Protein AF-A0A7J6DQ88-F1 (afdb_monomer)

InterPro domains:
  IPR001611 Leucine-rich repeat [PF00560] (438-459)
  IPR001611 Leucine-rich repeat [PF00560] (538-557)
  IPR001611 Leucine-rich repeat [PF00560] (583-605)
  IPR001611 Leucine-rich repeat [PF00560] (607-627)
  IPR001611 Leucine-rich repeat [PF00560] (657-678)
  IPR001611 Leucine-rich repeat [PF00560] (738-759)
  IPR001611 Leucine-rich repeat [PF13855] (782-820)
  IPR001611 Leucine-rich repeat [PS51450] (315-337)
  IPR001611 Leucine-rich repeat [PS51450] (809-831)
  IPR003591 Leucine-rich repeat, typical subtype [SM00369] (105-128)
  IPR003591 Leucine-rich repeat, typical subtype [SM00369] (177-200)
  IPR003591 Leucine-rich repeat, typical subtype [SM00369] (313-336)
  IPR003591 Leucine-rich repeat, typical subtype [SM00369] (360-383)
  IPR003591 Leucine-rich repeat, typical subtype [SM00369] (507-530)
  IPR003591 Leucine-rich repeat, typical subtype [SM00369] (605-629)
  IPR003591 Leucine-rich repeat, typical subtype [SM00369] (630-654)
  IPR003591 Leucine-rich repeat, typical subtype [SM00369] (759-783)
  IPR003591 Leucine-rich repeat, typical subtype [SM00369] (807-830)
  IPR005630 Terpene synthase, metal-binding domain [PF03936] (980-1222)
  IPR008949 Isoprenoid synthase domain superfamily [G3DSA:1.10.600.10] (909-1277)

Foldseek 3Di:
DDDDDDDDDPPPDDDDDDDDDDDDDDDDDDDQAADVLQLVLVVVQVVFKDPVVCQQVLSDCDPVNNGCCPGPQWHADSPNSQTATGADDDDLRIEGERDPSNLSSQNHAEDHHANRQYAEDDLSVLNNQNHAYDAHHAHQYEEEDHLSVLSNLNHAEDHDHYPHEYEHQECLSVLSNQNYAEDAAENYEYDDHDPPPDDPDDPDDLSANARYAYEHYANYADDLNVLLVNQLRYFQHQEDAHEHYADEQVSVLSNVVSHDLRNLARHAYDHHYQYAHEDPSQVPCPDASANYAEDAQYQYAYEEARDLPVLRYQNYAYDHHANYAYEEADHQCQSHLNHQEDAHYQYAHEEAHDLRCLVRQNHAYDAHANYQYADEPCVLVSNLNLNHAYDHHANNQRHAYDHPPVDPDARSYQYQEDHHHNAQDDCADDPNLLNNQNHAYDACANHQHAEEDDPSVLNNAANYQYEAHYQYAYAEADDDHAHYQDARREYAHEHYAHEEEDALRCLQRHQADHHYNYAYAEYQVSLQVNLVRNLNHAYDAHEHYAHQEERDLSLQRVQNHAEDHHYNYAYEEADDLSPQHLNYAYDHHEQYAYEEEDRPSCLNNQNHQEDHPEQYAYEEEDDLSCLVRNLNHQYDAPYQYAYEEEDHLSVLSNLNHQYAHHAAYAYEEADHLSVLSVNVLQDPPDPQQFDWRWDDDDDPPDDPPPPVPCPDTDTHFDWDFDQDLNDTDIDTRRPSLAREDAHENYAYEEEDHLSVLSSLSHQEDHHYNYAYEEEDRLNVLSNLNHAYDHHYQYAYEEEDHLSVLNNPNHNHAAPEQYQYADEDHDHPPSLVDAPRSHYNHVRYADHPDPHHDPPPPPDDDDDDDDDDDDDDDDDDDDDDDCPVVVVCVVVCCVCVCCVQVVCLVPDPVVVVVVVVVVVVVVVVCVVVVVPDDPDPVVVVVVVVLCVVVVLLVPQFPDPPDPVLVVLLSVLLVVLVVLVVVPPPDDDDPLLNVLLVLLLLLLCLLVVDSVLSLLSSLSSLLVSLVVVVLCCLVPNDDLCQLVLLLVCLVVVDLVSLVVHDPVSSSSSVSNNVSLVSLCVLCVVPNCLSVQLSVLVNLQSVLSSVLSVCQVVVNAAALVVNLVSLLSVLSLSNNLSSSLSSVPPLRDPVNSCQCVDVVHDLLSSLLSLLLQLLQLLQVVVLPPPDDPPRDGHGSLVNQCVNVVDDSVVSNVVSVVVNVVSVVSNVVVLVDDDPHDPSSSVSSVSSSVSSCLCSVNHHCSSPVVSSSVSSSCCNNDVPDD

Nearest PDB structures (foldseek):
  7drc-assembly1_C  TM=6.092E-01  e=4.577E-50  Nicotiana benthamiana
  6fif-assembly1_A  TM=6.062E-01  e=8.534E-35  Arabidopsis thaliana
  4j0m-assembly2_B  TM=5.538E-01  e=1.858E-32  Arabidopsis thaliana
  4z5w-assembly2_B  TM=5.342E-01  e=5.204E-31  Daucus carota
  4z61-assembly1_A  TM=4.000E-01  e=6.443E-31  Daucus carota

Secondary structure (DSSP, 8-state):
------S---SS--S---------------PPPPPHHHHHHHHHHHHTEE-SS-TTTT---STTS--GGGSTTEEE-TTT--EEEEE--S-TT-EE---GGGGG-TT--EEE-TTS------GGGGG-TT--EEE-TTB---EEPPGGGGG-TT--EEE--BSS-EEES-GGGGGG-TT--EEE-TTEEEPPPP---S-S--------BTT--EEE--S--B-HHHHHHHHHTBS---EEE--SS--BHHHHHHHHHHS-HHHHHH--EEE--SSB-EESGGGG--S--TT--EEE--SSEEEEEPPS--TT-TT--EEE--SSEEEESPP-GGG-TT--EEE--SSEEEES--TTGGG-TT--EEE--SSEE-EEGGGGGG---TT--EEE--S-TTEE----TTS----S---SEEE-TTSB--SSPPGGGGG-TT--EEE-TTS--EEEPPTTTHHHHTT-SEEE--SSEEEEEPPP----SSS--EEE--SSEEEEEPPHHHHHH-SEEE--SSEEEE-HHHHHHHTTT-TT--EEE--SS---PBPPSGGGG-TT--EEE--SS--EEEPPTT---TT--EEE--SSEEEEE--GGGGG-TT-SEEE--SSEEEEEPPTHHHHH-TT-SEEE--SSEEEEEPPGGGGG-TT--EEE--SSEEEEPPPGGGGG-GGGTS-S---SS-EEE------S---S-GGG---S-EEE--EEEEETTEEEEESTTGGG--EEE--SSEE-SBPPGGGGG-TT--EEE--SS--BSPPPTTGGG-TT--EEE--SS--EEPPPGGGGG-TT--EEE--SSEEEEEPPP-TTGGGS-GGGGTT-TEEESTTSS-PPTT---S-------------------PPP-HHHHHHHHHHHHHHHHHHHHHHHH-HHHHHHHHHHHHHHHHHHHHHTTS--SSHHHHHHHHHHHHHHHHHHHHS---S-HHHHHHHHHHHHHHHHHHHT----S--TTHHHHHHHHHHHHHTT--SGGGHHHHHHHHHHHHHHHHHHHIIIII--HHHHHHHHHHHHHT-GGGGGGS-HHHHHHHHHHHHHHHHHHHHTTT-TTHHHHHHHHHHHHHHHHHHHHHHHHHT----HHHHHHHHHHHTTHHHHHHHHHHHTGGG--HHHHHHHT-SSPPHHHHHHHHHHHHHHHHHHHHH-TT-TT-PPPP-HHHHHHHHHT--HHHHHHHHHHHHHHHHHHHHHHHHS--SS-HHHHHHHHHHHHHHHHHHSSS-TTT-HHHHHHHHHHHHHS----

Solvent-accessible surface area (backbone atoms only — not comparable to full-atom values): 66455 Å² total; per-residue (Å²): 132,81,90,78,93,77,84,71,98,69,87,87,76,85,82,87,81,90,88,82,88,82,91,78,90,87,83,89,76,83,75,68,60,38,46,70,67,47,46,52,20,52,54,55,33,53,72,45,43,43,60,86,87,49,83,64,63,57,72,42,89,46,91,90,38,67,38,47,50,75,20,80,52,35,37,43,40,92,88,78,23,44,52,27,35,42,49,78,42,77,42,82,74,35,34,40,58,84,49,76,46,53,65,66,39,55,58,27,26,35,44,34,47,24,23,23,58,31,49,66,76,64,59,63,69,25,67,31,62,49,24,28,37,42,33,41,31,62,11,52,26,46,49,70,63,52,64,42,53,25,57,21,43,47,21,29,34,43,33,57,26,30,78,28,66,27,30,37,70,68,65,69,36,61,48,46,27,58,42,27,28,35,42,36,40,28,30,28,33,36,43,64,63,80,82,88,81,84,68,102,78,76,78,88,76,87,57,48,36,60,46,29,28,37,43,36,45,26,52,20,63,64,34,72,67,37,56,47,51,54,50,60,23,38,36,46,32,31,34,42,34,49,24,49,27,81,51,40,31,76,53,51,54,54,44,65,70,50,48,41,73,60,20,32,58,41,22,30,36,43,36,45,27,39,31,46,34,35,50,62,64,75,72,71,64,90,66,60,32,61,42,23,28,35,42,34,49,22,41,31,46,34,32,46,64,66,56,81,72,50,78,36,34,55,48,23,26,34,42,33,49,20,40,28,48,32,29,51,55,60,63,73,43,67,57,30,61,53,26,30,33,43,34,45,23,43,30,46,30,26,49,58,75,45,82,35,62,19,69,25,54,50,26,26,34,41,31,51,19,39,28,52,34,28,48,66,50,68,59,54,84,41,42,50,18,53,46,25,32,36,44,30,51,18,45,12,66,62,23,35,50,55,74,62,88,90,56,90,69,76,66,59,36,50,32,34,34,41,34,37,27,35,20,40,42,41,53,52,80,68,73,66,56,79,65,26,82,60,25,29,34,41,31,49,20,44,10,59,29,37,46,59,82,60,91,64,53,53,80,51,31,47,54,25,36,34,41,33,50,22,50,28,47,35,27,54,67,62,74,79,49,54,48,23,92,59,87,77,18,38,39,32,52,22,39,30,44,34,26,48,54,52,44,35,47,56,53,35,46,25,21,31,38,35,48,23,41,29,43,31,35,39,47,49,68,27,48,50,71,17,32,89,59,18,48,63,21,30,35,44,32,51,21,40,27,49,28,54,43,54,66,60,68,53,43,76,42,39,58,44,28,29,35,44,31,51,21,41,30,49,30,30,51,52,69,47,60,38,60,39,43,51,49,22,22,36,44,32,49,24,40,28,50,31,28,52,57,77,52,76,30,48,60,54,21,40,48,23,31,34,43,32,51,19,40,28,52,33,30,50,62,67,66,47,53,53,17,74,41,32,45,51,23,32,34,43,31,50,21,40,29,48,33,28,51,50,72,45,70,42,45,35,54,21,34,46,28,27,35,42,30,51,22,40,26,50,31,27,50,52,64,58,59,56,52,51,42,25,41,46,18,41,44,86,88,70,87,52,41,44,43,56,54,70,53,88,81,81,81,75,96,77,75,77,91,62,76,89,68,76,73,64,91,50,58,49,78,42,70,48,80,45,77,53,82,90,39,81,42,82,35,41,75,54,44,42,67,50,18,36,41,33,52,20,42,28,50,31,25,54,48,62,43,64,36,61,41,54,30,32,45,28,28,31,43,32,50,20,41,28,52,31,25,52,51,63,46,70,53,49,25,53,24,54,46,24,28,26,44,31,50,21,42,29,50,32,26,51,51,63,41,60,36,50,31,66,22,69,50,45,78,32,70,29,53,16,40,29,49,31,25,47,60,51,46,86,35,84,40,60,50,71,46,60,42,68,29,53,32,70,20,90,49,47,18,31,66,55,41,92,42,76,44,96,82,76,82,84,74,88,90,79,92,84,81,90,81,89,80,89,80,90,82,86,83,87,88,84,84,84,81,58,70,64,57,58,55,45,50,56,54,48,48,54,53,48,48,52,59,50,57,52,48,44,74,73,35,73,68,58,36,56,49,50,55,49,48,54,48,50,50,50,51,48,52,57,58,62,61,72,77,72,82,91,65,66,76,62,55,56,52,51,52,48,49,51,55,51,52,57,52,55,69,72,42,41,71,78,71,96,44,75,66,49,62,50,50,57,54,48,50,56,49,54,52,55,51,62,54,64,70,58,83,73,79,82,90,70,84,62,56,66,56,47,47,56,51,34,40,52,62,43,36,61,63,52,70,55,65,92,40,50,71,50,44,53,54,54,24,54,52,51,43,52,50,56,53,51,47,48,32,42,74,75,71,52,49,72,84,56,47,49,51,48,46,54,29,59,70,64,73,46,80,80,44,45,84,73,39,57,75,74,54,34,55,56,51,50,53,51,52,54,54,50,52,52,46,44,62,75,34,62,92,43,77,64,50,54,58,50,42,51,50,22,49,38,49,21,48,56,22,39,55,51,51,31,49,29,56,78,67,67,48,70,54,46,45,86,66,38,48,74,40,44,30,32,50,57,37,40,59,30,52,54,44,49,54,45,62,60,55,51,88,81,54,44,71,67,58,56,52,48,69,72,32,87,78,57,47,64,63,59,53,36,37,22,49,41,40,32,52,37,43,33,50,14,44,61,71,65,53,88,76,68,91,76,86,76,82,70,75,37,63,47,54,14,39,18,68,69,70,74,47,52,69,67,60,30,45,54,53,52,52,50,52,43,54,52,34,53,51,54,40,55,54,54,75,72,45,95,65,98,61,60,64,73,61,55,52,48,53,53,33,48,41,50,47,42,48,59,57,24,67,89,29,40,43,90,85,32,69,73,55,41,59,51,51,56,45,43,63,52,53,43,68,82,80,128

Mean predicted aligned error: 20.5 Å

Structure (mmCIF, N/CA/C/O backbone):
data_AF-A0A7J6DQ88-F1
#
_entry.id   AF-A0A7J6DQ88-F1
#
loop_
_atom_site.group_PDB
_atom_site.id
_atom_site.type_symbol
_atom_site.label_atom_id
_atom_site.label_alt_id
_atom_site.label_comp_id
_atom_site.label_asym_id
_atom_site.label_entity_id
_atom_site.label_seq_id
_atom_site.pdbx_PDB_ins_code
_atom_site.Cartn_x
_atom_site.Cartn_y
_atom_site.Cartn_z
_atom_site.occupancy
_atom_site.B_iso_or_equiv
_atom_site.auth_seq_id
_atom_site.auth_comp_id
_atom_site.auth_asym_id
_atom_site.auth_atom_id
_atom_site.pdbx_PDB_model_num
ATOM 1 N N . MET A 1 1 ? 8.762 -21.504 49.566 1.00 32.94 1 MET A N 1
ATOM 2 C CA . MET A 1 1 ? 8.972 -22.704 50.399 1.00 32.94 1 MET A CA 1
ATOM 3 C C . MET A 1 1 ? 7.733 -22.892 51.259 1.00 32.94 1 MET A C 1
ATOM 5 O O . MET A 1 1 ? 7.393 -21.955 51.961 1.00 32.94 1 MET A O 1
ATOM 9 N N . MET A 1 2 ? 7.066 -24.039 51.086 1.00 25.25 2 MET A N 1
ATOM 10 C CA . MET A 1 2 ? 6.095 -24.727 51.966 1.00 25.25 2 MET A CA 1
ATOM 11 C C . MET A 1 2 ? 5.113 -23.881 52.803 1.00 25.25 2 MET A C 1
ATOM 13 O O . MET A 1 2 ? 5.513 -23.211 53.743 1.00 25.25 2 MET A O 1
ATOM 17 N N . SER A 1 3 ? 3.824 -23.876 52.438 1.00 28.06 3 SER A N 1
ATOM 18 C CA . SER A 1 3 ? 2.775 -24.732 53.052 1.00 28.06 3 SER A CA 1
ATOM 19 C C . SER A 1 3 ? 2.505 -24.329 54.505 1.00 28.06 3 SER A C 1
ATOM 21 O O . SER A 1 3 ? 3.366 -24.514 55.353 1.00 28.06 3 SER A O 1
ATOM 23 N N . ILE A 1 4 ? 1.371 -23.697 54.822 1.00 29.86 4 ILE A N 1
ATOM 24 C CA . ILE A 1 4 ? 0.171 -24.291 55.464 1.00 29.86 4 ILE A CA 1
ATOM 25 C C . ILE A 1 4 ? -0.787 -23.077 55.628 1.00 29.86 4 ILE A C 1
ATOM 27 O O . ILE A 1 4 ? -0.384 -22.116 56.268 1.00 29.86 4 ILE A O 1
ATOM 31 N N . LEU A 1 5 ? -1.998 -22.906 55.078 1.00 36.88 5 LEU A N 1
ATOM 32 C CA . LEU A 1 5 ? -3.038 -23.803 54.560 1.00 36.88 5 LEU A CA 1
ATOM 33 C C . LEU A 1 5 ? -3.287 -24.996 55.473 1.00 36.88 5 LEU A C 1
ATOM 35 O O . LEU A 1 5 ? -2.922 -26.112 55.144 1.00 36.88 5 LEU A O 1
ATOM 39 N N . PHE A 1 6 ? -3.838 -24.701 56.649 1.00 29.47 6 PHE A N 1
ATOM 40 C CA . PHE A 1 6 ? -4.764 -25.501 57.458 1.00 29.47 6 PHE A CA 1
ATOM 41 C C . PHE A 1 6 ? -4.960 -24.724 58.772 1.00 29.47 6 PHE A C 1
ATOM 43 O O . PHE A 1 6 ? -4.001 -24.173 59.298 1.00 29.47 6 PHE A O 1
ATOM 50 N N . VAL A 1 7 ? -6.176 -24.708 59.320 1.00 28.56 7 VAL A N 1
ATOM 51 C CA . VAL A 1 7 ? -6.543 -24.065 60.604 1.00 28.56 7 VAL A CA 1
ATOM 52 C C . VAL A 1 7 ? -6.910 -22.564 60.486 1.00 28.56 7 VAL A C 1
ATOM 54 O O . VAL A 1 7 ? -6.195 -21.691 60.950 1.00 28.56 7 VAL A O 1
ATOM 57 N N . VAL A 1 8 ? -7.941 -22.211 59.702 1.00 31.86 8 VAL A N 1
ATOM 58 C CA . VAL A 1 8 ? -9.369 -22.203 60.116 1.00 31.86 8 VAL A CA 1
ATOM 59 C C . VAL A 1 8 ? -9.734 -20.839 60.740 1.00 31.86 8 VAL A C 1
ATOM 61 O O . VAL A 1 8 ? -9.194 -20.419 61.752 1.00 31.86 8 VAL A O 1
ATOM 64 N N . GLY A 1 9 ? -10.650 -20.060 60.160 1.00 37.56 9 GLY A N 1
ATOM 65 C CA . GLY A 1 9 ? -12.041 -20.484 59.969 1.00 37.56 9 GLY A CA 1
ATOM 66 C C . GLY A 1 9 ? -12.790 -20.656 61.306 1.00 37.56 9 GLY A C 1
ATOM 67 O O . GLY A 1 9 ? -13.901 -21.166 61.308 1.00 37.56 9 GLY A O 1
ATOM 68 N N . PHE A 1 10 ? -12.174 -20.284 62.443 1.00 29.41 10 PHE A N 1
ATOM 69 C CA . PHE A 1 10 ? -12.597 -20.718 63.786 1.00 29.41 10 PHE A CA 1
ATOM 70 C C . PHE A 1 10 ? -13.137 -19.621 64.708 1.00 29.41 10 PHE A C 1
ATOM 72 O O . PHE A 1 10 ? -13.363 -19.881 65.883 1.00 29.41 10 PHE A O 1
ATOM 79 N N . MET A 1 11 ? -13.345 -18.396 64.229 1.00 25.92 11 MET A N 1
ATOM 80 C CA . MET A 1 11 ? -13.725 -17.276 65.105 1.00 25.92 11 MET A CA 1
ATOM 81 C C . MET A 1 11 ? -14.949 -16.509 64.599 1.00 25.92 11 MET A C 1
ATOM 83 O O . MET A 1 11 ? -14.992 -15.293 64.672 1.00 25.92 11 MET A O 1
ATOM 87 N N . PHE A 1 12 ? -15.966 -17.224 64.114 1.00 30.59 12 PHE A N 1
ATOM 88 C CA . PHE A 1 12 ? -17.348 -16.713 64.109 1.00 30.59 12 PHE A CA 1
ATOM 89 C C . PHE A 1 12 ? -18.361 -17.801 64.502 1.00 30.59 12 PHE A C 1
ATOM 91 O O . PHE A 1 12 ? -19.479 -17.862 64.008 1.00 30.59 12 PHE A O 1
ATOM 98 N N . MET A 1 13 ? -17.947 -18.674 65.423 1.00 27.41 13 MET A N 1
ATOM 99 C CA . MET A 1 13 ? -18.795 -19.668 66.081 1.00 27.41 13 MET A CA 1
ATOM 100 C C . MET A 1 13 ? -18.500 -19.646 67.578 1.00 27.41 13 MET A C 1
ATOM 102 O O . MET A 1 13 ? -17.790 -20.494 68.104 1.00 27.41 13 MET A O 1
ATOM 106 N N . LEU A 1 14 ? -19.049 -18.649 68.266 1.00 28.75 14 LEU A N 1
ATOM 107 C CA . LEU A 1 14 ? -19.310 -18.717 69.697 1.00 28.75 14 LEU A CA 1
ATOM 108 C C . LEU A 1 14 ? -20.607 -17.964 69.958 1.00 28.75 14 LEU A C 1
ATOM 110 O O . LEU A 1 14 ? -20.605 -16.742 70.028 1.00 28.75 14 LEU A O 1
ATOM 114 N N . LEU A 1 15 ? -21.698 -18.715 70.092 1.00 27.95 15 LEU A N 1
ATOM 115 C CA . LEU A 1 15 ? -22.589 -18.638 71.248 1.00 27.95 15 LEU A CA 1
ATOM 116 C C . LEU A 1 15 ? -23.440 -19.923 71.286 1.00 27.95 15 LEU A C 1
ATOM 118 O O . LEU A 1 15 ? -24.369 -20.078 70.507 1.00 27.95 15 LEU A O 1
ATOM 122 N N . PHE A 1 16 ? -22.983 -20.860 72.134 1.00 28.20 16 PHE A N 1
ATOM 123 C CA . PHE A 1 16 ? -23.718 -21.749 73.061 1.00 28.20 16 PHE A CA 1
ATOM 124 C C . PHE A 1 16 ? -25.163 -22.190 72.703 1.00 28.20 16 PHE A C 1
ATOM 126 O O . PHE A 1 16 ? -25.989 -21.377 72.333 1.00 28.20 16 PHE A O 1
ATOM 133 N N . SER A 1 17 ? -25.638 -23.417 72.945 1.00 28.34 17 SER A N 1
ATOM 134 C CA . SER A 1 17 ? -25.079 -24.629 73.556 1.00 28.34 17 SER A CA 1
ATOM 135 C C . SER A 1 17 ? -26.136 -25.748 73.566 1.00 28.34 17 SER A C 1
ATOM 137 O O . SER A 1 17 ? -27.303 -25.492 73.836 1.00 28.34 17 SER A O 1
ATOM 139 N N . THR A 1 18 ? -25.649 -26.985 73.433 1.00 29.53 18 THR A N 1
ATOM 140 C CA . THR A 1 18 ? -26.073 -28.227 74.119 1.00 29.53 18 THR A CA 1
ATOM 141 C C . THR A 1 18 ? -27.424 -28.916 73.856 1.00 29.53 18 THR A C 1
ATOM 143 O O . THR A 1 18 ? -28.496 -28.418 74.172 1.00 29.53 18 THR A O 1
ATOM 146 N N . THR A 1 19 ? -27.244 -30.214 73.572 1.00 28.64 19 THR A N 1
ATOM 147 C CA . THR A 1 19 ? -27.995 -31.424 73.972 1.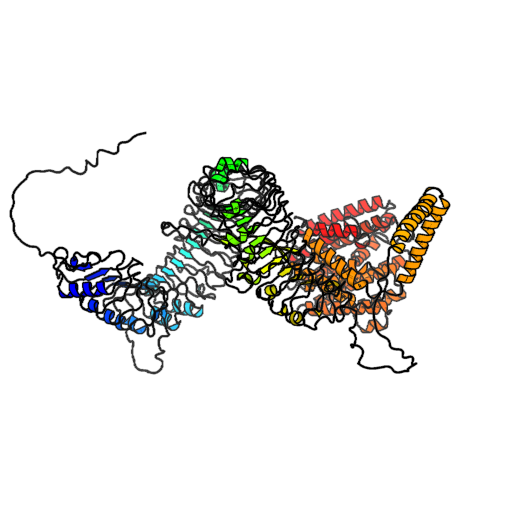00 28.64 19 THR A CA 1
ATOM 148 C C . THR A 1 19 ? -28.903 -32.105 72.951 1.00 28.64 19 THR A C 1
ATOM 150 O O . THR A 1 19 ? -29.654 -31.497 72.203 1.00 28.64 19 THR A O 1
ATOM 153 N N . ALA A 1 20 ? -28.708 -33.424 72.924 1.00 29.27 20 ALA A N 1
ATOM 154 C CA . ALA A 1 20 ? -29.199 -34.406 71.981 1.00 29.27 20 ALA A CA 1
ATOM 155 C C . ALA A 1 20 ? -30.536 -35.029 72.413 1.00 29.27 20 ALA A C 1
ATOM 157 O O . ALA A 1 20 ? -30.866 -35.044 73.596 1.00 29.27 20 ALA A O 1
ATOM 158 N N . ASN A 1 21 ? -31.161 -35.682 71.427 1.00 27.45 21 ASN A N 1
ATOM 159 C CA . ASN A 1 21 ? -32.261 -36.650 71.494 1.00 27.45 21 ASN A CA 1
ATOM 160 C C . ASN A 1 21 ? -33.647 -36.078 71.840 1.00 27.45 21 ASN A C 1
ATOM 162 O O . ASN A 1 21 ? -33.896 -35.653 72.959 1.00 27.45 21 ASN A O 1
ATOM 166 N N . VAL A 1 22 ? -34.606 -36.206 70.919 1.00 28.84 22 VAL A N 1
ATOM 167 C CA . VAL A 1 22 ? -35.626 -37.275 70.917 1.00 28.84 22 VAL A CA 1
ATOM 168 C C . VAL A 1 22 ? -36.596 -37.040 69.747 1.00 28.84 22 VAL A C 1
ATOM 170 O O . VAL A 1 22 ? -36.970 -35.923 69.411 1.00 28.84 22 VAL A O 1
ATOM 173 N N . VAL A 1 23 ? -36.937 -38.159 69.119 1.00 31.22 23 VAL A N 1
ATOM 174 C CA . VAL A 1 23 ? -37.869 -38.402 68.015 1.00 31.22 23 VAL A CA 1
ATOM 175 C C . VAL A 1 23 ? -39.330 -38.103 68.393 1.00 31.22 23 VAL A C 1
ATOM 177 O O . VAL A 1 23 ? -39.754 -38.529 69.464 1.00 31.22 23 VAL A O 1
ATOM 180 N N . ASN A 1 24 ? -40.064 -37.449 67.474 1.00 27.55 24 ASN A N 1
ATOM 181 C CA . ASN A 1 24 ? -41.487 -37.608 67.065 1.00 27.55 24 ASN A CA 1
ATOM 182 C C . ASN A 1 24 ? -42.126 -36.244 66.723 1.00 27.55 24 ASN A C 1
ATOM 184 O O . ASN A 1 24 ? -42.221 -35.371 67.575 1.00 27.55 24 ASN A O 1
ATOM 188 N N . SER A 1 25 ? -42.375 -35.959 65.435 1.00 31.88 25 SER A N 1
ATOM 189 C CA . SER A 1 25 ? -43.638 -36.212 64.692 1.00 31.88 25 SER A CA 1
ATOM 190 C C . SER A 1 25 ? -44.803 -35.399 65.271 1.00 31.88 25 SER A C 1
ATOM 192 O O . SER A 1 25 ? -45.248 -35.693 66.376 1.00 31.88 25 SER A O 1
ATOM 194 N N . TYR A 1 26 ? -45.249 -34.316 64.638 1.00 30.89 26 TYR A N 1
ATOM 195 C CA . TYR A 1 26 ? -46.282 -34.211 63.582 1.00 30.89 26 TYR A CA 1
ATOM 196 C C . TYR A 1 26 ? -46.424 -32.674 63.350 1.00 30.89 26 TYR A C 1
ATOM 198 O O . TYR A 1 26 ? -46.243 -31.931 64.308 1.00 30.89 26 TYR A O 1
ATOM 206 N N . GLU A 1 27 ? -46.608 -32.064 62.177 1.00 32.12 27 GLU A N 1
ATOM 207 C CA . GLU A 1 27 ? -47.573 -32.285 61.095 1.00 32.12 27 GLU A CA 1
ATOM 208 C C . GLU A 1 27 ? -47.082 -31.631 59.783 1.00 32.12 27 GLU A C 1
ATOM 210 O O . GLU A 1 27 ? -46.237 -30.739 59.772 1.00 32.12 27 GLU A O 1
ATOM 215 N N . SER A 1 28 ? -47.636 -32.124 58.680 1.00 44.12 28 SER A N 1
ATOM 216 C CA . SER A 1 28 ? -47.325 -31.881 57.269 1.00 44.12 28 SER A CA 1
ATOM 217 C C . SER A 1 28 ? -47.247 -30.422 56.799 1.00 44.12 28 SER A C 1
ATOM 219 O O . SER A 1 28 ? -48.200 -29.662 56.962 1.00 44.12 28 SER A O 1
ATOM 221 N N . SER A 1 29 ? -46.221 -30.111 56.005 1.00 40.66 29 SER A N 1
ATOM 222 C CA . SER A 1 29 ? -46.336 -29.163 54.890 1.00 40.66 29 SER A CA 1
ATOM 223 C C . SER A 1 29 ? -46.163 -29.954 53.594 1.00 40.66 29 SER A C 1
ATOM 225 O O . SER A 1 29 ? -45.120 -30.577 53.395 1.00 40.66 29 SER A O 1
ATOM 227 N N . ASN A 1 30 ? -47.213 -29.993 52.771 1.00 47.88 30 ASN A N 1
ATOM 228 C CA . ASN A 1 30 ? -47.246 -30.670 51.475 1.00 47.88 30 ASN A CA 1
ATOM 229 C C . ASN A 1 30 ? -45.972 -30.388 50.670 1.00 47.88 30 ASN A C 1
ATOM 231 O O . ASN A 1 30 ? -45.682 -29.236 50.360 1.00 47.88 30 ASN A O 1
ATOM 235 N N . THR A 1 31 ? -45.235 -31.434 50.300 1.00 54.44 31 THR A N 1
ATOM 236 C CA . THR A 1 31 ? -44.291 -31.334 49.188 1.00 54.44 31 THR A CA 1
ATOM 237 C C . THR A 1 31 ? -45.099 -31.009 47.927 1.00 54.44 31 THR A C 1
ATOM 239 O O . THR A 1 31 ? -46.099 -31.695 47.681 1.00 54.44 31 THR A O 1
ATOM 242 N N . PRO A 1 32 ? -44.727 -29.977 47.146 1.00 57.12 32 PRO A N 1
ATOM 243 C CA . PRO A 1 32 ? -45.431 -29.641 45.918 1.00 57.12 32 PRO A CA 1
ATOM 244 C C . PRO A 1 32 ? -45.500 -30.870 45.024 1.00 57.12 32 PRO A C 1
ATOM 246 O O . PRO A 1 32 ? -44.463 -31.411 44.656 1.00 57.12 32 PRO A O 1
ATOM 249 N N . GLN A 1 33 ? -46.699 -31.368 44.730 1.00 70.25 33 GLN A N 1
ATOM 250 C CA . GLN A 1 33 ? -46.876 -32.501 43.828 1.00 70.25 33 GLN A CA 1
ATOM 251 C C . GLN A 1 33 ? -47.286 -31.971 42.464 1.00 70.25 33 GLN A C 1
ATOM 253 O O . GLN A 1 33 ? -48.365 -31.399 42.321 1.00 70.25 33 GLN A O 1
ATOM 258 N N . CYS A 1 34 ? -46.436 -32.201 41.467 1.00 72.88 34 CYS A N 1
ATOM 259 C CA . CYS A 1 34 ? -46.722 -31.845 40.088 1.00 72.88 34 CYS A CA 1
ATOM 260 C C . CYS A 1 34 ? -48.057 -32.423 39.602 1.00 72.88 34 CYS A C 1
ATOM 262 O O . CYS A 1 34 ? -48.343 -33.621 39.741 1.00 72.88 34 CYS A O 1
ATOM 264 N N . ILE A 1 35 ? -48.852 -31.562 38.976 1.00 87.44 35 ILE A N 1
ATOM 265 C CA . ILE A 1 35 ? -50.169 -31.901 38.454 1.00 87.44 35 ILE A CA 1
ATOM 266 C C . ILE A 1 35 ? -50.019 -32.885 37.280 1.00 87.44 35 ILE A C 1
ATOM 268 O O . ILE A 1 35 ? -49.290 -32.602 36.327 1.00 87.44 35 ILE A O 1
ATOM 272 N N . PRO A 1 36 ? -50.714 -34.044 37.292 1.00 85.94 36 PRO A N 1
ATOM 273 C CA . PRO A 1 36 ? -50.498 -35.105 36.304 1.00 85.94 36 PRO A CA 1
ATOM 274 C C . PRO A 1 36 ? -50.633 -34.664 34.841 1.00 85.94 36 PRO A C 1
ATOM 276 O O . PRO A 1 36 ? -49.858 -35.120 34.005 1.00 85.94 36 PRO A O 1
ATOM 279 N N . LYS A 1 37 ? -51.574 -33.759 34.542 1.00 88.56 37 LYS A N 1
ATOM 280 C CA . LYS A 1 37 ? -51.775 -33.224 33.187 1.00 88.56 37 LYS A CA 1
ATOM 281 C C . LYS A 1 37 ? -50.601 -32.368 32.706 1.00 88.56 37 LYS A C 1
ATOM 283 O O . LYS A 1 37 ? -50.151 -32.540 31.580 1.00 88.56 37 LYS A O 1
ATOM 288 N N . GLU A 1 38 ? -50.076 -31.495 33.563 1.00 91.31 38 GLU A N 1
ATOM 289 C CA . GLU A 1 38 ? -48.923 -30.640 33.243 1.00 91.31 38 GLU A CA 1
ATOM 290 C C . GLU A 1 38 ? -47.655 -31.482 33.059 1.00 91.31 38 GLU A C 1
ATOM 292 O O . GLU A 1 38 ? -46.884 -31.274 32.121 1.00 91.31 38 GLU A O 1
ATOM 297 N N . ARG A 1 39 ? -47.494 -32.526 33.883 1.00 90.12 39 ARG A N 1
ATOM 298 C CA . ARG A 1 39 ? -46.432 -33.524 33.709 1.00 90.12 39 ARG A CA 1
ATOM 299 C C . ARG A 1 39 ? -46.506 -34.216 32.349 1.00 90.12 39 ARG A C 1
ATOM 301 O O . ARG A 1 39 ? -45.489 -34.352 31.674 1.00 90.12 39 ARG A O 1
ATOM 308 N N . GLU A 1 40 ? -47.687 -34.696 31.962 1.00 90.19 40 GLU A N 1
ATOM 309 C CA . GLU A 1 40 ? -47.893 -35.359 30.669 1.00 90.19 40 GLU A CA 1
ATOM 310 C C . GLU A 1 40 ? -47.616 -34.408 29.500 1.00 90.19 40 GLU A C 1
ATOM 312 O O . GLU A 1 40 ? -46.974 -34.806 28.525 1.00 90.19 40 GLU A O 1
ATOM 317 N N . ALA A 1 41 ? -48.016 -33.141 29.625 1.00 91.50 41 ALA A N 1
ATOM 318 C CA . ALA A 1 41 ? -47.732 -32.103 28.645 1.00 91.50 41 ALA A CA 1
ATOM 319 C C . ALA A 1 41 ? -46.226 -31.860 28.447 1.00 91.50 41 ALA A C 1
ATOM 321 O O . ALA A 1 41 ? -45.768 -31.810 27.301 1.00 91.50 41 ALA A O 1
ATOM 322 N N . LEU A 1 42 ? -45.455 -31.771 29.538 1.00 92.38 42 LEU A N 1
ATOM 323 C CA . LEU A 1 42 ? -43.996 -31.606 29.510 1.00 92.38 42 LEU A CA 1
ATOM 324 C C . LEU A 1 42 ? -43.277 -32.837 28.940 1.00 92.38 42 LEU A C 1
ATOM 326 O O . LEU A 1 42 ? -42.346 -32.700 28.149 1.00 92.38 42 LEU A O 1
ATOM 330 N N . LEU A 1 43 ? -43.720 -34.052 29.284 1.00 90.88 43 LEU A N 1
ATOM 331 C CA . LEU A 1 43 ? -43.148 -35.280 28.716 1.00 90.88 43 LEU A CA 1
ATOM 332 C C . LEU A 1 43 ? -43.416 -35.387 27.221 1.00 90.88 43 LEU A C 1
ATOM 334 O O . LEU A 1 43 ? -42.524 -35.783 26.474 1.00 90.88 43 LEU A O 1
ATOM 338 N N . LYS A 1 44 ? -44.618 -35.010 26.777 1.00 90.75 44 LYS A N 1
ATOM 339 C CA . LYS A 1 44 ? -44.942 -34.964 25.353 1.00 90.75 44 LYS A CA 1
ATOM 340 C C . LYS A 1 44 ? -44.079 -33.933 24.624 1.00 90.75 44 LYS A C 1
ATOM 342 O O . LYS A 1 44 ? -43.514 -34.268 23.589 1.00 90.75 44 LYS A O 1
ATOM 347 N N . PHE A 1 45 ? -43.879 -32.749 25.201 1.00 90.31 45 PHE A N 1
ATOM 348 C CA . PHE A 1 45 ? -42.958 -31.753 24.651 1.00 90.31 45 PHE A CA 1
ATOM 349 C C . PHE A 1 45 ? -41.519 -32.284 24.561 1.00 90.31 45 PHE A C 1
ATOM 351 O O . PHE A 1 45 ? -40.881 -32.160 23.526 1.00 90.31 45 PHE A O 1
ATOM 358 N N . LYS A 1 46 ? -41.022 -32.992 25.582 1.00 89.56 46 LYS A N 1
ATOM 359 C CA . LYS A 1 46 ? -39.696 -33.627 25.515 1.00 89.56 46 LYS A CA 1
ATOM 360 C C . LYS A 1 46 ? -39.548 -34.591 24.332 1.00 89.56 46 LYS A C 1
ATOM 362 O O . LYS A 1 46 ? -38.467 -34.670 23.762 1.00 89.56 46 LYS A O 1
ATOM 367 N N . THR A 1 47 ? -40.599 -35.319 23.945 1.00 87.88 47 THR A N 1
ATOM 368 C CA . THR A 1 47 ? -40.507 -36.259 22.808 1.00 87.88 47 THR A CA 1
ATOM 369 C C . THR A 1 47 ? -40.297 -35.582 21.455 1.00 87.88 47 THR A C 1
ATOM 371 O O . THR A 1 47 ? -39.843 -36.247 20.526 1.00 87.88 47 THR A O 1
ATOM 374 N N . THR A 1 48 ? -40.598 -34.286 21.333 1.00 85.12 48 THR A N 1
ATOM 375 C CA . THR A 1 48 ? -40.394 -33.519 20.095 1.00 85.12 48 THR A CA 1
ATOM 376 C C . THR A 1 48 ? -39.024 -32.842 20.029 1.00 85.12 48 THR A C 1
ATOM 378 O O . THR A 1 48 ? -38.722 -32.189 19.029 1.00 85.12 48 THR A O 1
ATOM 381 N N . LEU A 1 49 ? -38.186 -33.012 21.059 1.00 85.25 49 LEU A N 1
ATOM 382 C CA . LEU A 1 49 ? -36.841 -32.450 21.158 1.00 85.25 49 LEU A CA 1
ATOM 383 C C . LEU A 1 49 ? -35.773 -33.533 20.948 1.00 85.25 49 LEU A C 1
ATOM 385 O O . LEU A 1 49 ? -35.852 -34.640 21.479 1.00 85.25 49 LEU A O 1
ATOM 389 N N . ASN A 1 50 ? -34.735 -33.192 20.193 1.00 82.88 50 ASN A N 1
ATOM 390 C CA . ASN A 1 50 ? -33.525 -33.980 20.033 1.00 82.88 50 ASN A CA 1
ATOM 391 C C . ASN A 1 50 ? -32.570 -33.689 21.199 1.00 82.88 50 ASN A C 1
ATOM 393 O O . ASN A 1 50 ? -31.843 -32.701 21.172 1.00 82.88 50 ASN A O 1
ATOM 397 N N . ASP A 1 51 ? -32.599 -34.539 22.225 1.00 81.00 51 ASP A N 1
ATOM 398 C CA . ASP A 1 51 ? -31.770 -34.444 23.433 1.00 81.00 51 ASP A CA 1
ATOM 399 C C . ASP A 1 51 ? -30.591 -35.434 23.368 1.00 81.00 51 ASP A C 1
ATOM 401 O O . ASP A 1 51 ? -30.557 -36.440 24.079 1.00 81.00 51 ASP A O 1
ATOM 405 N N . SER A 1 52 ? -29.641 -35.202 22.453 1.00 76.25 52 SER A N 1
ATOM 406 C CA . SER A 1 52 ? -28.510 -36.121 22.235 1.00 76.25 52 SER A CA 1
ATOM 407 C C . SER A 1 52 ? -27.495 -36.139 23.384 1.00 76.25 52 SER A C 1
ATOM 409 O O . SER A 1 52 ? -26.805 -37.140 23.565 1.00 76.25 52 SER A O 1
ATOM 411 N N . GLU A 1 53 ? -27.411 -35.052 24.154 1.00 76.12 53 GLU A N 1
ATOM 412 C CA . GLU A 1 53 ? -26.483 -34.886 25.285 1.00 76.12 53 GLU A CA 1
ATOM 413 C C . GLU A 1 53 ? -27.120 -35.254 26.644 1.00 76.12 53 GLU A C 1
ATOM 415 O O . GLU A 1 53 ? -26.418 -35.393 27.646 1.00 76.12 53 GLU A O 1
ATOM 420 N N . GLY A 1 54 ? -28.437 -35.495 26.687 1.00 78.56 54 GLY A N 1
ATOM 421 C CA . GLY A 1 54 ? -29.150 -35.959 27.880 1.00 78.56 54 GLY A CA 1
ATOM 422 C C . GLY A 1 54 ? -29.437 -34.867 28.916 1.00 78.56 54 GLY A C 1
ATOM 423 O O . GLY A 1 54 ? -29.550 -35.167 30.111 1.00 78.56 54 GLY A O 1
ATOM 424 N N . ASP A 1 55 ? -29.583 -33.614 28.494 1.00 77.31 55 ASP A N 1
ATOM 425 C CA . ASP A 1 55 ? -29.829 -32.467 29.373 1.00 77.31 55 ASP A CA 1
ATOM 426 C C . ASP A 1 55 ? -31.230 -32.506 30.001 1.00 77.31 55 ASP A 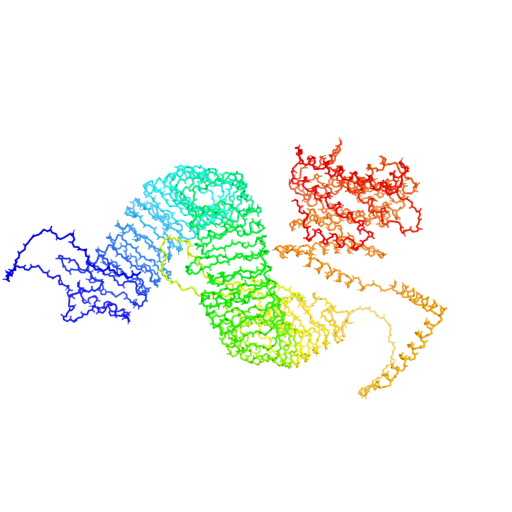C 1
ATOM 428 O O . ASP A 1 55 ? -31.411 -32.147 31.170 1.00 77.31 55 ASP A O 1
ATOM 432 N N . LEU A 1 56 ? -32.214 -33.073 29.293 1.00 85.00 56 LEU A N 1
ATOM 433 C CA . LEU A 1 56 ? -33.564 -33.304 29.816 1.00 85.00 56 LEU A CA 1
ATOM 434 C C . LEU A 1 56 ? -33.722 -34.690 30.443 1.00 85.00 56 LEU A C 1
ATOM 436 O O . LEU A 1 56 ? -34.845 -35.136 30.694 1.00 85.00 56 LEU A O 1
ATOM 440 N N . SER A 1 57 ? -32.630 -35.395 30.748 1.00 84.69 57 SER A N 1
ATOM 441 C CA . SER A 1 57 ? -32.650 -36.738 31.357 1.00 84.69 57 SER A CA 1
ATOM 442 C C . SER A 1 57 ? -33.483 -36.833 32.643 1.00 84.69 57 SER A C 1
ATOM 444 O O . SER A 1 57 ? -34.075 -37.881 32.903 1.00 84.69 57 SER A O 1
ATOM 446 N N . THR A 1 58 ? -33.603 -35.739 33.407 1.00 85.19 58 THR A N 1
ATOM 447 C CA . THR A 1 58 ? -34.421 -35.679 34.637 1.00 85.19 58 THR A CA 1
ATOM 448 C C . THR A 1 58 ? -35.932 -35.754 34.388 1.00 85.19 58 THR A C 1
ATOM 450 O O . THR A 1 58 ? -36.670 -36.188 35.270 1.00 85.19 58 THR A O 1
ATOM 453 N N . TRP A 1 59 ? -36.398 -35.414 33.183 1.00 88.88 59 TRP A N 1
ATOM 454 C CA . TRP A 1 59 ? -37.812 -35.460 32.811 1.00 88.88 59 TRP A CA 1
ATOM 455 C C . TRP A 1 59 ? -38.210 -36.903 32.494 1.00 88.88 59 TRP A C 1
ATOM 457 O O . TRP A 1 59 ? -38.069 -37.371 31.358 1.00 88.88 59 TRP A O 1
ATOM 467 N N . SER A 1 60 ? -38.639 -37.654 33.507 1.00 80.62 60 SER A N 1
ATOM 468 C CA . SER A 1 60 ? -38.921 -39.084 33.361 1.00 80.62 60 SER A CA 1
ATOM 469 C C . SER A 1 60 ? -40.097 -39.546 34.220 1.00 80.62 60 SER A C 1
ATOM 471 O O . SER A 1 60 ? -40.357 -38.999 35.291 1.00 80.62 60 SER A O 1
ATOM 473 N N . ASN A 1 61 ? -40.775 -40.603 33.766 1.00 72.19 61 ASN A N 1
ATOM 474 C CA . ASN A 1 61 ? -41.881 -41.253 34.479 1.00 72.19 61 ASN A CA 1
ATOM 475 C C . ASN A 1 61 ? -41.421 -42.294 35.520 1.00 72.19 61 ASN A C 1
ATOM 477 O O . ASN A 1 61 ? -42.231 -43.091 35.994 1.00 72.19 61 ASN A O 1
ATOM 481 N N . ASN A 1 62 ? -40.134 -42.317 35.882 1.00 70.88 62 ASN A N 1
ATOM 482 C CA . ASN A 1 62 ? -39.626 -43.239 36.894 1.00 70.88 62 ASN A CA 1
ATOM 483 C C . ASN A 1 62 ? -40.165 -42.879 38.288 1.00 70.88 62 ASN A C 1
ATOM 485 O O . ASN A 1 62 ? -40.380 -41.710 38.612 1.00 70.88 62 ASN A O 1
ATOM 489 N N . SER A 1 63 ? -40.336 -43.885 39.149 1.00 57.12 63 SER A N 1
ATOM 490 C CA . SER A 1 63 ? -40.927 -43.733 40.489 1.00 57.12 63 SER A CA 1
ATOM 491 C C . SER A 1 63 ? -40.149 -42.799 41.428 1.00 57.12 63 SER A C 1
ATOM 493 O O . SER A 1 63 ? -40.687 -42.382 42.445 1.00 57.12 63 SER A O 1
ATOM 495 N N . THR A 1 64 ? -38.898 -42.460 41.097 1.00 56.94 64 THR A N 1
ATOM 496 C CA . THR A 1 64 ? -38.039 -41.524 41.841 1.00 56.94 64 THR A CA 1
ATOM 497 C C . THR A 1 64 ? -38.067 -40.085 41.304 1.00 56.94 64 THR A C 1
ATOM 499 O O . THR A 1 64 ? -37.494 -39.217 41.945 1.00 56.94 64 THR A O 1
ATOM 502 N N . THR A 1 65 ? -38.707 -39.809 40.156 1.00 61.16 65 THR A N 1
ATOM 503 C CA . THR A 1 65 ? -38.784 -38.468 39.517 1.00 61.16 65 THR A CA 1
ATOM 504 C C . THR A 1 65 ? -40.217 -38.080 39.149 1.00 61.16 65 THR A C 1
ATOM 506 O O . THR A 1 65 ? -40.448 -37.304 38.223 1.00 61.16 65 THR A O 1
ATOM 509 N N . GLN A 1 66 ? -41.205 -38.654 39.841 1.00 70.06 66 GLN A N 1
ATOM 510 C CA . GLN A 1 66 ? -42.622 -38.515 39.494 1.00 70.06 66 GLN A CA 1
ATOM 511 C C . GLN A 1 66 ? -43.146 -37.073 39.652 1.00 70.06 66 GLN A C 1
ATOM 513 O O . GLN A 1 66 ? -44.182 -36.724 39.073 1.00 70.06 66 GLN A O 1
ATOM 518 N N . ASN A 1 67 ? -42.424 -36.253 40.418 1.00 83.56 67 ASN A N 1
ATOM 519 C CA . ASN A 1 67 ? -42.700 -34.848 40.652 1.00 83.56 67 ASN A CA 1
ATOM 520 C C . ASN A 1 67 ? -41.973 -33.962 39.625 1.00 83.56 67 ASN A C 1
ATOM 522 O O . ASN A 1 67 ? -40.767 -33.757 39.733 1.00 83.56 67 ASN A O 1
ATOM 526 N N . CYS A 1 68 ? -42.694 -33.418 38.636 1.00 85.06 68 CYS A N 1
ATOM 527 C CA . CYS A 1 68 ? -42.083 -32.542 37.630 1.00 85.06 68 CYS A CA 1
ATOM 528 C C . CYS A 1 68 ? -41.543 -31.220 38.194 1.00 85.06 68 CYS A C 1
ATOM 530 O O . CYS A 1 68 ? -40.674 -30.621 37.574 1.00 85.06 68 CYS A O 1
ATOM 532 N N . CYS A 1 69 ? -41.986 -30.798 39.383 1.00 87.19 69 CYS A N 1
ATOM 533 C CA . CYS A 1 69 ? -41.482 -29.598 40.055 1.00 87.19 69 CYS A CA 1
ATOM 534 C C . CYS A 1 69 ? -40.033 -29.748 40.554 1.00 87.19 69 CYS A C 1
ATOM 536 O O . CYS A 1 69 ? -39.415 -28.769 40.953 1.00 87.19 69 CYS A O 1
ATOM 538 N N . GLU A 1 70 ? -39.489 -30.970 40.536 1.00 85.62 70 GLU A N 1
ATOM 539 C CA . GLU A 1 70 ? -38.086 -31.270 40.853 1.00 85.62 70 GLU A CA 1
ATOM 540 C C . GLU A 1 70 ? -37.232 -31.477 39.592 1.00 85.62 70 GLU A C 1
ATOM 542 O O . GLU A 1 70 ? -36.031 -31.749 39.681 1.00 85.62 70 GLU A O 1
ATOM 547 N N . TRP A 1 71 ? -37.831 -31.399 38.399 1.00 89.69 71 TRP A N 1
ATOM 548 C CA . TRP A 1 71 ? -37.082 -31.537 37.159 1.00 89.69 71 TRP A CA 1
ATOM 549 C C . TRP A 1 71 ? -36.190 -30.322 36.946 1.00 89.69 71 TRP A C 1
ATOM 551 O O . TRP A 1 71 ? -36.575 -29.185 37.214 1.00 89.69 71 TRP A O 1
ATOM 561 N N . ARG A 1 72 ? -34.986 -30.553 36.407 1.00 84.06 72 ARG A N 1
ATOM 562 C CA . ARG A 1 72 ? -34.162 -29.432 35.949 1.00 84.06 72 ARG A CA 1
ATOM 563 C C . ARG A 1 72 ? -34.970 -28.630 34.941 1.00 84.06 72 ARG A C 1
ATOM 565 O O . ARG A 1 72 ? -35.688 -29.230 34.139 1.00 84.06 72 ARG A O 1
ATOM 572 N N . HIS A 1 73 ? -34.802 -27.311 34.975 1.00 88.50 73 HIS A N 1
ATOM 573 C CA . HIS A 1 73 ? -35.436 -26.375 34.046 1.00 88.50 73 HIS A CA 1
ATOM 574 C C . HIS A 1 73 ? -36.939 -26.132 34.249 1.00 88.50 73 HIS A C 1
ATOM 576 O O . HIS A 1 73 ? -37.528 -25.387 33.467 1.00 88.50 73 HIS A O 1
ATOM 582 N N . ILE A 1 74 ? -37.548 -26.712 35.290 1.00 91.50 74 ILE A N 1
ATOM 583 C CA . ILE A 1 74 ? -38.958 -26.530 35.648 1.00 91.50 74 ILE A CA 1
ATOM 584 C C . ILE A 1 74 ? -39.057 -25.966 37.065 1.00 91.50 74 ILE A C 1
ATOM 586 O O . ILE A 1 74 ? -38.380 -26.456 37.967 1.00 91.50 74 ILE A O 1
ATOM 590 N N . SER A 1 75 ? -39.943 -24.990 37.269 1.00 90.94 75 SER A N 1
ATOM 591 C CA . SER A 1 75 ? -40.349 -24.554 38.612 1.00 90.94 75 SER A CA 1
ATOM 592 C C . SER A 1 75 ? -41.868 -24.455 38.704 1.00 90.94 75 SER A C 1
ATOM 594 O O . SER A 1 75 ? -42.535 -24.026 37.756 1.00 90.94 75 SER A O 1
ATOM 596 N N . CYS A 1 76 ? -42.402 -24.832 39.862 1.00 91.38 76 CYS A N 1
ATOM 597 C CA . CYS A 1 76 ? -43.824 -24.754 40.177 1.00 91.38 76 CYS A CA 1
ATOM 598 C C . CYS A 1 76 ? -44.098 -23.680 41.232 1.00 91.38 76 CYS A C 1
ATOM 600 O O . CYS A 1 76 ? -43.198 -23.291 41.971 1.00 91.38 76 CYS A O 1
ATOM 602 N N . ASP A 1 77 ? -45.342 -23.225 41.309 1.00 88.06 77 ASP A N 1
ATOM 603 C CA . ASP A 1 77 ? -45.817 -22.353 42.377 1.00 88.06 77 ASP A CA 1
ATOM 604 C C . ASP A 1 77 ? -45.935 -23.124 43.704 1.00 88.06 77 ASP A C 1
ATOM 606 O O . ASP A 1 77 ? -46.563 -24.183 43.767 1.00 88.06 77 ASP A O 1
ATOM 610 N N . ASP A 1 78 ? -45.355 -22.575 44.772 1.00 81.00 78 ASP A N 1
ATOM 611 C CA . ASP A 1 78 ? -45.240 -23.238 46.080 1.00 81.00 78 ASP A CA 1
ATOM 612 C C . ASP A 1 78 ? -46.588 -23.422 46.809 1.00 81.00 78 ASP A C 1
ATOM 614 O O . ASP A 1 78 ? -46.663 -24.157 47.796 1.00 81.00 78 ASP A O 1
ATOM 618 N N . GLN A 1 79 ? -47.656 -22.745 46.368 1.00 83.50 79 GLN A N 1
ATOM 619 C CA . GLN A 1 79 ? -48.981 -22.802 47.000 1.00 83.50 79 GLN A CA 1
ATOM 620 C C . GLN A 1 79 ? -49.973 -23.655 46.207 1.00 83.50 79 GLN A C 1
ATOM 622 O O . GLN A 1 79 ? -50.836 -24.314 46.791 1.00 83.50 79 GLN A O 1
ATOM 627 N N . THR A 1 80 ? -49.869 -23.632 44.882 1.00 86.38 80 THR A N 1
ATOM 628 C CA . THR A 1 80 ? -50.836 -24.237 43.959 1.00 86.38 80 THR A CA 1
ATOM 629 C C . THR A 1 80 ? -50.278 -25.442 43.200 1.00 86.38 80 THR A C 1
ATOM 631 O O . THR A 1 80 ? -51.052 -26.207 42.627 1.00 86.38 80 THR A O 1
ATOM 634 N N . ASN A 1 81 ? -48.959 -25.659 43.245 1.00 87.31 81 ASN A N 1
ATOM 635 C CA . ASN A 1 81 ? -48.212 -26.726 42.568 1.00 87.31 81 ASN A CA 1
ATOM 636 C C . ASN A 1 81 ? -48.278 -26.705 41.029 1.00 87.31 81 ASN A C 1
ATOM 638 O O . ASN A 1 81 ? -47.837 -27.667 40.395 1.00 87.31 81 ASN A O 1
ATOM 642 N N . HIS A 1 82 ? -48.815 -25.643 40.426 1.00 92.12 82 HIS A N 1
ATOM 643 C CA . HIS A 1 82 ? -48.828 -25.465 38.976 1.00 92.12 82 HIS A CA 1
ATOM 644 C C . HIS A 1 82 ? -47.442 -25.087 38.449 1.00 92.12 82 HIS A C 1
ATOM 646 O O . HIS A 1 82 ? -46.712 -24.344 39.101 1.00 92.12 82 HIS A O 1
ATOM 652 N N . VAL A 1 83 ? -47.084 -25.557 37.254 1.00 92.88 83 VAL A N 1
ATOM 653 C CA . VAL A 1 83 ? -45.845 -25.173 36.563 1.00 92.88 83 VAL A CA 1
ATOM 654 C C . VAL A 1 83 ? -45.919 -23.709 36.118 1.00 92.88 83 VAL A C 1
ATOM 656 O O . VAL A 1 83 ? -46.763 -23.343 35.302 1.00 92.88 83 VAL A O 1
ATOM 659 N N . VAL A 1 84 ? -44.988 -22.886 36.608 1.00 93.81 84 VAL A N 1
ATOM 660 C CA . VAL A 1 84 ? -44.919 -21.440 36.317 1.00 93.81 84 VAL A CA 1
ATOM 661 C C . VAL A 1 84 ? -43.668 -21.036 35.533 1.00 93.81 84 VAL A C 1
ATOM 663 O O . VAL A 1 84 ? -43.645 -19.965 34.929 1.00 93.81 84 VAL A O 1
ATOM 666 N N . TYR A 1 85 ? -42.634 -21.880 35.493 1.00 93.19 85 TYR A N 1
ATOM 667 C CA . TYR A 1 85 ? -41.352 -21.575 34.851 1.00 93.19 85 TYR A CA 1
ATOM 668 C C . TYR A 1 85 ? -40.847 -22.756 34.023 1.00 93.19 85 TYR A C 1
ATOM 670 O O . TYR A 1 85 ? -40.762 -23.873 34.537 1.00 93.19 85 TYR A O 1
ATOM 678 N N . VAL A 1 86 ? -40.474 -22.496 32.766 1.00 93.06 86 VAL A N 1
ATOM 679 C CA . VAL A 1 86 ? -39.855 -23.465 31.849 1.00 93.06 86 VAL A CA 1
ATOM 680 C C . VAL A 1 86 ? -38.663 -22.809 31.134 1.00 93.06 86 VAL A C 1
ATOM 682 O O . VAL A 1 86 ? -38.846 -21.828 30.411 1.00 93.06 86 VAL A O 1
ATOM 685 N N . GLU A 1 87 ? -37.451 -23.358 31.285 1.00 89.00 87 GLU A N 1
ATOM 686 C CA . GLU A 1 87 ? -36.226 -22.851 30.632 1.00 89.00 87 GLU A CA 1
ATOM 687 C C . GLU A 1 87 ? -35.380 -23.952 29.987 1.00 89.00 87 GLU A C 1
ATOM 689 O O . GLU A 1 87 ? -34.556 -24.572 30.644 1.00 89.00 87 GLU A O 1
ATOM 694 N N . VAL A 1 88 ? -35.500 -24.150 28.679 1.00 81.19 88 VAL A N 1
ATOM 695 C CA . VAL A 1 88 ? -34.849 -25.273 27.973 1.00 81.19 88 VAL A CA 1
ATOM 696 C C . VAL A 1 88 ? -33.724 -24.794 27.026 1.00 81.19 88 VAL A C 1
ATOM 698 O O . VAL A 1 88 ? -33.209 -25.558 26.217 1.00 81.19 88 VAL A O 1
ATOM 701 N N . GLY A 1 89 ? -33.336 -23.515 27.118 1.00 67.44 89 GLY A N 1
ATOM 702 C CA . GLY A 1 89 ? -32.407 -22.857 26.190 1.00 67.44 89 GLY A CA 1
ATOM 703 C C . GLY A 1 89 ? -30.915 -22.854 26.571 1.00 67.44 89 GLY A C 1
ATOM 704 O O . GLY A 1 89 ? -30.539 -23.152 27.703 1.00 67.44 89 GLY A O 1
ATOM 705 N N . GLY A 1 90 ? -30.059 -22.465 25.615 1.00 62.50 90 GLY A N 1
ATOM 706 C CA . GLY A 1 90 ? -28.605 -22.270 25.783 1.00 62.50 90 GLY A CA 1
ATOM 707 C C . GLY A 1 90 ? -27.711 -23.416 25.318 1.00 62.50 90 GLY A C 1
ATOM 708 O O . GLY A 1 90 ? -26.493 -23.365 25.507 1.00 62.50 90 GLY A O 1
ATOM 709 N N . ILE A 1 91 ? -28.303 -24.435 24.698 1.00 62.00 91 ILE A N 1
ATOM 710 C CA . ILE A 1 91 ? -27.636 -25.667 24.287 1.00 62.00 91 ILE A CA 1
ATOM 711 C C . ILE A 1 91 ? -27.891 -25.868 22.788 1.00 62.00 91 ILE A C 1
ATOM 713 O O . ILE A 1 91 ? -28.917 -26.405 22.388 1.00 62.00 91 ILE A O 1
ATOM 717 N N . TYR A 1 92 ? -26.934 -25.459 21.949 1.00 61.56 92 TYR A N 1
ATOM 718 C CA . TYR A 1 92 ? -27.028 -25.532 20.478 1.00 61.56 92 TYR A CA 1
ATOM 719 C C . TYR A 1 92 ? -27.205 -26.956 19.910 1.00 61.56 92 TYR A C 1
ATOM 721 O O . TYR A 1 92 ? -27.419 -27.118 18.709 1.00 61.56 92 TYR A O 1
ATOM 729 N N . THR A 1 93 ? -27.067 -27.992 20.744 1.00 61.78 93 THR A N 1
ATOM 730 C CA . THR A 1 93 ? -27.291 -29.403 20.393 1.00 61.78 93 THR A CA 1
ATOM 731 C C . THR A 1 93 ? -28.737 -29.853 20.613 1.00 61.78 93 THR A C 1
ATOM 733 O O . THR A 1 93 ? -29.145 -30.847 20.015 1.00 61.78 93 THR A O 1
ATOM 736 N N . LEU A 1 94 ? -29.519 -29.122 21.417 1.00 71.88 94 LEU A N 1
ATOM 737 C CA . LEU A 1 94 ? -30.921 -29.418 21.695 1.00 71.88 94 LEU A CA 1
ATOM 738 C C . LEU A 1 94 ? -31.792 -28.752 20.620 1.00 71.88 94 LEU A C 1
ATOM 740 O O . LEU A 1 94 ? -31.772 -27.532 20.475 1.00 71.88 94 LEU A O 1
ATOM 744 N N . GLY A 1 95 ? -32.514 -29.549 19.824 1.00 71.06 95 GLY A N 1
ATOM 745 C CA . GLY A 1 95 ? -33.239 -29.064 18.639 1.00 71.06 95 GLY A CA 1
ATOM 746 C C . GLY A 1 95 ? -34.582 -29.747 18.410 1.00 71.06 95 GLY A C 1
ATOM 747 O O . GLY A 1 95 ? -34.690 -30.945 18.635 1.00 71.06 95 GLY A O 1
ATOM 748 N N . GLY A 1 96 ? -35.614 -29.036 17.952 1.00 78.38 96 GLY A N 1
ATOM 749 C CA . GLY A 1 96 ? -36.928 -29.648 17.714 1.00 78.38 96 GLY A CA 1
ATOM 750 C C . GLY A 1 96 ? -38.064 -28.655 17.479 1.00 78.38 96 GLY A C 1
ATOM 751 O O . GLY A 1 96 ? -37.836 -27.473 17.224 1.00 78.38 96 GLY A O 1
ATOM 752 N N . GLU A 1 97 ? -39.302 -29.145 17.561 1.00 83.38 97 GLU A N 1
ATOM 753 C CA . GLU A 1 97 ? -40.515 -28.330 17.416 1.00 83.38 97 GLU A CA 1
ATOM 754 C C . GLU A 1 97 ? -41.172 -28.042 18.773 1.00 83.38 97 GLU A C 1
ATOM 756 O O . GLU A 1 97 ? -41.201 -28.894 19.667 1.00 83.38 97 GLU A O 1
ATOM 761 N N . ILE A 1 98 ? -41.748 -26.843 18.912 1.00 87.31 98 ILE A N 1
ATOM 762 C CA . ILE A 1 98 ? -42.564 -26.464 20.071 1.00 87.31 98 ILE A CA 1
ATOM 763 C C . ILE A 1 98 ? -43.940 -27.155 19.953 1.00 87.31 98 ILE A C 1
ATOM 765 O O . ILE A 1 98 ? -44.809 -26.694 19.209 1.00 87.31 98 ILE A O 1
ATOM 769 N N . ASP A 1 99 ? -44.144 -28.259 20.684 1.00 89.19 99 ASP A N 1
ATOM 770 C CA . ASP A 1 99 ? -45.396 -29.034 20.644 1.00 89.19 99 ASP A CA 1
ATOM 771 C C . ASP A 1 99 ? -46.571 -28.293 21.298 1.00 89.19 99 ASP A C 1
ATOM 773 O O . ASP A 1 99 ? -46.447 -27.667 22.352 1.00 89.19 99 ASP A O 1
ATOM 777 N N . SER A 1 100 ? -47.754 -28.446 20.700 1.00 90.06 100 SER A N 1
ATOM 778 C CA . SER A 1 100 ? -49.025 -27.915 21.214 1.00 90.06 100 SER A CA 1
ATOM 779 C C . SER A 1 100 ? -49.395 -28.364 22.633 1.00 90.06 100 SER A C 1
ATOM 781 O O . SER A 1 100 ? -50.217 -27.707 23.268 1.00 90.06 100 SER A O 1
ATOM 783 N N . SER A 1 101 ? -48.804 -29.449 23.150 1.00 91.69 101 SER A N 1
ATOM 784 C CA . SER A 1 101 ? -49.038 -29.941 24.510 1.00 91.69 101 SER A CA 1
ATOM 785 C C . SER A 1 101 ? -48.725 -28.905 25.579 1.00 91.69 101 SER A C 1
ATOM 787 O O . SER A 1 101 ? -49.389 -28.896 26.611 1.00 91.69 101 SER A O 1
ATOM 789 N N . LEU A 1 102 ? -47.774 -28.001 25.323 1.00 92.38 102 LEU A N 1
ATOM 790 C CA . LEU A 1 102 ? -47.440 -26.926 26.253 1.00 92.38 102 LEU A CA 1
ATOM 791 C C . LEU A 1 102 ? -48.643 -26.025 26.571 1.00 92.38 102 LEU A C 1
ATOM 793 O O . LEU A 1 102 ? -48.658 -25.435 27.643 1.00 92.38 102 LEU A O 1
ATOM 797 N N . ALA A 1 103 ? -49.672 -25.958 25.714 1.00 91.06 103 ALA A N 1
ATOM 798 C CA . ALA A 1 103 ? -50.889 -25.178 25.966 1.00 91.06 103 ALA A CA 1
ATOM 799 C C . ALA A 1 103 ? -51.655 -25.595 27.243 1.00 91.06 103 ALA A C 1
ATOM 801 O O . ALA A 1 103 ? -52.449 -24.804 27.755 1.00 91.06 103 ALA A O 1
ATOM 802 N N . GLU A 1 104 ? -51.417 -26.806 27.763 1.00 91.81 104 GLU A N 1
ATOM 803 C CA . GLU A 1 104 ? -51.993 -27.302 29.024 1.00 91.81 104 GLU A CA 1
ATOM 804 C C . GLU A 1 104 ? -51.368 -26.641 30.272 1.00 91.81 104 GLU A C 1
ATOM 806 O O . GLU A 1 104 ? -51.938 -26.726 31.358 1.00 91.81 104 GLU A O 1
ATOM 811 N N . LEU A 1 105 ? -50.221 -25.960 30.138 1.00 93.19 105 LEU A N 1
ATOM 812 C CA . LEU A 1 105 ? -49.557 -25.227 31.225 1.00 93.19 105 LEU A CA 1
ATOM 813 C C . LEU A 1 105 ? -50.200 -23.841 31.409 1.00 93.19 105 LEU A C 1
ATOM 815 O O . LEU A 1 105 ? -49.625 -22.809 31.068 1.00 93.19 105 LEU A O 1
ATOM 819 N N . HIS A 1 106 ? -51.441 -23.804 31.894 1.00 90.31 106 HIS A N 1
ATOM 820 C CA . HIS A 1 106 ? -52.257 -22.580 31.911 1.00 90.31 106 HIS A CA 1
ATOM 821 C C . HIS A 1 106 ? -51.720 -21.452 32.810 1.00 90.31 106 HIS A C 1
ATOM 823 O O . HIS A 1 106 ? -52.012 -20.287 32.538 1.00 90.31 106 HIS A O 1
ATOM 829 N N . HIS A 1 107 ? -50.931 -21.797 33.830 1.00 93.06 107 HIS A N 1
ATOM 830 C CA . HIS A 1 107 ? -50.341 -20.870 34.807 1.00 93.06 107 HIS A CA 1
ATOM 831 C C . HIS A 1 107 ? -48.881 -20.511 34.492 1.00 93.06 107 HIS A C 1
ATOM 833 O O . HIS A 1 107 ? -48.161 -19.964 35.326 1.00 93.06 107 HIS A O 1
ATOM 839 N N . LEU A 1 108 ? -48.412 -20.839 33.284 1.00 94.62 108 LEU A N 1
ATOM 840 C CA . LEU A 1 108 ? -47.036 -20.580 32.889 1.00 94.62 108 LEU A CA 1
ATOM 841 C C . LEU A 1 108 ? -46.755 -19.071 32.849 1.00 94.62 108 LEU A C 1
ATOM 843 O O . LEU A 1 108 ? -47.399 -18.332 32.103 1.00 94.62 108 LEU A O 1
ATOM 847 N N . ASN A 1 109 ? -45.758 -18.634 33.620 1.00 94.81 109 ASN A N 1
ATOM 848 C CA . ASN A 1 109 ? -45.329 -17.243 33.726 1.00 94.81 109 ASN A CA 1
ATOM 849 C C . ASN A 1 109 ? -44.076 -16.950 32.884 1.00 94.81 109 ASN A C 1
ATOM 851 O O . ASN A 1 109 ? -44.022 -15.926 32.205 1.00 94.81 109 ASN A O 1
ATOM 855 N N . THR A 1 110 ? -43.107 -17.868 32.861 1.00 95.50 110 THR A N 1
ATOM 856 C CA . THR A 1 110 ? -41.858 -17.717 32.097 1.00 95.50 110 THR A CA 1
ATOM 857 C C . THR A 1 110 ? -41.666 -18.884 31.140 1.00 95.50 110 THR A C 1
ATOM 859 O O . THR A 1 110 ? -41.624 -20.040 31.566 1.00 95.50 110 THR A O 1
ATOM 862 N N . LEU A 1 111 ? -41.461 -18.569 29.859 1.00 95.00 111 LEU A N 1
ATOM 863 C CA . LEU A 1 111 ? -41.050 -19.516 28.826 1.00 95.00 111 LEU A CA 1
ATOM 864 C C . LEU A 1 111 ? -39.752 -19.041 28.156 1.00 95.00 111 LEU A C 1
ATOM 866 O O . LEU A 1 111 ? -39.751 -18.071 27.395 1.00 95.00 111 LEU A O 1
ATOM 870 N N . ASN A 1 112 ? -38.643 -19.729 28.430 1.00 92.06 112 ASN A N 1
ATOM 871 C CA . ASN A 1 112 ? -37.316 -19.390 27.914 1.00 92.06 112 ASN A CA 1
ATOM 872 C C . ASN A 1 112 ? -36.741 -20.534 27.052 1.00 92.06 112 ASN A C 1
ATOM 874 O O . ASN A 1 112 ? -36.330 -21.570 27.571 1.00 92.06 112 ASN A O 1
ATOM 878 N N . LEU A 1 113 ? -36.718 -20.344 25.731 1.00 90.38 113 LEU A N 1
ATOM 879 C CA . LEU A 1 113 ? -36.347 -21.347 24.721 1.00 90.38 113 LEU A CA 1
ATOM 880 C C . LEU A 1 113 ? -35.213 -20.854 23.797 1.00 90.38 113 LEU A C 1
ATOM 882 O O . LEU A 1 113 ? -35.191 -21.150 22.601 1.00 90.38 113 LEU A O 1
ATOM 886 N N . TYR A 1 114 ? -34.290 -20.044 24.320 1.00 87.88 114 TYR A N 1
ATOM 887 C CA . TYR A 1 114 ? -33.207 -19.464 23.518 1.00 87.88 114 TYR A CA 1
ATOM 888 C C . TYR A 1 114 ? -32.219 -20.519 22.982 1.00 87.88 114 TYR A C 1
ATOM 890 O O . TYR A 1 114 ? -31.854 -21.445 23.700 1.00 87.88 114 TYR A O 1
ATOM 898 N N . GLY A 1 115 ? -31.740 -20.389 21.743 1.00 82.75 115 GLY A N 1
ATOM 899 C CA . GLY A 1 115 ? -30.671 -21.250 21.211 1.00 82.75 115 GLY A CA 1
ATOM 900 C C . GLY A 1 115 ? -31.032 -22.732 21.025 1.00 82.75 115 GLY A C 1
ATOM 901 O O . GLY A 1 115 ? -30.141 -23.573 21.082 1.00 82.75 115 GLY A O 1
ATOM 902 N N . MET A 1 116 ? -32.312 -23.059 20.820 1.00 82.62 116 MET A N 1
ATOM 903 C CA . MET A 1 116 ? -32.845 -24.428 20.690 1.00 82.62 116 MET A CA 1
ATOM 904 C C . MET A 1 116 ? -33.041 -24.887 19.231 1.00 82.62 116 MET A C 1
ATOM 906 O O . MET A 1 116 ? -33.816 -25.802 18.959 1.00 82.62 116 MET A O 1
ATOM 910 N N . ASN A 1 117 ? -32.415 -24.223 18.256 1.00 80.50 117 ASN A N 1
ATOM 911 C CA . ASN A 1 117 ? -32.551 -24.539 16.827 1.00 80.50 117 ASN A CA 1
ATOM 912 C C . ASN A 1 117 ? -34.020 -24.614 16.317 1.00 80.50 117 ASN A C 1
ATOM 914 O O . ASN A 1 117 ? -34.345 -25.402 15.428 1.00 80.50 117 ASN A O 1
ATOM 918 N N . ILE A 1 118 ? -34.924 -23.812 16.891 1.00 85.44 118 ILE A N 1
ATOM 919 C CA . ILE A 1 118 ? -36.357 -23.788 16.549 1.00 85.44 118 ILE A CA 1
ATOM 920 C C . ILE A 1 118 ? -36.584 -23.018 15.239 1.00 85.44 118 ILE A C 1
ATOM 922 O O . ILE A 1 118 ? -36.024 -21.943 15.038 1.00 85.44 118 ILE A O 1
ATOM 926 N N . SER A 1 119 ? -37.449 -23.536 14.359 1.00 84.94 119 SER A N 1
ATOM 927 C CA . SER A 1 119 ? -37.681 -22.969 13.018 1.00 84.94 119 SER A CA 1
ATOM 928 C C . SER A 1 119 ? -38.925 -22.077 12.880 1.00 84.94 119 SER A C 1
ATOM 930 O O . SER A 1 119 ? -38.971 -21.244 11.974 1.00 84.94 119 SER A O 1
ATOM 932 N N . HIS A 1 120 ? -39.935 -22.223 13.749 1.00 87.12 120 HIS A N 1
ATOM 933 C CA . HIS A 1 120 ? -41.213 -21.496 13.662 1.00 87.12 120 HIS A CA 1
ATOM 934 C C . HIS A 1 120 ? -41.837 -21.248 15.046 1.00 87.12 120 HIS A C 1
ATOM 936 O O . HIS A 1 120 ? -41.652 -22.043 15.966 1.00 87.12 120 HIS A O 1
ATOM 942 N N . ILE A 1 121 ? -42.639 -20.183 15.176 1.00 90.88 121 ILE A N 1
ATOM 943 C CA . ILE A 1 121 ? -43.405 -19.856 16.393 1.00 90.88 121 ILE A CA 1
ATOM 944 C C . ILE A 1 121 ? -44.844 -20.387 16.254 1.00 90.88 121 ILE A C 1
ATOM 946 O O . ILE A 1 121 ? -45.574 -19.930 15.369 1.00 90.88 121 ILE A O 1
ATOM 950 N N . PRO A 1 122 ? -45.311 -21.313 17.111 1.00 91.31 122 PRO A N 1
ATOM 951 C CA . PRO A 1 122 ? -46.692 -21.781 17.071 1.00 91.31 122 PRO A CA 1
ATOM 952 C C . PRO A 1 122 ? -47.705 -20.735 17.546 1.00 91.31 122 PRO A C 1
ATOM 954 O O . PRO A 1 122 ? -47.514 -20.060 18.556 1.00 91.31 122 PRO A O 1
ATOM 957 N N . LYS A 1 123 ? -48.869 -20.690 16.887 1.00 92.06 123 LYS A N 1
ATOM 958 C CA . LYS A 1 123 ? -49.977 -19.779 17.240 1.00 92.06 123 LYS A CA 1
ATOM 959 C C . LYS A 1 123 ? -50.521 -19.986 18.658 1.00 92.06 123 LYS A C 1
ATOM 961 O O . LYS A 1 123 ? -51.041 -19.040 19.242 1.00 92.06 123 LYS A O 1
ATOM 966 N N . PHE A 1 124 ? -50.435 -21.209 19.193 1.00 92.81 124 PHE A N 1
ATOM 967 C CA . PHE A 1 124 ? -50.989 -21.533 20.510 1.00 92.81 124 PHE A CA 1
ATOM 968 C C . PHE A 1 124 ? -50.249 -20.828 21.649 1.00 92.81 124 PHE A C 1
ATOM 970 O O . PHE A 1 124 ? -50.838 -20.668 22.705 1.00 92.81 124 PHE A O 1
ATOM 977 N N . ILE A 1 125 ? -49.010 -20.355 21.450 1.00 93.69 125 ILE A N 1
ATOM 978 C CA . ILE A 1 125 ? -48.290 -19.599 22.488 1.00 93.69 125 ILE A CA 1
ATOM 979 C C . ILE A 1 125 ? -49.131 -18.405 22.964 1.00 93.69 125 ILE A C 1
ATOM 981 O O . ILE A 1 125 ? -49.142 -18.102 24.148 1.00 93.69 125 ILE A O 1
ATOM 985 N N . GLY A 1 126 ? -49.940 -17.803 22.086 1.00 90.62 126 GLY A N 1
ATOM 986 C CA . GLY A 1 126 ? -50.889 -16.748 22.451 1.00 90.62 126 GLY A CA 1
ATOM 987 C C . GLY A 1 126 ? -52.018 -17.151 23.416 1.00 90.62 126 GLY A C 1
ATOM 988 O O . GLY A 1 126 ? -52.831 -16.299 23.765 1.00 90.62 126 GLY A O 1
ATOM 989 N N . SER A 1 127 ? -52.139 -18.418 23.833 1.00 92.81 127 SER A N 1
ATOM 990 C CA . SER A 1 127 ? -53.148 -18.855 24.811 1.00 92.81 127 SER A CA 1
ATOM 991 C C . SER A 1 127 ? -52.697 -18.744 26.270 1.00 92.81 127 SER A C 1
ATOM 993 O O . SER A 1 127 ? -53.537 -18.907 27.158 1.00 92.81 127 SER A O 1
ATOM 995 N N . PHE A 1 128 ? -51.411 -18.489 26.543 1.00 94.25 128 PHE A N 1
ATOM 996 C CA . PHE A 1 128 ? -50.883 -18.385 27.907 1.00 94.25 128 PHE A CA 1
ATOM 997 C C . PHE A 1 128 ? -51.280 -17.058 28.566 1.00 94.25 128 PHE A C 1
ATOM 999 O O . PHE A 1 128 ? -50.650 -16.026 28.364 1.00 94.25 128 PHE A O 1
ATOM 1006 N N . LYS A 1 129 ? -52.341 -17.076 29.376 1.00 89.94 129 LYS A N 1
ATOM 1007 C CA . LYS A 1 129 ? -52.914 -15.852 29.966 1.00 89.94 129 LYS A CA 1
ATOM 1008 C C . LYS A 1 129 ? -52.042 -15.207 31.047 1.00 89.94 129 LYS A C 1
ATOM 1010 O O . LYS A 1 129 ? -52.199 -14.017 31.300 1.00 89.94 129 LYS A O 1
ATOM 1015 N N . GLU A 1 130 ? -51.166 -15.982 31.685 1.00 94.38 130 GLU A N 1
ATOM 1016 C CA . GLU A 1 130 ? -50.324 -15.550 32.812 1.00 94.38 130 GLU A CA 1
ATOM 1017 C C . GLU A 1 130 ? -48.854 -15.315 32.419 1.00 94.38 130 GLU A C 1
ATOM 1019 O O . GLU A 1 130 ? -48.039 -14.966 33.276 1.00 94.38 130 GLU A O 1
ATOM 1024 N N . LEU A 1 131 ? -48.516 -15.468 31.131 1.00 96.31 131 LEU A N 1
ATOM 1025 C CA . LEU A 1 131 ? -47.141 -15.357 30.649 1.00 96.31 131 LEU A CA 1
ATOM 1026 C C . LEU A 1 131 ? -46.638 -13.915 30.766 1.00 96.31 131 LEU A C 1
ATOM 1028 O O . LEU A 1 131 ? -47.205 -13.003 30.165 1.00 96.31 131 LEU A O 1
ATOM 1032 N N . SER A 1 132 ? -45.549 -13.734 31.512 1.00 95.81 132 SER A N 1
ATOM 1033 C CA . SER A 1 132 ? -44.862 -12.460 31.734 1.00 95.81 132 SER A CA 1
ATOM 1034 C C . SER A 1 132 ? -43.536 -12.365 30.966 1.00 95.81 132 SER A C 1
ATOM 1036 O O . SER A 1 132 ? -43.116 -11.269 30.593 1.00 95.81 132 SER A O 1
ATOM 1038 N N . PHE A 1 133 ? -42.893 -13.495 30.658 1.00 96.44 133 PHE A N 1
ATOM 1039 C CA . PHE A 1 133 ? -41.602 -13.531 29.974 1.00 96.44 133 PHE A CA 1
ATOM 1040 C C . PHE A 1 133 ? -41.585 -14.589 28.868 1.00 96.44 133 PHE A C 1
ATOM 1042 O O . PHE A 1 133 ? -41.795 -15.775 29.127 1.00 96.44 133 PHE A O 1
ATOM 1049 N N . LEU A 1 134 ? -41.282 -14.157 27.640 1.00 95.62 134 LEU A N 1
ATOM 1050 C CA . LEU A 1 134 ? -41.084 -15.029 26.484 1.00 95.62 134 LEU A CA 1
ATOM 1051 C C . LEU A 1 134 ? -39.734 -14.736 25.830 1.00 95.62 134 LEU A C 1
ATOM 1053 O O . LEU A 1 134 ? -39.504 -13.621 25.354 1.00 95.62 134 LEU A O 1
ATOM 1057 N N . ASN A 1 135 ? -38.867 -15.748 25.763 1.00 92.62 135 ASN A N 1
ATOM 1058 C CA . ASN A 1 135 ? -37.571 -15.640 25.103 1.00 92.62 135 ASN A CA 1
ATOM 1059 C C . ASN A 1 135 ? -37.338 -16.741 24.069 1.00 92.62 135 ASN A C 1
ATOM 1061 O O . ASN A 1 135 ? -37.259 -17.917 24.418 1.00 92.62 135 ASN A O 1
ATOM 1065 N N . LEU A 1 136 ? -37.200 -16.333 22.807 1.00 90.50 136 LEU A N 1
ATOM 1066 C CA . LEU A 1 136 ? -36.922 -17.185 21.650 1.00 90.50 136 LEU A CA 1
ATOM 1067 C C . LEU A 1 136 ? -35.608 -16.801 20.938 1.00 90.50 136 LEU A C 1
ATOM 1069 O O . LEU A 1 136 ? -35.387 -17.232 19.806 1.00 90.50 136 LEU A O 1
ATOM 1073 N N . TYR A 1 137 ? -34.743 -16.021 21.596 1.00 86.62 137 TYR A N 1
ATOM 1074 C CA . TYR A 1 137 ? -33.450 -15.545 21.088 1.00 86.62 137 TYR A CA 1
ATOM 1075 C C . TYR A 1 137 ? -32.584 -16.662 20.466 1.00 86.62 137 TYR A C 1
ATOM 1077 O O . TYR A 1 137 ? -32.585 -17.794 20.946 1.00 86.62 137 TYR A O 1
ATOM 1085 N N . ASP A 1 138 ? -31.796 -16.342 19.434 1.00 83.25 138 ASP A N 1
ATOM 1086 C CA . ASP A 1 138 ? -30.765 -17.224 18.839 1.00 83.25 138 ASP A CA 1
ATOM 1087 C C . ASP A 1 138 ? -31.309 -18.549 18.269 1.00 83.25 138 ASP A C 1
ATOM 1089 O O . ASP A 1 138 ? -30.650 -19.587 18.268 1.00 83.25 138 ASP A O 1
ATOM 1093 N N . ASN A 1 139 ? -32.543 -18.522 17.765 1.00 84.56 139 ASN A N 1
ATOM 1094 C CA . ASN A 1 139 ? -33.141 -19.619 17.005 1.00 84.56 139 ASN A CA 1
ATOM 1095 C C . ASN A 1 139 ? -33.229 -19.253 15.509 1.00 84.56 139 ASN A C 1
ATOM 1097 O O . ASN A 1 139 ? -33.456 -18.080 15.197 1.00 84.56 139 ASN A O 1
ATOM 1101 N N . PRO A 1 140 ? -33.111 -20.206 14.562 1.00 85.31 140 PRO A N 1
ATOM 1102 C CA . PRO A 1 140 ? -33.282 -19.978 13.121 1.00 85.31 140 PRO A CA 1
ATOM 1103 C C . PRO A 1 140 ? -34.764 -19.894 12.710 1.00 85.31 140 PRO A C 1
ATOM 1105 O O . PRO A 1 140 ? -35.220 -20.564 11.782 1.00 85.31 140 PRO A O 1
ATOM 1108 N N . ILE A 1 141 ? -35.532 -19.067 13.416 1.00 86.56 141 ILE A N 1
ATOM 1109 C CA . ILE A 1 141 ? -36.952 -18.846 13.160 1.00 86.56 141 ILE A CA 1
ATOM 1110 C C . ILE A 1 141 ? -37.120 -18.044 11.868 1.00 86.56 141 ILE A C 1
ATOM 1112 O O . ILE A 1 141 ? -36.535 -16.980 11.690 1.00 86.56 141 ILE A O 1
ATOM 1116 N N . SER A 1 142 ? -37.959 -18.530 10.957 1.00 85.44 142 SER A N 1
ATOM 1117 C CA . SER A 1 142 ? -38.256 -17.826 9.706 1.00 85.44 142 SER A CA 1
ATOM 1118 C C . SER A 1 142 ? -39.759 -17.726 9.457 1.00 85.44 142 SER A C 1
ATOM 1120 O O . SER A 1 142 ? -40.559 -18.477 10.016 1.00 85.44 142 SER A O 1
ATOM 1122 N N . GLY A 1 143 ? -40.162 -16.769 8.621 1.00 85.50 143 GLY A N 1
ATOM 1123 C CA . GLY A 1 143 ? -41.569 -16.551 8.275 1.00 85.50 143 GLY A CA 1
ATOM 1124 C C . GLY A 1 143 ? -42.275 -15.515 9.155 1.00 85.50 143 GLY A C 1
ATOM 1125 O O . GLY A 1 143 ? -41.639 -14.656 9.762 1.00 85.50 143 GLY A O 1
ATOM 1126 N N . ILE A 1 144 ? -43.612 -15.544 9.148 1.00 87.00 144 ILE A N 1
ATOM 1127 C CA . ILE A 1 144 ? -44.458 -14.503 9.754 1.00 87.00 144 ILE A CA 1
ATOM 1128 C C . ILE A 1 144 ? -44.650 -14.761 11.254 1.00 87.00 144 ILE A C 1
ATOM 1130 O O . ILE A 1 144 ? -45.032 -15.864 11.647 1.00 87.00 144 ILE A O 1
ATOM 1134 N N . ILE A 1 145 ? -44.444 -13.733 12.083 1.00 90.00 145 ILE A N 1
ATOM 1135 C CA . ILE A 1 145 ? -44.721 -13.795 13.525 1.00 90.00 145 ILE A CA 1
ATOM 1136 C C . ILE A 1 145 ? -46.237 -13.913 13.751 1.00 90.00 145 ILE A C 1
ATOM 1138 O O . ILE A 1 145 ? -46.981 -13.065 13.257 1.00 90.00 145 ILE A O 1
ATOM 1142 N N . PRO A 1 146 ? -46.726 -14.913 14.510 1.00 91.06 146 PRO A N 1
ATOM 1143 C CA . PRO A 1 146 ? -48.150 -15.061 14.789 1.00 91.06 146 PRO A CA 1
ATOM 1144 C C . PRO A 1 146 ? -48.743 -13.835 15.509 1.00 91.06 146 PRO A C 1
ATOM 1146 O O . PRO A 1 146 ? -48.347 -13.559 16.644 1.00 91.06 146 PRO A O 1
ATOM 1149 N N . PRO A 1 147 ? -49.768 -13.160 14.951 1.00 89.25 147 PRO A N 1
ATOM 1150 C CA . PRO A 1 147 ? -50.444 -12.051 15.633 1.00 89.25 147 PRO A CA 1
ATOM 1151 C C . PRO A 1 147 ? -51.121 -12.463 16.947 1.00 89.25 147 PRO A C 1
ATOM 1153 O O . PRO A 1 147 ? -51.406 -11.621 17.790 1.00 89.25 147 PRO A O 1
ATOM 1156 N N . GLN A 1 148 ? -51.360 -13.767 17.144 1.00 92.44 148 GLN A N 1
ATOM 1157 C CA . GLN A 1 148 ? -51.896 -14.332 18.386 1.00 92.44 148 GLN A CA 1
ATOM 1158 C C . GLN A 1 148 ? -51.016 -14.036 19.605 1.00 92.44 148 GLN A C 1
ATOM 1160 O O . GLN A 1 148 ? -51.533 -14.066 20.717 1.00 92.44 148 GLN A O 1
ATOM 1165 N N . LEU A 1 149 ? -49.727 -13.719 19.421 1.00 92.31 149 LEU A N 1
ATOM 1166 C CA . LEU A 1 149 ? -48.885 -13.243 20.519 1.00 92.31 149 LEU A CA 1
ATOM 1167 C C . LEU A 1 149 ? -49.449 -11.970 21.170 1.00 92.31 149 LEU A C 1
ATOM 1169 O O . LEU A 1 149 ? -49.259 -11.796 22.365 1.00 92.31 149 LEU A O 1
ATOM 1173 N N . GLY A 1 150 ? -50.217 -11.144 20.446 1.00 88.31 150 GLY A N 1
ATOM 1174 C CA . GLY A 1 150 ? -50.906 -9.967 20.998 1.00 88.31 150 GLY A CA 1
ATOM 1175 C C . GLY A 1 150 ? -51.926 -10.278 22.102 1.00 88.31 150 GLY A C 1
ATOM 1176 O O . GLY A 1 150 ? -52.251 -9.402 22.897 1.00 88.31 150 GLY A O 1
ATOM 1177 N N . ASN A 1 151 ? -52.376 -11.533 22.229 1.00 91.75 151 ASN A N 1
ATOM 1178 C CA . ASN A 1 151 ? -53.269 -11.958 23.313 1.00 91.75 151 ASN A CA 1
ATOM 1179 C C . ASN A 1 151 ? -52.569 -12.055 24.684 1.00 91.75 151 ASN A C 1
ATOM 1181 O O . ASN A 1 151 ? -53.245 -12.235 25.699 1.00 91.75 151 ASN A O 1
ATOM 1185 N N . LEU A 1 152 ? -51.236 -11.967 24.733 1.00 93.19 152 LEU A N 1
ATOM 1186 C CA . LEU A 1 152 ? -50.431 -12.099 25.949 1.00 93.19 152 LEU A CA 1
ATOM 1187 C C . LEU A 1 152 ? -50.409 -10.788 26.750 1.00 93.19 152 LEU A C 1
ATOM 1189 O O . LEU A 1 152 ? -49.377 -10.143 26.907 1.00 93.19 152 LEU A O 1
ATOM 1193 N N . THR A 1 153 ? -51.559 -10.366 27.271 1.00 90.31 153 THR A N 1
ATOM 1194 C CA . THR A 1 153 ? -51.714 -9.039 27.897 1.00 90.31 153 THR A CA 1
ATOM 1195 C C . THR A 1 153 ? -50.901 -8.842 29.186 1.00 90.31 153 THR A C 1
ATOM 1197 O O . THR A 1 153 ? -50.717 -7.703 29.609 1.00 90.31 153 THR A O 1
ATOM 1200 N N . GLN A 1 154 ? -50.414 -9.920 29.816 1.00 93.06 154 GLN A N 1
ATOM 1201 C CA . GLN A 1 154 ? -49.541 -9.883 31.004 1.00 93.06 154 GLN A CA 1
ATOM 1202 C C . GLN A 1 154 ? -48.042 -9.885 30.670 1.00 93.06 154 GLN A C 1
ATOM 1204 O O . GLN A 1 154 ? -47.215 -9.803 31.577 1.00 93.06 154 GLN A O 1
ATOM 1209 N N . LEU A 1 155 ? -47.685 -9.965 29.385 1.00 95.12 155 LEU A N 1
ATOM 1210 C CA . LEU A 1 155 ? -46.300 -10.085 28.954 1.00 95.12 155 LEU A CA 1
ATOM 1211 C C . LEU A 1 155 ? -45.523 -8.806 29.270 1.00 95.12 155 LEU A C 1
ATOM 1213 O O . LEU A 1 155 ? -45.869 -7.733 28.785 1.00 95.12 155 LEU A O 1
ATOM 1217 N N . GLU A 1 156 ? -44.455 -8.933 30.052 1.00 95.00 156 GLU A N 1
ATOM 1218 C CA . GLU A 1 156 ? -43.547 -7.847 30.417 1.00 95.00 156 GLU A CA 1
ATOM 1219 C C . GLU A 1 156 ? -42.280 -7.824 29.549 1.00 95.00 156 GLU A C 1
ATOM 1221 O O . GLU A 1 156 ? -41.733 -6.749 29.297 1.00 95.00 156 GLU A O 1
ATOM 1226 N N . SER A 1 157 ? -41.804 -8.980 29.073 1.00 95.38 157 SER A N 1
ATOM 1227 C CA . SER A 1 157 ? -40.583 -9.088 28.260 1.00 95.38 157 SER A CA 1
ATOM 1228 C C . SER A 1 157 ? -40.775 -10.030 27.077 1.00 95.38 157 SER A C 1
ATOM 1230 O O . SER A 1 157 ? -41.156 -11.189 27.258 1.00 95.38 157 SER A O 1
ATOM 1232 N N . LEU A 1 158 ? -40.462 -9.541 25.876 1.00 94.69 158 LEU A N 1
ATOM 1233 C CA . LEU A 1 158 ? -40.549 -10.288 24.622 1.00 94.69 158 LEU A CA 1
ATOM 1234 C C . LEU A 1 158 ? -39.216 -10.224 23.866 1.00 94.69 158 LEU A C 1
ATOM 1236 O O . LEU A 1 158 ? -38.801 -9.144 23.442 1.00 94.69 158 LEU A O 1
ATOM 1240 N N . HIS A 1 159 ? -38.582 -11.383 23.683 1.00 92.75 159 HIS A N 1
ATOM 1241 C CA . HIS A 1 159 ? -37.329 -11.546 22.939 1.00 92.75 159 HIS A CA 1
ATOM 1242 C C . HIS A 1 159 ? -37.546 -12.465 21.733 1.00 92.75 159 HIS A C 1
ATOM 1244 O O . HIS A 1 159 ? -37.830 -13.655 21.906 1.00 92.75 159 HIS A O 1
ATOM 1250 N N . LEU A 1 160 ? -37.468 -11.907 20.523 1.00 88.69 160 LEU A N 1
ATOM 1251 C CA . LEU A 1 160 ? -37.731 -12.599 19.252 1.00 88.69 160 LEU A CA 1
ATOM 1252 C C . LEU A 1 160 ? -36.557 -12.505 18.267 1.00 88.69 160 LEU A C 1
ATOM 1254 O O . LEU A 1 160 ? -36.738 -12.741 17.075 1.00 88.69 160 LEU A O 1
ATOM 1258 N N . GLU A 1 161 ? -35.364 -12.134 18.724 1.00 84.38 161 GLU A N 1
ATOM 1259 C CA . GLU A 1 161 ? -34.213 -11.986 17.838 1.00 84.38 161 GLU A CA 1
ATOM 1260 C C . GLU A 1 161 ? -33.801 -13.343 17.251 1.00 84.38 161 GLU A C 1
ATOM 1262 O O . GLU A 1 161 ? -33.574 -14.316 17.976 1.00 84.38 161 GLU A O 1
ATOM 1267 N N . SER A 1 162 ? -33.678 -13.408 15.926 1.00 78.88 162 SER A N 1
ATOM 1268 C CA . SER A 1 162 ? -33.443 -14.659 15.204 1.00 78.88 162 SER A CA 1
ATOM 1269 C C . SER A 1 162 ? -32.194 -14.607 14.329 1.00 78.88 162 SER A C 1
ATOM 1271 O O . SER A 1 162 ? -31.801 -13.554 13.829 1.00 78.88 162 SER A O 1
ATOM 1273 N N . THR A 1 163 ? -31.579 -15.770 14.099 1.00 74.06 163 THR A N 1
ATOM 1274 C CA . THR A 1 163 ? -30.509 -15.946 13.104 1.00 74.06 163 THR A CA 1
ATOM 1275 C C . THR A 1 163 ? -31.041 -16.015 11.666 1.00 74.06 163 THR A C 1
ATOM 1277 O O . THR A 1 163 ? -30.264 -15.924 10.719 1.00 74.06 163 THR A O 1
ATOM 1280 N N . SER A 1 164 ? -32.361 -16.144 11.486 1.00 77.00 164 SER A N 1
ATOM 1281 C CA . SER A 1 164 ? -33.062 -16.108 10.198 1.00 77.00 164 SER A CA 1
ATOM 1282 C C . SER A 1 164 ? -34.021 -14.911 10.132 1.00 77.00 164 SER A C 1
ATOM 1284 O O . SER A 1 164 ? -34.415 -14.358 11.153 1.00 77.00 164 SER A O 1
ATOM 1286 N N . GLN A 1 165 ? -34.385 -14.463 8.925 1.00 78.38 165 GLN A N 1
ATOM 1287 C CA . GLN A 1 165 ? -35.252 -13.289 8.775 1.00 78.38 165 GLN A CA 1
ATOM 1288 C C . GLN A 1 165 ? -36.708 -13.626 9.140 1.00 78.38 165 GLN A C 1
ATOM 1290 O O . GLN A 1 165 ? -37.386 -14.376 8.430 1.00 78.38 165 GLN A O 1
ATOM 1295 N N . MET A 1 166 ? -37.207 -13.003 10.207 1.00 84.44 166 MET A N 1
ATOM 1296 C CA . MET A 1 166 ? -38.618 -13.042 10.605 1.00 84.44 166 MET A CA 1
ATOM 1297 C C . MET A 1 166 ? -39.390 -11.862 10.006 1.00 84.44 166 MET A C 1
ATOM 1299 O O . MET A 1 166 ? -38.811 -10.816 9.720 1.00 84.44 166 MET A O 1
ATOM 1303 N N . ILE A 1 167 ? -40.700 -12.008 9.803 1.00 84.31 167 ILE A N 1
ATOM 1304 C CA . ILE A 1 167 ? -41.557 -10.982 9.194 1.00 84.31 167 ILE A CA 1
ATOM 1305 C C . ILE A 1 167 ? -42.682 -10.611 10.161 1.00 84.31 167 ILE A C 1
ATOM 1307 O O . ILE A 1 167 ? -43.472 -11.463 10.559 1.00 84.31 167 ILE A O 1
ATOM 1311 N N . ILE A 1 168 ? -42.793 -9.326 10.491 1.00 83.88 168 ILE A N 1
ATOM 1312 C CA . ILE A 1 168 ? -43.996 -8.757 11.110 1.00 83.88 168 ILE A CA 1
ATOM 1313 C C . ILE A 1 168 ? -44.774 -8.069 9.992 1.00 83.88 168 ILE A C 1
ATOM 1315 O O . ILE A 1 168 ? -44.366 -7.016 9.495 1.00 83.88 168 ILE A O 1
ATOM 1319 N N . ASP A 1 169 ? -45.862 -8.699 9.561 1.00 81.00 169 ASP A N 1
ATOM 1320 C CA . ASP A 1 169 ? -46.695 -8.241 8.450 1.00 81.00 169 ASP A CA 1
ATOM 1321 C C . ASP A 1 169 ? -47.653 -7.113 8.850 1.00 81.00 169 ASP A C 1
ATOM 1323 O O . ASP A 1 169 ? -47.765 -6.125 8.126 1.00 81.00 169 ASP A O 1
ATOM 1327 N N . ASN A 1 170 ? -48.273 -7.220 10.027 1.00 82.06 170 ASN A N 1
ATOM 1328 C CA . ASN A 1 170 ? -49.027 -6.154 10.676 1.00 82.06 170 ASN A CA 1
ATOM 1329 C C . ASN A 1 170 ? -48.521 -5.951 12.118 1.00 82.06 170 ASN A C 1
ATOM 1331 O O . ASN A 1 170 ? -48.785 -6.801 12.963 1.00 82.06 170 ASN A O 1
ATOM 1335 N N . PRO A 1 171 ? -47.831 -4.845 12.447 1.00 79.19 171 PRO A N 1
ATOM 1336 C CA . PRO A 1 171 ? -47.315 -4.602 13.795 1.00 79.19 171 PRO A CA 1
ATOM 1337 C C . PRO A 1 171 ? -48.380 -4.138 14.809 1.00 79.19 171 PRO A C 1
ATOM 1339 O O . PRO A 1 171 ? -48.059 -4.016 15.988 1.00 79.19 171 PRO A O 1
ATOM 1342 N N . GLU A 1 172 ? -49.639 -3.898 14.411 1.00 79.31 172 GLU A N 1
ATOM 1343 C CA . GLU A 1 172 ? -50.694 -3.401 15.315 1.00 79.31 172 GLU A CA 1
ATOM 1344 C C . GLU A 1 172 ? -50.942 -4.318 16.527 1.00 79.31 172 GLU A C 1
ATOM 1346 O O . GLU A 1 172 ? -51.246 -3.818 17.611 1.00 79.31 172 GLU A O 1
ATOM 1351 N N . TRP A 1 173 ? -50.769 -5.641 16.398 1.00 84.56 173 TRP A N 1
ATOM 1352 C CA . TRP A 1 173 ? -50.969 -6.576 17.518 1.00 84.56 173 TRP A CA 1
ATOM 1353 C C . TRP A 1 173 ? -50.003 -6.329 18.684 1.00 84.56 173 TRP A C 1
ATOM 1355 O O . TRP A 1 173 ? -50.350 -6.636 19.821 1.00 84.56 173 TRP A O 1
ATOM 1365 N N . LEU A 1 174 ? -48.831 -5.723 18.442 1.00 83.69 174 LEU A N 1
ATOM 1366 C CA . LEU A 1 174 ? -47.895 -5.364 19.512 1.00 83.69 174 LEU A CA 1
ATOM 1367 C C . LEU A 1 174 ? -48.551 -4.403 20.516 1.00 83.69 174 LEU A C 1
ATOM 1369 O O . LEU A 1 174 ? -48.296 -4.504 21.710 1.00 83.69 174 LEU A O 1
ATOM 1373 N N . SER A 1 175 ? -49.441 -3.515 20.054 1.00 78.19 175 SER A N 1
ATOM 1374 C CA . SER A 1 175 ? -50.125 -2.535 20.915 1.00 78.19 175 SER A CA 1
ATOM 1375 C C . SER A 1 175 ? -51.105 -3.159 21.917 1.00 78.19 175 SER A C 1
ATOM 1377 O O . SER A 1 175 ? -51.524 -2.495 22.861 1.00 78.19 175 SER A O 1
ATOM 1379 N N . GLN A 1 176 ? -51.454 -4.437 21.737 1.00 84.56 176 GLN A N 1
ATOM 1380 C CA . GLN A 1 176 ? -52.305 -5.194 22.659 1.00 84.56 176 GLN A CA 1
ATOM 1381 C C . GLN A 1 176 ? -51.530 -5.684 23.895 1.00 84.56 176 GLN A C 1
ATOM 1383 O O . GLN A 1 176 ? -52.137 -6.030 24.908 1.00 84.56 176 GLN A O 1
ATOM 1388 N N . LEU A 1 177 ? -50.193 -5.674 23.842 1.00 88.19 177 LEU A N 1
ATOM 1389 C CA . LEU A 1 177 ? -49.308 -6.068 24.938 1.00 88.19 177 LEU A CA 1
ATOM 1390 C C . LEU A 1 177 ? -49.161 -4.928 25.957 1.00 88.19 177 LEU A C 1
ATOM 1392 O O . LEU A 1 177 ? -48.105 -4.313 26.096 1.00 88.19 177 LEU A O 1
ATOM 1396 N N . THR A 1 178 ? -50.241 -4.624 26.673 1.00 85.62 178 THR A N 1
ATOM 1397 C CA . THR A 1 178 ? -50.344 -3.445 27.552 1.00 85.62 178 THR A CA 1
ATOM 1398 C C . THR A 1 178 ? -49.390 -3.439 28.751 1.00 85.62 178 THR A C 1
ATOM 1400 O O . THR A 1 178 ? -49.190 -2.381 29.342 1.00 85.62 178 THR A O 1
ATOM 1403 N N . SER A 1 179 ? -48.827 -4.592 29.123 1.00 90.56 179 SER A N 1
ATOM 1404 C CA . SER A 1 179 ? -47.876 -4.743 30.239 1.00 90.56 179 SER A CA 1
ATOM 1405 C C . SER A 1 179 ? -46.409 -4.771 29.792 1.00 90.56 179 SER A C 1
ATOM 1407 O O . SER A 1 179 ? -45.513 -4.866 30.633 1.00 90.56 179 SER A O 1
ATOM 1409 N N . LEU A 1 180 ? -46.144 -4.677 28.484 1.00 91.50 180 LEU A N 1
ATOM 1410 C CA . LEU A 1 180 ? -44.816 -4.887 27.915 1.00 91.50 180 LEU A CA 1
ATOM 1411 C C . LEU A 1 180 ? -43.842 -3.790 28.344 1.00 91.50 180 LEU A C 1
ATOM 1413 O O . LEU A 1 180 ? -44.078 -2.608 28.094 1.00 91.50 180 LEU A O 1
ATOM 1417 N N . LYS A 1 181 ? -42.728 -4.190 28.959 1.00 92.12 181 LYS A N 1
ATOM 1418 C CA . LYS A 1 181 ? -41.634 -3.318 29.411 1.00 92.12 181 LYS A CA 1
ATOM 1419 C C . LYS A 1 181 ? -40.408 -3.422 28.511 1.00 92.12 181 LYS A C 1
ATOM 1421 O O . LYS A 1 181 ? -39.725 -2.419 28.311 1.00 92.12 181 LYS A O 1
ATOM 1426 N N . LYS A 1 182 ? -40.123 -4.608 27.960 1.00 92.88 182 LYS A N 1
ATOM 1427 C CA . LYS A 1 182 ? -38.943 -4.865 27.121 1.00 92.88 182 LYS A CA 1
ATOM 1428 C C . LYS A 1 182 ? -39.321 -5.575 25.827 1.00 92.88 182 LYS A C 1
ATOM 1430 O O . LYS A 1 182 ? -39.962 -6.623 25.862 1.00 92.88 182 LYS A O 1
ATOM 1435 N N . LEU A 1 183 ? -38.879 -5.020 24.704 1.00 91.38 183 LEU A N 1
ATOM 1436 C CA . LEU A 1 183 ? -39.128 -5.554 23.371 1.00 91.38 183 LEU A CA 1
ATOM 1437 C C . LEU A 1 183 ? -37.823 -5.647 22.578 1.00 91.38 183 LEU A C 1
ATOM 1439 O O . LEU A 1 183 ? -37.171 -4.627 22.350 1.00 91.38 183 LEU A O 1
ATOM 1443 N N . TRP A 1 184 ? -37.488 -6.857 22.131 1.00 90.19 184 TRP A N 1
ATOM 1444 C CA . TRP A 1 184 ? -36.308 -7.132 21.317 1.00 90.19 184 TRP A CA 1
ATOM 1445 C C . TRP A 1 184 ? -36.698 -7.809 19.999 1.00 90.19 184 TRP A C 1
ATOM 1447 O O . TRP A 1 184 ? -37.242 -8.914 19.990 1.00 90.19 184 TRP A O 1
ATOM 1457 N N . LEU A 1 185 ? -36.438 -7.122 18.886 1.00 87.06 185 LEU A N 1
ATOM 1458 C CA . LEU A 1 185 ? -36.869 -7.485 17.531 1.00 87.06 185 LEU A CA 1
ATOM 1459 C C . LEU A 1 185 ? -35.721 -7.414 16.509 1.00 87.06 185 LEU A C 1
ATOM 1461 O O . LEU A 1 185 ? -35.943 -7.062 15.351 1.00 87.06 185 LEU A O 1
ATOM 1465 N N . SER A 1 186 ? -34.484 -7.712 16.910 1.00 82.31 186 SER A N 1
ATOM 1466 C CA . SER A 1 186 ? -33.353 -7.679 15.975 1.00 82.31 186 SER A CA 1
ATOM 1467 C C . SER A 1 186 ? -33.511 -8.702 14.843 1.00 82.31 186 SER A C 1
ATOM 1469 O O . SER A 1 186 ? -34.035 -9.797 15.056 1.00 82.31 186 SER A O 1
ATOM 1471 N N . ASN A 1 187 ? -33.041 -8.354 13.640 1.00 79.12 187 ASN A N 1
ATOM 1472 C CA . ASN A 1 187 ? -33.147 -9.179 12.427 1.00 79.12 187 ASN A CA 1
ATOM 1473 C C . ASN A 1 187 ? -34.600 -9.483 11.975 1.00 79.12 187 ASN A C 1
ATOM 1475 O O . ASN A 1 187 ? -34.872 -10.494 11.321 1.00 79.12 187 ASN A O 1
ATOM 1479 N N . CYS A 1 188 ? -35.552 -8.594 12.294 1.00 81.88 188 CYS A N 1
ATOM 1480 C CA . CYS A 1 188 ? -36.951 -8.699 11.868 1.00 81.88 188 CYS A CA 1
ATOM 1481 C C . CYS A 1 188 ? -37.272 -7.730 10.716 1.00 81.88 188 CYS A C 1
ATOM 1483 O O . CYS A 1 188 ? -36.952 -6.545 10.737 1.00 81.88 188 CYS A O 1
ATOM 1485 N N . ARG A 1 189 ? -37.992 -8.190 9.692 1.00 78.50 189 ARG A N 1
ATOM 1486 C CA . ARG A 1 189 ? -38.560 -7.328 8.650 1.00 78.50 189 ARG A CA 1
ATOM 1487 C C . ARG A 1 189 ? -39.924 -6.809 9.101 1.00 78.50 189 ARG A C 1
ATOM 1489 O O . ARG A 1 189 ? -40.905 -7.551 9.087 1.00 78.50 189 ARG A O 1
ATOM 1496 N N . LEU A 1 190 ? -39.988 -5.529 9.465 1.00 74.94 190 LEU A N 1
ATOM 1497 C CA . LEU A 1 190 ? -41.231 -4.852 9.839 1.00 74.94 190 LEU A CA 1
ATOM 1498 C C . LEU A 1 190 ? -41.854 -4.178 8.608 1.00 74.94 190 LEU A C 1
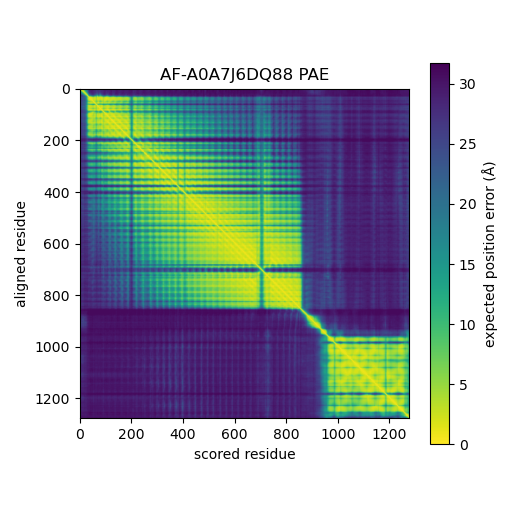ATOM 1500 O O . LEU A 1 190 ? -41.322 -3.190 8.092 1.00 74.94 190 LEU A O 1
ATOM 1504 N N . LEU A 1 191 ? -42.988 -4.706 8.138 1.00 73.69 191 LEU A N 1
ATOM 1505 C CA . LEU A 1 191 ? -43.725 -4.137 7.007 1.00 73.69 191 LEU A CA 1
ATOM 1506 C C . LEU A 1 191 ? -44.485 -2.852 7.399 1.00 73.69 191 LEU A C 1
ATOM 1508 O O . LEU A 1 191 ? -44.615 -2.495 8.573 1.00 73.69 191 LEU A O 1
ATOM 1512 N N . LYS A 1 192 ? -44.912 -2.096 6.378 1.00 70.44 192 LYS A N 1
ATOM 1513 C CA . LYS A 1 192 ? -45.560 -0.784 6.515 1.00 70.44 192 LYS A CA 1
ATOM 1514 C C . LYS A 1 192 ? -46.887 -0.911 7.282 1.00 70.44 192 LYS A C 1
ATOM 1516 O O . LYS A 1 192 ? -47.741 -1.697 6.883 1.00 70.44 192 LYS A O 1
ATOM 1521 N N . VAL A 1 193 ? -47.091 -0.073 8.305 1.00 67.19 193 VAL A N 1
ATOM 1522 C CA . VAL A 1 193 ? -48.421 0.137 8.918 1.00 67.19 193 VAL A CA 1
ATOM 1523 C C . VAL A 1 193 ? -49.385 0.685 7.848 1.00 67.19 193 VAL A C 1
ATOM 1525 O O . VAL A 1 193 ? -49.036 1.684 7.211 1.00 67.19 193 VAL A O 1
ATOM 1528 N N . PRO A 1 194 ? -50.559 0.068 7.609 1.00 61.16 194 PRO A N 1
ATOM 1529 C CA . PRO A 1 194 ? -51.539 0.567 6.644 1.00 61.16 194 PRO A CA 1
ATOM 1530 C C . PRO A 1 194 ? -51.935 2.024 6.930 1.00 61.16 194 PRO A C 1
ATOM 1532 O O . PRO A 1 194 ? -52.239 2.377 8.068 1.00 61.16 194 PRO A O 1
ATOM 1535 N N . ASP A 1 195 ? -51.945 2.880 5.901 1.00 53.34 195 ASP A N 1
ATOM 1536 C CA . ASP A 1 195 ? -52.411 4.263 6.042 1.00 53.34 195 ASP A CA 1
ATOM 1537 C C . ASP A 1 195 ? -53.934 4.253 6.247 1.00 53.34 195 ASP A C 1
ATOM 1539 O O . ASP A 1 195 ? -54.698 4.064 5.299 1.00 53.34 195 ASP A O 1
ATOM 1543 N N . HIS A 1 196 ? -54.402 4.484 7.475 1.00 53.41 196 HIS A N 1
ATOM 1544 C CA . HIS A 1 196 ? -55.820 4.742 7.757 1.00 53.41 196 HIS A CA 1
ATOM 1545 C C . HIS A 1 196 ? -56.202 6.164 7.304 1.00 53.41 196 HIS A C 1
ATOM 1547 O O . HIS A 1 196 ? -56.576 7.017 8.102 1.00 5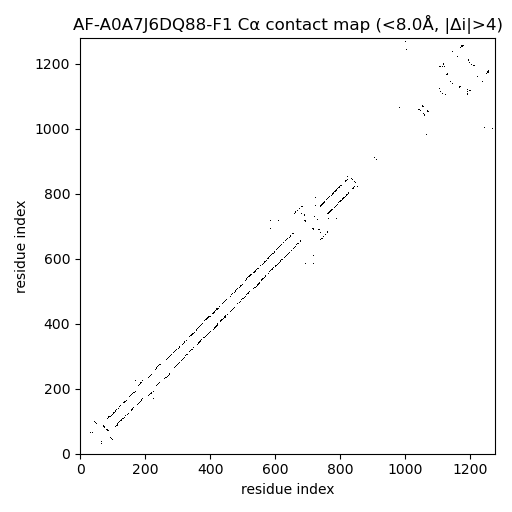3.41 196 HIS A O 1
ATOM 1553 N N . THR A 1 197 ? -56.085 6.458 6.007 1.00 39.94 197 THR A N 1
ATOM 1554 C CA . THR A 1 197 ? -56.504 7.730 5.394 1.00 39.94 197 THR A CA 1
ATOM 1555 C C . THR A 1 197 ? -57.701 7.524 4.468 1.00 39.94 197 THR A C 1
ATOM 1557 O O . THR A 1 197 ? -57.635 7.784 3.274 1.00 39.94 197 THR A O 1
ATOM 1560 N N . SER A 1 198 ? -58.831 7.048 5.007 1.00 35.56 198 SER A N 1
ATOM 1561 C CA . SER A 1 198 ? -60.151 7.194 4.353 1.00 35.56 198 SER A CA 1
ATOM 1562 C C . SER A 1 198 ? -61.361 6.872 5.251 1.00 35.56 198 SER A C 1
ATOM 1564 O O . SER A 1 198 ? -62.353 6.322 4.784 1.00 35.56 198 SER A O 1
ATOM 1566 N N . SER A 1 199 ? -61.363 7.268 6.528 1.00 32.03 199 SER A N 1
ATOM 1567 C CA . SER A 1 199 ? -62.636 7.383 7.263 1.00 32.03 199 SER A CA 1
ATOM 1568 C C . SER A 1 199 ? -62.567 8.412 8.386 1.00 32.03 199 SER A C 1
ATOM 1570 O O . SER A 1 199 ? -61.908 8.216 9.404 1.00 32.03 199 SER A O 1
ATOM 1572 N N . SER A 1 200 ? -63.296 9.510 8.205 1.00 37.84 200 SER A N 1
ATOM 1573 C CA . SER A 1 200 ? -63.491 10.613 9.148 1.00 37.84 200 SER A CA 1
ATOM 1574 C C . SER A 1 200 ? -64.418 10.250 10.317 1.00 37.84 200 SER A C 1
ATOM 1576 O O . SER A 1 200 ? -65.383 10.962 10.591 1.00 37.84 200 SER A O 1
ATOM 1578 N N . SER A 1 201 ? -64.157 9.137 11.000 1.00 35.16 201 SER A N 1
ATOM 1579 C CA . SER A 1 201 ? -64.850 8.779 12.240 1.00 35.16 201 SER A CA 1
ATOM 1580 C C . SER A 1 201 ? -64.132 7.633 12.947 1.00 35.16 201 SER A C 1
ATOM 1582 O O . SER A 1 201 ? -64.516 6.483 12.779 1.00 35.16 201 SER A O 1
ATOM 1584 N N . LEU A 1 202 ? -63.101 7.951 13.728 1.00 33.34 202 LEU A N 1
ATOM 1585 C CA . LEU A 1 202 ? -62.734 7.245 14.959 1.00 33.34 202 LEU A CA 1
ATOM 1586 C C . LEU A 1 202 ? -61.814 8.178 15.758 1.00 33.34 202 LEU A C 1
ATOM 1588 O O . LEU A 1 202 ? -60.662 8.429 15.424 1.00 33.34 202 LEU A O 1
ATOM 1592 N N . SER A 1 203 ? -62.398 8.764 16.793 1.00 36.25 203 SER A N 1
ATOM 1593 C CA . SER A 1 203 ? -61.717 9.394 17.917 1.00 36.25 203 SER A CA 1
ATOM 1594 C C . SER A 1 203 ? -60.623 8.484 18.489 1.00 36.25 203 SER A C 1
ATOM 1596 O O . SER A 1 203 ? -60.921 7.322 18.745 1.00 36.25 203 SER A O 1
ATOM 1598 N N . HIS A 1 204 ? -59.424 9.025 18.744 1.00 45.69 204 HIS A N 1
ATOM 1599 C CA . HIS A 1 204 ? -58.448 8.569 19.754 1.00 45.69 204 HIS A CA 1
ATOM 1600 C C . HIS A 1 204 ? -58.586 7.098 20.204 1.00 45.69 204 HIS A C 1
ATOM 1602 O O . HIS A 1 204 ? -59.046 6.828 21.314 1.00 45.69 204 HIS A O 1
ATOM 1608 N N . SER A 1 205 ? -58.195 6.130 19.376 1.00 42.19 205 SER A N 1
ATOM 1609 C CA . SER A 1 205 ? -58.024 4.759 19.864 1.00 42.19 205 SER A CA 1
ATOM 1610 C C . SER A 1 205 ? -56.650 4.632 20.528 1.00 42.19 205 SER A C 1
ATOM 1612 O O . SER A 1 205 ? -55.620 4.770 19.869 1.00 42.19 205 SER A O 1
ATOM 1614 N N . ASN A 1 206 ? -56.686 4.407 21.844 1.00 49.25 206 ASN A N 1
ATOM 1615 C CA . ASN A 1 206 ? -55.600 4.183 22.804 1.00 49.25 206 ASN A CA 1
ATOM 1616 C C . ASN A 1 206 ? -54.638 3.037 22.422 1.00 49.25 206 ASN A C 1
ATOM 1618 O O . ASN A 1 206 ? -54.599 2.009 23.094 1.00 49.25 206 ASN A O 1
ATOM 1622 N N . TYR A 1 207 ? -53.837 3.194 21.374 1.00 54.22 207 TYR A N 1
ATOM 1623 C CA . TYR A 1 207 ? -52.708 2.300 21.119 1.00 54.22 207 TYR A CA 1
ATOM 1624 C C . TYR A 1 207 ? -51.458 2.928 21.725 1.00 54.22 207 TYR A C 1
ATOM 1626 O O . TYR A 1 207 ? -50.656 3.526 21.019 1.00 54.22 207 TYR A O 1
ATOM 1634 N N . SER A 1 208 ? -51.339 2.879 23.053 1.00 57.56 208 SER A N 1
ATOM 1635 C CA . SER A 1 208 ? -50.177 3.422 23.755 1.00 57.56 208 SER A CA 1
ATOM 1636 C C . SER A 1 208 ? -49.431 2.322 24.506 1.00 57.56 208 SER A C 1
ATOM 1638 O O . SER A 1 208 ? -49.959 1.744 25.454 1.00 57.56 208 SER A O 1
ATOM 1640 N N . PHE A 1 209 ? -48.183 2.083 24.118 1.00 66.62 209 PHE A N 1
ATOM 1641 C CA . PHE A 1 209 ? -47.181 1.315 24.853 1.00 66.62 209 PHE A CA 1
ATOM 1642 C C . PHE A 1 209 ? -46.705 2.125 26.064 1.00 66.62 209 PHE A C 1
ATOM 1644 O O . PHE A 1 209 ? -45.584 2.636 26.105 1.00 66.62 209 PHE A O 1
ATOM 1651 N N . THR A 1 210 ? -47.583 2.318 27.043 1.00 68.44 210 THR A N 1
ATOM 1652 C CA . THR A 1 210 ? -47.296 3.190 28.191 1.00 68.44 210 THR A CA 1
ATOM 1653 C C . THR A 1 210 ? -46.301 2.601 29.183 1.00 68.44 210 THR A C 1
ATOM 1655 O O . THR A 1 210 ? -45.747 3.333 29.998 1.00 68.44 210 THR A O 1
ATOM 1658 N N . SER A 1 211 ? -46.104 1.285 29.137 1.00 81.94 211 SER A N 1
ATOM 1659 C CA . SER A 1 211 ? -45.208 0.532 30.016 1.00 81.94 211 SER A CA 1
ATOM 1660 C C . SER A 1 211 ? -43.821 0.287 29.420 1.00 81.94 211 SER A C 1
ATOM 1662 O O . SER A 1 211 ? -42.942 -0.178 30.144 1.00 81.94 211 SER A O 1
ATOM 1664 N N . LEU A 1 212 ? -43.618 0.550 28.123 1.00 87.06 212 LEU A N 1
ATOM 1665 C CA . LEU A 1 212 ? -42.400 0.148 27.423 1.00 87.06 212 LEU A CA 1
ATOM 1666 C C . LEU A 1 212 ? -41.216 1.029 27.837 1.00 87.06 212 LEU A C 1
ATOM 1668 O O . LEU A 1 212 ? -41.254 2.247 27.691 1.00 87.06 212 LEU A O 1
ATOM 1672 N N . GLN A 1 213 ? -40.153 0.387 28.317 1.00 90.00 213 GLN A N 1
ATOM 1673 C CA . GLN A 1 213 ? -38.923 1.021 28.802 1.00 90.00 213 GLN A CA 1
ATOM 1674 C C . GLN A 1 213 ? -37.718 0.694 27.914 1.00 90.00 213 GLN A C 1
ATOM 1676 O O . GLN A 1 213 ? -36.833 1.533 27.749 1.00 90.00 213 GLN A O 1
ATOM 1681 N N . TYR A 1 214 ? -37.678 -0.508 27.331 1.00 90.75 214 TYR A N 1
ATOM 1682 C CA . TYR A 1 214 ? -36.554 -0.998 26.535 1.00 90.75 214 TYR A CA 1
ATOM 1683 C C . TYR A 1 214 ? -37.009 -1.406 25.138 1.00 90.75 214 TYR A C 1
ATOM 1685 O O . TYR A 1 214 ? -37.883 -2.267 24.995 1.00 90.75 214 TYR A O 1
ATOM 1693 N N . LEU A 1 215 ? -36.384 -0.815 24.123 1.00 88.75 215 LEU A N 1
ATOM 1694 C CA . LEU A 1 215 ? -36.666 -1.088 22.723 1.00 88.75 215 LEU A CA 1
ATOM 1695 C C . LEU A 1 215 ? -35.376 -1.377 21.950 1.00 88.75 215 LEU A C 1
ATOM 1697 O O . LEU A 1 215 ? -34.519 -0.504 21.819 1.00 88.75 215 LEU A O 1
ATOM 1701 N N . GLU A 1 216 ? -35.282 -2.578 21.387 1.00 88.12 216 GLU A N 1
ATOM 1702 C CA . GLU A 1 216 ? -34.188 -3.014 20.519 1.00 88.12 216 GLU A CA 1
ATOM 1703 C C . GLU A 1 216 ? -34.751 -3.489 19.176 1.00 88.12 216 GLU A C 1
ATOM 1705 O O . GLU A 1 216 ? -35.485 -4.476 19.112 1.00 88.12 216 GLU A O 1
ATOM 1710 N N . ILE A 1 217 ? -34.407 -2.786 18.098 1.00 85.25 217 ILE A N 1
ATOM 1711 C CA . ILE A 1 217 ? -34.751 -3.164 16.726 1.00 85.25 217 ILE A CA 1
ATOM 1712 C C . ILE A 1 217 ? -33.535 -2.907 15.825 1.00 85.25 217 ILE A C 1
ATOM 1714 O O . ILE A 1 217 ? -33.529 -1.962 15.036 1.00 85.25 217 ILE A O 1
ATOM 1718 N N . SER A 1 218 ? -32.480 -3.714 15.950 1.00 80.56 218 SER A N 1
ATOM 1719 C CA . SER A 1 218 ? -31.303 -3.624 15.069 1.00 80.56 218 SER A CA 1
ATOM 1720 C C . SER A 1 218 ? -31.371 -4.596 13.886 1.00 80.56 218 SER A C 1
ATOM 1722 O O . SER A 1 218 ? -32.152 -5.552 13.896 1.00 80.56 218 SER A O 1
ATOM 1724 N N . GLN A 1 219 ? -30.552 -4.379 12.851 1.00 74.75 219 GLN A N 1
ATOM 1725 C CA . GLN A 1 219 ? -30.401 -5.311 11.713 1.00 74.75 219 GLN A CA 1
ATOM 1726 C C . GLN A 1 219 ? -31.720 -5.631 10.988 1.00 74.75 219 GLN A C 1
ATOM 1728 O O . GLN A 1 219 ? -31.926 -6.727 10.474 1.00 74.75 219 GLN A O 1
ATOM 1733 N N . SER A 1 220 ? -32.651 -4.681 10.971 1.00 72.06 220 SER A N 1
ATOM 1734 C CA . SER A 1 220 ? -34.035 -4.884 10.562 1.00 72.06 220 SER A CA 1
ATOM 1735 C C . SER A 1 220 ? -34.365 -4.046 9.318 1.00 72.06 220 SER A C 1
ATOM 1737 O O . SER A 1 220 ? -34.043 -2.865 9.204 1.00 72.06 220 SER A O 1
ATOM 1739 N N . PHE A 1 221 ? -35.057 -4.626 8.333 1.00 69.56 221 PHE A N 1
ATOM 1740 C CA . PHE A 1 221 ? -35.596 -3.837 7.216 1.00 69.56 221 PHE A CA 1
ATOM 1741 C C . PHE A 1 221 ? -36.883 -3.146 7.679 1.00 69.56 221 PHE A C 1
ATOM 1743 O O . PHE A 1 221 ? -37.983 -3.650 7.444 1.00 69.56 221 PHE A O 1
ATOM 1750 N N . ILE A 1 222 ? -36.737 -2.025 8.389 1.00 71.19 222 ILE A N 1
ATOM 1751 C CA . ILE A 1 222 ? -37.851 -1.286 8.995 1.00 71.19 222 ILE A CA 1
ATOM 1752 C C . ILE A 1 222 ? -38.369 -0.220 8.031 1.00 71.19 222 ILE A C 1
ATOM 1754 O O . ILE A 1 222 ? -37.615 0.624 7.542 1.00 71.19 222 ILE A O 1
ATOM 1758 N N . HIS A 1 223 ? -39.682 -0.209 7.797 1.00 71.00 223 HIS A N 1
ATOM 1759 C CA . HIS A 1 223 ? -40.320 0.891 7.082 1.00 71.00 223 HIS A CA 1
ATOM 1760 C C . HIS A 1 223 ? -40.394 2.163 7.966 1.00 71.00 223 HIS A C 1
ATOM 1762 O O . HIS A 1 223 ? -40.854 2.076 9.108 1.00 71.00 223 HIS A O 1
ATOM 1768 N N . PRO A 1 224 ? -40.034 3.361 7.459 1.00 68.31 224 PRO A N 1
ATOM 1769 C CA . PRO A 1 224 ? -40.018 4.618 8.223 1.00 68.31 224 PRO A CA 1
ATOM 1770 C C . PRO A 1 224 ? -41.308 4.946 8.997 1.00 68.31 224 PRO A C 1
ATOM 1772 O O . PRO A 1 224 ? -41.267 5.415 10.129 1.00 68.31 224 PRO A O 1
ATOM 1775 N N . THR A 1 225 ? -42.476 4.666 8.419 1.00 71.62 225 THR A N 1
ATOM 1776 C CA . THR A 1 225 ? -43.766 4.932 9.082 1.00 71.62 225 THR A CA 1
ATOM 1777 C C . THR A 1 225 ? -44.006 4.039 10.300 1.00 71.62 225 THR A C 1
ATOM 1779 O O . THR A 1 225 ? -44.636 4.474 11.260 1.00 71.62 225 THR A O 1
ATOM 1782 N N . THR A 1 226 ? -43.483 2.810 10.290 1.00 73.88 226 THR A N 1
ATOM 1783 C CA . THR A 1 226 ? -43.652 1.844 11.381 1.00 73.88 226 THR A CA 1
ATOM 1784 C C . THR A 1 226 ? -42.858 2.266 12.613 1.00 73.88 226 THR A C 1
ATOM 1786 O O . THR A 1 226 ? -43.368 2.193 13.728 1.00 73.88 226 THR A O 1
ATOM 1789 N N . ILE A 1 227 ? -41.641 2.784 12.420 1.00 73.81 227 ILE A N 1
ATOM 1790 C CA . ILE A 1 227 ? -40.817 3.273 13.529 1.00 73.81 227 ILE A CA 1
ATOM 1791 C C . ILE A 1 227 ? -41.369 4.572 14.129 1.00 73.81 227 ILE A C 1
ATOM 1793 O O . ILE A 1 227 ? -41.375 4.730 15.348 1.00 73.81 227 ILE A O 1
ATOM 1797 N N . THR A 1 228 ? -41.913 5.468 13.296 1.00 72.62 228 THR A N 1
ATOM 1798 C CA . THR A 1 228 ? -42.599 6.677 13.773 1.00 72.62 228 THR A CA 1
ATOM 1799 C C . THR A 1 228 ? -43.844 6.325 14.581 1.00 72.62 228 THR A C 1
ATOM 1801 O O . THR A 1 228 ? -44.038 6.871 15.662 1.00 72.62 228 THR A O 1
ATOM 1804 N N . TRP A 1 229 ? -44.666 5.387 14.099 1.00 77.00 229 TRP A N 1
ATOM 1805 C CA . TRP A 1 229 ? -45.830 4.904 14.843 1.00 77.00 229 TRP A CA 1
ATOM 1806 C C . TRP A 1 229 ? -45.436 4.343 16.214 1.00 77.00 229 TRP A C 1
ATOM 1808 O O . TRP A 1 229 ? -46.032 4.724 17.222 1.00 77.00 229 TRP A O 1
ATOM 1818 N N . LEU A 1 230 ? -44.408 3.493 16.265 1.00 75.62 230 LEU A N 1
ATOM 1819 C CA . LEU A 1 230 ? -43.993 2.820 17.494 1.00 75.62 230 LEU A CA 1
ATOM 1820 C C . LEU A 1 230 ? -43.460 3.815 18.536 1.00 75.62 230 LEU A C 1
ATOM 1822 O O . LEU A 1 230 ? -43.870 3.768 19.691 1.00 75.62 230 LEU A O 1
ATOM 1826 N N . LEU A 1 231 ? -42.633 4.779 18.124 1.00 74.19 231 LEU A N 1
ATOM 1827 C CA . LEU A 1 231 ? -42.086 5.790 19.034 1.00 74.19 231 LEU A CA 1
ATOM 1828 C C . LEU A 1 231 ? -43.138 6.804 19.500 1.00 74.19 231 LEU A C 1
ATOM 1830 O O . LEU A 1 231 ? -43.166 7.133 20.686 1.00 74.19 231 LEU A O 1
ATOM 1834 N N . ASN A 1 232 ? -44.060 7.224 18.625 1.00 71.31 232 ASN A N 1
ATOM 1835 C CA . ASN A 1 232 ? -45.168 8.117 18.997 1.00 71.31 232 ASN A CA 1
ATOM 1836 C C . ASN A 1 232 ? -46.145 7.468 19.985 1.00 71.31 232 ASN A C 1
ATOM 1838 O O . ASN A 1 232 ? -46.839 8.165 20.722 1.00 71.31 232 ASN A O 1
ATOM 1842 N N . SER A 1 233 ? -46.199 6.138 19.993 1.00 69.06 233 SER A N 1
ATOM 1843 C CA . SER A 1 233 ? -47.104 5.356 20.831 1.00 69.06 233 SER A CA 1
ATOM 1844 C C . SER A 1 233 ? -46.502 5.009 22.198 1.00 69.06 233 SER A C 1
ATOM 1846 O O . SER A 1 233 ? -47.169 4.355 22.992 1.00 69.06 233 SER A O 1
ATOM 1848 N N . THR A 1 234 ? -45.267 5.420 22.507 1.00 70.75 234 THR A N 1
ATOM 1849 C CA . THR A 1 234 ? -44.572 5.070 23.762 1.00 70.75 234 THR A CA 1
ATOM 1850 C C . THR A 1 234 ? -44.430 6.264 24.704 1.00 70.75 234 THR A C 1
ATOM 1852 O O . THR A 1 234 ? -44.147 7.388 24.280 1.00 70.75 234 THR A O 1
ATOM 1855 N N . ILE A 1 235 ? -44.576 6.014 26.007 1.00 70.44 235 ILE A N 1
ATOM 1856 C CA . ILE A 1 235 ? -44.196 6.967 27.056 1.00 70.44 235 ILE A CA 1
ATOM 1857 C C . ILE A 1 235 ? -43.201 6.290 28.002 1.00 70.44 235 ILE A C 1
ATOM 1859 O O . ILE A 1 235 ? -43.422 5.157 28.406 1.00 70.44 235 ILE A O 1
ATOM 1863 N N . ASN A 1 236 ? -42.131 7.000 28.371 1.00 78.44 236 ASN A N 1
ATOM 1864 C CA . ASN A 1 236 ? -41.121 6.578 29.357 1.00 78.44 236 ASN A CA 1
ATOM 1865 C C . ASN A 1 236 ? -40.051 5.570 28.883 1.00 78.44 236 ASN A C 1
ATOM 1867 O O . ASN A 1 236 ? -39.544 4.798 29.697 1.00 78.44 236 ASN A O 1
ATOM 1871 N N . LEU A 1 237 ? -39.654 5.583 27.603 1.00 87.75 237 LEU A N 1
ATOM 1872 C CA . LEU A 1 237 ? -38.506 4.773 27.167 1.00 87.75 237 LEU A CA 1
ATOM 1873 C C . LEU A 1 237 ? -37.220 5.216 27.880 1.00 87.75 237 LEU A C 1
ATOM 1875 O O . LEU A 1 237 ? -36.913 6.407 27.943 1.00 87.75 237 LEU A O 1
ATOM 1879 N N . GLU A 1 238 ? -36.462 4.245 28.376 1.00 91.88 238 GLU A N 1
ATOM 1880 C CA . GLU A 1 238 ? -35.155 4.421 29.016 1.00 91.88 238 GLU A CA 1
ATOM 1881 C C . GLU A 1 238 ? -34.012 4.001 28.085 1.00 91.88 238 GLU A C 1
ATOM 1883 O O . GLU A 1 238 ? -32.922 4.574 28.139 1.00 91.88 238 GLU A O 1
ATOM 1888 N N . PHE A 1 239 ? -34.270 3.038 27.196 1.00 90.94 239 PHE A N 1
ATOM 1889 C CA . PHE A 1 239 ? -33.294 2.497 26.259 1.00 90.94 239 PHE A CA 1
ATOM 1890 C C . PHE A 1 239 ? -33.900 2.335 24.867 1.00 90.94 239 PHE A C 1
ATOM 1892 O O . PHE A 1 239 ? -34.932 1.681 24.699 1.00 90.94 239 PHE A O 1
ATOM 1899 N N . ILE A 1 240 ? -33.219 2.889 23.865 1.00 89.12 240 ILE A N 1
ATOM 1900 C CA . ILE A 1 240 ? -33.552 2.729 22.451 1.00 89.12 240 ILE A CA 1
ATOM 1901 C C . ILE A 1 240 ? -32.297 2.308 21.697 1.00 89.12 240 ILE A C 1
ATOM 1903 O O . ILE A 1 240 ? -31.281 3.008 21.724 1.00 89.12 240 ILE A O 1
ATOM 1907 N N . ARG A 1 241 ? -32.393 1.211 20.948 1.00 89.31 241 ARG A N 1
ATOM 1908 C CA . ARG A 1 241 ? -31.375 0.815 19.983 1.00 89.31 241 ARG A CA 1
ATOM 1909 C C . ARG A 1 241 ? -31.991 0.451 18.646 1.00 89.31 241 ARG A C 1
ATOM 1911 O O . ARG A 1 241 ? -32.852 -0.415 18.544 1.00 89.31 241 ARG A O 1
ATOM 1918 N N . LEU A 1 242 ? -31.546 1.180 17.632 1.00 86.06 242 LEU A N 1
ATOM 1919 C CA . LEU A 1 242 ? -32.017 1.12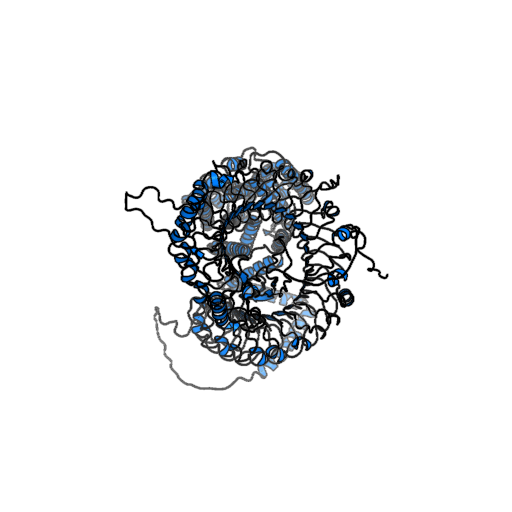6 16.251 1.00 86.06 242 LEU A CA 1
ATOM 1920 C C . LEU A 1 242 ? -30.814 1.062 15.297 1.00 86.06 242 LEU A C 1
ATOM 1922 O O . LEU A 1 242 ? -30.851 1.628 14.201 1.00 86.06 242 LEU A O 1
ATOM 1926 N N . GLY A 1 243 ? -29.724 0.433 15.739 1.00 83.69 243 GLY A N 1
ATOM 1927 C CA . GLY A 1 243 ? -28.489 0.351 14.971 1.00 83.69 243 GLY A CA 1
ATOM 1928 C C . GLY A 1 243 ? -28.583 -0.631 13.804 1.00 83.69 243 GLY A C 1
ATOM 1929 O O . GLY A 1 243 ? -29.486 -1.462 13.750 1.00 83.69 243 GLY A O 1
ATOM 1930 N N . ASP A 1 244 ? -27.652 -0.545 12.860 1.00 83.06 244 ASP A N 1
ATOM 1931 C CA . ASP A 1 244 ? -27.547 -1.484 11.733 1.00 83.06 244 ASP A CA 1
ATOM 1932 C C . ASP A 1 244 ? -28.841 -1.566 10.893 1.00 83.06 244 ASP A C 1
ATOM 1934 O O . ASP A 1 244 ? -29.246 -2.633 10.435 1.00 83.06 244 ASP A O 1
ATOM 1938 N N . ASN A 1 245 ? -29.522 -0.434 10.711 1.00 79.94 245 ASN A N 1
ATOM 1939 C CA . ASN A 1 245 ? -30.711 -0.314 9.865 1.00 79.94 245 ASN A CA 1
ATOM 1940 C C . ASN A 1 245 ? -30.407 0.584 8.646 1.00 79.94 245 ASN A C 1
ATOM 1942 O O . ASN A 1 245 ? -29.317 1.124 8.488 1.00 79.94 245 ASN A O 1
ATOM 1946 N N . ASN A 1 246 ? -31.378 0.766 7.745 1.00 78.62 246 ASN A N 1
ATOM 1947 C CA . ASN A 1 246 ? -31.235 1.651 6.577 1.00 78.62 246 ASN A CA 1
ATOM 1948 C C . ASN A 1 246 ? -31.940 3.012 6.779 1.00 78.62 246 ASN A C 1
ATOM 1950 O O . ASN A 1 246 ? -32.546 3.546 5.847 1.00 78.62 246 ASN A O 1
ATOM 1954 N N . LEU A 1 247 ? -31.948 3.546 8.010 1.00 79.00 247 LEU A N 1
ATOM 1955 C CA . LEU A 1 247 ? -32.687 4.768 8.368 1.00 79.00 247 LEU A CA 1
ATOM 1956 C C . LEU A 1 247 ? -32.009 6.012 7.763 1.00 79.00 247 LEU A C 1
ATOM 1958 O O . LEU A 1 247 ? -30.799 6.163 7.889 1.00 79.00 247 LEU A O 1
ATOM 1962 N N . SER A 1 248 ? -32.770 6.922 7.136 1.00 78.75 248 SER A N 1
ATOM 1963 C CA . SER A 1 248 ? -32.249 8.132 6.463 1.00 78.75 248 SER A CA 1
ATOM 1964 C C . SER A 1 248 ? -32.471 9.435 7.252 1.00 78.75 248 SER A C 1
ATOM 1966 O O . SER A 1 248 ? -33.329 9.504 8.125 1.00 78.75 248 SER A O 1
ATOM 1968 N N . GLY A 1 249 ? -31.757 10.517 6.912 1.00 65.12 249 GLY A N 1
ATOM 1969 C CA . GLY A 1 249 ? -31.760 11.787 7.670 1.00 65.12 249 GLY A CA 1
ATOM 1970 C C . GLY A 1 249 ? -33.129 12.444 7.947 1.00 65.12 249 GLY A C 1
ATOM 1971 O O . GLY A 1 249 ? -33.384 12.882 9.068 1.00 65.12 249 GLY A O 1
ATOM 1972 N N . THR A 1 250 ? -34.062 12.443 6.986 1.00 64.62 250 THR A N 1
ATOM 1973 C CA . THR A 1 250 ? -35.446 12.934 7.197 1.00 64.62 250 THR A CA 1
ATOM 1974 C C . THR A 1 250 ? -36.186 12.167 8.290 1.00 64.62 250 THR A C 1
ATOM 1976 O O . THR A 1 250 ? -37.028 12.727 8.993 1.00 64.62 250 THR A O 1
ATOM 1979 N N . LEU A 1 251 ? -35.865 10.884 8.452 1.00 61.66 251 LEU A N 1
ATOM 1980 C CA . LEU A 1 251 ? -36.487 10.020 9.435 1.00 61.66 251 LEU A CA 1
ATOM 1981 C C . LEU A 1 251 ? -36.035 10.372 10.846 1.00 61.66 251 LEU A C 1
ATOM 1983 O O . LEU A 1 251 ? -36.888 10.400 11.714 1.00 61.66 251 LEU A O 1
ATOM 1987 N N . LEU A 1 252 ? -34.757 10.698 11.072 1.00 61.81 252 LEU A N 1
ATOM 1988 C CA . LEU A 1 252 ? -34.239 11.053 12.401 1.00 61.81 252 LEU A CA 1
ATOM 1989 C C . LEU A 1 252 ? -34.793 12.384 12.919 1.00 61.81 252 LEU A C 1
ATOM 1991 O O . LEU A 1 252 ? -35.183 12.460 14.081 1.00 61.81 252 LEU A O 1
ATOM 1995 N N . HIS A 1 253 ? -34.872 13.405 12.057 1.00 63.09 253 HIS A N 1
ATOM 1996 C CA . HIS A 1 253 ? -35.501 14.685 12.402 1.00 63.09 253 HIS A CA 1
ATOM 1997 C C . HIS A 1 253 ? -36.960 14.471 12.838 1.00 63.09 253 HIS A C 1
ATOM 1999 O O . HIS A 1 253 ? -37.384 14.948 13.889 1.00 63.09 253 HIS A O 1
ATOM 2005 N N . ASN A 1 254 ? -37.709 13.667 12.077 1.00 62.16 254 ASN A N 1
ATOM 2006 C CA . ASN A 1 254 ? -39.080 13.296 12.428 1.00 62.16 254 ASN A CA 1
ATOM 2007 C C . ASN A 1 254 ? -39.149 12.370 13.651 1.00 62.16 254 ASN A C 1
ATOM 2009 O O . ASN A 1 254 ? -40.097 12.460 14.423 1.00 62.16 254 ASN A O 1
ATOM 2013 N N . LEU A 1 255 ? -38.165 11.489 13.847 1.00 64.00 255 LEU A N 1
ATOM 2014 C CA . LEU A 1 255 ? -38.110 10.571 14.978 1.00 64.00 255 LEU A CA 1
ATOM 2015 C C . LEU A 1 255 ? -37.962 11.358 16.274 1.00 64.00 255 LEU A C 1
ATOM 2017 O O . LEU A 1 255 ? -38.822 11.268 17.137 1.00 64.00 255 LEU A O 1
ATOM 2021 N N . LEU A 1 256 ? -36.898 12.157 16.382 1.00 65.69 256 LEU A N 1
ATOM 2022 C CA . LEU A 1 256 ? -36.524 12.869 17.602 1.00 65.69 256 LEU A CA 1
ATOM 2023 C C . LEU A 1 256 ? -37.451 14.056 17.879 1.00 65.69 256 LEU A C 1
ATOM 2025 O O . LEU A 1 256 ? -37.742 14.333 19.042 1.00 65.69 256 LEU A O 1
ATOM 2029 N N . GLY A 1 257 ? -37.969 14.704 16.830 1.00 63.44 257 GLY A N 1
ATOM 2030 C CA . GLY A 1 257 ? -38.991 15.744 16.948 1.00 63.44 257 GLY A CA 1
ATOM 2031 C C . GLY A 1 257 ? -40.332 15.229 17.484 1.00 63.44 257 GLY A C 1
ATOM 2032 O O . GLY A 1 257 ? -41.025 15.966 18.182 1.00 63.44 257 GLY A O 1
ATOM 2033 N N . ASN A 1 258 ? -40.675 13.962 17.221 1.00 63.12 258 ASN A N 1
ATOM 2034 C CA . ASN A 1 258 ? -41.936 13.367 17.665 1.00 63.12 258 ASN A CA 1
ATOM 2035 C C . ASN A 1 258 ? -41.843 12.597 18.999 1.00 63.12 258 ASN A C 1
ATOM 2037 O O . ASN A 1 258 ? -42.874 12.164 19.517 1.00 63.12 258 ASN A O 1
ATOM 2041 N N . ILE A 1 259 ? -40.652 12.444 19.599 1.00 72.88 259 ILE A N 1
ATOM 2042 C CA . ILE A 1 259 ? -40.529 11.836 20.934 1.00 72.88 259 ILE A CA 1
ATOM 2043 C C . ILE A 1 259 ? -41.202 12.743 21.976 1.00 72.88 259 ILE A C 1
ATOM 2045 O O . ILE A 1 259 ? -40.876 13.930 22.122 1.00 72.88 259 ILE A O 1
ATOM 2049 N N . SER A 1 260 ? -42.121 12.157 22.751 1.00 73.25 260 SER A N 1
ATOM 2050 C CA . SER A 1 260 ? -42.822 12.853 23.833 1.00 73.25 260 SER A CA 1
ATOM 2051 C C . SER A 1 260 ? -41.843 13.468 24.844 1.00 73.25 260 SER A C 1
ATOM 2053 O O . SER A 1 260 ? -40.756 12.944 25.094 1.00 73.25 260 SER A O 1
ATOM 2055 N N . SER A 1 261 ? -42.223 14.582 25.475 1.00 76.06 261 SER A N 1
ATOM 2056 C CA . SER A 1 261 ? -41.401 15.199 26.527 1.00 76.06 261 SER A CA 1
ATOM 2057 C C . SER A 1 261 ? -41.123 14.242 27.695 1.00 76.06 261 SER A C 1
ATOM 2059 O O . SER A 1 261 ? -40.032 14.279 28.256 1.00 76.06 261 SER A O 1
ATOM 2061 N N . SER A 1 262 ? -42.071 13.353 28.022 1.00 78.12 262 SER A N 1
ATOM 2062 C CA . SER A 1 262 ? -41.894 12.314 29.047 1.00 78.12 262 SER A CA 1
ATOM 2063 C C . SER A 1 262 ? -40.764 11.358 28.676 1.00 78.12 262 SER A C 1
ATOM 2065 O O . SER A 1 262 ? -39.849 11.156 29.467 1.00 78.12 262 SER A O 1
ATOM 2067 N N . THR A 1 263 ? -40.773 10.844 27.442 1.00 79.19 263 THR A N 1
ATOM 2068 C CA . THR A 1 263 ? -39.730 9.934 26.957 1.00 79.19 263 THR A CA 1
ATOM 2069 C C . THR A 1 263 ? -38.363 10.620 26.875 1.00 79.19 263 THR A C 1
ATOM 2071 O O . THR A 1 263 ? -37.355 10.032 27.250 1.00 79.19 263 THR A O 1
ATOM 2074 N N . ARG A 1 264 ? -38.299 11.897 26.475 1.00 79.56 264 ARG A N 1
ATOM 2075 C CA . ARG A 1 264 ? -37.037 12.664 26.503 1.00 79.56 264 ARG A CA 1
ATOM 2076 C C . ARG A 1 264 ? -36.444 12.794 27.910 1.00 79.56 264 ARG A C 1
ATOM 2078 O O . ARG A 1 264 ? -35.225 12.827 28.054 1.00 79.56 264 ARG A O 1
ATOM 2085 N N . ASN A 1 265 ? -37.295 12.852 28.934 1.00 84.00 265 ASN A N 1
ATOM 2086 C CA . ASN A 1 265 ? -36.883 12.936 30.335 1.00 84.00 265 ASN A CA 1
ATOM 2087 C C . ASN A 1 265 ? -36.525 11.575 30.956 1.00 84.00 265 ASN A C 1
ATOM 2089 O O . ASN A 1 265 ? -35.897 11.561 32.009 1.00 84.00 265 ASN A O 1
ATOM 2093 N N . SER A 1 266 ? -36.906 10.448 30.352 1.00 88.69 266 SER A N 1
ATOM 2094 C CA . SER A 1 266 ? -36.579 9.102 30.850 1.00 88.69 266 SER A CA 1
ATOM 2095 C C . SER A 1 266 ? -35.441 8.421 30.087 1.00 88.69 266 SER A C 1
ATOM 2097 O O . SER A 1 266 ? -34.846 7.483 30.610 1.00 88.69 266 SER A O 1
ATOM 2099 N N . LEU A 1 267 ? -35.134 8.862 28.863 1.00 89.44 267 LEU A N 1
ATOM 2100 C CA . LEU A 1 267 ? -34.184 8.186 27.981 1.00 89.44 267 LEU A CA 1
ATOM 2101 C C . LEU A 1 267 ? -32.739 8.336 28.477 1.00 89.44 267 LEU A C 1
ATOM 2103 O O . LEU A 1 267 ? -32.219 9.449 28.535 1.00 89.44 267 LEU A O 1
ATOM 2107 N N . HIS A 1 268 ? -32.093 7.209 28.782 1.00 92.12 268 HIS A N 1
ATOM 2108 C CA . HIS A 1 268 ? -30.691 7.124 29.208 1.00 92.12 268 HIS A CA 1
ATOM 2109 C C . HIS A 1 268 ? -29.773 6.680 28.064 1.00 92.12 268 HIS A C 1
ATOM 2111 O O . HIS A 1 268 ? -28.664 7.196 27.928 1.00 92.12 268 HIS A O 1
ATOM 2117 N N . TYR A 1 269 ? -30.254 5.776 27.207 1.00 92.12 269 TYR A N 1
ATOM 2118 C CA . TYR A 1 269 ? -29.457 5.152 26.155 1.00 92.12 269 TYR A CA 1
ATOM 2119 C C . TYR A 1 269 ? -30.097 5.329 24.778 1.00 92.12 269 TYR A C 1
ATOM 2121 O O . TYR A 1 269 ? -31.241 4.918 24.570 1.00 92.12 269 TYR A O 1
ATOM 2129 N N . LEU A 1 270 ? -29.344 5.888 23.829 1.00 88.88 270 LEU A N 1
ATOM 2130 C CA . LEU A 1 270 ? -29.768 6.044 22.440 1.00 88.88 270 LEU A CA 1
ATOM 2131 C C . LEU A 1 270 ? -28.678 5.551 21.479 1.00 88.88 270 LEU A C 1
ATOM 2133 O O . LEU A 1 270 ? -27.652 6.205 21.292 1.00 88.88 270 LEU A O 1
ATOM 2137 N N . TYR A 1 271 ? -28.929 4.408 20.843 1.00 90.06 271 TYR A N 1
ATOM 2138 C CA . TYR A 1 271 ? -28.028 3.784 19.875 1.00 90.06 271 TYR A CA 1
ATOM 2139 C C . TYR A 1 271 ? -28.610 3.848 18.461 1.00 90.06 271 TYR A C 1
ATOM 2141 O O . TYR A 1 271 ? -29.636 3.229 18.174 1.00 90.06 271 TYR A O 1
ATOM 2149 N N . LEU A 1 272 ? -27.936 4.571 17.571 1.00 87.38 272 LEU A N 1
ATOM 2150 C CA . LEU A 1 272 ? -28.336 4.807 16.178 1.00 87.38 272 LEU A CA 1
ATOM 2151 C C . LEU A 1 272 ? -27.210 4.473 15.180 1.00 87.38 272 LEU A C 1
ATOM 2153 O O . LEU A 1 272 ? -27.264 4.885 14.017 1.00 87.38 272 LEU A O 1
ATOM 2157 N N . SER A 1 273 ? -26.195 3.737 15.634 1.00 89.38 273 SER A N 1
ATOM 2158 C CA . SER A 1 273 ? -25.008 3.355 14.865 1.00 89.38 273 SER A CA 1
ATOM 2159 C C . SER A 1 273 ? -25.343 2.640 13.551 1.00 89.38 273 SER A C 1
ATOM 2161 O O . SER A 1 273 ? -26.370 1.967 13.469 1.00 89.38 273 SER A O 1
ATOM 2163 N N . SER A 1 274 ? -24.479 2.718 12.540 1.00 88.56 274 SER A N 1
ATOM 2164 C CA . SER A 1 274 ? -24.614 1.957 11.282 1.00 88.56 274 SER A CA 1
ATOM 2165 C C . SER A 1 274 ? -25.952 2.192 10.564 1.00 88.56 274 SER A C 1
ATOM 2167 O O . SER A 1 274 ? -26.718 1.259 10.323 1.00 88.56 274 SER A O 1
ATOM 2169 N N . ASN A 1 275 ? -26.260 3.446 10.237 1.00 85.88 275 ASN A N 1
ATOM 2170 C CA . ASN A 1 275 ? -27.460 3.835 9.489 1.00 85.88 275 ASN A CA 1
ATOM 2171 C C . ASN A 1 275 ? -27.103 4.744 8.290 1.00 85.88 275 ASN A C 1
ATOM 2173 O O . ASN A 1 275 ? -25.945 4.890 7.908 1.00 85.88 275 ASN A O 1
ATOM 2177 N N . GLN A 1 276 ? -28.104 5.340 7.634 1.00 86.38 276 GLN A N 1
ATOM 2178 C CA . GLN A 1 276 ? -27.942 6.312 6.540 1.00 86.38 276 GLN A CA 1
ATOM 2179 C C . GLN A 1 276 ? -28.318 7.739 6.984 1.00 86.38 276 GLN A C 1
ATOM 2181 O O . GLN A 1 276 ? -28.795 8.548 6.178 1.00 86.38 276 GLN A O 1
ATOM 2186 N N . LEU A 1 277 ? -28.169 8.053 8.275 1.00 82.19 277 LEU A N 1
ATOM 2187 C CA . LEU A 1 277 ? -28.563 9.343 8.843 1.00 82.19 277 LEU A CA 1
ATOM 2188 C C . LEU A 1 277 ? -27.635 10.435 8.309 1.00 82.19 277 LEU A C 1
ATOM 2190 O O . LEU A 1 277 ? -26.428 10.308 8.450 1.00 82.19 277 LEU A O 1
ATOM 2194 N N . GLY A 1 278 ? -28.169 11.505 7.715 1.00 79.38 278 GLY A N 1
ATOM 2195 C CA . GLY A 1 278 ? -27.354 12.594 7.162 1.00 79.38 278 GLY A CA 1
ATOM 2196 C C . GLY A 1 278 ? -27.985 13.974 7.305 1.00 79.38 278 GLY A C 1
ATOM 2197 O O . GLY A 1 278 ? -29.155 14.081 7.666 1.00 79.38 278 GLY A O 1
ATOM 2198 N N . GLY A 1 279 ? -27.214 15.023 7.013 1.00 72.31 279 GLY A N 1
ATOM 2199 C CA . GLY A 1 279 ? -27.606 16.430 7.173 1.00 72.31 279 GLY A CA 1
ATOM 2200 C C . GLY A 1 279 ? -27.231 17.044 8.532 1.00 72.31 279 GLY A C 1
ATOM 2201 O O . GLY A 1 279 ? -26.652 16.385 9.394 1.00 72.31 279 GLY A O 1
ATOM 2202 N N . LEU A 1 280 ? -27.596 18.318 8.730 1.00 63.06 280 LEU A N 1
ATOM 2203 C CA . LEU A 1 280 ? -27.279 19.153 9.908 1.00 63.06 280 LEU A CA 1
ATOM 2204 C C . LEU A 1 280 ? -28.181 18.893 11.133 1.00 63.06 280 LEU A C 1
ATOM 2206 O O . LEU A 1 280 ? -28.414 19.797 11.932 1.00 63.06 280 LEU A O 1
ATOM 2210 N N . ILE A 1 281 ? -28.714 17.679 11.290 1.00 57.91 281 ILE A N 1
ATOM 2211 C CA . ILE A 1 281 ? -29.833 17.369 12.205 1.00 57.91 281 ILE A CA 1
ATOM 2212 C C . ILE A 1 281 ? -29.554 17.774 13.664 1.00 57.91 281 ILE A C 1
ATOM 2214 O O . ILE A 1 281 ? -30.475 18.117 14.399 1.00 57.91 281 ILE A O 1
ATOM 2218 N N . LEU A 1 282 ? -28.285 17.796 14.082 1.00 61.19 282 LEU A N 1
ATOM 2219 C CA . LEU A 1 282 ? -27.870 18.195 15.430 1.00 61.19 282 LEU A CA 1
ATOM 2220 C C . LEU A 1 282 ? -28.040 19.701 15.737 1.00 61.19 282 LEU A C 1
ATOM 2222 O O . LEU A 1 282 ? -28.038 20.079 16.907 1.00 61.19 282 LEU A O 1
ATOM 2226 N N . ASN A 1 283 ? -28.241 20.557 14.732 1.00 56.41 283 ASN A N 1
ATOM 2227 C CA . ASN A 1 283 ? -28.383 22.006 14.925 1.00 56.41 283 ASN A CA 1
ATOM 2228 C C . ASN A 1 283 ? -29.804 22.455 15.316 1.00 56.41 283 ASN A C 1
ATOM 2230 O O . ASN A 1 283 ? -29.941 23.521 15.915 1.00 56.41 283 ASN A O 1
ATOM 2234 N N . ASP A 1 284 ? -30.827 21.636 15.047 1.00 51.69 284 ASP A N 1
ATOM 2235 C CA . ASP A 1 284 ? -32.250 21.984 15.214 1.00 51.69 284 ASP A CA 1
ATOM 2236 C C . ASP A 1 284 ? -32.896 21.369 16.475 1.00 51.69 284 ASP A C 1
ATOM 2238 O O . ASP A 1 284 ? -34.119 21.356 16.629 1.00 51.69 284 ASP A O 1
ATOM 2242 N N . PHE A 1 285 ? -32.098 20.864 17.424 1.00 59.06 285 PHE A N 1
ATOM 2243 C CA . PHE A 1 285 ? -32.618 20.390 18.711 1.00 59.06 285 PHE A CA 1
ATOM 2244 C C . PHE A 1 285 ? -33.030 21.568 19.605 1.00 59.06 285 PHE A C 1
ATOM 2246 O O . PHE A 1 285 ? -32.324 21.941 20.541 1.00 59.06 285 PHE A O 1
ATOM 2253 N N . GLU A 1 286 ? -34.225 22.116 19.386 1.00 53.50 286 GLU A N 1
ATOM 2254 C CA . GLU A 1 286 ? -34.879 23.031 20.340 1.00 53.50 286 GLU A CA 1
ATOM 2255 C C . GLU A 1 286 ? -35.216 22.342 21.686 1.00 53.50 286 GLU A C 1
ATOM 2257 O O . GLU A 1 286 ? -35.602 22.987 22.659 1.00 53.50 286 GLU A O 1
ATOM 2262 N N . ASN A 1 287 ? -35.051 21.018 21.759 1.00 61.69 287 ASN A N 1
ATOM 2263 C CA . ASN A 1 287 ? -35.584 20.123 22.777 1.00 61.69 287 ASN A CA 1
ATOM 2264 C C . ASN A 1 287 ? -34.457 19.330 23.478 1.00 61.69 287 ASN A C 1
ATOM 2266 O O . ASN A 1 287 ? -33.724 18.585 22.833 1.00 61.69 287 ASN A O 1
ATOM 2270 N N . THR A 1 288 ? -34.325 19.473 24.803 1.00 68.94 288 THR A N 1
ATOM 2271 C CA . THR A 1 288 ? -33.271 18.848 25.634 1.00 68.94 288 THR A CA 1
ATOM 2272 C C . THR A 1 288 ? -33.582 17.382 25.989 1.00 68.94 288 THR A C 1
ATOM 2274 O O . THR A 1 288 ? -34.751 17.017 26.133 1.00 68.94 288 THR A O 1
ATOM 2277 N N . PHE A 1 289 ? -32.541 16.551 26.165 1.00 81.06 289 PHE A N 1
ATOM 2278 C CA . PHE A 1 289 ? -32.622 15.170 26.679 1.00 81.06 289 PHE A CA 1
ATOM 2279 C C . PHE A 1 289 ? -31.837 15.084 27.999 1.00 81.06 289 PHE A C 1
ATOM 2281 O O . PHE A 1 289 ? -30.664 14.699 28.017 1.00 81.06 289 PHE A O 1
ATOM 2288 N N . PRO A 1 290 ? -32.442 15.503 29.121 1.00 82.56 290 PRO A N 1
ATOM 2289 C CA . PRO A 1 290 ? -31.711 15.726 30.365 1.00 82.56 290 PRO A CA 1
ATOM 2290 C C . PRO A 1 290 ? -31.163 14.446 31.009 1.00 82.56 290 PRO A C 1
ATOM 2292 O O . PRO A 1 290 ? -30.186 14.535 31.747 1.00 82.56 290 PRO A O 1
ATOM 2295 N N . SER A 1 291 ? -31.752 13.280 30.741 1.00 89.12 291 SER A N 1
ATOM 2296 C CA . SER A 1 291 ? -31.370 12.004 31.372 1.00 89.12 291 SER A CA 1
ATOM 2297 C C . SER A 1 291 ? -30.397 11.164 30.543 1.00 89.12 291 SER A C 1
ATOM 2299 O O . SER A 1 291 ? -29.931 10.133 31.023 1.00 89.12 291 SER A O 1
ATOM 2301 N N . LEU A 1 292 ? -30.063 11.603 29.324 1.00 89.12 292 LEU A N 1
ATOM 2302 C CA . LEU A 1 292 ? -29.247 10.819 28.401 1.00 89.12 292 LEU A CA 1
ATOM 2303 C C . LEU A 1 292 ? -27.808 10.686 28.917 1.00 89.12 292 LEU A C 1
ATOM 2305 O O . LEU A 1 292 ? -27.142 11.691 29.179 1.00 89.12 292 LEU A O 1
ATOM 2309 N N . THR A 1 293 ? -27.332 9.446 29.031 1.00 93.06 293 THR A N 1
ATOM 2310 C CA . THR A 1 293 ? -25.965 9.107 29.445 1.00 93.06 293 THR A CA 1
ATOM 2311 C C . THR A 1 293 ? -25.128 8.577 28.289 1.00 93.06 293 THR A C 1
ATOM 2313 O O . THR A 1 293 ? -23.925 8.826 28.257 1.00 93.06 293 THR A O 1
ATOM 2316 N N . ASP A 1 294 ? -25.737 7.905 27.315 1.00 93.12 294 ASP A N 1
ATOM 2317 C CA . ASP A 1 294 ? -25.014 7.235 26.236 1.00 93.12 294 ASP A CA 1
ATOM 2318 C C . ASP A 1 294 ? -25.676 7.520 24.886 1.00 93.12 294 ASP A C 1
ATOM 2320 O O . ASP A 1 294 ? -26.852 7.211 24.670 1.00 93.12 294 ASP A O 1
ATOM 2324 N N . LEU A 1 295 ? -24.898 8.105 23.975 1.00 89.88 295 LEU A N 1
ATOM 2325 C CA . LEU A 1 295 ? -25.325 8.455 22.626 1.00 89.88 295 LEU A CA 1
ATOM 2326 C C . LEU A 1 295 ? -24.342 7.893 21.599 1.00 89.88 295 LEU A C 1
ATOM 2328 O O . LEU A 1 295 ? -23.178 8.290 21.570 1.00 89.88 295 LEU A O 1
ATOM 2332 N N . TYR A 1 296 ? -24.837 7.006 20.739 1.00 91.62 296 TYR A N 1
ATOM 2333 C CA . TYR A 1 296 ? -24.070 6.408 19.649 1.00 91.62 296 TYR A CA 1
ATOM 2334 C C . TYR A 1 296 ? -24.694 6.773 18.302 1.00 91.62 296 TYR A C 1
ATOM 2336 O O . TYR A 1 296 ? -25.843 6.428 18.021 1.00 91.62 296 TYR A O 1
ATOM 2344 N N . LEU A 1 297 ? -23.930 7.488 17.484 1.00 88.75 297 LEU A N 1
ATOM 2345 C CA . LEU A 1 297 ? -24.270 7.992 16.152 1.00 88.75 297 LEU A CA 1
ATOM 2346 C C . LEU A 1 297 ? -23.240 7.540 15.102 1.00 88.75 297 LEU A C 1
ATOM 2348 O O . LEU A 1 297 ? -23.231 8.061 13.985 1.00 88.75 297 LEU A O 1
ATOM 2352 N N . ASP A 1 298 ? -22.359 6.606 15.453 1.00 91.38 298 ASP A N 1
ATOM 2353 C CA . ASP A 1 298 ? -21.253 6.163 14.614 1.00 91.38 298 ASP A CA 1
ATOM 2354 C C . ASP A 1 298 ? -21.709 5.478 13.318 1.00 91.38 298 ASP A C 1
ATOM 2356 O O . ASP A 1 298 ? -22.834 4.987 13.222 1.00 91.38 298 ASP A O 1
ATOM 2360 N N . ASN A 1 299 ? -20.846 5.466 12.303 1.00 92.06 299 ASN A N 1
ATOM 2361 C CA . ASN A 1 299 ? -21.092 4.823 11.007 1.00 92.06 299 ASN A CA 1
ATOM 2362 C C . ASN A 1 299 ? -22.392 5.321 10.341 1.00 92.06 299 ASN A C 1
ATOM 2364 O O . ASN A 1 299 ? -23.352 4.580 10.118 1.00 92.06 299 ASN A O 1
ATOM 2368 N N . ASN A 1 300 ? -22.438 6.625 10.072 1.00 88.06 300 ASN A N 1
ATOM 2369 C CA . ASN A 1 300 ? -23.572 7.323 9.468 1.00 88.06 300 ASN A CA 1
ATOM 2370 C C . ASN A 1 300 ? -23.082 8.328 8.398 1.00 88.06 300 ASN A C 1
ATOM 2372 O O . ASN A 1 300 ? -21.933 8.312 7.960 1.00 88.06 300 ASN A O 1
ATOM 2376 N N . LYS A 1 301 ? -23.974 9.192 7.906 1.00 89.50 301 LYS A N 1
ATOM 2377 C CA . LYS A 1 301 ? -23.707 10.236 6.899 1.00 89.50 301 LYS A CA 1
ATOM 2378 C C . LYS A 1 301 ? -23.892 11.652 7.464 1.00 89.50 301 LYS A C 1
ATOM 2380 O O . LYS A 1 301 ? -24.207 12.574 6.709 1.00 89.50 301 LYS A O 1
ATOM 2385 N N . LEU A 1 302 ? -23.767 11.834 8.782 1.00 85.81 302 LEU A N 1
ATOM 2386 C CA . LEU A 1 302 ? -23.960 13.132 9.435 1.00 85.81 302 LEU A CA 1
ATOM 2387 C C . LEU A 1 302 ? -22.855 14.091 8.998 1.00 85.81 302 LEU A C 1
ATOM 2389 O O . LEU A 1 302 ? -21.687 13.718 8.973 1.00 85.81 302 LEU A O 1
ATOM 2393 N N . GLU A 1 303 ? -23.221 15.317 8.642 1.00 87.56 303 GLU A N 1
ATOM 2394 C CA . GLU A 1 303 ? -22.304 16.286 8.040 1.00 87.56 303 GLU A CA 1
ATOM 2395 C C . GLU A 1 303 ? -22.435 17.671 8.676 1.00 87.56 303 GLU A C 1
ATOM 2397 O O . GLU A 1 303 ? -23.350 17.944 9.454 1.00 87.56 303 GLU A O 1
ATOM 2402 N N . GLY A 1 304 ? -21.514 18.567 8.319 1.00 85.75 304 GLY A N 1
ATOM 2403 C CA . GLY A 1 304 ? -21.488 19.935 8.827 1.00 85.75 304 GLY A CA 1
ATOM 2404 C C . GLY A 1 304 ? -20.763 20.078 10.161 1.00 85.75 304 GLY A C 1
ATOM 2405 O O . GLY A 1 304 ? -20.011 19.200 10.574 1.00 85.75 304 GLY A O 1
ATOM 2406 N N . HIS A 1 305 ? -20.936 21.229 10.809 1.00 83.81 305 HIS A N 1
ATOM 2407 C CA . HIS A 1 305 ? -20.304 21.486 12.101 1.00 83.81 305 HIS A CA 1
ATOM 2408 C C . HIS A 1 305 ? -21.064 20.760 13.202 1.00 83.81 305 HIS A C 1
ATOM 2410 O O . HIS A 1 305 ? -22.294 20.816 13.248 1.00 83.81 305 HIS A O 1
ATOM 2416 N N . PHE A 1 306 ? -20.331 20.144 14.123 1.00 79.62 306 PHE A N 1
ATOM 2417 C CA . PHE A 1 306 ? -20.940 19.640 15.342 1.00 79.62 306 PHE A CA 1
ATOM 2418 C C . PHE A 1 306 ? -21.418 20.830 16.202 1.00 79.62 306 PHE A C 1
ATOM 2420 O O . PHE A 1 306 ? -20.664 21.791 16.383 1.00 79.62 306 PHE A O 1
ATOM 2427 N N . PRO A 1 307 ? -22.666 20.840 16.700 1.00 70.69 307 PRO A N 1
ATOM 2428 C CA . PRO A 1 307 ? -23.237 22.014 17.357 1.00 70.69 307 PRO A CA 1
ATOM 2429 C C . PRO A 1 307 ? -22.496 22.380 18.648 1.00 70.69 307 PRO A C 1
ATOM 2431 O O . PRO A 1 307 ? -22.446 21.610 19.601 1.00 70.69 307 PRO A O 1
ATOM 2434 N N . ASN A 1 308 ? -22.037 23.630 18.746 1.00 57.47 308 ASN A N 1
ATOM 2435 C CA . ASN A 1 308 ? -21.399 24.174 19.958 1.00 57.47 308 ASN A CA 1
ATOM 2436 C C . ASN A 1 308 ? -22.381 24.411 21.133 1.00 57.47 308 ASN A C 1
ATOM 2438 O O . ASN A 1 308 ? -21.975 24.875 22.196 1.00 57.47 308 ASN A O 1
ATOM 2442 N N . ARG A 1 309 ? -23.686 24.143 20.962 1.00 53.09 309 ARG A N 1
ATOM 2443 C CA . ARG A 1 309 ? -24.756 24.415 21.948 1.00 53.09 309 ARG A CA 1
ATOM 2444 C C . ARG A 1 309 ? -25.251 23.159 22.686 1.00 53.09 309 ARG A C 1
ATOM 2446 O O . ARG A 1 309 ? -26.435 23.061 22.990 1.00 53.09 309 ARG A O 1
ATOM 2453 N N . LEU A 1 310 ? -24.368 22.231 23.055 1.00 54.75 310 LEU A N 1
ATOM 2454 C CA . LEU A 1 310 ? -24.725 20.987 23.766 1.00 54.75 310 LEU A CA 1
ATOM 2455 C C . LEU A 1 310 ? -25.114 21.134 25.252 1.00 54.75 310 LEU A C 1
ATOM 2457 O O . LEU A 1 310 ? -25.028 20.180 26.021 1.00 54.75 310 LEU A O 1
ATOM 2461 N N . LYS A 1 311 ? -25.687 22.270 25.672 1.00 53.69 311 LYS A N 1
ATOM 2462 C CA . LYS A 1 311 ? -26.389 22.340 26.975 1.00 53.69 311 LYS A CA 1
ATOM 2463 C C . LYS A 1 311 ? -27.569 21.345 27.075 1.00 53.69 311 LYS A C 1
ATOM 2465 O O . LYS A 1 311 ? -28.193 21.239 28.125 1.00 53.69 311 LYS A O 1
ATOM 2470 N N . THR A 1 312 ? -27.891 20.652 25.986 1.00 61.53 312 THR A N 1
ATOM 2471 C CA . THR A 1 312 ? -28.973 19.682 25.805 1.00 61.53 312 THR A CA 1
ATOM 2472 C C . THR A 1 312 ? -28.736 18.305 26.436 1.00 61.53 312 THR A C 1
ATOM 2474 O O . THR A 1 312 ? -29.739 17.644 26.706 1.00 61.53 312 THR A O 1
ATOM 2477 N N . PHE A 1 313 ? -27.486 17.897 26.725 1.00 77.56 313 PHE A N 1
ATOM 2478 C CA . PHE A 1 313 ? -27.145 16.570 27.292 1.00 77.56 313 PHE A CA 1
ATOM 2479 C C . PHE A 1 313 ? -26.196 16.660 28.512 1.00 77.56 313 PHE A C 1
ATOM 2481 O O . PHE A 1 313 ? -25.041 16.241 28.452 1.00 77.56 313 PHE A O 1
ATOM 2488 N N . PRO A 1 314 ? -26.648 17.212 29.650 1.00 76.25 314 PRO A N 1
ATOM 2489 C CA . PRO A 1 314 ? -25.782 17.510 30.800 1.00 76.25 314 PRO A CA 1
ATOM 2490 C C . PRO A 1 314 ? -25.208 16.271 31.517 1.00 76.25 314 PRO A C 1
ATOM 2492 O O . PRO A 1 314 ? -24.216 16.374 32.241 1.00 76.25 314 PRO A O 1
ATOM 2495 N N . ASN A 1 315 ? -25.826 15.102 31.337 1.00 86.56 315 ASN A N 1
ATOM 2496 C CA . ASN A 1 315 ? -25.473 13.860 32.030 1.00 86.56 315 ASN A CA 1
ATOM 2497 C C . ASN A 1 315 ? -24.735 12.848 31.141 1.00 86.56 315 ASN A C 1
ATOM 2499 O O . ASN A 1 315 ? -24.524 11.708 31.560 1.00 86.56 315 ASN A O 1
ATOM 2503 N N . LEU A 1 316 ? -24.321 13.265 29.940 1.00 89.06 316 LEU A N 1
ATOM 2504 C CA . LEU A 1 316 ? -23.688 12.383 28.970 1.00 89.06 316 LEU A CA 1
ATOM 2505 C C . LEU A 1 316 ? -22.333 11.869 29.484 1.00 89.06 316 LEU A C 1
ATOM 2507 O O . LEU A 1 316 ? -21.471 12.641 29.904 1.00 89.06 316 LEU A O 1
ATOM 2511 N N . LYS A 1 317 ? -22.169 10.548 29.439 1.00 93.31 317 LYS A N 1
ATOM 2512 C CA . LYS A 1 317 ? -20.971 9.783 29.803 1.00 93.31 317 LYS A CA 1
ATOM 2513 C C . LYS A 1 317 ? -20.266 9.223 28.574 1.00 93.31 317 LYS A C 1
ATOM 2515 O O . LYS A 1 317 ? -19.037 9.193 28.558 1.00 93.31 317 LYS A O 1
ATOM 2520 N N . THR A 1 318 ? -21.019 8.830 27.551 1.00 93.44 318 THR A N 1
ATOM 2521 C CA . THR A 1 318 ? -20.470 8.281 26.309 1.00 93.44 318 THR A CA 1
ATOM 2522 C C . THR A 1 318 ? -21.047 9.007 25.106 1.00 93.44 318 THR A C 1
ATOM 2524 O O . THR A 1 318 ? -22.267 9.112 24.965 1.00 93.44 318 THR A O 1
ATOM 2527 N N . LEU A 1 319 ? -20.163 9.468 24.224 1.00 91.19 319 LEU A N 1
ATOM 2528 C CA . LEU A 1 319 ? -20.518 10.033 22.928 1.00 91.19 319 LEU A CA 1
ATOM 2529 C C . LEU A 1 319 ? -19.666 9.382 21.838 1.00 91.19 319 LEU A C 1
ATOM 2531 O O . LEU A 1 319 ? -18.447 9.563 21.824 1.00 91.19 319 LEU A O 1
ATOM 2535 N N . ASP A 1 320 ? -20.320 8.652 20.938 1.00 92.50 320 ASP A N 1
ATOM 2536 C CA . ASP A 1 320 ? -19.700 8.028 19.769 1.00 92.50 320 ASP A CA 1
ATOM 2537 C C . ASP A 1 320 ? -20.275 8.652 18.493 1.00 92.50 320 ASP A C 1
ATOM 2539 O O . ASP A 1 320 ? -21.457 8.497 18.192 1.00 92.50 320 ASP A O 1
ATOM 2543 N N . ILE A 1 321 ? -19.461 9.429 17.783 1.00 91.12 321 ILE A N 1
ATOM 2544 C CA . ILE A 1 321 ? -19.808 10.109 16.524 1.00 91.12 321 ILE A CA 1
ATOM 2545 C C . ILE A 1 321 ? -18.832 9.735 15.402 1.00 91.12 321 ILE A C 1
ATOM 2547 O O . ILE A 1 321 ? -18.722 10.453 14.403 1.00 91.12 321 ILE A O 1
ATOM 2551 N N . SER A 1 322 ? -18.096 8.636 15.581 1.00 94.31 322 SER A N 1
ATOM 2552 C CA . SER A 1 322 ? -17.102 8.155 14.627 1.00 94.31 322 SER A CA 1
ATOM 2553 C C . SER A 1 322 ? -17.710 7.796 13.267 1.00 94.31 322 SER A C 1
ATOM 2555 O O . SER A 1 322 ? -18.921 7.632 13.144 1.00 94.31 322 SER A O 1
ATOM 2557 N N . ASP A 1 323 ? -16.889 7.702 12.223 1.00 93.81 323 ASP A N 1
ATOM 2558 C CA . ASP A 1 323 ? -17.312 7.256 10.887 1.00 93.81 323 ASP A CA 1
ATOM 2559 C C . ASP A 1 323 ? -18.493 8.079 10.333 1.00 93.81 323 ASP A C 1
ATOM 2561 O O . ASP A 1 323 ? -19.566 7.566 10.009 1.00 93.81 323 ASP A O 1
ATOM 2565 N N . ASN A 1 324 ? -18.301 9.397 10.274 1.00 91.75 324 ASN A N 1
ATOM 2566 C CA . ASN A 1 324 ? -19.271 10.371 9.770 1.00 91.75 324 ASN A CA 1
ATOM 2567 C C . ASN A 1 324 ? -18.563 11.411 8.871 1.00 91.75 324 ASN A C 1
ATOM 2569 O O . ASN A 1 324 ? -17.444 11.212 8.401 1.00 91.75 324 ASN A O 1
ATOM 2573 N N . GLN A 1 325 ? -19.234 12.517 8.546 1.00 92.50 325 GLN A N 1
ATOM 2574 C CA . GLN A 1 325 ? -18.749 13.582 7.660 1.00 92.50 325 GLN A CA 1
ATOM 2575 C C . GLN A 1 325 ? -18.671 14.946 8.373 1.00 92.50 325 GLN A C 1
ATOM 2577 O O . GLN A 1 325 ? -18.766 15.989 7.717 1.00 92.50 325 GLN A O 1
ATOM 2582 N N . PHE A 1 326 ? -18.513 14.968 9.702 1.00 89.38 326 PHE A N 1
ATOM 2583 C CA . PHE A 1 326 ? -18.434 16.218 10.463 1.00 89.38 326 PHE A CA 1
ATOM 2584 C C . PHE A 1 326 ? -17.199 17.040 10.079 1.00 89.38 326 PHE A C 1
ATOM 2586 O O . PHE A 1 326 ? -16.102 16.504 9.945 1.00 89.38 326 PHE A O 1
ATOM 2593 N N . ILE A 1 327 ? -17.385 18.351 9.920 1.00 90.25 327 ILE A N 1
ATOM 2594 C CA . ILE A 1 327 ? -16.358 19.344 9.574 1.00 90.25 327 ILE A CA 1
ATOM 2595 C C . ILE A 1 327 ? -16.191 20.376 10.701 1.00 90.25 327 ILE A C 1
ATOM 2597 O O . ILE A 1 327 ? -16.955 20.405 11.666 1.00 90.25 327 ILE A O 1
ATOM 2601 N N . GLY A 1 328 ? -15.222 21.281 10.547 1.00 86.88 328 GLY A N 1
ATOM 2602 C CA . GLY A 1 328 ? -14.947 22.343 11.518 1.00 86.88 328 GLY A CA 1
ATOM 2603 C C . GLY A 1 328 ? -13.983 21.890 12.611 1.00 86.88 328 GLY A C 1
ATOM 2604 O O . GLY A 1 328 ? -13.232 20.943 12.406 1.00 86.88 328 GLY A O 1
ATOM 2605 N N . VAL A 1 329 ? -13.971 22.581 13.750 1.00 84.00 329 VAL A N 1
ATOM 2606 C CA . VAL A 1 329 ? -13.131 22.225 14.907 1.00 84.00 329 VAL A CA 1
ATOM 2607 C C . VAL A 1 329 ? -13.811 21.186 15.796 1.00 84.00 329 VAL A C 1
ATOM 2609 O O . VAL A 1 329 ? -15.037 21.074 15.789 1.00 84.00 329 VAL A O 1
ATOM 2612 N N . LEU A 1 330 ? -13.022 20.446 16.584 1.00 82.62 330 LEU A N 1
ATOM 2613 C CA . LEU A 1 330 ? -13.575 19.582 17.631 1.00 82.62 330 LEU A CA 1
ATOM 2614 C C . LEU A 1 330 ? -14.453 20.400 18.595 1.00 82.62 330 LEU A C 1
ATO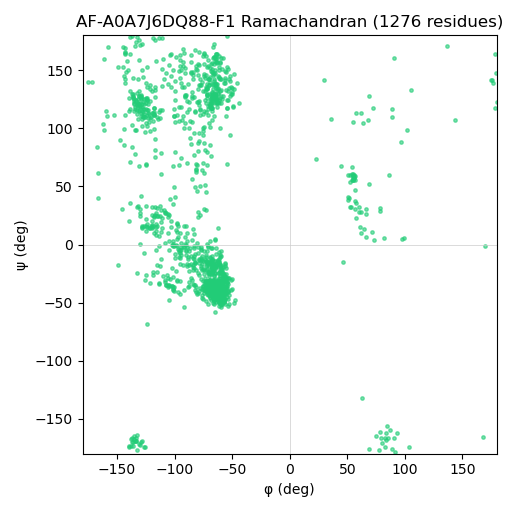M 2616 O O . LEU A 1 330 ? -14.098 21.538 18.928 1.00 82.62 330 LEU A O 1
ATOM 2620 N N . PRO A 1 331 ? -15.575 19.834 19.066 1.00 78.50 331 PRO A N 1
ATOM 2621 C CA . PRO A 1 331 ? -16.518 20.571 19.891 1.00 78.50 331 PRO A CA 1
ATOM 2622 C C . PRO A 1 331 ? -15.966 20.925 21.272 1.00 78.50 331 PRO A C 1
ATOM 2624 O O . PRO A 1 331 ? -15.083 20.258 21.819 1.00 78.50 331 PRO A O 1
ATOM 2627 N N . ASP A 1 332 ? -16.524 21.985 21.860 1.00 77.00 332 ASP A N 1
ATOM 2628 C CA . ASP A 1 332 ? -16.220 22.351 23.239 1.00 77.00 332 ASP A CA 1
ATOM 2629 C C . ASP A 1 332 ? -16.905 21.387 24.222 1.00 77.00 332 ASP A C 1
ATOM 2631 O O . ASP A 1 332 ? -18.097 21.503 24.530 1.00 77.00 332 ASP A O 1
ATOM 2635 N N . LEU A 1 333 ? -16.124 20.442 24.747 1.00 79.06 333 LEU A N 1
ATOM 2636 C CA . LEU A 1 333 ? -16.618 19.424 25.668 1.00 79.06 333 LEU A CA 1
ATOM 2637 C C . LEU A 1 333 ? -16.826 19.930 27.105 1.00 79.06 333 LEU A C 1
ATOM 2639 O O . LEU A 1 333 ? -17.348 19.185 27.930 1.00 79.06 333 LEU A O 1
ATOM 2643 N N . SER A 1 334 ? -16.484 21.185 27.430 1.00 75.25 334 SER A N 1
ATOM 2644 C CA . SER A 1 334 ? -16.656 21.737 28.789 1.00 75.25 334 SER A CA 1
ATOM 2645 C C . SER A 1 334 ? -18.112 21.723 29.279 1.00 75.25 334 SER A C 1
ATOM 2647 O O . SER A 1 334 ? -18.378 21.743 30.480 1.00 75.25 334 SER A O 1
ATOM 2649 N N . SER A 1 335 ? -19.060 21.650 28.344 1.00 72.81 335 SER A N 1
ATOM 2650 C CA . SER A 1 335 ? -20.495 21.523 28.602 1.00 72.81 335 SER A CA 1
ATOM 2651 C C . SER A 1 335 ? -20.945 20.114 29.027 1.00 72.81 335 SER A C 1
ATOM 2653 O O . SER A 1 335 ? -22.080 19.964 29.476 1.00 72.81 335 SER A O 1
ATOM 2655 N N . MET A 1 336 ? -20.068 19.106 28.939 1.00 80.88 336 MET A N 1
ATOM 2656 C CA . MET A 1 336 ? -20.327 17.698 29.276 1.00 80.88 336 MET A CA 1
ATOM 2657 C C . MET A 1 336 ? -19.301 17.189 30.312 1.00 80.88 336 MET A C 1
ATOM 2659 O O . MET A 1 336 ? -18.459 16.347 30.004 1.00 80.88 336 MET A O 1
ATOM 2663 N N . PRO A 1 337 ? -19.340 17.677 31.566 1.00 81.81 337 PRO A N 1
ATOM 2664 C CA . PRO A 1 337 ? -18.314 17.374 32.575 1.00 81.81 337 PRO A CA 1
ATOM 2665 C C . PRO A 1 337 ? -18.299 15.905 33.043 1.00 81.81 337 PRO A C 1
ATOM 2667 O O . PRO A 1 337 ? -17.325 15.449 33.641 1.00 81.81 337 PRO A O 1
ATOM 2670 N N . ASN A 1 338 ? -19.373 15.154 32.783 1.00 88.19 338 ASN A N 1
ATOM 2671 C CA . ASN A 1 338 ? -19.511 13.747 33.167 1.00 88.19 338 ASN A CA 1
ATOM 2672 C C . ASN A 1 338 ? -18.975 12.768 32.109 1.00 88.19 338 ASN A C 1
ATOM 2674 O O . ASN A 1 338 ? -19.102 11.558 32.295 1.00 88.19 338 ASN A O 1
ATOM 2678 N N . LEU A 1 339 ? -18.395 13.271 31.014 1.00 89.62 339 LEU A N 1
ATOM 2679 C CA . LEU A 1 339 ? -17.959 12.450 29.893 1.00 89.62 339 LEU A CA 1
ATOM 2680 C C . LEU A 1 339 ? -16.798 11.527 30.300 1.00 89.62 339 LEU A C 1
ATOM 2682 O O . LEU A 1 339 ? -15.766 11.973 30.797 1.00 89.62 339 LEU A O 1
ATOM 2686 N N . ILE A 1 340 ? -16.988 10.230 30.070 1.00 93.12 340 ILE A N 1
ATOM 2687 C CA . ILE A 1 340 ? -16.047 9.138 30.345 1.00 93.12 340 ILE A CA 1
ATOM 2688 C C . ILE A 1 340 ? -15.411 8.643 29.044 1.00 93.12 340 ILE A C 1
ATOM 2690 O O . ILE A 1 340 ? -14.232 8.276 29.039 1.00 93.12 340 ILE A O 1
ATOM 2694 N N . SER A 1 341 ? -16.171 8.635 27.946 1.00 93.00 341 SER A N 1
ATOM 2695 C CA . SER A 1 341 ? -15.722 8.178 26.632 1.00 93.00 341 SER A CA 1
ATOM 2696 C C . SER A 1 341 ? -16.183 9.131 25.533 1.00 93.00 341 SER A C 1
ATOM 2698 O O . SER A 1 341 ? -17.373 9.427 25.411 1.00 93.00 341 SER A O 1
ATOM 2700 N N . PHE A 1 342 ? -15.228 9.597 24.729 1.00 91.12 342 PHE A N 1
ATOM 2701 C CA . PHE A 1 342 ? -15.480 10.403 23.542 1.00 91.12 342 PHE A CA 1
ATOM 2702 C C . PHE A 1 342 ? -14.800 9.777 22.330 1.00 91.12 342 PHE A C 1
ATOM 2704 O O . PHE A 1 342 ? -13.589 9.538 22.351 1.00 91.12 342 PHE A O 1
ATOM 2711 N N . LYS A 1 343 ? -15.583 9.530 21.282 1.00 92.50 343 LYS A N 1
ATOM 2712 C CA . LYS A 1 343 ? -15.106 8.974 20.020 1.00 92.50 343 LYS A CA 1
ATOM 2713 C C . LYS A 1 343 ? -15.642 9.786 18.855 1.00 92.50 343 LYS A C 1
ATOM 2715 O O . LYS A 1 343 ? -16.846 10.008 18.743 1.00 92.50 343 LYS A O 1
ATOM 2720 N N . ALA A 1 344 ? -14.733 10.257 18.021 1.00 91.69 344 ALA A N 1
ATOM 2721 C CA . ALA A 1 344 ? -15.009 11.075 16.852 1.00 91.69 344 ALA A CA 1
ATOM 2722 C C . ALA A 1 344 ? -14.031 10.759 15.711 1.00 91.69 344 ALA A C 1
ATOM 2724 O O . ALA A 1 344 ? -13.670 11.637 14.921 1.00 91.69 344 ALA A O 1
ATOM 2725 N N . SER A 1 345 ? -13.569 9.511 15.653 1.00 93.50 345 SER A N 1
ATOM 2726 C CA . SER A 1 345 ? -12.655 9.033 14.624 1.00 93.50 345 SER A CA 1
ATOM 2727 C C . SER A 1 345 ? -13.288 9.012 13.238 1.00 93.50 345 SER A C 1
ATOM 2729 O O . SER A 1 345 ? -14.509 9.062 13.101 1.00 93.50 345 SER A O 1
ATOM 2731 N N . ASN A 1 346 ? -12.452 8.992 12.201 1.00 94.12 346 ASN A N 1
ATOM 2732 C CA . ASN A 1 346 ? -12.875 8.918 10.800 1.00 94.12 346 ASN A CA 1
ATOM 2733 C C . ASN A 1 346 ? -13.949 9.967 10.440 1.00 94.12 346 ASN A C 1
ATOM 2735 O O . ASN A 1 346 ? -15.080 9.656 10.066 1.00 94.12 346 ASN A O 1
ATOM 2739 N N . ASN A 1 347 ? -13.586 11.235 10.621 1.00 93.25 347 ASN A N 1
ATOM 2740 C CA . ASN A 1 347 ? -14.397 12.406 10.294 1.00 93.25 347 ASN A CA 1
ATOM 2741 C C . ASN A 1 347 ? -13.530 13.430 9.530 1.00 93.25 347 ASN A C 1
ATOM 2743 O O . ASN A 1 347 ? -12.428 13.132 9.066 1.00 93.25 347 ASN A O 1
ATOM 2747 N N . LYS A 1 348 ? -14.023 14.659 9.346 1.00 92.81 348 LYS A N 1
ATOM 2748 C CA . LYS A 1 348 ? -13.306 15.758 8.674 1.00 92.81 348 LYS A CA 1
ATOM 2749 C C . LYS A 1 348 ? -13.026 16.929 9.624 1.00 92.81 348 LYS A C 1
ATOM 2751 O O . LYS A 1 348 ? -12.903 18.069 9.166 1.00 92.81 348 LYS A O 1
ATOM 2756 N N . PHE A 1 349 ? -12.922 16.673 10.932 1.00 88.38 349 PHE A N 1
ATOM 2757 C CA . PHE A 1 349 ? -12.555 17.709 11.897 1.00 88.38 349 PHE A CA 1
ATOM 2758 C C . PHE A 1 349 ? -11.156 18.254 11.591 1.00 88.38 349 PHE A C 1
ATOM 2760 O O . PHE A 1 349 ? -10.271 17.525 11.153 1.00 88.38 349 PHE A O 1
ATOM 2767 N N . SER A 1 350 ? -10.959 19.550 11.807 1.00 86.75 350 SER A N 1
ATOM 2768 C CA . SER A 1 350 ? -9.761 20.307 11.441 1.00 86.75 350 SER A CA 1
ATOM 2769 C C . SER A 1 350 ? -9.408 21.359 12.493 1.00 86.75 350 SER A C 1
ATOM 2771 O O . SER A 1 350 ? -10.194 21.637 13.396 1.00 86.75 350 SER A O 1
ATOM 2773 N N . GLY A 1 351 ? -8.222 21.961 12.379 1.00 77.94 351 GLY A N 1
ATOM 2774 C CA . GLY A 1 351 ? -7.733 22.964 13.329 1.00 77.94 351 GLY A CA 1
ATOM 2775 C C . GLY A 1 351 ? -7.094 22.359 14.582 1.00 77.94 351 GLY A C 1
ATOM 2776 O O . GLY A 1 351 ? -6.907 21.147 14.683 1.00 77.94 351 GLY A O 1
ATOM 2777 N N . THR A 1 352 ? -6.733 23.222 15.535 1.00 67.94 352 THR A N 1
ATOM 2778 C CA . THR A 1 352 ? -6.123 22.828 16.813 1.00 67.94 352 THR A CA 1
ATOM 2779 C C . THR A 1 352 ? -7.162 22.203 17.738 1.00 67.94 352 THR A C 1
ATOM 2781 O O . THR A 1 352 ? -8.230 22.787 17.926 1.00 67.94 352 THR A O 1
ATOM 2784 N N . SER A 1 353 ? -6.851 21.048 18.340 1.00 62.56 353 SER A N 1
ATOM 2785 C CA . SER A 1 353 ? -7.692 20.400 19.362 1.00 62.56 353 SER A CA 1
ATOM 2786 C C . SER A 1 353 ? -8.190 21.409 20.408 1.00 62.56 353 SER A C 1
ATOM 2788 O O . SER A 1 353 ? -7.409 22.259 20.842 1.00 62.56 353 SER A O 1
ATOM 2790 N N . SER A 1 354 ? -9.457 21.321 20.831 1.00 58.94 354 SER A N 1
ATOM 2791 C CA . SER A 1 354 ? -10.030 22.289 21.774 1.00 58.94 354 SER A CA 1
ATOM 2792 C C . SER A 1 354 ? -9.323 22.224 23.137 1.00 58.94 354 SER A C 1
ATOM 2794 O O . SER A 1 354 ? -9.100 21.147 23.692 1.00 58.94 354 SER A O 1
ATOM 2796 N N . GLU A 1 355 ? -8.986 23.382 23.721 1.00 62.34 355 GLU A N 1
ATOM 2797 C CA . GLU A 1 355 ? -8.384 23.468 25.066 1.00 62.34 355 GLU A CA 1
ATOM 2798 C C . GLU A 1 355 ? -9.278 22.870 26.175 1.00 62.34 355 GLU A C 1
ATOM 2800 O O . GLU A 1 355 ? -8.845 22.737 27.321 1.00 62.34 355 GLU A O 1
ATOM 2805 N N . SER A 1 356 ? -10.536 22.534 25.869 1.00 64.50 356 SER A N 1
ATOM 2806 C CA . SER A 1 356 ? -11.512 22.036 26.833 1.00 64.50 356 SER A CA 1
ATOM 2807 C C . SER A 1 356 ? -11.499 20.528 27.045 1.00 64.50 356 SER A C 1
ATOM 2809 O O . SER A 1 356 ? -11.876 20.104 28.136 1.00 64.50 356 SER A O 1
ATOM 2811 N N . ILE A 1 357 ? -11.003 19.724 26.091 1.00 71.50 357 ILE A N 1
ATOM 2812 C CA . ILE A 1 357 ? -10.873 18.259 26.262 1.00 71.50 357 ILE A CA 1
ATOM 2813 C C . ILE A 1 357 ? -10.048 17.941 27.509 1.00 71.50 357 ILE A C 1
ATOM 2815 O O . ILE A 1 357 ? -10.383 17.056 28.289 1.00 71.50 357 ILE A O 1
ATOM 2819 N N . GLY A 1 358 ? -8.986 18.710 27.726 1.00 65.12 358 GLY A N 1
ATOM 2820 C CA . GLY A 1 358 ? -8.054 18.467 28.810 1.00 65.12 358 GLY A CA 1
ATOM 2821 C C . GLY A 1 358 ? -8.506 18.890 30.212 1.00 65.12 358 GLY A C 1
ATOM 2822 O O . GLY A 1 358 ? -7.802 18.625 31.183 1.00 65.12 358 GLY A O 1
ATOM 2823 N N . LYS A 1 359 ? -9.699 19.485 30.334 1.00 68.94 359 LYS A N 1
ATOM 2824 C CA . LYS A 1 359 ? -10.327 19.848 31.616 1.00 68.94 359 LYS A CA 1
ATOM 2825 C C . LYS A 1 359 ? -11.349 18.810 32.104 1.00 68.94 359 LYS A C 1
ATOM 2827 O O . LYS A 1 359 ? -12.070 19.077 33.061 1.00 68.94 359 LYS A O 1
ATOM 2832 N N . LEU A 1 360 ? -11.472 17.668 31.424 1.00 79.00 360 LEU A N 1
ATOM 2833 C CA . LEU A 1 360 ? -12.436 16.624 31.769 1.00 79.00 360 LEU A CA 1
ATOM 2834 C C . LEU A 1 360 ? -11.811 15.588 32.711 1.00 79.00 360 LEU A C 1
ATOM 2836 O O . LEU A 1 360 ? -11.120 14.670 32.268 1.00 79.00 360 LEU A O 1
ATOM 2840 N N . ASP A 1 361 ? -12.096 15.709 34.008 1.00 81.62 361 ASP A N 1
ATOM 2841 C CA . ASP A 1 361 ? -11.515 14.849 35.053 1.00 81.62 361 ASP A CA 1
ATOM 2842 C C . ASP A 1 361 ? -11.900 13.365 34.914 1.00 81.62 361 ASP A C 1
ATOM 2844 O O . ASP A 1 361 ? -11.116 12.480 35.264 1.00 81.62 361 ASP A O 1
ATOM 2848 N N . ASN A 1 362 ? -13.099 13.085 34.390 1.00 88.69 362 ASN A N 1
ATOM 2849 C CA . ASN A 1 362 ? -13.654 11.733 34.258 1.00 88.69 362 ASN A CA 1
ATOM 2850 C C . ASN A 1 362 ? -13.315 11.049 32.925 1.00 88.69 362 ASN A C 1
ATOM 2852 O O . ASN A 1 362 ? -13.581 9.853 32.775 1.00 88.69 362 ASN A O 1
ATOM 2856 N N . LEU A 1 363 ? -12.733 11.775 31.963 1.00 89.62 363 LEU A N 1
ATOM 2857 C CA . LEU A 1 363 ? -12.487 11.244 30.626 1.00 89.62 363 LEU A CA 1
ATOM 2858 C C . LEU A 1 363 ? -11.423 10.141 30.687 1.00 89.62 363 LEU A C 1
ATOM 2860 O O . LEU A 1 363 ? -10.273 10.378 31.056 1.00 89.62 363 LEU A O 1
ATOM 2864 N N . SER A 1 364 ? -11.826 8.928 30.316 1.00 91.62 364 SER A N 1
ATOM 2865 C CA . SER A 1 364 ? -11.001 7.716 30.353 1.00 91.62 364 SER A CA 1
ATOM 2866 C C . SER A 1 364 ? -10.623 7.200 28.962 1.00 91.62 364 SER A C 1
ATOM 2868 O O . SER A 1 364 ? -9.563 6.587 28.804 1.00 91.62 364 SER A O 1
ATOM 2870 N N . TYR A 1 365 ? -11.451 7.486 27.953 1.00 92.06 365 TYR A N 1
ATOM 2871 C CA . TYR A 1 365 ? -11.293 7.014 26.581 1.00 92.06 365 TYR A CA 1
ATOM 2872 C C . TYR A 1 365 ? -11.473 8.173 25.602 1.00 92.06 365 TYR A C 1
ATOM 2874 O O . TYR A 1 365 ? -12.548 8.772 25.551 1.00 92.06 365 TYR A O 1
ATOM 2882 N N . LEU A 1 366 ? -10.439 8.457 24.812 1.00 89.81 366 LEU A N 1
ATOM 2883 C CA . LEU A 1 366 ? -10.456 9.481 23.772 1.00 89.81 366 LEU A CA 1
ATOM 2884 C C . LEU A 1 366 ? -9.980 8.890 22.444 1.00 89.81 366 LEU A C 1
ATOM 2886 O O . LEU A 1 366 ? -8.841 8.435 22.354 1.00 89.81 366 LEU A O 1
ATOM 2890 N N . ASP A 1 367 ? -10.833 8.942 21.425 1.00 90.06 367 ASP A N 1
ATOM 2891 C CA . ASP A 1 367 ? -10.489 8.594 20.046 1.00 90.06 367 ASP A CA 1
ATOM 2892 C C . ASP A 1 367 ? -10.928 9.710 19.092 1.00 90.06 367 ASP A C 1
ATOM 2894 O O . ASP A 1 367 ? -12.116 9.974 18.923 1.00 90.06 367 ASP A O 1
ATOM 2898 N N . VAL A 1 368 ? -9.960 10.387 18.483 1.00 90.25 368 VAL A N 1
ATOM 2899 C CA . VAL A 1 368 ? -10.165 11.415 17.447 1.00 90.25 368 VAL A CA 1
ATOM 2900 C C . VAL A 1 368 ? -9.271 11.141 16.231 1.00 90.25 368 VAL A C 1
ATOM 2902 O O . VAL A 1 368 ? -8.866 12.057 15.508 1.00 90.25 368 VAL A O 1
ATOM 2905 N N . SER A 1 369 ? -8.935 9.867 16.021 1.00 89.88 369 SER A N 1
ATOM 2906 C CA . SER A 1 369 ? -8.091 9.404 14.921 1.00 89.88 369 SER A CA 1
ATOM 2907 C C . SER A 1 369 ? -8.714 9.637 13.542 1.00 89.88 369 SER A C 1
ATOM 2909 O O . SER A 1 369 ? -9.908 9.910 13.420 1.00 89.88 369 SER A O 1
ATOM 2911 N N . SER A 1 370 ? -7.907 9.567 12.484 1.00 92.12 370 SER A N 1
ATOM 2912 C CA . SER A 1 370 ? -8.361 9.688 11.090 1.00 92.12 370 SER A CA 1
ATOM 2913 C C . SER A 1 370 ? -9.197 10.953 10.845 1.00 92.12 370 SER A C 1
ATOM 2915 O O . SER A 1 370 ? -10.327 10.902 10.366 1.00 92.12 370 SER A O 1
ATOM 2917 N N . ASN A 1 371 ? -8.637 12.104 11.212 1.00 90.44 371 ASN A N 1
ATOM 2918 C CA . ASN A 1 371 ? -9.208 13.430 10.982 1.00 90.44 371 ASN A CA 1
ATOM 2919 C C . ASN A 1 371 ? -8.159 14.335 10.298 1.00 90.44 371 ASN A C 1
ATOM 2921 O O . ASN A 1 371 ? -7.125 13.877 9.814 1.00 90.44 371 ASN A O 1
ATOM 2925 N N . ARG A 1 372 ? -8.426 15.642 10.211 1.00 88.44 372 ARG A N 1
ATOM 2926 C CA . ARG A 1 372 ? -7.514 16.668 9.671 1.00 88.44 372 ARG A CA 1
ATOM 2927 C C . ARG A 1 372 ? -7.042 17.628 10.765 1.00 88.44 372 ARG A C 1
ATOM 2929 O O . ARG A 1 372 ? -6.894 18.827 10.517 1.00 88.44 372 ARG A O 1
ATOM 2936 N N . LEU A 1 373 ? -6.883 17.135 11.994 1.00 83.88 373 LEU A N 1
ATOM 2937 C CA . LEU A 1 373 ? -6.470 17.956 13.132 1.00 83.88 373 LEU A CA 1
ATOM 2938 C C . LEU A 1 373 ? -5.035 18.451 12.923 1.00 83.88 373 LEU A C 1
ATOM 2940 O O . LEU A 1 373 ? -4.162 17.707 12.477 1.00 83.88 373 LEU A O 1
ATOM 2944 N N . THR A 1 374 ? -4.794 19.721 13.242 1.00 78.31 374 THR A N 1
ATOM 2945 C CA . THR A 1 374 ? -3.510 20.393 13.009 1.00 78.31 374 THR A CA 1
ATOM 2946 C C . THR A 1 374 ? -2.988 21.077 14.269 1.00 78.31 374 THR A C 1
ATOM 2948 O O . THR A 1 374 ? -3.666 21.178 15.292 1.00 78.31 374 THR A O 1
ATOM 2951 N N . GLY A 1 375 ? -1.758 21.584 14.189 1.00 68.44 375 GLY A N 1
ATOM 2952 C CA . GLY A 1 375 ? -1.166 22.447 15.207 1.00 68.44 375 GLY A CA 1
ATOM 2953 C C . GLY A 1 375 ? -0.394 21.702 16.290 1.00 68.44 375 GLY A C 1
ATOM 2954 O O . GLY A 1 375 ? -0.023 20.541 16.120 1.00 68.44 375 GLY A O 1
ATOM 2955 N N . TYR A 1 376 ? -0.077 22.418 17.374 1.00 62.41 376 TYR A N 1
ATOM 2956 C CA . TYR A 1 376 ? 0.803 21.923 18.424 1.00 62.41 376 TYR A CA 1
ATOM 2957 C C . TYR A 1 376 ? 0.026 21.399 19.614 1.00 62.41 376 TYR A C 1
ATOM 2959 O O . TYR A 1 376 ? -0.744 22.107 20.257 1.00 62.41 376 TYR A O 1
ATOM 2967 N N . ILE A 1 377 ? 0.426 20.218 20.042 1.00 59.41 377 ILE A N 1
ATOM 2968 C CA . ILE A 1 377 ? 0.183 19.725 21.394 1.00 59.41 377 ILE A CA 1
ATOM 2969 C C . ILE A 1 377 ? 1.178 20.376 22.395 1.00 59.41 377 ILE A C 1
ATOM 2971 O O . ILE A 1 377 ? 1.439 19.884 23.486 1.00 59.41 377 ILE A O 1
ATOM 2975 N N . SER A 1 378 ? 1.713 21.568 22.096 1.00 44.81 378 SER A N 1
ATOM 2976 C CA . SER A 1 378 ? 2.555 22.332 23.036 1.00 44.81 378 SER A CA 1
ATOM 2977 C C . SER A 1 378 ? 1.804 22.704 24.325 1.00 44.81 378 SER A C 1
ATOM 2979 O O . SER A 1 378 ? 2.433 22.996 25.340 1.00 44.81 378 SER A O 1
ATOM 2981 N N . HIS A 1 379 ? 0.467 22.627 24.300 1.00 43.62 379 HIS A N 1
ATOM 2982 C CA . HIS A 1 379 ? -0.440 22.762 25.439 1.00 43.62 379 HIS A CA 1
ATOM 2983 C C . HIS A 1 379 ? -1.059 21.430 25.921 1.00 43.62 379 HIS A C 1
ATOM 2985 O O . HIS A 1 379 ? -2.063 21.459 26.620 1.00 43.62 379 HIS A O 1
ATOM 2991 N N . VAL A 1 380 ? -0.456 20.255 25.676 1.00 46.53 380 VAL A N 1
ATOM 2992 C CA . VAL A 1 380 ? -0.816 19.004 26.412 1.00 46.53 380 VAL A CA 1
ATOM 2993 C C . VAL A 1 380 ? -0.384 19.030 27.880 1.00 46.53 380 VAL A C 1
ATOM 2995 O O . VAL A 1 380 ? -0.701 18.136 28.655 1.00 46.53 380 VAL A O 1
ATOM 2998 N N . VAL A 1 381 ? 0.187 20.149 28.318 1.00 42.41 381 VAL A N 1
ATOM 2999 C CA . VAL A 1 381 ? 0.162 20.585 29.721 1.00 42.41 381 VAL A CA 1
ATOM 3000 C C . VAL A 1 381 ? -1.273 20.756 30.252 1.00 42.41 381 VAL A C 1
ATOM 3002 O O . VAL A 1 381 ? -1.481 20.699 31.459 1.00 42.41 381 VAL A O 1
ATOM 3005 N N . ASN A 1 382 ? -2.270 20.891 29.373 1.00 48.28 382 ASN A N 1
ATOM 3006 C CA . ASN A 1 382 ? -3.675 20.960 29.745 1.00 48.28 382 ASN A CA 1
ATOM 3007 C C . ASN A 1 382 ? -4.460 19.665 29.539 1.00 48.28 382 ASN A C 1
ATOM 3009 O O . ASN A 1 382 ? -5.627 19.719 29.871 1.00 48.28 382 ASN A O 1
ATOM 3013 N N . LEU A 1 383 ? -3.904 18.518 29.103 1.00 55.28 383 LEU A N 1
ATOM 3014 C CA . LEU A 1 383 ? -4.564 17.217 29.359 1.00 55.28 383 LEU A CA 1
ATOM 3015 C C . LEU A 1 383 ? -4.339 16.859 30.838 1.00 55.28 383 LEU A C 1
ATOM 3017 O O . LEU A 1 383 ? -3.575 15.960 31.201 1.00 55.28 383 LEU A O 1
ATOM 3021 N N . GLN A 1 384 ? -5.002 17.610 31.710 1.00 63.47 384 GLN A N 1
ATOM 3022 C CA . GLN A 1 384 ? -5.159 17.299 33.123 1.00 63.47 384 GLN A CA 1
ATOM 3023 C C . GLN A 1 384 ? -6.324 16.314 33.281 1.00 63.47 384 GLN A C 1
ATOM 3025 O O . GLN A 1 384 ? -7.223 16.533 34.077 1.00 63.47 384 GLN A O 1
ATOM 3030 N N . CYS A 1 385 ? -6.323 15.242 32.484 1.00 75.50 385 CYS A N 1
ATOM 3031 C CA . CYS A 1 385 ? -7.312 14.170 32.546 1.00 75.50 385 CYS A CA 1
ATOM 3032 C C . CYS A 1 385 ? -6.704 12.998 33.330 1.00 75.50 385 CYS A C 1
ATOM 3034 O O . CYS A 1 385 ? -6.223 12.048 32.710 1.00 75.50 385 CYS A O 1
ATOM 3036 N N . PRO A 1 386 ? -6.680 13.026 34.676 1.00 78.75 386 PRO A N 1
ATOM 3037 C CA . PRO A 1 386 ? -6.028 11.987 35.479 1.00 78.75 386 PRO A CA 1
ATOM 3038 C C . PRO A 1 386 ? -6.619 10.589 35.235 1.00 78.75 386 PRO A C 1
ATOM 3040 O O . PRO A 1 386 ? -5.942 9.577 35.435 1.00 78.75 386 PRO A O 1
ATOM 3043 N N . SER A 1 387 ? -7.871 10.527 34.774 1.00 88.50 387 SER A N 1
ATOM 3044 C CA . SER A 1 387 ? -8.589 9.285 34.486 1.00 88.50 387 SER A CA 1
ATOM 3045 C C . SER A 1 387 ? -8.269 8.673 33.119 1.00 88.50 387 SER A C 1
ATOM 3047 O O . SER A 1 387 ? -8.690 7.543 32.875 1.00 88.50 387 SER A O 1
ATOM 3049 N N . LEU A 1 388 ? -7.520 9.354 32.239 1.00 87.69 388 LEU A N 1
ATOM 3050 C CA . LEU A 1 388 ? -7.298 8.902 30.861 1.00 87.69 388 LEU A CA 1
ATOM 3051 C C . LEU A 1 388 ? -6.507 7.581 30.817 1.00 87.69 388 LEU A C 1
ATOM 3053 O O . LEU A 1 388 ? -5.451 7.443 31.445 1.00 87.69 388 LEU A O 1
ATOM 3057 N N . LYS A 1 389 ? -7.028 6.599 30.067 1.00 91.25 389 LYS A N 1
ATOM 3058 C CA . LYS A 1 389 ? -6.452 5.252 29.880 1.00 91.25 389 LYS A CA 1
ATOM 3059 C C . LYS A 1 389 ? -6.248 4.871 28.418 1.00 91.25 389 LYS A C 1
ATOM 3061 O O . LYS A 1 389 ? -5.317 4.115 28.135 1.00 91.25 389 LYS A O 1
ATOM 3066 N N . TYR A 1 390 ? -7.084 5.378 27.520 1.00 91.50 390 TYR A N 1
ATOM 3067 C CA . TYR A 1 390 ? -7.017 5.122 26.085 1.00 91.50 390 TYR A CA 1
ATOM 3068 C C . TYR A 1 390 ? -6.931 6.450 25.335 1.00 91.50 390 TYR A C 1
ATOM 3070 O O . TYR A 1 390 ? -7.781 7.322 25.534 1.00 91.50 390 TYR A O 1
ATOM 3078 N N . LEU A 1 391 ? -5.910 6.586 24.490 1.00 89.00 391 LEU A N 1
ATOM 3079 C CA . LEU A 1 391 ? -5.703 7.749 23.638 1.00 89.00 391 LEU A CA 1
ATOM 3080 C C . LEU A 1 391 ? -5.408 7.299 22.209 1.00 89.00 391 LEU A C 1
ATOM 3082 O O . LEU A 1 391 ? -4.379 6.668 21.963 1.00 89.00 391 LEU A O 1
ATOM 3086 N N . ASP A 1 392 ? -6.272 7.700 21.283 1.00 89.50 392 ASP A N 1
ATOM 3087 C CA . ASP A 1 392 ? -6.058 7.540 19.852 1.00 89.50 392 ASP A CA 1
ATOM 3088 C C . ASP A 1 392 ? -6.239 8.870 19.124 1.00 89.50 392 ASP A C 1
ATOM 3090 O O . ASP A 1 392 ? -7.315 9.469 19.109 1.00 89.50 392 ASP A O 1
ATOM 3094 N N . ILE A 1 393 ? -5.141 9.357 18.556 1.00 88.44 393 ILE A N 1
ATOM 3095 C CA . ILE A 1 393 ? -5.107 10.555 17.710 1.00 88.44 393 ILE A CA 1
ATOM 3096 C C . ILE A 1 393 ? -4.417 10.262 16.377 1.00 88.44 393 ILE A C 1
ATOM 3098 O O . ILE A 1 393 ? -4.024 11.193 15.674 1.00 88.44 393 ILE A O 1
ATOM 3102 N N . SER A 1 394 ? -4.242 8.981 16.047 1.00 88.75 394 SER A N 1
ATOM 3103 C CA . SER A 1 394 ? -3.533 8.525 14.854 1.00 88.75 394 SER A CA 1
ATOM 3104 C C . SER A 1 394 ? -4.147 9.066 13.557 1.00 88.75 394 SER A C 1
ATOM 3106 O O . SER A 1 394 ? -5.290 9.518 13.523 1.00 88.75 394 SER A O 1
ATOM 3108 N N . TYR A 1 395 ? -3.377 9.051 12.470 1.00 88.38 395 TYR A N 1
ATOM 3109 C CA . TYR A 1 395 ? -3.799 9.497 11.138 1.00 88.38 395 TYR A CA 1
ATOM 3110 C C . TYR A 1 395 ? -4.279 10.958 11.088 1.00 88.38 395 TYR A C 1
ATOM 3112 O O . TYR A 1 395 ? -5.172 11.301 10.317 1.00 88.38 395 TYR A O 1
ATOM 3120 N N . ASN A 1 396 ? -3.650 11.830 11.882 1.00 85.06 396 ASN A N 1
ATOM 3121 C CA . ASN A 1 396 ? -3.756 13.288 11.785 1.00 85.06 396 ASN A CA 1
ATOM 3122 C C . ASN A 1 396 ? -2.404 13.865 11.313 1.00 85.06 396 ASN A C 1
ATOM 3124 O O . ASN A 1 396 ? -1.602 14.354 12.109 1.00 85.06 396 ASN A O 1
ATOM 3128 N N . ILE A 1 397 ? -2.134 13.779 10.006 1.00 79.69 397 ILE A N 1
ATOM 3129 C CA . ILE A 1 397 ? -0.789 13.947 9.409 1.00 79.69 397 ILE A CA 1
ATOM 3130 C C . ILE A 1 397 ? -0.120 15.315 9.643 1.00 79.69 397 ILE A C 1
ATOM 3132 O O . ILE A 1 397 ? 1.107 15.438 9.640 1.00 79.69 397 ILE A O 1
ATOM 3136 N N . ASP A 1 398 ? -0.914 16.357 9.880 1.00 76.19 398 ASP A N 1
ATOM 3137 C CA . ASP A 1 398 ? -0.439 17.724 10.121 1.00 76.19 398 ASP A CA 1
ATOM 3138 C C . ASP A 1 398 ? -0.360 18.097 11.606 1.00 76.19 398 ASP A C 1
ATOM 3140 O O . ASP A 1 398 ? -0.023 19.234 11.958 1.00 76.19 398 ASP A O 1
ATOM 3144 N N . MET A 1 399 ? -0.630 17.141 12.494 1.00 75.19 399 MET A N 1
ATOM 3145 C CA . MET A 1 399 ? -0.518 17.332 13.930 1.00 75.19 399 MET A CA 1
ATOM 3146 C C . MET A 1 399 ? 0.947 17.238 14.376 1.00 75.19 399 MET A C 1
ATOM 3148 O O . MET A 1 399 ? 1.602 16.209 14.206 1.00 75.19 399 MET A O 1
ATOM 3152 N N . LEU A 1 400 ? 1.463 18.319 14.971 1.00 64.06 400 LEU A N 1
ATOM 3153 C CA . LEU A 1 400 ? 2.827 18.420 15.493 1.00 64.06 400 LEU A CA 1
ATOM 3154 C C . LEU A 1 400 ? 2.837 18.166 17.006 1.00 64.06 400 LEU A C 1
ATOM 3156 O O . LEU A 1 400 ? 2.393 18.983 17.818 1.00 64.06 400 LEU A O 1
ATOM 3160 N N . LEU A 1 401 ? 3.419 17.042 17.406 1.00 65.50 401 LEU A N 1
ATOM 3161 C CA . LEU A 1 401 ? 3.522 16.609 18.798 1.00 65.50 401 LEU A CA 1
ATOM 3162 C C . LEU A 1 401 ? 4.887 17.012 19.384 1.00 65.50 401 LEU A C 1
ATOM 3164 O O . LEU A 1 401 ? 5.733 16.173 19.675 1.00 65.50 401 LEU A O 1
ATOM 3168 N N . LYS A 1 402 ? 5.123 18.319 19.564 1.00 56.06 402 LYS A N 1
ATOM 3169 C CA . LYS A 1 402 ? 6.369 18.826 20.172 1.00 56.06 402 LYS A CA 1
ATOM 3170 C C . LYS A 1 402 ? 6.216 19.039 21.676 1.00 56.06 402 LYS A C 1
ATOM 3172 O O . LYS A 1 402 ? 5.600 20.008 22.115 1.00 56.06 402 LYS A O 1
ATOM 3177 N N . PHE A 1 403 ? 6.841 18.168 22.464 1.00 56.25 403 PHE A N 1
ATOM 3178 C CA . PHE A 1 403 ? 6.986 18.343 23.909 1.00 56.25 403 PHE A CA 1
ATOM 3179 C C . PHE A 1 403 ? 8.278 19.112 24.199 1.00 56.25 403 PHE A C 1
ATOM 3181 O O . PHE A 1 403 ? 9.343 18.769 23.690 1.00 56.25 403 PHE A O 1
ATOM 3188 N N . ASN A 1 404 ? 8.194 20.181 24.993 1.00 51.81 404 ASN A N 1
ATOM 3189 C CA . ASN A 1 404 ? 9.357 20.998 25.329 1.00 51.81 404 ASN A CA 1
ATOM 3190 C C . ASN A 1 404 ? 10.354 20.178 26.170 1.00 51.81 404 ASN A C 1
ATOM 3192 O O . ASN A 1 404 ? 10.096 19.890 27.336 1.00 51.81 404 ASN A O 1
ATOM 3196 N N . SER A 1 405 ? 11.512 19.843 25.596 1.00 51.12 405 SER A N 1
ATOM 3197 C CA . SER A 1 405 ? 12.573 19.062 26.250 1.00 51.12 405 SER A CA 1
ATOM 3198 C C . SER A 1 405 ? 13.188 19.748 27.478 1.00 51.12 405 SER A C 1
ATOM 3200 O O . SER A 1 405 ? 13.871 19.100 28.269 1.00 51.12 405 SER A O 1
ATOM 3202 N N . LYS A 1 406 ? 12.935 21.050 27.672 1.00 49.28 406 LYS A N 1
ATOM 3203 C CA . LYS A 1 406 ? 13.514 21.865 28.750 1.00 49.28 406 LYS A CA 1
ATOM 3204 C C . LYS A 1 406 ? 12.760 21.768 30.085 1.00 49.28 406 LYS A C 1
ATOM 3206 O O . LYS A 1 406 ? 13.327 22.122 31.115 1.00 49.28 406 LYS A O 1
ATOM 3211 N N . TYR A 1 407 ? 11.514 21.285 30.079 1.00 55.06 407 TYR A N 1
ATOM 3212 C CA . TYR A 1 407 ? 10.695 21.089 31.280 1.00 55.06 407 TYR A CA 1
ATOM 3213 C C . TYR A 1 407 ? 9.975 19.736 31.188 1.00 55.06 407 TYR A C 1
ATOM 3215 O O . TYR A 1 407 ? 8.984 19.642 30.462 1.00 55.06 407 TYR A O 1
ATOM 3223 N N . PRO A 1 408 ? 10.427 18.683 31.894 1.00 53.72 408 PRO A N 1
ATOM 3224 C CA . PRO A 1 408 ? 9.687 17.429 31.969 1.00 53.72 408 PRO A CA 1
ATOM 3225 C C . PRO A 1 408 ? 8.420 17.658 32.800 1.00 53.72 408 PRO A C 1
ATOM 3227 O O . PRO A 1 408 ? 8.397 17.468 34.013 1.00 53.72 408 PRO A O 1
ATOM 3230 N N . ILE A 1 409 ? 7.361 18.132 32.150 1.00 58.41 409 ILE A N 1
ATOM 3231 C CA . ILE A 1 409 ? 6.026 18.158 32.733 1.00 58.41 409 ILE A CA 1
ATOM 3232 C C . ILE A 1 409 ? 5.556 16.708 32.742 1.00 58.41 409 ILE A C 1
ATOM 3234 O O . ILE A 1 409 ? 5.407 16.094 31.687 1.00 58.41 409 ILE A O 1
ATOM 3238 N N . ILE A 1 410 ? 5.388 16.152 33.939 1.00 64.12 410 ILE A N 1
ATOM 3239 C CA . ILE A 1 410 ? 4.834 14.813 34.134 1.00 64.12 410 ILE A CA 1
ATOM 3240 C C . ILE A 1 410 ? 3.358 14.888 33.723 1.00 64.12 410 ILE A C 1
ATOM 3242 O O . ILE A 1 410 ? 2.614 15.656 34.341 1.00 64.12 410 ILE A O 1
ATOM 3246 N N . PRO A 1 411 ? 2.917 14.146 32.693 1.00 70.25 411 PRO A N 1
ATOM 3247 C CA . PRO A 1 411 ? 1.502 14.064 32.373 1.00 70.25 411 PRO A CA 1
ATOM 3248 C C . PRO A 1 411 ? 0.716 13.554 33.585 1.00 70.25 411 PRO A C 1
ATOM 3250 O O . PRO A 1 411 ? 1.161 12.645 34.281 1.00 70.25 411 PRO A O 1
ATOM 3253 N N . SER A 1 412 ? -0.459 14.133 33.843 1.00 75.31 412 SER A N 1
ATOM 3254 C CA . SER A 1 412 ? -1.325 13.704 34.957 1.00 75.31 412 SER A CA 1
ATOM 3255 C C . SER A 1 412 ? -1.916 12.301 34.755 1.00 75.31 412 SER A C 1
ATOM 3257 O O . SER A 1 412 ? -2.334 11.653 35.714 1.00 75.31 412 SER A O 1
ATOM 3259 N N . PHE A 1 413 ? -1.943 11.838 33.505 1.00 82.00 413 PHE A N 1
ATOM 3260 C CA . PHE A 1 413 ? -2.484 10.554 33.093 1.00 82.00 413 PHE A CA 1
ATOM 3261 C C . PHE A 1 413 ? -1.423 9.451 33.057 1.00 82.00 413 PHE A C 1
ATOM 3263 O O . PHE A 1 413 ? -0.228 9.682 32.864 1.00 82.00 413 PHE A O 1
ATOM 3270 N N . ASN A 1 414 ? -1.905 8.215 33.169 1.00 86.88 414 ASN A N 1
ATOM 3271 C CA . ASN A 1 414 ? -1.116 7.004 32.981 1.00 86.88 414 ASN A CA 1
ATOM 3272 C C . ASN A 1 414 ? -1.913 6.040 32.094 1.00 86.88 414 ASN A C 1
ATOM 3274 O O . ASN A 1 414 ? -2.844 5.375 32.575 1.00 86.88 414 ASN A O 1
ATOM 3278 N N . LEU A 1 415 ? -1.562 6.052 30.806 1.00 89.31 415 LEU A N 1
ATOM 3279 C CA . LEU A 1 415 ? -2.246 5.395 29.697 1.00 89.31 415 LEU A CA 1
ATOM 3280 C C . LEU A 1 415 ? -1.915 3.902 29.633 1.00 89.31 415 LEU A C 1
ATOM 3282 O O . LEU A 1 415 ? -0.797 3.473 29.910 1.00 89.31 415 LEU A O 1
ATOM 3286 N N . ALA A 1 416 ? -2.907 3.115 29.221 1.00 91.44 416 ALA A N 1
ATOM 3287 C CA . ALA A 1 416 ? -2.753 1.705 28.880 1.00 91.44 416 ALA A CA 1
ATOM 3288 C C . ALA A 1 416 ? -2.607 1.494 27.363 1.00 91.44 416 ALA A C 1
ATOM 3290 O O . ALA A 1 416 ? -1.932 0.551 26.949 1.00 91.44 416 ALA A O 1
ATOM 3291 N N . THR A 1 417 ? -3.219 2.361 26.547 1.00 92.00 417 THR A N 1
ATOM 3292 C CA . THR A 1 417 ? -3.157 2.324 25.075 1.00 92.00 417 THR A CA 1
ATOM 3293 C C . THR A 1 417 ? -2.846 3.706 24.518 1.00 92.00 417 THR A C 1
ATOM 3295 O O . THR A 1 417 ? -3.485 4.684 24.912 1.00 92.00 417 THR A O 1
ATOM 3298 N N . ILE A 1 418 ? -1.862 3.766 23.620 1.00 90.81 418 ILE A N 1
ATOM 3299 C CA . ILE A 1 418 ? -1.406 4.976 22.934 1.00 90.81 418 ILE A CA 1
ATOM 3300 C C . ILE A 1 418 ? -1.316 4.681 21.436 1.00 90.81 418 ILE A C 1
ATOM 3302 O O . ILE A 1 418 ? -0.463 3.894 21.033 1.00 90.81 418 ILE A O 1
ATOM 3306 N N . ASN A 1 419 ? -2.135 5.366 20.637 1.00 91.31 419 ASN A N 1
ATOM 3307 C CA . ASN A 1 419 ? -2.117 5.299 19.176 1.00 91.31 419 ASN A CA 1
ATOM 3308 C C . ASN A 1 419 ? -1.842 6.684 18.587 1.00 91.31 419 ASN A C 1
ATOM 3310 O O . ASN A 1 419 ? -2.666 7.598 18.660 1.00 91.31 419 ASN A O 1
ATOM 3314 N N . LEU A 1 420 ? -0.650 6.835 18.016 1.00 89.94 420 LEU A N 1
ATOM 3315 C CA . LEU A 1 420 ? -0.107 8.077 17.463 1.00 89.94 420 LEU A CA 1
ATOM 3316 C C . LEU A 1 420 ? 0.406 7.886 16.028 1.00 89.94 420 LEU A C 1
ATOM 3318 O O . LEU A 1 420 ? 1.144 8.734 15.534 1.00 89.94 420 LEU A O 1
ATOM 3322 N N . ALA A 1 421 ? 0.046 6.774 15.379 1.00 90.06 421 ALA A N 1
ATOM 3323 C CA . ALA A 1 421 ? 0.494 6.444 14.032 1.00 90.06 421 ALA A CA 1
ATOM 3324 C C . ALA A 1 421 ? 0.251 7.600 13.050 1.00 90.06 421 ALA A C 1
ATOM 3326 O O . ALA A 1 421 ? -0.799 8.239 13.089 1.00 90.06 421 ALA A O 1
ATOM 3327 N N . SER A 1 422 ? 1.190 7.845 12.138 1.00 88.81 422 SER A N 1
ATOM 3328 C CA . SER A 1 422 ? 1.105 8.910 11.124 1.00 88.81 422 SER A CA 1
ATOM 3329 C C . SER A 1 422 ? 1.008 10.348 11.671 1.00 88.81 422 SER A C 1
ATOM 3331 O O . SER A 1 422 ? 0.666 11.257 10.917 1.00 88.81 422 SER A O 1
ATOM 3333 N N . CYS A 1 423 ? 1.309 10.588 12.953 1.00 86.38 423 CYS A N 1
ATOM 3334 C CA . CYS A 1 423 ? 1.441 11.937 13.522 1.00 86.38 423 CYS A CA 1
ATOM 3335 C C . CYS A 1 423 ? 2.907 12.398 13.516 1.00 86.38 423 CYS A C 1
ATOM 3337 O O . CYS A 1 423 ? 3.823 11.599 13.689 1.00 86.38 423 CYS A O 1
ATOM 3339 N N . LYS A 1 424 ? 3.177 13.706 13.413 1.00 83.31 424 LYS A N 1
ATOM 3340 C CA . LYS A 1 424 ? 4.559 14.228 13.410 1.00 83.31 424 LYS A CA 1
ATOM 3341 C C . LYS A 1 424 ? 5.123 14.298 14.841 1.00 83.31 424 LYS A C 1
ATOM 3343 O O . LYS A 1 424 ? 5.011 15.335 15.504 1.00 83.31 424 LYS A O 1
ATOM 3348 N N . LEU A 1 425 ? 5.714 13.194 15.318 1.00 83.44 425 LEU A N 1
ATOM 3349 C CA . LEU A 1 425 ? 6.366 13.070 16.638 1.00 83.44 425 LEU A CA 1
ATOM 3350 C C . LEU A 1 425 ? 7.842 13.495 16.629 1.00 83.44 425 LEU A C 1
ATOM 3352 O O . LEU A 1 425 ? 8.335 14.017 17.627 1.00 83.44 425 LEU A O 1
ATOM 3356 N N . GLY A 1 426 ? 8.545 13.222 15.528 1.00 77.38 426 GLY A N 1
ATOM 3357 C CA . GLY A 1 426 ? 10.001 13.299 15.451 1.00 77.38 426 GLY A CA 1
ATOM 3358 C C . GLY A 1 426 ? 10.634 14.695 15.598 1.00 77.38 426 GLY A C 1
ATOM 3359 O O . GLY A 1 426 ? 9.951 15.724 15.607 1.00 77.38 426 GLY A O 1
ATOM 3360 N N . PRO A 1 427 ? 11.977 14.754 15.686 1.00 85.31 427 PRO A N 1
ATOM 3361 C CA . PRO A 1 427 ? 12.894 13.646 15.398 1.00 85.31 427 PRO A CA 1
ATOM 3362 C C . PRO A 1 427 ? 13.125 12.660 16.555 1.00 85.31 427 PRO A C 1
ATOM 3364 O O . PRO A 1 427 ? 13.554 11.546 16.285 1.00 85.31 427 PRO A O 1
ATOM 3367 N N . GLU A 1 428 ? 12.847 13.011 17.813 1.00 84.62 428 GLU A N 1
ATOM 3368 C CA . GLU A 1 428 ? 13.132 12.154 18.982 1.00 84.62 428 GLU A CA 1
ATOM 3369 C C . GLU A 1 428 ? 11.881 11.430 19.505 1.00 84.62 428 GLU A C 1
ATOM 3371 O O . GLU A 1 428 ? 10.769 11.954 19.431 1.00 84.62 428 GLU A O 1
ATOM 3376 N N . LEU A 1 429 ? 12.060 10.239 20.094 1.00 87.06 429 LEU A N 1
ATOM 3377 C CA . LEU A 1 429 ? 10.973 9.534 20.778 1.00 87.06 429 LEU A CA 1
ATOM 3378 C C . LEU A 1 429 ? 10.527 10.333 22.025 1.00 87.06 429 LEU A C 1
ATOM 3380 O O . LEU A 1 429 ? 11.379 10.699 22.841 1.00 87.06 429 LEU A O 1
ATOM 3384 N N . PRO A 1 430 ? 9.221 10.589 22.237 1.00 83.00 430 PRO A N 1
ATOM 3385 C CA . PRO A 1 430 ? 8.782 11.476 23.310 1.00 83.00 430 PRO A CA 1
ATOM 3386 C C . PRO A 1 430 ? 9.122 10.970 24.722 1.00 83.00 430 PRO A C 1
ATOM 3388 O O . PRO A 1 430 ? 8.649 9.923 25.162 1.00 83.00 430 PRO A O 1
ATOM 3391 N N . ASN A 1 431 ? 9.868 11.774 25.488 1.00 80.69 431 ASN A N 1
ATOM 3392 C CA . ASN A 1 431 ? 10.307 11.417 26.845 1.00 80.69 431 ASN A CA 1
ATOM 3393 C C . ASN A 1 431 ? 9.163 11.265 27.864 1.00 80.69 431 ASN A C 1
ATOM 3395 O O . ASN A 1 431 ? 9.353 10.649 28.905 1.00 80.69 431 ASN A O 1
ATOM 3399 N N . TRP A 1 432 ? 7.965 11.797 27.614 1.00 80.62 432 TRP A N 1
ATOM 3400 C CA . TRP A 1 432 ? 6.845 11.611 28.544 1.00 80.62 432 TRP A CA 1
ATOM 3401 C C . TRP A 1 432 ? 6.367 10.151 28.603 1.00 80.62 432 TRP A C 1
ATOM 3403 O O . TRP A 1 432 ? 5.778 9.758 29.610 1.00 80.62 432 TRP A O 1
ATOM 3413 N N . LEU A 1 433 ? 6.682 9.326 27.593 1.00 86.12 433 LEU A N 1
ATOM 3414 C CA . LEU A 1 433 ? 6.382 7.890 27.589 1.00 86.12 433 LEU A CA 1
ATOM 3415 C C . LEU A 1 433 ? 6.981 7.162 28.803 1.00 86.12 433 LEU A C 1
ATOM 3417 O O . LEU A 1 433 ? 6.368 6.227 29.307 1.00 86.12 433 LEU A O 1
ATOM 3421 N N . LEU A 1 434 ? 8.107 7.647 29.347 1.00 85.81 434 LEU A N 1
ATOM 3422 C CA . LEU A 1 434 ? 8.716 7.157 30.595 1.00 85.81 434 LEU A CA 1
ATOM 3423 C C . LEU A 1 434 ? 7.739 7.087 31.779 1.00 85.81 434 LEU A C 1
ATOM 3425 O O . LEU A 1 434 ? 7.913 6.270 32.679 1.00 85.81 434 LEU A O 1
ATOM 3429 N N . THR A 1 435 ? 6.742 7.973 31.810 1.00 82.62 435 THR A N 1
ATOM 3430 C CA . THR A 1 435 ? 5.781 8.080 32.921 1.00 82.62 435 THR A CA 1
ATOM 3431 C C . THR A 1 435 ? 4.600 7.113 32.787 1.00 82.62 435 THR A C 1
ATOM 3433 O O . THR A 1 435 ? 3.833 6.936 33.732 1.00 82.62 435 THR A O 1
ATOM 3436 N N . GLN A 1 436 ? 4.460 6.456 31.633 1.00 87.62 436 GLN A N 1
ATOM 3437 C CA . GLN A 1 436 ? 3.322 5.606 31.287 1.00 87.62 436 GLN A CA 1
ATOM 3438 C C . GLN A 1 436 ? 3.575 4.159 31.737 1.00 87.62 436 GLN A C 1
ATOM 3440 O O . GLN A 1 436 ? 3.814 3.257 30.940 1.00 87.62 436 GLN A O 1
ATOM 3445 N N . THR A 1 437 ? 3.569 3.925 33.050 1.00 85.81 437 THR A N 1
ATOM 3446 C CA . THR A 1 437 ? 3.956 2.630 33.645 1.00 85.81 437 THR A CA 1
ATOM 3447 C C . THR A 1 437 ? 2.950 1.494 33.423 1.00 85.81 437 THR A C 1
ATOM 3449 O O . THR A 1 437 ? 3.301 0.326 33.596 1.00 85.81 437 THR A O 1
ATOM 3452 N N . ASN A 1 438 ? 1.712 1.809 33.030 1.00 86.94 438 ASN A N 1
ATOM 3453 C CA . ASN A 1 438 ? 0.656 0.826 32.757 1.00 86.94 438 ASN A CA 1
ATOM 3454 C C . ASN A 1 438 ? 0.491 0.494 31.263 1.00 86.94 438 ASN A C 1
ATOM 3456 O O . ASN A 1 438 ? -0.495 -0.147 30.890 1.00 86.94 438 ASN A O 1
ATOM 3460 N N . LEU A 1 439 ? 1.428 0.928 30.417 1.00 91.00 439 LEU A N 1
ATOM 3461 C CA . LEU A 1 439 ? 1.323 0.814 28.967 1.00 91.00 439 LEU A CA 1
ATOM 3462 C C . LEU A 1 439 ? 1.315 -0.653 28.506 1.00 91.00 439 LEU A C 1
ATOM 3464 O O . LEU A 1 439 ? 2.193 -1.440 28.860 1.00 91.00 439 LEU A O 1
ATOM 3468 N N . LYS A 1 440 ? 0.309 -1.011 27.701 1.00 91.69 440 LYS A N 1
ATOM 3469 C CA . LYS A 1 440 ? 0.132 -2.341 27.088 1.00 91.69 440 LYS A CA 1
ATOM 3470 C C . LYS A 1 440 ? 0.140 -2.296 25.562 1.00 91.69 440 LYS A C 1
ATOM 3472 O O . LYS A 1 440 ? 0.464 -3.303 24.936 1.00 91.69 440 LYS A O 1
ATOM 3477 N N . HIS A 1 441 ? -0.225 -1.162 24.973 1.00 93.44 441 HIS A N 1
ATOM 3478 C CA . HIS A 1 441 ? -0.304 -0.963 23.531 1.00 93.44 441 HIS A CA 1
ATOM 3479 C C . HIS A 1 441 ? 0.334 0.379 23.169 1.00 93.44 441 HIS A C 1
ATOM 3481 O O . HIS A 1 441 ? -0.059 1.410 23.719 1.00 93.44 441 HIS A O 1
ATOM 3487 N N . LEU A 1 442 ? 1.303 0.354 22.256 1.00 94.25 442 LEU A N 1
ATOM 3488 C CA . LEU A 1 442 ? 1.974 1.539 21.736 1.00 94.25 442 LEU A CA 1
ATOM 3489 C C . LEU A 1 442 ? 2.082 1.459 20.212 1.00 94.25 442 LEU A C 1
ATOM 3491 O O . LEU A 1 442 ? 2.798 0.600 19.699 1.00 94.25 442 LEU A O 1
ATOM 3495 N N . ASP A 1 443 ? 1.436 2.389 19.517 1.00 93.94 443 ASP A N 1
ATOM 3496 C CA . ASP A 1 443 ? 1.626 2.629 18.089 1.00 93.94 443 ASP A CA 1
ATOM 3497 C C . ASP A 1 443 ? 2.154 4.049 17.856 1.00 93.94 443 ASP A C 1
ATOM 3499 O O . ASP A 1 443 ? 1.478 5.040 18.134 1.00 93.94 443 ASP A O 1
ATOM 3503 N N . VAL A 1 444 ? 3.386 4.141 17.366 1.00 93.19 444 VAL A N 1
ATOM 3504 C CA . VAL A 1 444 ? 4.061 5.379 16.940 1.00 93.19 444 VAL A CA 1
ATOM 3505 C C . VAL A 1 444 ? 4.651 5.201 15.538 1.00 93.19 444 VAL A C 1
ATOM 3507 O O . VAL A 1 444 ? 5.703 5.754 15.201 1.00 93.19 444 VAL A O 1
ATOM 3510 N N . SER A 1 445 ? 4.011 4.362 14.722 1.00 94.50 445 SER A N 1
ATOM 3511 C CA . SER A 1 445 ? 4.436 4.109 13.347 1.00 94.50 445 SER A CA 1
ATOM 3512 C C . SER A 1 445 ? 4.298 5.353 12.468 1.00 94.50 445 SER A C 1
ATOM 3514 O O . SER A 1 445 ? 3.519 6.260 12.770 1.00 94.50 445 SER A O 1
ATOM 3516 N N . ASN A 1 446 ? 5.085 5.439 11.395 1.00 93.00 446 ASN A N 1
ATOM 3517 C CA . ASN A 1 446 ? 5.024 6.535 10.422 1.00 93.00 446 ASN A CA 1
ATOM 3518 C C . ASN A 1 446 ? 5.072 7.942 11.053 1.00 93.00 446 ASN A C 1
ATOM 3520 O O . ASN A 1 446 ? 4.314 8.834 10.685 1.00 93.00 446 ASN A O 1
ATOM 3524 N N . SER A 1 447 ? 5.915 8.138 12.068 1.00 90.62 447 SER A N 1
ATOM 3525 C CA . SER A 1 447 ? 5.864 9.339 12.916 1.00 90.62 447 SER A CA 1
ATOM 3526 C C . SER A 1 447 ? 7.118 10.217 12.836 1.00 90.62 447 SER A C 1
ATOM 3528 O O . SER A 1 447 ? 7.349 11.092 13.681 1.00 90.62 447 SER A O 1
ATOM 3530 N N . SER A 1 448 ? 7.941 9.981 11.808 1.00 89.31 448 SER A N 1
ATOM 3531 C CA . SER A 1 448 ? 9.202 10.684 11.533 1.00 89.31 448 SER A CA 1
ATOM 3532 C C . SER A 1 448 ? 10.219 10.622 12.685 1.00 89.31 448 SER A C 1
ATOM 3534 O O . SER A 1 448 ? 11.088 11.486 12.796 1.00 89.31 448 SER A O 1
ATOM 3536 N N . ILE A 1 449 ? 10.116 9.620 13.565 1.00 91.50 449 ILE A N 1
ATOM 3537 C CA . ILE A 1 449 ? 11.068 9.400 14.659 1.00 91.50 449 ILE A CA 1
ATOM 3538 C C . ILE A 1 449 ? 12.377 8.892 14.054 1.00 91.50 449 ILE A C 1
ATOM 3540 O O . ILE A 1 449 ? 12.368 8.063 13.151 1.00 91.50 449 ILE A O 1
ATOM 3544 N N . SER A 1 450 ? 13.509 9.379 14.546 1.00 93.94 450 SER A N 1
ATOM 3545 C CA . SER A 1 450 ? 14.832 9.105 13.991 1.00 93.94 450 SER A CA 1
ATOM 3546 C C . SER A 1 450 ? 15.875 8.866 15.081 1.00 93.94 450 SER A C 1
ATOM 3548 O O . SER A 1 450 ? 15.673 9.217 16.244 1.00 93.94 450 SER A O 1
ATOM 3550 N N . GLY A 1 451 ? 17.013 8.287 14.698 1.00 91.69 451 GLY A N 1
ATOM 3551 C CA . GLY A 1 451 ? 18.127 8.034 15.612 1.00 91.69 451 GLY A CA 1
ATOM 3552 C C . GLY A 1 451 ? 17.938 6.776 16.472 1.00 91.69 451 GLY A C 1
ATOM 3553 O O . GLY A 1 451 ? 17.050 5.965 16.210 1.00 91.69 451 GLY A O 1
ATOM 3554 N N . PRO A 1 452 ? 18.804 6.542 17.472 1.00 92.25 452 PRO A N 1
ATOM 3555 C CA . PRO A 1 452 ? 18.726 5.346 18.305 1.00 92.25 452 PRO A CA 1
ATOM 3556 C C . PRO A 1 452 ? 17.528 5.354 19.256 1.00 92.25 452 PRO A C 1
ATOM 3558 O O . PRO A 1 452 ? 17.110 6.405 19.741 1.00 92.25 452 PRO A O 1
ATOM 3561 N N . LEU A 1 453 ? 17.061 4.157 19.629 1.00 91.94 453 LEU A N 1
ATOM 3562 C CA . LEU A 1 453 ? 16.144 4.014 20.759 1.00 91.94 453 LEU A CA 1
ATOM 3563 C C . LEU A 1 453 ? 16.799 4.539 22.054 1.00 91.94 453 LEU A C 1
ATOM 3565 O O . LEU A 1 453 ? 17.945 4.178 22.347 1.00 91.94 453 LEU A O 1
ATOM 3569 N N . PRO A 1 454 ? 16.090 5.354 22.856 1.00 90.31 454 PRO A N 1
ATOM 3570 C CA . PRO A 1 454 ? 16.610 5.839 24.128 1.00 90.31 454 PRO A CA 1
ATOM 3571 C C . PRO A 1 454 ? 16.921 4.709 25.117 1.00 90.31 454 PRO A C 1
ATOM 3573 O O . PRO A 1 454 ? 16.230 3.693 25.168 1.00 90.31 454 PRO A O 1
ATOM 3576 N N . ASN A 1 455 ? 17.910 4.920 25.989 1.00 89.50 455 ASN A N 1
ATOM 3577 C CA . ASN A 1 455 ? 18.323 3.942 27.007 1.00 89.50 455 ASN A CA 1
ATOM 3578 C C . ASN A 1 455 ? 17.218 3.569 28.011 1.00 89.50 455 ASN A C 1
ATOM 3580 O O . ASN A 1 455 ? 17.280 2.511 28.631 1.00 89.50 455 ASN A O 1
ATOM 3584 N N . TRP A 1 456 ? 16.217 4.431 28.179 1.00 89.06 456 TRP A N 1
ATOM 3585 C CA . TRP A 1 456 ? 15.072 4.187 29.041 1.00 89.06 456 TRP A CA 1
ATOM 3586 C C . TRP A 1 456 ? 13.983 3.340 28.387 1.00 89.06 456 TRP A C 1
ATOM 3588 O O . TRP A 1 456 ? 13.112 2.849 29.100 1.00 89.06 456 TRP A O 1
ATOM 3598 N N . PHE A 1 457 ? 14.006 3.162 27.063 1.00 90.56 457 PHE A N 1
ATOM 3599 C CA . PHE A 1 457 ? 12.953 2.468 26.323 1.00 90.56 457 PHE A CA 1
ATOM 3600 C C . PHE A 1 457 ? 12.636 1.067 26.879 1.00 90.56 457 PHE A C 1
ATOM 3602 O O . PHE A 1 457 ? 11.459 0.784 27.102 1.00 90.56 457 PHE A O 1
ATOM 3609 N N . PRO A 1 458 ? 13.622 0.218 27.246 1.00 89.12 458 PRO A N 1
ATOM 3610 C CA . PRO A 1 458 ? 13.334 -1.080 27.858 1.00 89.12 458 PRO A CA 1
ATOM 3611 C C . PRO A 1 458 ? 12.448 -1.006 29.115 1.00 89.12 458 PRO A C 1
ATOM 3613 O O . PRO A 1 458 ? 11.662 -1.922 29.357 1.00 89.12 458 PRO A O 1
ATOM 3616 N N . ASN A 1 459 ? 12.493 0.094 29.877 1.00 86.69 459 ASN A N 1
ATOM 3617 C CA . ASN A 1 459 ? 11.722 0.252 31.116 1.00 86.69 459 ASN A CA 1
ATOM 3618 C C . ASN A 1 459 ? 10.204 0.313 30.884 1.00 86.69 459 ASN A C 1
ATOM 3620 O O . ASN A 1 459 ? 9.449 0.018 31.807 1.00 86.69 459 ASN A O 1
ATOM 3624 N N . ILE A 1 460 ? 9.754 0.677 29.677 1.00 88.38 460 ILE A N 1
ATOM 3625 C CA . ILE A 1 460 ? 8.324 0.754 29.334 1.00 88.38 460 ILE A CA 1
ATOM 3626 C C . ILE A 1 460 ? 7.823 -0.478 28.565 1.00 88.38 460 ILE A C 1
ATOM 3628 O O . ILE A 1 460 ? 6.624 -0.623 28.354 1.00 88.38 460 ILE A O 1
ATOM 3632 N N . THR A 1 461 ? 8.722 -1.379 28.151 1.00 89.50 461 THR A N 1
ATOM 3633 C CA . THR A 1 461 ? 8.383 -2.513 27.267 1.00 89.50 461 THR A CA 1
ATOM 3634 C C . THR A 1 461 ? 7.828 -3.742 27.986 1.00 89.50 461 THR A C 1
ATOM 3636 O O . THR A 1 461 ? 7.098 -4.522 27.381 1.00 89.50 461 THR A O 1
ATOM 3639 N N . PHE A 1 462 ? 8.095 -3.896 29.287 1.00 87.44 462 PHE A N 1
ATOM 3640 C CA . PHE A 1 462 ? 7.822 -5.133 30.034 1.00 87.44 462 PHE A CA 1
ATOM 3641 C C . PHE A 1 462 ? 6.345 -5.571 30.035 1.00 87.44 462 PHE A C 1
ATOM 3643 O O . PHE A 1 462 ? 6.056 -6.764 30.079 1.00 87.44 462 PHE A O 1
ATOM 3650 N N . ASN A 1 463 ? 5.410 -4.619 29.962 1.00 87.88 463 ASN A N 1
ATOM 3651 C CA . ASN A 1 463 ? 3.969 -4.888 29.934 1.00 87.88 463 ASN A CA 1
ATOM 3652 C C . ASN A 1 463 ? 3.356 -4.793 28.524 1.00 87.88 463 ASN A C 1
ATOM 3654 O O . ASN A 1 463 ? 2.153 -5.031 28.372 1.00 87.88 463 ASN A O 1
ATOM 3658 N N . LEU A 1 464 ? 4.152 -4.468 27.497 1.00 90.00 464 LEU A N 1
ATOM 3659 C CA . LEU A 1 464 ? 3.656 -4.299 26.134 1.00 90.00 464 LEU A CA 1
ATOM 3660 C C . LEU A 1 464 ? 3.237 -5.637 25.528 1.00 90.00 464 LEU A C 1
ATOM 3662 O O . LEU A 1 464 ? 3.991 -6.612 25.517 1.00 90.00 464 LEU A O 1
ATOM 3666 N N . LYS A 1 465 ? 2.020 -5.636 24.988 1.00 89.56 465 LYS A N 1
ATOM 3667 C CA . LYS A 1 465 ? 1.453 -6.681 24.134 1.00 89.56 465 LYS A CA 1
ATOM 3668 C C . LYS A 1 465 ? 1.482 -6.295 22.664 1.00 89.56 465 LYS A C 1
ATOM 3670 O O . LYS A 1 465 ? 1.510 -7.172 21.813 1.00 89.56 465 LYS A O 1
ATOM 3675 N N . TYR A 1 466 ? 1.431 -5.000 22.377 1.00 90.81 466 TYR A N 1
ATOM 3676 C CA . TYR A 1 466 ? 1.484 -4.471 21.026 1.00 90.81 466 TYR A CA 1
ATOM 3677 C C . TYR A 1 466 ? 2.470 -3.311 20.989 1.00 90.81 466 TYR A C 1
ATOM 3679 O O . TYR A 1 466 ? 2.339 -2.356 21.760 1.00 90.81 466 TYR A O 1
ATOM 3687 N N . LEU A 1 467 ? 3.455 -3.424 20.108 1.00 94.12 467 LEU A N 1
ATOM 3688 C CA . LEU A 1 467 ? 4.432 -2.387 19.829 1.00 94.12 467 LEU A CA 1
ATOM 3689 C C . LEU A 1 467 ? 4.547 -2.229 18.319 1.00 94.12 467 LEU A C 1
ATOM 3691 O O . LEU A 1 467 ? 5.027 -3.138 17.649 1.00 94.12 467 LEU A O 1
ATOM 3695 N N . ASN A 1 468 ? 4.164 -1.069 17.806 1.00 95.31 468 ASN A N 1
ATOM 3696 C CA . ASN A 1 468 ? 4.369 -0.708 16.415 1.00 95.31 468 ASN A CA 1
ATOM 3697 C C . ASN A 1 468 ? 5.164 0.599 16.340 1.00 95.31 468 ASN A C 1
ATOM 3699 O O . ASN A 1 468 ? 4.703 1.660 16.759 1.00 95.31 468 ASN A O 1
ATOM 3703 N N . MET A 1 469 ? 6.391 0.507 15.837 1.00 95.81 469 MET A N 1
ATOM 3704 C CA . MET A 1 469 ? 7.263 1.652 15.553 1.00 95.81 469 MET A CA 1
ATOM 3705 C C . MET A 1 469 ? 7.726 1.636 14.094 1.00 95.81 469 MET A C 1
ATOM 3707 O O . MET A 1 469 ? 8.765 2.216 13.764 1.00 95.81 469 MET A O 1
ATOM 3711 N N . SER A 1 470 ? 6.987 0.945 13.225 1.00 96.75 470 SER A N 1
ATOM 3712 C CA . SER A 1 470 ? 7.339 0.790 11.817 1.00 96.75 470 SER A CA 1
ATOM 3713 C C . SER A 1 470 ? 7.333 2.113 11.047 1.00 96.75 470 SER A C 1
ATOM 3715 O O . SER A 1 470 ? 6.792 3.117 11.515 1.00 96.75 470 SER A O 1
ATOM 3717 N N . HIS A 1 471 ? 7.947 2.130 9.863 1.00 95.12 471 HIS A N 1
ATOM 3718 C CA . HIS A 1 471 ? 7.982 3.301 8.975 1.00 95.12 471 HIS A CA 1
ATOM 3719 C C . HIS A 1 471 ? 8.571 4.553 9.648 1.00 95.12 471 HIS A C 1
ATOM 3721 O O . HIS A 1 471 ? 8.023 5.649 9.586 1.00 95.12 471 HIS A O 1
ATOM 3727 N N . ASN A 1 472 ? 9.703 4.390 10.325 1.00 95.69 472 ASN A N 1
ATOM 3728 C CA . ASN A 1 472 ? 10.442 5.482 10.953 1.00 95.69 472 ASN A CA 1
ATOM 3729 C C . ASN A 1 472 ? 11.911 5.450 10.478 1.00 95.69 472 ASN A C 1
ATOM 3731 O O . ASN A 1 472 ? 12.298 4.699 9.585 1.00 95.69 472 ASN A O 1
ATOM 3735 N N . LEU A 1 473 ? 12.751 6.306 11.053 1.00 95.44 473 LEU A N 1
ATOM 3736 C CA . LEU A 1 473 ? 14.185 6.406 10.777 1.00 95.44 473 LEU A CA 1
ATOM 3737 C C . LEU A 1 473 ? 15.019 5.944 11.987 1.00 95.44 473 LEU A C 1
ATOM 3739 O O . LEU A 1 473 ? 16.116 6.462 12.224 1.00 95.44 473 LEU A O 1
ATOM 3743 N N . LEU A 1 474 ? 14.492 5.008 12.788 1.00 95.00 474 LEU A N 1
ATOM 3744 C CA . LEU A 1 474 ? 15.184 4.497 13.972 1.00 95.00 474 LEU A CA 1
ATOM 3745 C C . LEU A 1 474 ? 16.414 3.697 13.558 1.00 95.00 474 LEU A C 1
ATOM 3747 O O . LEU A 1 474 ? 16.328 2.830 12.694 1.00 95.00 474 LEU A O 1
ATOM 3751 N N . SER A 1 475 ? 17.558 3.979 14.170 1.00 94.50 475 SER A N 1
ATOM 3752 C CA . SER A 1 475 ? 18.857 3.450 13.751 1.00 94.50 475 SER A CA 1
ATOM 3753 C C . SER A 1 475 ? 19.606 2.743 14.885 1.00 94.50 475 SER A C 1
ATOM 3755 O O . SER A 1 475 ? 19.109 2.610 16.003 1.00 94.50 475 SER A O 1
ATOM 3757 N N . ASN A 1 476 ? 20.849 2.334 14.603 1.00 93.62 476 ASN A N 1
ATOM 3758 C CA . ASN A 1 476 ? 21.756 1.615 15.507 1.00 93.62 476 ASN A CA 1
ATOM 3759 C C . ASN A 1 476 ? 21.311 0.177 15.818 1.00 93.62 476 ASN A C 1
ATOM 3761 O O . ASN A 1 476 ? 20.399 -0.372 15.200 1.00 93.62 476 ASN A O 1
ATOM 3765 N N . THR A 1 477 ? 22.053 -0.483 16.707 1.00 92.56 477 THR A N 1
ATOM 3766 C CA . THR A 1 477 ? 21.773 -1.856 17.124 1.00 92.56 477 THR A CA 1
ATOM 3767 C C . THR A 1 477 ? 20.594 -1.896 18.078 1.00 92.56 477 THR A C 1
ATOM 3769 O O . THR A 1 477 ? 20.557 -1.147 19.057 1.00 92.56 477 THR A O 1
ATOM 3772 N N . LEU A 1 478 ? 19.660 -2.806 17.818 1.00 91.19 478 LEU A N 1
ATOM 3773 C CA . LEU A 1 478 ? 18.506 -3.020 18.676 1.00 91.19 478 LEU A CA 1
ATOM 3774 C C . LEU A 1 478 ? 18.948 -3.722 19.970 1.00 91.19 478 LEU A C 1
ATOM 3776 O O . LEU A 1 478 ? 19.546 -4.795 19.928 1.00 91.19 478 LEU A O 1
ATOM 3780 N N . ALA A 1 479 ? 18.698 -3.102 21.123 1.00 86.00 479 ALA A N 1
ATOM 3781 C CA . ALA A 1 479 ? 19.035 -3.693 22.417 1.00 86.00 479 ALA A CA 1
ATOM 3782 C C . ALA A 1 479 ? 18.067 -4.832 22.781 1.00 86.00 479 ALA A C 1
ATOM 3784 O O . ALA A 1 479 ? 16.912 -4.833 22.358 1.00 86.00 479 ALA A O 1
ATOM 3785 N N . ASN A 1 480 ? 18.514 -5.767 23.624 1.00 84.75 480 ASN A N 1
ATOM 3786 C CA . ASN A 1 480 ? 17.612 -6.734 24.251 1.00 84.75 480 ASN A CA 1
ATOM 3787 C C . ASN A 1 480 ? 16.659 -6.006 25.210 1.00 84.75 480 ASN A C 1
ATOM 3789 O O . ASN A 1 480 ? 17.097 -5.276 26.101 1.00 84.75 480 ASN A O 1
ATOM 3793 N N . PHE A 1 481 ? 15.365 -6.262 25.064 1.00 87.31 481 PHE A N 1
ATOM 3794 C CA . PHE A 1 481 ? 14.339 -5.866 26.023 1.00 87.31 481 PHE A CA 1
ATOM 3795 C C . PHE A 1 481 ? 13.287 -6.965 26.163 1.00 87.31 481 PHE A C 1
ATOM 3797 O O . PHE A 1 481 ? 13.149 -7.833 25.295 1.00 87.31 481 PHE A O 1
ATOM 3804 N N . SER A 1 482 ? 12.582 -6.937 27.291 1.00 86.25 482 SER A N 1
ATOM 3805 C CA . SER A 1 482 ? 11.560 -7.919 27.641 1.00 86.25 482 SER A CA 1
ATOM 3806 C C . SER A 1 482 ? 10.177 -7.366 27.335 1.00 86.25 482 SER A C 1
ATOM 3808 O O . SER A 1 482 ? 9.900 -6.202 27.608 1.00 86.25 482 SER A O 1
ATOM 3810 N N . LEU A 1 483 ? 9.305 -8.224 26.822 1.00 87.62 483 LEU A N 1
ATOM 3811 C CA . LEU A 1 483 ? 7.903 -7.916 26.550 1.00 87.62 483 LEU A CA 1
ATOM 3812 C C . LEU A 1 483 ? 6.994 -8.682 27.514 1.00 87.62 483 LEU A C 1
ATOM 3814 O O . LEU A 1 483 ? 7.471 -9.483 28.327 1.00 87.62 483 LEU A O 1
ATOM 3818 N N . SER A 1 484 ? 5.686 -8.455 27.396 1.00 82.62 484 SER A N 1
ATOM 3819 C CA . SER A 1 484 ? 4.684 -9.184 28.169 1.00 82.62 484 SER A CA 1
ATOM 3820 C C . SER A 1 484 ? 4.865 -10.704 28.038 1.00 82.62 484 SER A C 1
ATOM 3822 O O . SER A 1 484 ? 5.191 -11.226 26.975 1.00 82.62 484 SER A O 1
ATOM 3824 N N . GLN A 1 485 ? 4.637 -11.425 29.137 1.00 78.50 485 GLN A N 1
ATOM 3825 C CA . GLN A 1 485 ? 4.597 -12.897 29.171 1.00 78.50 485 GLN A CA 1
ATOM 3826 C C . GLN A 1 485 ? 3.213 -13.448 28.786 1.00 78.50 485 GLN A C 1
ATOM 3828 O O . GLN A 1 485 ? 2.959 -14.648 28.889 1.00 78.50 485 GLN A O 1
ATOM 3833 N N . GLU A 1 486 ? 2.281 -12.572 28.413 1.00 72.75 486 GLU A N 1
ATOM 3834 C CA . GLU A 1 486 ? 0.952 -12.969 27.975 1.00 72.75 486 GLU A CA 1
ATOM 3835 C C . GLU A 1 486 ? 0.970 -13.538 26.546 1.00 72.75 486 GLU A C 1
ATOM 3837 O O . GLU A 1 486 ? 1.910 -13.347 25.781 1.00 72.75 486 GLU A O 1
ATOM 3842 N N . ASN A 1 487 ? -0.090 -14.254 26.170 1.00 72.25 487 ASN A N 1
ATOM 3843 C CA . ASN A 1 487 ? -0.227 -14.771 24.809 1.00 72.25 487 ASN A CA 1
ATOM 3844 C C . ASN A 1 487 ? -0.525 -13.633 23.813 1.00 72.25 487 ASN A C 1
ATOM 3846 O O . ASN A 1 487 ? -1.196 -12.665 24.174 1.00 72.25 487 ASN A O 1
ATOM 3850 N N . ASN A 1 488 ? -0.136 -13.820 22.544 1.00 80.25 488 ASN A N 1
ATOM 3851 C CA . ASN A 1 488 ? -0.438 -12.930 21.413 1.00 80.25 488 ASN A CA 1
ATOM 3852 C C . ASN A 1 488 ? 0.265 -11.558 21.477 1.00 80.25 488 ASN A C 1
ATOM 3854 O O . ASN A 1 488 ? -0.377 -10.515 21.360 1.00 80.25 488 ASN A O 1
ATOM 3858 N N . VAL A 1 489 ? 1.589 -11.570 21.661 1.00 87.75 489 VAL A N 1
ATOM 3859 C CA . VAL A 1 489 ? 2.427 -10.361 21.620 1.00 87.75 489 VAL A CA 1
ATOM 3860 C C . VAL A 1 489 ? 2.809 -10.037 20.175 1.00 87.75 489 VAL A C 1
ATOM 3862 O O . VAL A 1 489 ? 3.331 -10.897 19.459 1.00 87.75 489 VAL A O 1
ATOM 3865 N N . ILE A 1 490 ? 2.564 -8.797 19.757 1.00 90.00 490 ILE A N 1
ATOM 3866 C CA . ILE A 1 490 ? 2.796 -8.293 18.402 1.00 90.00 490 ILE A CA 1
ATOM 3867 C C . ILE A 1 490 ? 3.848 -7.190 18.456 1.00 90.00 490 ILE A C 1
ATOM 3869 O O . ILE A 1 490 ? 3.711 -6.224 19.210 1.00 90.00 490 ILE A O 1
ATOM 3873 N N . VAL A 1 491 ? 4.889 -7.340 17.643 1.00 93.75 491 VAL A N 1
ATOM 3874 C CA . VAL A 1 491 ? 5.955 -6.351 17.494 1.00 93.75 491 VAL A CA 1
ATOM 3875 C C . VAL A 1 491 ? 6.186 -6.089 16.017 1.00 93.75 491 VAL A C 1
ATOM 3877 O O . VAL A 1 491 ? 6.545 -6.998 15.268 1.00 93.75 491 VAL A O 1
ATOM 3880 N N . ASP A 1 492 ? 6.020 -4.833 15.626 1.00 96.06 492 ASP A N 1
ATOM 3881 C CA . ASP A 1 492 ? 6.343 -4.337 14.300 1.00 96.06 492 ASP A CA 1
ATOM 3882 C C . ASP A 1 492 ? 7.366 -3.202 14.395 1.00 96.06 492 ASP A C 1
ATOM 3884 O O . ASP A 1 492 ? 7.092 -2.102 14.879 1.00 96.06 492 ASP A O 1
ATOM 3888 N N . LEU A 1 493 ? 8.585 -3.509 13.957 1.00 96.69 493 LEU A N 1
ATOM 3889 C CA . LEU A 1 493 ? 9.695 -2.567 13.828 1.00 96.69 493 LEU A CA 1
ATOM 3890 C C . LEU A 1 493 ? 10.167 -2.482 12.368 1.00 96.69 493 LEU A C 1
ATOM 3892 O O . LEU A 1 493 ? 11.304 -2.078 12.102 1.00 96.69 493 LEU A O 1
ATOM 3896 N N . SER A 1 494 ? 9.319 -2.892 11.423 1.00 96.88 494 SER A N 1
ATOM 3897 C CA . SER A 1 494 ? 9.639 -2.904 9.999 1.00 96.88 494 SER A CA 1
ATOM 3898 C C . SER A 1 494 ? 9.878 -1.495 9.443 1.00 96.88 494 SER A C 1
ATOM 3900 O O . SER A 1 494 ? 9.467 -0.496 10.032 1.00 96.88 494 SER A O 1
ATOM 3902 N N . SER A 1 495 ? 10.565 -1.387 8.306 1.00 97.25 495 SER A N 1
ATOM 3903 C CA . SER A 1 495 ? 10.801 -0.111 7.609 1.00 97.25 495 SER A CA 1
ATOM 3904 C C . SER A 1 495 ? 11.493 0.926 8.508 1.00 97.25 495 SER A C 1
ATOM 3906 O O . SER A 1 495 ? 10.953 1.996 8.786 1.00 97.25 495 SER A O 1
ATOM 3908 N N . ASN A 1 496 ? 12.682 0.569 8.997 1.00 97.75 496 ASN A N 1
ATOM 3909 C CA . ASN A 1 496 ? 13.551 1.388 9.847 1.00 97.75 496 ASN A CA 1
ATOM 3910 C C . ASN A 1 496 ? 15.025 1.244 9.398 1.00 97.75 496 ASN A C 1
ATOM 3912 O O . ASN A 1 496 ? 15.330 0.769 8.306 1.00 97.75 496 ASN A O 1
ATOM 3916 N N . GLN A 1 497 ? 15.972 1.709 10.213 1.00 97.12 497 GLN A N 1
ATOM 3917 C CA . GLN A 1 497 ? 17.416 1.676 9.958 1.00 97.12 497 GLN A CA 1
ATOM 3918 C C . GLN A 1 497 ? 18.176 0.827 11.000 1.00 97.12 497 GLN A C 1
ATOM 3920 O O . GLN A 1 497 ? 19.375 1.048 11.210 1.00 97.12 497 GLN A O 1
ATOM 3925 N N . PHE A 1 498 ? 17.512 -0.125 11.672 1.00 96.75 498 PHE A N 1
ATOM 3926 C CA . PHE A 1 498 ? 18.151 -0.984 12.675 1.00 96.75 498 PHE A CA 1
ATOM 3927 C C . PHE A 1 498 ? 19.206 -1.890 12.042 1.00 96.75 498 PHE A C 1
ATOM 3929 O O . PHE A 1 498 ? 18.991 -2.446 10.969 1.00 96.75 498 PHE A O 1
ATOM 3936 N N . GLN A 1 499 ? 20.346 -2.054 12.712 1.00 95.50 499 GLN A N 1
ATOM 3937 C CA . GLN A 1 499 ? 21.492 -2.823 12.214 1.00 95.50 499 GLN A CA 1
ATOM 3938 C C . GLN A 1 499 ? 22.010 -3.839 13.242 1.00 95.50 499 GLN A C 1
ATOM 3940 O O . GLN A 1 499 ? 21.622 -3.811 14.408 1.00 95.50 499 GLN A O 1
ATOM 3945 N N . GLY A 1 500 ? 22.942 -4.699 12.827 1.00 94.62 500 GLY A N 1
ATOM 3946 C CA . GLY A 1 500 ? 23.540 -5.731 13.683 1.00 94.62 500 GLY A CA 1
ATOM 3947 C C . GLY A 1 500 ? 22.700 -7.008 13.746 1.00 94.62 500 GLY A C 1
ATOM 3948 O O . GLY A 1 500 ? 21.939 -7.299 12.823 1.00 94.62 500 GLY A O 1
ATOM 3949 N N . SER A 1 501 ? 22.863 -7.791 14.811 1.00 94.25 501 SER A N 1
ATOM 3950 C CA . SER A 1 501 ? 22.173 -9.074 14.981 1.00 94.25 501 SER A CA 1
ATOM 3951 C C . SER A 1 501 ? 20.764 -8.888 15.563 1.00 94.25 501 SER A C 1
ATOM 3953 O O . SER A 1 501 ? 20.534 -8.002 16.389 1.00 94.25 501 SER A O 1
ATOM 3955 N N . VAL A 1 502 ? 19.817 -9.738 15.160 1.00 94.00 502 VAL A N 1
ATOM 3956 C CA . VAL A 1 502 ? 18.448 -9.757 15.704 1.00 94.00 502 VAL A CA 1
ATOM 3957 C C . VAL A 1 502 ? 18.481 -10.155 17.190 1.00 94.00 502 VAL A C 1
ATOM 3959 O O . VAL A 1 502 ? 19.050 -11.197 17.512 1.00 94.00 502 VAL A O 1
ATOM 3962 N N . PRO A 1 503 ? 17.861 -9.394 18.108 1.00 91.25 503 PRO A N 1
ATOM 3963 C CA . PRO A 1 503 ? 17.787 -9.739 19.532 1.00 91.25 503 PRO A CA 1
ATOM 3964 C C . PRO A 1 503 ? 17.080 -11.085 19.808 1.00 91.25 503 PRO A C 1
ATOM 3966 O O . PRO A 1 503 ? 15.927 -11.253 19.398 1.00 91.25 503 PRO A O 1
ATOM 3969 N N . PRO A 1 504 ? 17.686 -12.026 20.563 1.00 88.38 504 PRO A N 1
ATOM 3970 C CA . PRO A 1 504 ? 17.033 -13.287 20.935 1.00 88.38 504 PRO A CA 1
ATOM 3971 C C . PRO A 1 504 ? 15.741 -13.089 21.740 1.00 88.38 504 PRO A C 1
ATOM 3973 O O . PRO A 1 504 ? 14.791 -13.852 21.577 1.00 88.38 504 PRO A O 1
ATOM 3976 N N . SER A 1 505 ? 15.669 -12.047 22.582 1.00 86.06 505 SER A N 1
ATOM 3977 C CA . SER A 1 505 ? 14.488 -11.786 23.420 1.00 86.06 505 SER A CA 1
ATOM 3978 C C . SER A 1 505 ? 13.234 -11.485 22.597 1.00 86.06 505 SER A C 1
ATOM 3980 O O . SER A 1 505 ? 12.134 -11.870 22.985 1.00 86.06 505 SER A O 1
ATOM 3982 N N . LEU A 1 506 ? 13.387 -10.864 21.424 1.00 87.38 506 LEU A N 1
ATOM 3983 C CA . LEU A 1 506 ? 12.267 -10.628 20.516 1.00 87.38 506 LEU A CA 1
ATOM 3984 C C . LEU A 1 506 ? 11.749 -11.932 19.921 1.00 87.38 506 LEU A C 1
ATOM 3986 O O . LEU A 1 506 ? 10.542 -12.116 19.851 1.00 87.38 506 LEU A O 1
ATOM 3990 N N . LEU A 1 507 ? 12.628 -12.865 19.561 1.00 85.25 507 LEU A N 1
ATOM 3991 C CA . LEU A 1 507 ? 12.221 -14.166 19.023 1.00 85.25 507 LEU A CA 1
ATOM 3992 C C . LEU A 1 507 ? 11.517 -15.038 20.074 1.00 85.25 507 LEU A C 1
ATOM 3994 O O . LEU A 1 507 ? 10.641 -15.821 19.730 1.00 85.25 507 LEU A O 1
ATOM 3998 N N . VAL A 1 508 ? 11.878 -14.896 21.353 1.00 81.56 508 VAL A N 1
ATOM 3999 C CA . VAL A 1 508 ? 11.266 -15.646 22.462 1.00 81.56 508 VAL A CA 1
ATOM 4000 C C . VAL A 1 508 ? 9.879 -15.119 22.826 1.00 81.56 508 VAL A C 1
ATOM 4002 O O . VAL A 1 508 ? 8.956 -15.901 23.045 1.00 81.56 508 VAL A O 1
ATOM 4005 N N . ASN A 1 509 ? 9.737 -13.799 22.952 1.00 78.69 509 ASN A N 1
ATOM 4006 C CA . ASN A 1 509 ? 8.570 -13.188 23.585 1.00 78.69 509 ASN A CA 1
ATOM 4007 C C . ASN A 1 509 ? 7.461 -12.786 22.604 1.00 78.69 509 ASN A C 1
ATOM 4009 O O . ASN A 1 509 ? 6.436 -12.274 23.047 1.00 78.69 509 ASN A O 1
ATOM 4013 N N . THR A 1 510 ? 7.648 -12.979 21.295 1.00 87.69 510 THR A N 1
ATOM 4014 C CA . THR A 1 510 ? 6.699 -12.503 20.281 1.00 87.69 510 THR A CA 1
ATOM 4015 C C . THR A 1 510 ? 5.951 -13.636 19.591 1.00 87.69 510 THR A C 1
ATOM 4017 O O . THR A 1 510 ? 6.499 -14.663 19.188 1.00 87.69 510 THR A O 1
ATOM 4020 N N . THR A 1 511 ? 4.650 -13.417 19.431 1.00 89.44 511 THR A N 1
ATOM 4021 C CA . THR A 1 511 ? 3.785 -14.246 18.593 1.00 89.44 511 THR A CA 1
ATOM 4022 C C . THR A 1 511 ? 3.905 -13.808 17.136 1.00 89.44 511 THR A C 1
ATOM 4024 O O . THR A 1 511 ? 3.933 -14.649 16.242 1.00 89.44 511 THR A O 1
ATOM 4027 N N . ARG A 1 512 ? 3.999 -12.497 16.879 1.00 91.44 512 ARG A N 1
ATOM 4028 C CA . ARG A 1 512 ? 4.134 -11.936 15.528 1.00 91.44 512 ARG A CA 1
ATOM 4029 C C . ARG A 1 512 ? 5.223 -10.884 15.530 1.00 91.44 512 ARG A C 1
ATOM 4031 O O . ARG A 1 512 ? 5.107 -9.895 16.254 1.00 91.44 512 ARG A O 1
ATOM 4038 N N . LEU A 1 513 ? 6.262 -11.130 14.743 1.00 93.69 513 LEU A N 1
ATOM 4039 C CA . LEU A 1 513 ? 7.446 -10.292 14.682 1.00 93.69 513 LEU A CA 1
ATOM 4040 C C . LEU A 1 513 ? 7.713 -9.849 13.249 1.00 93.69 513 LEU A C 1
ATOM 4042 O O . LEU A 1 513 ? 8.021 -10.674 12.385 1.00 93.69 513 LEU A O 1
ATOM 4046 N N . TYR A 1 514 ? 7.638 -8.539 13.037 1.00 96.69 514 TYR A N 1
ATOM 4047 C CA . TYR A 1 514 ? 7.955 -7.888 11.774 1.00 96.69 514 TYR A CA 1
ATOM 4048 C C . TYR A 1 514 ? 9.201 -7.024 11.949 1.00 96.69 514 TYR A C 1
ATOM 4050 O O . TYR A 1 514 ? 9.210 -6.046 12.696 1.00 96.69 514 TYR A O 1
ATOM 4058 N N . LEU A 1 515 ? 10.272 -7.414 11.267 1.00 97.19 515 LEU A N 1
ATOM 4059 C CA . LEU A 1 515 ? 11.573 -6.742 11.252 1.00 97.19 515 LEU A CA 1
ATOM 4060 C C . LEU A 1 515 ? 12.029 -6.452 9.814 1.00 97.19 515 LEU A C 1
ATOM 4062 O O . LEU A 1 515 ? 13.210 -6.187 9.570 1.00 97.19 515 LEU A O 1
ATOM 4066 N N . SER A 1 516 ? 11.108 -6.524 8.852 1.00 97.19 516 SER A N 1
ATOM 4067 C CA . SER A 1 516 ? 11.408 -6.336 7.438 1.00 97.19 516 SER A CA 1
ATOM 4068 C C . SER A 1 516 ? 11.874 -4.915 7.116 1.00 97.19 516 SER A C 1
ATOM 4070 O O . SER A 1 516 ? 11.657 -3.995 7.904 1.00 97.19 516 SER A O 1
ATOM 4072 N N . ASN A 1 517 ? 12.534 -4.715 5.973 1.00 97.12 517 ASN A N 1
ATOM 4073 C CA . ASN A 1 517 ? 13.019 -3.399 5.527 1.00 97.12 517 ASN A CA 1
ATOM 4074 C C . ASN A 1 517 ? 13.898 -2.703 6.587 1.00 97.12 517 ASN A C 1
ATOM 4076 O O . ASN A 1 517 ? 13.613 -1.590 7.031 1.00 97.12 517 ASN A O 1
ATOM 4080 N N . ASN A 1 518 ? 14.953 -3.385 7.027 1.00 98.25 518 ASN A N 1
ATOM 4081 C CA . ASN A 1 518 ? 15.942 -2.877 7.981 1.00 98.25 518 ASN A CA 1
ATOM 4082 C C . ASN A 1 518 ? 17.367 -3.188 7.472 1.00 98.25 518 ASN A C 1
ATOM 4084 O O . ASN A 1 518 ? 17.584 -3.516 6.305 1.00 98.25 518 ASN A O 1
ATOM 4088 N N . LYS A 1 519 ? 18.380 -3.048 8.331 1.00 97.44 519 LYS A N 1
ATOM 4089 C CA . LYS A 1 519 ? 19.793 -3.329 8.033 1.00 97.44 519 LYS A CA 1
ATOM 4090 C C . LYS A 1 519 ? 20.367 -4.446 8.916 1.00 97.44 519 LYS A C 1
ATOM 4092 O O . LYS A 1 519 ? 21.583 -4.478 9.116 1.00 97.44 519 LYS A O 1
ATOM 4097 N N . PHE A 1 520 ? 19.540 -5.356 9.442 1.00 97.38 520 PHE A N 1
ATOM 4098 C CA . PHE A 1 520 ? 20.026 -6.494 10.230 1.00 97.38 520 PHE A CA 1
ATOM 4099 C C . PHE A 1 520 ? 20.961 -7.371 9.397 1.00 97.38 520 PHE A C 1
ATOM 4101 O O . PHE A 1 520 ? 20.744 -7.562 8.200 1.00 97.38 520 PHE A O 1
ATOM 4108 N N . THR A 1 521 ? 22.006 -7.897 10.028 1.00 96.31 521 THR A N 1
ATOM 4109 C CA . THR A 1 521 ? 23.062 -8.669 9.361 1.00 96.31 521 THR A CA 1
ATOM 4110 C C . THR A 1 521 ? 23.113 -10.127 9.802 1.00 96.31 521 THR A C 1
ATOM 4112 O O . THR A 1 521 ? 23.575 -10.964 9.032 1.00 96.31 521 THR A O 1
ATOM 4115 N N . GLU A 1 522 ? 22.611 -10.446 10.998 1.00 94.06 522 GLU A N 1
ATOM 4116 C CA . GLU A 1 522 ? 22.661 -11.797 11.570 1.00 94.06 522 GLU A CA 1
ATOM 4117 C C . GLU A 1 522 ? 21.378 -12.142 12.346 1.00 94.06 522 GLU A C 1
ATOM 4119 O O . GLU A 1 522 ? 20.767 -11.269 12.965 1.00 94.06 522 GLU A O 1
ATOM 4124 N N . PHE A 1 523 ? 20.981 -13.416 12.364 1.00 93.44 523 PHE A N 1
ATOM 4125 C CA . PHE A 1 523 ? 19.843 -13.917 13.158 1.00 93.44 523 PHE A CA 1
ATOM 4126 C C . PHE A 1 523 ? 19.997 -15.372 13.636 1.00 93.44 523 PHE A C 1
ATOM 4128 O O . PHE A 1 523 ? 19.283 -15.798 14.548 1.00 93.44 523 PHE A O 1
ATOM 4135 N N . SER A 1 524 ? 20.904 -16.154 13.038 1.00 91.06 524 SER A N 1
ATOM 4136 C CA . SER A 1 524 ? 20.951 -17.609 13.237 1.00 91.06 524 SER A CA 1
ATOM 4137 C C . SER A 1 524 ? 21.285 -18.036 14.669 1.00 91.06 524 SER A C 1
ATOM 4139 O O . SER A 1 524 ? 20.682 -18.983 15.182 1.00 91.06 524 SER A O 1
ATOM 4141 N N . SER A 1 525 ? 22.219 -17.347 15.332 1.00 89.31 525 SER A N 1
ATOM 4142 C CA . SER A 1 525 ? 22.554 -17.582 16.745 1.00 89.31 525 SER A CA 1
ATOM 4143 C C . SER A 1 525 ? 21.346 -17.313 17.642 1.00 89.31 525 SER A C 1
ATOM 4145 O O . SER A 1 525 ? 20.932 -18.189 18.402 1.00 89.31 525 SER A O 1
ATOM 4147 N N . SER A 1 526 ? 20.717 -16.153 17.464 1.00 89.25 526 SER A N 1
ATOM 4148 C CA . SER A 1 526 ? 19.542 -15.718 18.215 1.00 89.25 526 SER A CA 1
ATOM 4149 C C . SER A 1 526 ? 18.357 -16.668 18.070 1.00 89.25 526 SER A C 1
ATOM 4151 O O . SER A 1 526 ? 17.677 -16.960 19.053 1.00 89.25 526 SER A O 1
ATOM 4153 N N . LEU A 1 527 ? 18.132 -17.211 16.869 1.00 89.56 527 LEU A N 1
ATOM 4154 C CA . LEU A 1 527 ? 17.093 -18.214 16.633 1.00 89.56 527 LEU A CA 1
ATOM 4155 C C . LEU A 1 527 ? 17.342 -19.490 17.449 1.00 89.56 527 LEU A C 1
ATOM 4157 O O . LEU A 1 527 ? 16.430 -20.022 18.083 1.00 89.56 527 LEU A O 1
ATOM 4161 N N . CYS A 1 528 ? 18.579 -19.988 17.450 1.00 88.81 528 CYS A N 1
ATOM 4162 C CA . CYS A 1 528 ? 18.934 -21.193 18.195 1.00 88.81 528 CYS A CA 1
ATOM 4163 C C . CYS A 1 528 ? 18.914 -20.986 19.713 1.00 88.81 528 CYS A C 1
ATOM 4165 O O . CYS A 1 528 ? 18.578 -21.923 20.436 1.00 88.81 528 CYS A O 1
ATOM 4167 N N . GLU A 1 529 ? 19.236 -19.787 20.196 1.00 87.44 529 GLU A N 1
ATOM 4168 C CA . GLU A 1 529 ? 19.067 -19.416 21.605 1.00 87.44 529 GLU A CA 1
ATOM 4169 C C . GLU A 1 529 ? 17.584 -19.388 22.005 1.00 87.44 529 GLU A C 1
ATOM 4171 O O . GLU A 1 529 ? 17.220 -19.884 23.071 1.00 87.44 529 GLU A O 1
ATOM 4176 N N . ALA A 1 530 ? 16.710 -18.899 21.120 1.00 82.88 530 ALA A N 1
ATOM 4177 C CA . ALA A 1 530 ? 15.272 -18.791 21.365 1.00 82.88 530 ALA A CA 1
ATOM 4178 C C . ALA A 1 530 ? 14.497 -20.123 21.254 1.00 82.88 530 ALA A C 1
ATOM 4180 O O . ALA A 1 530 ? 13.345 -20.209 21.692 1.00 82.88 530 ALA A O 1
ATOM 4181 N N . LYS A 1 531 ? 15.106 -21.181 20.695 1.00 75.44 531 LYS A N 1
ATOM 4182 C CA . LYS A 1 531 ? 14.416 -22.414 20.262 1.00 75.44 531 LYS A CA 1
ATOM 4183 C C . LYS A 1 531 ? 13.568 -23.106 21.338 1.00 75.44 531 LYS A C 1
ATOM 4185 O O . LYS A 1 531 ? 12.575 -23.744 21.017 1.00 75.44 531 LYS A O 1
ATOM 4190 N N . GLU A 1 532 ? 13.952 -23.053 22.612 1.00 71.06 532 GLU A N 1
ATOM 4191 C CA . GLU A 1 532 ? 13.229 -23.746 23.697 1.00 71.06 532 GLU A CA 1
ATOM 4192 C C . GLU A 1 532 ? 11.931 -23.018 24.090 1.00 71.06 532 GLU A C 1
ATOM 4194 O O . GLU A 1 532 ? 11.018 -23.630 24.648 1.00 71.06 532 GLU A O 1
ATOM 4199 N N . GLN A 1 533 ? 11.842 -21.717 23.796 1.00 73.38 533 GLN A N 1
ATOM 4200 C CA . GLN A 1 533 ? 10.831 -20.811 24.347 1.00 73.38 533 GLN A CA 1
ATOM 4201 C C . GLN A 1 533 ? 9.934 -20.182 23.265 1.00 73.38 533 GLN A C 1
ATOM 4203 O O . GLN A 1 533 ? 8.780 -19.882 23.552 1.00 73.38 533 GLN A O 1
ATOM 4208 N N . ALA A 1 534 ? 10.391 -20.099 22.010 1.00 67.38 534 ALA A N 1
ATOM 4209 C CA . ALA A 1 534 ? 9.658 -19.538 20.864 1.00 67.38 534 ALA A CA 1
ATOM 4210 C C . ALA A 1 534 ? 8.526 -20.441 20.306 1.00 67.38 534 ALA A C 1
ATOM 4212 O O . ALA A 1 534 ? 8.220 -20.440 19.114 1.00 67.38 534 ALA A O 1
ATOM 4213 N N . ARG A 1 535 ? 7.879 -21.254 21.153 1.00 68.62 535 ARG A N 1
ATOM 4214 C CA . ARG A 1 535 ? 6.847 -22.223 20.721 1.00 68.62 535 ARG A CA 1
ATOM 4215 C C . ARG A 1 535 ? 5.550 -21.572 20.236 1.00 68.62 535 ARG A C 1
ATOM 4217 O O . ARG A 1 535 ? 4.731 -22.258 19.631 1.00 68.62 535 ARG A O 1
ATOM 4224 N N . SER A 1 536 ? 5.340 -20.293 20.536 1.00 79.19 536 SER A N 1
ATOM 4225 C CA . SER A 1 536 ? 4.125 -19.538 20.215 1.00 79.19 536 SER A CA 1
ATOM 4226 C C . SER A 1 536 ? 4.272 -18.610 19.007 1.00 79.19 536 SER A C 1
ATOM 4228 O O . SER A 1 536 ? 3.304 -17.932 18.675 1.00 79.19 536 SER A O 1
ATOM 4230 N N . THR A 1 537 ? 5.438 -18.549 18.354 1.00 87.88 537 THR A N 1
ATOM 4231 C CA . THR A 1 537 ? 5.646 -17.676 17.190 1.00 87.88 537 THR A CA 1
ATOM 4232 C C . THR A 1 537 ? 4.837 -18.171 15.990 1.00 87.88 537 THR A C 1
ATOM 4234 O O . THR A 1 537 ? 5.009 -19.299 15.531 1.00 87.88 537 THR A O 1
ATOM 4237 N N . GLU A 1 538 ? 3.963 -17.306 15.480 1.00 90.56 538 GLU A N 1
ATOM 4238 C CA . GLU A 1 538 ? 3.087 -17.525 14.325 1.00 90.56 538 GLU A CA 1
ATOM 4239 C C . GLU A 1 538 ? 3.640 -16.848 13.064 1.00 90.56 538 GLU A C 1
ATOM 4241 O O . GLU A 1 538 ? 3.561 -17.418 11.976 1.00 90.56 538 GLU A O 1
ATOM 4246 N N . ILE A 1 539 ? 4.209 -15.643 13.194 1.00 92.75 539 ILE A N 1
ATOM 4247 C CA . ILE A 1 539 ? 4.758 -14.868 12.071 1.00 92.75 539 ILE A CA 1
ATOM 4248 C C . ILE A 1 539 ? 6.175 -14.419 12.402 1.00 92.75 539 ILE A C 1
ATOM 4250 O O . ILE A 1 539 ? 6.397 -13.771 13.427 1.00 92.75 539 ILE A O 1
ATOM 4254 N N . LEU A 1 540 ? 7.099 -14.710 11.486 1.00 94.25 540 LEU A N 1
ATOM 4255 C CA . LEU A 1 540 ? 8.447 -14.160 11.473 1.00 94.25 540 LEU A CA 1
ATOM 4256 C C . LEU A 1 540 ? 8.754 -13.577 10.088 1.00 94.25 540 LEU A C 1
ATOM 4258 O O . LEU A 1 540 ? 8.958 -14.324 9.127 1.00 94.25 540 LEU A O 1
ATOM 4262 N N . ASP A 1 541 ? 8.804 -12.248 10.003 1.00 97.25 541 ASP A N 1
ATOM 4263 C CA . ASP A 1 541 ? 9.173 -11.519 8.789 1.00 97.25 541 ASP A CA 1
ATOM 4264 C C . ASP A 1 541 ? 10.491 -10.760 8.988 1.00 97.25 541 ASP A C 1
ATOM 4266 O O . ASP A 1 541 ? 10.564 -9.764 9.708 1.00 97.25 541 ASP A O 1
ATOM 4270 N N . LEU A 1 542 ? 11.542 -11.263 8.344 1.00 97.06 542 LEU A N 1
ATOM 4271 C CA . LEU A 1 542 ? 12.896 -10.705 8.311 1.00 97.06 542 LEU A CA 1
ATOM 4272 C C . LEU A 1 542 ? 13.289 -10.283 6.884 1.00 97.06 542 LEU A C 1
ATOM 4274 O O . LEU A 1 542 ? 14.477 -10.141 6.574 1.00 97.06 542 LEU A O 1
ATOM 4278 N N . SER A 1 543 ? 12.314 -10.124 5.989 1.00 97.31 543 SER A N 1
ATOM 4279 C CA . SER A 1 543 ? 12.577 -9.813 4.585 1.00 97.31 543 SER A CA 1
ATOM 4280 C C . SER A 1 543 ? 13.238 -8.445 4.392 1.00 97.31 543 SER A C 1
ATOM 4282 O O . SER A 1 543 ? 13.135 -7.572 5.249 1.00 97.31 543 SER A O 1
ATOM 4284 N N . ASN A 1 544 ? 13.923 -8.232 3.267 1.00 96.94 544 ASN A N 1
ATOM 4285 C CA . ASN A 1 544 ? 14.550 -6.948 2.929 1.00 96.94 544 ASN A CA 1
ATOM 4286 C C . ASN A 1 544 ? 15.507 -6.450 4.031 1.00 96.94 544 ASN A C 1
ATOM 4288 O O . ASN A 1 544 ? 15.332 -5.379 4.614 1.00 96.94 544 ASN A O 1
ATOM 4292 N N . ASN A 1 545 ? 16.511 -7.266 4.340 1.00 98.25 545 ASN A N 1
ATOM 4293 C CA . ASN A 1 545 ? 17.579 -6.956 5.288 1.00 98.25 545 ASN A CA 1
ATOM 4294 C C . ASN A 1 545 ? 18.953 -7.257 4.651 1.00 98.25 545 ASN A C 1
ATOM 4296 O O . ASN A 1 545 ? 19.073 -7.532 3.458 1.00 98.25 545 ASN A O 1
ATOM 4300 N N . ASN A 1 546 ? 20.027 -7.182 5.439 1.00 97.25 546 ASN A N 1
ATOM 4301 C CA . ASN A 1 546 ? 21.385 -7.536 5.020 1.00 97.25 546 ASN A CA 1
ATOM 4302 C C . ASN A 1 546 ? 21.842 -8.882 5.609 1.00 97.25 546 ASN A C 1
ATOM 4304 O O . ASN A 1 546 ? 23.048 -9.081 5.779 1.00 97.25 546 ASN A O 1
ATOM 4308 N N . LEU A 1 547 ? 20.912 -9.790 5.936 1.00 97.38 547 LEU A N 1
ATOM 4309 C CA . LEU A 1 547 ? 21.237 -11.047 6.611 1.00 97.38 547 LEU A CA 1
ATOM 4310 C C . LEU A 1 547 ? 22.144 -11.901 5.729 1.00 97.38 547 LEU A C 1
ATOM 4312 O O . LEU A 1 547 ? 21.776 -12.198 4.595 1.00 97.38 547 LEU A O 1
ATOM 4316 N N . PHE A 1 548 ? 23.305 -12.305 6.240 1.00 94.50 548 PHE A N 1
ATOM 4317 C CA . PHE A 1 548 ? 24.293 -13.075 5.474 1.00 94.50 548 PHE A CA 1
ATOM 4318 C C . PHE A 1 548 ? 24.581 -14.460 6.068 1.00 94.50 548 PHE A C 1
ATOM 4320 O O . PHE A 1 548 ? 25.564 -15.082 5.697 1.00 94.50 548 PHE A O 1
ATOM 4327 N N . ASP A 1 549 ? 23.746 -14.969 6.972 1.00 89.38 549 ASP A N 1
ATOM 4328 C CA . ASP A 1 549 ? 23.945 -16.272 7.615 1.00 89.38 549 ASP A CA 1
ATOM 4329 C C . ASP A 1 549 ? 23.546 -17.479 6.738 1.00 89.38 549 ASP A C 1
ATOM 4331 O O . ASP A 1 549 ? 22.784 -17.375 5.775 1.00 89.38 549 ASP A O 1
ATOM 4335 N N . ASN A 1 550 ? 23.981 -18.676 7.150 1.00 92.88 550 ASN A N 1
ATOM 4336 C CA . ASN A 1 550 ? 23.291 -19.922 6.794 1.00 92.88 550 ASN A CA 1
ATOM 4337 C C . ASN A 1 550 ? 22.038 -20.091 7.671 1.00 92.88 550 ASN A C 1
ATOM 4339 O O . ASN A 1 550 ? 22.101 -19.839 8.879 1.00 92.88 550 ASN A O 1
ATOM 4343 N N . ILE A 1 551 ? 20.936 -20.612 7.113 1.00 92.62 551 ILE A N 1
ATOM 4344 C CA . ILE A 1 551 ? 19.759 -20.979 7.920 1.00 92.62 551 ILE A CA 1
ATOM 4345 C C . ILE A 1 551 ? 20.133 -22.147 8.863 1.00 92.62 551 ILE A C 1
ATOM 4347 O O . ILE A 1 551 ? 20.589 -23.191 8.388 1.00 92.62 551 ILE A O 1
ATOM 4351 N N . PRO A 1 552 ? 19.931 -22.023 10.190 1.00 91.19 552 PRO A N 1
ATOM 4352 C CA . PRO A 1 552 ? 20.335 -23.041 11.157 1.00 91.19 552 PRO A CA 1
ATOM 4353 C C . PRO A 1 552 ? 19.307 -24.181 11.261 1.00 91.19 552 PRO A C 1
ATOM 4355 O O . PRO A 1 552 ? 18.166 -24.059 10.826 1.00 91.19 552 PRO A O 1
ATOM 4358 N N . ASN A 1 553 ? 19.674 -25.289 11.917 1.00 89.00 553 ASN A N 1
ATOM 4359 C CA . ASN A 1 553 ? 18.784 -26.450 12.077 1.00 89.00 553 ASN A CA 1
ATOM 4360 C C . ASN A 1 553 ? 17.743 -26.320 13.214 1.00 89.00 553 ASN A C 1
ATOM 4362 O O . ASN A 1 553 ? 16.964 -27.239 13.430 1.00 89.00 553 ASN A O 1
ATOM 4366 N N . CYS A 1 554 ? 17.686 -25.199 13.933 1.00 87.00 554 CYS A N 1
ATOM 4367 C CA . CYS A 1 554 ? 16.950 -25.055 15.199 1.00 87.00 554 CYS A CA 1
ATOM 4368 C C . CYS A 1 554 ? 15.422 -24.834 15.073 1.00 87.00 554 CYS A C 1
ATOM 4370 O O . CYS A 1 554 ? 14.811 -24.287 15.988 1.00 87.00 554 CYS A O 1
ATOM 4372 N N . TRP A 1 555 ? 14.797 -25.251 13.967 1.00 87.62 555 TRP A N 1
ATOM 4373 C CA . TRP A 1 555 ? 13.383 -24.983 13.655 1.00 87.62 555 TRP A CA 1
ATOM 4374 C C . TRP A 1 555 ? 12.382 -25.952 14.305 1.00 87.62 555 TRP A C 1
ATOM 4376 O O . TRP A 1 555 ? 11.193 -25.649 14.348 1.00 87.62 555 TRP A O 1
ATOM 4386 N N . GLU A 1 556 ? 12.850 -27.075 14.862 1.00 76.50 556 GLU A N 1
ATOM 4387 C CA . GLU A 1 556 ? 12.012 -28.179 15.374 1.00 76.50 556 GLU A CA 1
ATOM 4388 C C . GLU A 1 556 ? 10.924 -27.741 16.377 1.00 76.50 556 GLU A C 1
ATOM 4390 O O . GLU A 1 556 ? 9.861 -28.354 16.446 1.00 76.50 556 GLU A O 1
ATOM 4395 N N . ASN A 1 557 ? 11.154 -26.658 17.129 1.00 73.81 557 ASN A N 1
ATOM 4396 C CA . ASN A 1 557 ? 10.232 -26.164 18.157 1.00 73.81 557 ASN A CA 1
ATOM 4397 C C . ASN A 1 557 ? 9.280 -25.043 17.692 1.00 73.81 557 ASN A C 1
ATOM 4399 O O . ASN A 1 557 ? 8.355 -24.703 18.434 1.00 73.81 557 ASN A O 1
ATOM 4403 N N . PHE A 1 558 ? 9.432 -24.506 16.475 1.00 84.44 558 PHE A N 1
ATOM 4404 C CA . PHE A 1 558 ? 8.571 -23.453 15.904 1.00 84.44 558 PHE A CA 1
ATOM 4405 C C . PHE A 1 558 ? 7.261 -24.030 15.327 1.00 84.44 558 PHE A C 1
ATOM 4407 O O . PHE A 1 558 ? 6.838 -23.723 14.217 1.00 84.44 558 PHE A O 1
ATOM 4414 N N . THR A 1 559 ? 6.603 -24.908 16.086 1.00 83.69 559 THR A N 1
ATOM 4415 C CA . THR A 1 559 ? 5.460 -25.724 15.622 1.00 83.69 559 THR A CA 1
ATOM 4416 C C . THR A 1 559 ? 4.172 -24.945 15.335 1.00 83.69 559 THR A C 1
ATOM 4418 O O . THR A 1 559 ? 3.238 -25.522 14.784 1.00 83.69 559 THR A O 1
ATOM 4421 N N . GLN A 1 560 ? 4.094 -23.673 15.741 1.00 87.00 560 GLN A N 1
ATOM 4422 C CA . GLN A 1 560 ? 2.962 -22.780 15.461 1.00 87.00 560 GLN A CA 1
ATOM 4423 C C . GLN A 1 560 ? 3.250 -21.807 14.312 1.00 87.00 560 GLN A C 1
ATOM 4425 O O . GLN A 1 560 ? 2.377 -21.011 13.974 1.00 87.00 560 GLN A O 1
ATOM 4430 N N . LEU A 1 561 ? 4.439 -21.865 13.697 1.00 90.81 561 LEU A N 1
ATOM 4431 C CA . LEU A 1 561 ? 4.825 -20.922 12.656 1.00 90.81 561 LEU A CA 1
ATOM 4432 C C . LEU A 1 561 ? 3.918 -21.091 11.435 1.00 90.81 561 LEU A C 1
ATOM 4434 O O . LEU A 1 561 ? 3.820 -22.176 10.859 1.00 90.81 561 LEU A O 1
ATOM 4438 N N . VAL A 1 562 ? 3.247 -20.009 11.062 1.00 93.44 562 VAL A N 1
ATOM 4439 C CA . VAL A 1 562 ? 2.345 -19.910 9.912 1.00 93.44 562 VAL A CA 1
ATOM 4440 C C . VAL A 1 562 ? 3.051 -19.210 8.754 1.00 93.44 562 VAL A C 1
ATOM 4442 O O . VAL A 1 562 ? 2.894 -19.624 7.606 1.00 93.44 562 VAL A O 1
ATOM 4445 N N . VAL A 1 563 ? 3.855 -18.187 9.049 1.00 95.25 563 VAL A N 1
ATOM 4446 C CA . VAL A 1 563 ? 4.563 -17.383 8.047 1.00 95.25 563 VAL A CA 1
ATOM 4447 C C . VAL A 1 563 ? 6.042 -17.292 8.392 1.00 95.25 563 VAL A C 1
ATOM 4449 O O . VAL A 1 563 ? 6.406 -16.852 9.483 1.00 95.25 563 VAL A O 1
ATOM 4452 N N . LEU A 1 564 ? 6.882 -17.663 7.426 1.00 95.88 564 LEU A N 1
ATOM 4453 C CA . LEU A 1 564 ? 8.315 -17.401 7.438 1.00 95.88 564 LEU A CA 1
ATOM 4454 C C . LEU A 1 564 ? 8.707 -16.638 6.172 1.00 95.88 564 LEU A C 1
ATOM 4456 O O . LEU A 1 564 ? 8.692 -17.204 5.075 1.00 95.88 564 LEU A O 1
ATOM 4460 N N . ASN A 1 565 ? 9.092 -15.373 6.335 1.00 97.44 565 ASN A N 1
ATOM 4461 C CA . ASN A 1 565 ? 9.588 -14.544 5.243 1.00 97.44 565 ASN A CA 1
ATOM 4462 C C . ASN A 1 565 ? 11.039 -14.118 5.493 1.00 97.44 565 ASN A C 1
ATOM 4464 O O . ASN A 1 565 ? 11.325 -13.342 6.402 1.00 97.44 565 ASN A O 1
ATOM 4468 N N . LEU A 1 566 ? 11.956 -14.639 4.676 1.00 97.06 566 LEU A N 1
ATOM 4469 C CA . LEU A 1 566 ? 13.385 -14.309 4.671 1.00 97.06 566 LEU A CA 1
ATOM 4470 C C . LEU A 1 566 ? 13.825 -13.729 3.311 1.00 97.06 566 LEU A C 1
ATOM 4472 O O . LEU A 1 566 ? 15.020 -13.707 3.003 1.00 97.06 566 LEU A O 1
ATOM 4476 N N . GLY A 1 567 ? 12.879 -13.307 2.465 1.00 96.75 567 GLY A N 1
ATOM 4477 C CA . GLY A 1 567 ? 13.169 -12.831 1.113 1.00 96.75 567 GLY A CA 1
ATOM 4478 C C . GLY A 1 567 ? 14.041 -11.568 1.082 1.00 96.75 567 GLY A C 1
ATOM 4479 O O . GLY A 1 567 ? 14.072 -10.817 2.049 1.00 96.75 567 GLY A O 1
ATOM 4480 N N . TYR A 1 568 ? 14.744 -11.322 -0.025 1.00 96.69 568 TYR A N 1
ATOM 4481 C CA . TYR A 1 568 ? 15.623 -10.157 -0.222 1.00 96.69 568 TYR A CA 1
ATOM 4482 C C . TYR A 1 568 ? 16.672 -9.998 0.885 1.00 96.69 568 TYR A C 1
ATOM 4484 O O . TYR A 1 568 ? 16.712 -9.003 1.607 1.00 96.69 568 TYR A O 1
ATOM 4492 N N . ASN A 1 569 ? 17.524 -11.008 1.018 1.00 98.25 569 ASN A N 1
ATOM 4493 C CA . ASN A 1 569 ? 18.659 -11.015 1.935 1.00 98.25 569 ASN A CA 1
ATOM 4494 C C . ASN A 1 569 ? 19.912 -11.542 1.204 1.00 98.25 569 ASN A C 1
ATOM 4496 O O . ASN A 1 569 ? 19.941 -11.663 -0.021 1.00 98.25 569 ASN A O 1
ATOM 4500 N N . LYS A 1 570 ? 20.986 -11.820 1.946 1.00 97.56 570 LYS A N 1
ATOM 4501 C CA . LYS A 1 570 ? 22.246 -12.402 1.451 1.00 97.56 570 LYS A CA 1
ATOM 4502 C C . LYS A 1 570 ? 22.482 -13.800 2.038 1.00 97.56 570 LYS A C 1
ATOM 4504 O O . LYS A 1 570 ? 23.631 -14.230 2.152 1.00 97.56 570 LYS A O 1
ATOM 4509 N N . LEU A 1 571 ? 21.415 -14.492 2.447 1.00 97.25 571 LEU A N 1
ATOM 4510 C CA . LEU A 1 571 ? 21.502 -15.808 3.079 1.00 97.25 571 LEU A CA 1
ATOM 4511 C C . LEU A 1 571 ? 22.043 -16.828 2.086 1.00 97.25 571 LEU A C 1
ATOM 4513 O O . LEU A 1 571 ? 21.701 -16.788 0.905 1.00 97.25 571 LEU A O 1
ATOM 4517 N N . PHE A 1 572 ? 22.870 -17.754 2.555 1.00 96.31 572 PHE A N 1
ATOM 4518 C CA . PHE A 1 572 ? 23.512 -18.743 1.694 1.00 96.31 572 PHE A CA 1
ATOM 4519 C C . PHE A 1 572 ? 23.412 -20.164 2.262 1.00 96.31 572 PHE A C 1
ATOM 4521 O O . PHE A 1 572 ? 22.742 -20.417 3.265 1.00 96.31 572 PHE A O 1
ATOM 4528 N N . GLY A 1 573 ? 24.035 -21.118 1.565 1.00 95.56 573 GLY A N 1
ATOM 4529 C CA . GLY A 1 573 ? 24.042 -22.527 1.952 1.00 95.56 573 GLY A CA 1
ATOM 4530 C C . GLY A 1 573 ? 22.800 -23.279 1.480 1.00 95.56 573 GLY A C 1
ATOM 4531 O O . GLY A 1 573 ? 22.116 -22.851 0.551 1.00 95.56 573 GLY A O 1
ATOM 4532 N N . ASN A 1 574 ? 22.540 -24.436 2.086 1.00 95.12 574 ASN A N 1
ATOM 4533 C CA . ASN A 1 574 ? 21.376 -25.262 1.763 1.00 95.12 574 ASN A CA 1
ATOM 4534 C C . ASN A 1 574 ? 20.196 -24.890 2.664 1.00 95.12 574 ASN A C 1
ATOM 4536 O O . ASN A 1 574 ? 20.387 -24.604 3.845 1.00 95.12 574 ASN A O 1
ATOM 4540 N N . ILE A 1 575 ? 18.974 -24.997 2.141 1.00 94.75 575 ILE A N 1
ATOM 4541 C CA . ILE A 1 575 ? 17.759 -24.906 2.959 1.00 94.75 575 ILE A CA 1
ATOM 4542 C C . ILE A 1 575 ? 17.683 -26.168 3.847 1.00 94.75 575 ILE A C 1
ATOM 4544 O O . ILE A 1 575 ? 17.672 -27.280 3.308 1.00 94.75 575 ILE A O 1
ATOM 4548 N N . PRO A 1 576 ? 17.672 -26.048 5.189 1.00 92.25 576 PRO A N 1
ATOM 4549 C CA . PRO A 1 576 ? 17.770 -27.201 6.079 1.00 92.25 576 PRO A CA 1
ATOM 4550 C C . PRO A 1 576 ? 16.472 -28.011 6.144 1.00 92.25 576 PRO A C 1
ATOM 4552 O O . PRO A 1 576 ? 15.369 -27.467 6.138 1.00 92.25 576 PRO A O 1
ATOM 4555 N N . ASN A 1 577 ? 16.608 -29.330 6.311 1.00 89.44 577 ASN A N 1
ATOM 4556 C CA . ASN A 1 577 ? 15.469 -30.248 6.444 1.00 89.44 577 ASN A CA 1
ATOM 4557 C C . ASN A 1 577 ? 14.668 -30.061 7.749 1.00 89.44 577 ASN A C 1
ATOM 4559 O O . ASN A 1 577 ? 13.606 -30.661 7.903 1.00 89.44 577 ASN A O 1
ATOM 4563 N N . SER A 1 578 ? 15.172 -29.274 8.702 1.00 88.44 578 SER A N 1
ATOM 4564 C CA . SER A 1 578 ? 14.443 -28.945 9.930 1.00 88.44 578 SER A CA 1
ATOM 4565 C C . SER A 1 578 ? 13.288 -27.968 9.696 1.00 88.44 578 SER A C 1
ATOM 4567 O O . SER A 1 578 ? 12.421 -27.863 10.556 1.00 88.44 578 SER A O 1
ATOM 4569 N N . ILE A 1 579 ? 13.222 -27.299 8.536 1.00 89.56 579 ILE A N 1
ATOM 4570 C CA . ILE A 1 579 ? 12.008 -26.603 8.095 1.00 89.56 579 ILE A CA 1
ATOM 4571 C C . ILE A 1 579 ? 11.013 -27.674 7.625 1.00 89.56 579 ILE A C 1
ATOM 4573 O O . ILE A 1 579 ? 11.011 -28.086 6.462 1.00 89.56 579 ILE A O 1
ATOM 4577 N N . ASN A 1 580 ? 10.227 -28.195 8.565 1.00 89.00 580 ASN A N 1
ATOM 4578 C CA . ASN A 1 580 ? 9.275 -29.292 8.357 1.00 89.00 580 ASN A CA 1
ATOM 4579 C C . ASN A 1 580 ? 7.940 -29.087 9.105 1.00 89.00 580 ASN A C 1
ATOM 4581 O O . ASN A 1 580 ? 7.217 -30.050 9.364 1.00 89.00 580 ASN A O 1
ATOM 4585 N N . MET A 1 581 ? 7.629 -27.844 9.485 1.00 89.69 581 MET A N 1
ATOM 4586 C CA . MET A 1 581 ? 6.471 -27.501 10.310 1.00 89.69 581 MET A CA 1
ATOM 4587 C C . MET A 1 581 ? 5.159 -27.643 9.528 1.00 89.69 581 MET A C 1
ATOM 4589 O O . MET A 1 581 ? 4.989 -27.051 8.468 1.00 89.69 581 MET A O 1
ATOM 4593 N N . THR A 1 582 ? 4.181 -28.367 10.074 1.00 89.88 582 THR A N 1
ATOM 4594 C CA . THR A 1 582 ? 2.901 -28.649 9.393 1.00 89.88 582 THR A CA 1
ATOM 4595 C C . THR A 1 582 ? 1.929 -27.463 9.373 1.00 89.88 582 THR A C 1
ATOM 4597 O O . THR A 1 582 ? 0.956 -27.482 8.621 1.00 89.88 582 THR A O 1
ATOM 4600 N N . SER A 1 583 ? 2.148 -26.457 10.225 1.00 90.50 583 SER A N 1
ATOM 4601 C CA . SER A 1 583 ? 1.322 -25.245 10.336 1.00 90.50 583 SER A CA 1
ATOM 4602 C C . SER A 1 583 ? 1.660 -24.172 9.303 1.00 90.50 583 SER A C 1
ATOM 4604 O O . SER A 1 583 ? 0.867 -23.247 9.128 1.00 90.50 583 SER A O 1
ATOM 4606 N N . ILE A 1 584 ? 2.825 -24.271 8.652 1.00 93.44 584 ILE A N 1
ATOM 4607 C CA . ILE A 1 584 ? 3.319 -23.225 7.761 1.00 93.44 584 ILE A CA 1
ATOM 4608 C C . ILE A 1 584 ? 2.430 -23.120 6.521 1.00 93.44 584 ILE A C 1
ATOM 4610 O O . ILE A 1 584 ? 2.145 -24.111 5.849 1.00 93.44 584 ILE A O 1
ATOM 4614 N N . LYS A 1 585 ? 1.992 -21.897 6.241 1.00 95.38 585 LYS A N 1
ATOM 4615 C CA . LYS A 1 585 ? 1.196 -21.521 5.071 1.00 95.38 585 LYS A CA 1
ATOM 4616 C C . LYS A 1 585 ? 2.018 -20.725 4.069 1.00 95.38 585 LYS A C 1
ATOM 4618 O O . LYS A 1 585 ? 1.859 -20.927 2.869 1.00 95.38 585 LYS A O 1
ATOM 4623 N N . THR A 1 586 ? 2.941 -19.900 4.558 1.00 96.44 586 THR A N 1
ATOM 4624 C CA . THR A 1 586 ? 3.811 -19.071 3.722 1.00 96.44 586 THR A CA 1
ATOM 4625 C C . THR A 1 586 ? 5.268 -19.338 4.029 1.00 96.44 586 THR A C 1
ATOM 4627 O O . THR A 1 586 ? 5.717 -19.159 5.163 1.00 96.44 586 THR A O 1
ATOM 4630 N N . LEU A 1 587 ? 6.014 -19.701 2.988 1.00 97.25 587 LEU A N 1
ATOM 4631 C CA . LEU A 1 587 ? 7.468 -19.770 3.006 1.00 97.25 587 LEU A CA 1
ATOM 4632 C C . LEU A 1 587 ? 8.035 -18.951 1.845 1.00 97.25 587 LEU A C 1
ATOM 4634 O O . LEU A 1 587 ? 7.928 -19.347 0.682 1.00 97.25 587 LEU A O 1
ATOM 4638 N N . GLN A 1 588 ? 8.659 -17.820 2.168 1.00 97.38 588 GLN A N 1
ATOM 4639 C CA . GLN A 1 588 ? 9.265 -16.920 1.187 1.00 97.38 588 GLN A CA 1
ATOM 4640 C C . GLN A 1 588 ? 10.761 -16.775 1.436 1.00 97.38 588 GLN A C 1
ATOM 4642 O O . GLN A 1 588 ? 11.192 -16.219 2.442 1.00 97.38 588 GLN A O 1
ATOM 4647 N N . LEU A 1 589 ? 11.554 -17.278 0.493 1.00 97.19 589 LEU A N 1
ATOM 4648 C CA . LEU A 1 589 ? 13.018 -17.281 0.524 1.00 97.19 589 LEU A CA 1
ATOM 4649 C C . LEU A 1 589 ? 13.616 -16.601 -0.722 1.00 97.19 589 LEU A C 1
ATOM 4651 O O . LEU A 1 589 ? 14.804 -16.775 -1.015 1.00 97.19 589 LEU A O 1
ATOM 4655 N N . ARG A 1 590 ? 12.800 -15.853 -1.482 1.00 95.81 590 ARG A N 1
ATOM 4656 C CA . ARG A 1 590 ? 13.212 -15.275 -2.767 1.00 95.81 590 ARG A CA 1
ATOM 4657 C C . ARG A 1 590 ? 14.370 -14.290 -2.640 1.00 95.81 590 ARG A C 1
ATOM 4659 O O . ARG A 1 590 ? 14.496 -13.637 -1.614 1.00 95.81 590 ARG A O 1
ATOM 4666 N N . HIS A 1 591 ? 15.166 -14.133 -3.696 1.00 96.81 591 HIS A N 1
ATOM 4667 C CA . HIS A 1 591 ? 16.300 -13.197 -3.734 1.00 96.81 591 HIS A CA 1
ATOM 4668 C C . HIS A 1 591 ? 17.274 -13.408 -2.564 1.00 96.81 591 HIS A C 1
ATOM 4670 O O . HIS A 1 591 ? 17.413 -12.562 -1.683 1.00 96.81 591 HIS A O 1
ATOM 4676 N N . ASN A 1 592 ? 17.933 -14.565 -2.575 1.00 98.19 592 ASN A N 1
ATOM 4677 C CA . ASN A 1 592 ? 19.008 -14.945 -1.660 1.00 98.19 592 ASN A CA 1
ATOM 4678 C C . ASN A 1 592 ? 20.102 -15.699 -2.445 1.00 98.19 592 ASN A C 1
ATOM 4680 O O . ASN A 1 592 ? 20.060 -15.815 -3.672 1.00 98.19 592 ASN A O 1
ATOM 4684 N N . ASN A 1 593 ? 21.094 -16.233 -1.738 1.00 97.62 593 ASN A N 1
ATOM 4685 C CA . ASN A 1 593 ? 22.204 -17.008 -2.284 1.00 97.62 593 ASN A CA 1
ATOM 4686 C C . ASN A 1 593 ? 22.091 -18.505 -1.920 1.00 97.62 593 ASN A C 1
ATOM 4688 O O . ASN A 1 593 ? 23.112 -19.188 -1.784 1.00 97.62 593 ASN A O 1
ATOM 4692 N N . PHE A 1 594 ? 20.873 -19.039 -1.744 1.00 97.62 594 PHE A N 1
ATOM 4693 C CA . PHE A 1 594 ? 20.686 -20.458 -1.423 1.00 97.62 594 PHE A CA 1
ATOM 4694 C C . PHE A 1 594 ? 21.133 -21.364 -2.567 1.00 97.62 594 PHE A C 1
ATOM 4696 O O . PHE A 1 594 ? 20.994 -21.034 -3.742 1.00 97.62 594 PHE A O 1
ATOM 4703 N N . SER A 1 595 ? 21.653 -22.533 -2.216 1.00 96.50 595 SER A N 1
ATOM 4704 C CA . SER A 1 595 ? 22.173 -23.539 -3.141 1.00 96.50 595 SER A CA 1
ATOM 4705 C C . SER A 1 595 ? 21.727 -24.946 -2.733 1.00 96.50 595 SER A C 1
ATOM 4707 O O . SER A 1 595 ? 21.006 -25.124 -1.748 1.00 96.50 595 SER A O 1
ATOM 4709 N N . GLY A 1 596 ? 22.132 -25.953 -3.506 1.00 95.56 596 GLY A N 1
ATOM 4710 C CA . GLY A 1 596 ? 21.756 -27.341 -3.264 1.00 95.56 596 GLY A CA 1
ATOM 4711 C C . GLY A 1 596 ? 20.381 -27.694 -3.830 1.00 95.56 596 GLY A C 1
ATOM 4712 O O . GLY A 1 596 ? 19.822 -26.982 -4.663 1.00 95.56 596 GLY A O 1
ATOM 4713 N N . LYS A 1 597 ? 19.856 -28.850 -3.417 1.00 94.88 597 LYS A N 1
ATOM 4714 C CA . LYS A 1 597 ? 18.605 -29.408 -3.948 1.00 94.88 597 LYS A CA 1
ATOM 4715 C C . LYS A 1 597 ? 17.376 -28.869 -3.226 1.00 94.88 597 LYS A C 1
ATOM 4717 O O . LYS A 1 597 ? 17.466 -28.395 -2.096 1.00 94.88 597 LYS A O 1
ATOM 4722 N N . PHE A 1 598 ? 16.214 -29.048 -3.853 1.00 92.94 598 PHE A N 1
ATOM 4723 C CA . PHE A 1 598 ? 14.919 -28.812 -3.217 1.00 92.94 598 PHE A CA 1
ATOM 4724 C C . PHE A 1 598 ? 14.820 -29.558 -1.864 1.00 92.94 598 PHE A C 1
ATOM 4726 O O . PHE A 1 598 ? 15.063 -30.772 -1.827 1.00 92.94 598 PHE A O 1
ATOM 4733 N N . PRO A 1 599 ? 14.465 -28.883 -0.756 1.00 90.56 599 PRO A N 1
ATOM 4734 C CA . PRO A 1 599 ? 14.407 -29.496 0.572 1.00 90.56 599 PRO A CA 1
ATOM 4735 C C . PRO A 1 599 ? 13.285 -30.540 0.662 1.00 90.56 599 PRO A C 1
ATOM 4737 O O . PRO A 1 599 ? 12.097 -30.233 0.581 1.00 90.56 599 PRO A O 1
ATOM 4740 N N . SER A 1 600 ? 13.669 -31.805 0.853 1.00 90.69 600 SER A N 1
ATOM 4741 C CA . SER A 1 600 ? 12.734 -32.942 0.880 1.00 90.69 600 SER A CA 1
ATOM 4742 C C . SER A 1 600 ? 11.768 -32.936 2.069 1.00 90.69 600 SER A C 1
ATOM 4744 O O . SER A 1 600 ? 10.732 -33.594 2.013 1.00 90.69 600 SER A O 1
ATOM 4746 N N . SER A 1 601 ? 12.097 -32.208 3.138 1.00 91.06 601 SER A N 1
ATOM 4747 C CA . SER A 1 601 ? 11.254 -32.064 4.326 1.00 91.06 601 SER A CA 1
ATOM 4748 C C . SER A 1 601 ? 9.978 -31.268 4.068 1.00 91.06 601 SER A C 1
ATOM 4750 O O . SER A 1 601 ? 8.987 -31.495 4.759 1.00 91.06 601 SER A O 1
ATOM 4752 N N . LEU A 1 602 ? 9.965 -30.390 3.058 1.00 94.00 602 LEU A N 1
ATOM 4753 C CA . LEU A 1 602 ? 8.796 -29.563 2.751 1.00 94.00 602 LEU A CA 1
ATOM 4754 C C . LEU A 1 602 ? 7.579 -30.383 2.317 1.00 94.00 602 LEU A C 1
ATOM 4756 O O . LEU A 1 602 ? 6.467 -29.878 2.404 1.00 94.00 602 LEU A O 1
ATOM 4760 N N . LYS A 1 603 ? 7.748 -31.659 1.946 1.00 94.44 603 LYS A N 1
ATOM 4761 C CA . LYS A 1 603 ? 6.623 -32.574 1.699 1.00 94.44 603 LYS A CA 1
ATOM 4762 C C . LYS A 1 603 ? 5.699 -32.739 2.913 1.00 94.44 603 LYS A C 1
ATOM 4764 O O . LYS A 1 603 ? 4.541 -33.087 2.755 1.00 94.44 603 LYS A O 1
ATOM 4769 N N . TYR A 1 604 ? 6.212 -32.503 4.124 1.00 92.88 604 TYR A N 1
ATOM 4770 C CA . TYR A 1 604 ? 5.426 -32.571 5.357 1.00 92.88 604 TYR A CA 1
ATOM 4771 C C . TYR A 1 604 ? 4.670 -31.261 5.653 1.00 92.88 604 TYR A C 1
ATOM 4773 O O . TYR A 1 604 ? 3.783 -31.244 6.503 1.00 92.88 604 TYR A O 1
ATOM 4781 N N . CYS A 1 605 ? 4.974 -30.169 4.946 1.00 94.19 605 CYS A N 1
ATOM 4782 C CA . CYS A 1 605 ? 4.360 -28.852 5.124 1.00 94.19 605 CYS A CA 1
ATOM 4783 C C . CYS A 1 605 ? 3.049 -28.726 4.321 1.00 94.19 605 CYS A C 1
ATOM 4785 O O . CYS A 1 605 ? 2.893 -27.836 3.491 1.00 94.19 605 CYS A O 1
ATOM 4787 N N . THR A 1 606 ? 2.096 -29.631 4.546 1.00 94.31 606 THR A N 1
ATOM 4788 C CA . THR A 1 606 ? 0.882 -29.785 3.715 1.00 94.31 606 THR A CA 1
ATOM 4789 C C . THR A 1 606 ? -0.107 -28.610 3.786 1.00 94.31 606 THR A C 1
ATOM 4791 O O . THR A 1 606 ? -1.014 -28.511 2.959 1.00 94.31 606 THR A O 1
ATOM 4794 N N . SER A 1 607 ? 0.067 -27.692 4.742 1.00 94.50 607 SER A N 1
ATOM 4795 C CA . SER A 1 607 ? -0.720 -26.453 4.850 1.00 94.50 607 SER A CA 1
ATOM 4796 C C . SER A 1 607 ? -0.210 -25.314 3.958 1.00 94.50 607 SER A C 1
ATOM 4798 O O . SER A 1 607 ? -0.817 -24.248 3.976 1.00 94.50 607 SER A O 1
ATOM 4800 N N . LEU A 1 608 ? 0.882 -25.506 3.203 1.00 96.00 608 LEU A N 1
ATOM 4801 C CA . LEU A 1 608 ? 1.463 -24.457 2.361 1.00 96.00 608 LEU A CA 1
ATOM 4802 C C . LEU A 1 608 ? 0.465 -23.940 1.315 1.00 96.00 608 LEU A C 1
ATOM 4804 O O . LEU A 1 608 ? -0.047 -24.695 0.491 1.00 96.00 608 LEU A O 1
ATOM 4808 N N . GLU A 1 609 ? 0.267 -22.626 1.335 1.00 94.88 609 GLU A N 1
ATOM 4809 C CA . GLU A 1 609 ? -0.518 -21.832 0.388 1.00 94.88 609 GLU A CA 1
ATOM 4810 C C . GLU A 1 609 ? 0.420 -21.039 -0.544 1.00 94.88 609 GLU A C 1
ATOM 4812 O O . GLU A 1 609 ? 0.152 -20.907 -1.739 1.00 94.88 609 GLU A O 1
ATOM 4817 N N . VAL A 1 610 ? 1.552 -20.549 -0.022 1.00 96.06 610 VAL A N 1
ATOM 4818 C CA . VAL A 1 610 ? 2.529 -19.722 -0.745 1.00 96.06 610 VAL A CA 1
ATOM 4819 C C . VAL A 1 610 ? 3.938 -20.276 -0.552 1.00 96.06 610 VAL A C 1
ATOM 4821 O O . VAL A 1 610 ? 4.461 -20.302 0.564 1.00 96.06 610 VAL A O 1
ATOM 4824 N N . LEU A 1 611 ? 4.579 -20.673 -1.653 1.00 97.62 611 LEU A N 1
ATOM 4825 C CA . LEU A 1 611 ? 5.977 -21.101 -1.676 1.00 97.62 611 LEU A CA 1
ATOM 4826 C C . LEU A 1 611 ? 6.769 -20.317 -2.727 1.00 97.62 611 LEU A C 1
ATOM 4828 O O . LEU A 1 611 ? 6.572 -20.494 -3.930 1.00 97.62 611 LEU A O 1
ATOM 4832 N N . ASP A 1 612 ? 7.692 -19.471 -2.267 1.00 97.56 612 ASP A N 1
ATOM 4833 C CA . ASP A 1 612 ? 8.537 -18.641 -3.130 1.00 97.56 612 ASP A CA 1
ATOM 4834 C C . ASP A 1 612 ? 10.023 -18.906 -2.876 1.00 97.56 612 ASP A C 1
ATOM 4836 O O . ASP A 1 612 ? 10.589 -18.474 -1.870 1.00 97.56 612 ASP A O 1
ATOM 4840 N N . LEU A 1 613 ? 10.663 -19.618 -3.804 1.00 97.31 613 LEU A N 1
ATOM 4841 C CA . LEU A 1 613 ? 12.096 -19.928 -3.785 1.00 97.31 613 LEU A CA 1
ATOM 4842 C C . LEU A 1 613 ? 12.857 -19.194 -4.904 1.00 97.31 613 LEU A C 1
ATOM 4844 O O . LEU A 1 613 ? 13.996 -19.550 -5.225 1.00 97.31 613 LEU A O 1
ATOM 4848 N N . GLY A 1 614 ? 12.231 -18.190 -5.526 1.00 96.69 614 GLY A N 1
ATOM 4849 C CA . GLY A 1 614 ? 12.751 -17.524 -6.715 1.00 96.69 614 GLY A CA 1
ATOM 4850 C C . GLY A 1 614 ? 14.086 -16.796 -6.512 1.00 96.69 614 GLY A C 1
ATOM 4851 O O . GLY A 1 614 ? 14.414 -16.377 -5.406 1.00 96.69 614 GLY A O 1
ATOM 4852 N N . SER A 1 615 ? 14.850 -16.589 -7.582 1.00 97.00 615 SER A N 1
ATOM 4853 C CA . SER A 1 615 ? 16.105 -15.819 -7.573 1.00 97.00 615 SER A CA 1
ATOM 4854 C C . SER A 1 615 ? 17.123 -16.359 -6.556 1.00 97.00 615 SER A C 1
ATOM 4856 O O . SER A 1 615 ? 17.534 -15.649 -5.639 1.00 97.00 615 SER A O 1
ATOM 4858 N N . ASN A 1 616 ? 17.495 -17.631 -6.709 1.00 98.25 616 ASN A N 1
ATOM 4859 C CA . ASN A 1 616 ? 18.483 -18.342 -5.892 1.00 98.25 616 ASN A CA 1
ATOM 4860 C C . ASN A 1 616 ? 19.413 -19.181 -6.802 1.00 98.25 616 ASN A C 1
ATOM 4862 O O . ASN A 1 616 ? 19.435 -19.031 -8.021 1.00 98.25 616 ASN A O 1
ATOM 4866 N N . SER A 1 617 ? 20.236 -20.056 -6.221 1.00 97.56 617 SER A N 1
ATOM 4867 C CA . SER A 1 617 ? 21.097 -21.017 -6.928 1.00 97.56 617 SER A CA 1
ATOM 4868 C C . SER A 1 617 ? 20.708 -22.478 -6.653 1.00 97.56 617 SER A C 1
ATOM 4870 O O . SER A 1 617 ? 21.581 -23.350 -6.639 1.00 97.56 617 SER A O 1
ATOM 4872 N N . LEU A 1 618 ? 19.419 -22.757 -6.422 1.00 97.62 618 LEU A N 1
ATOM 4873 C CA . LEU A 1 618 ? 18.914 -24.116 -6.204 1.00 97.62 618 LEU A CA 1
ATOM 4874 C C . LEU A 1 618 ? 18.985 -24.937 -7.495 1.00 97.62 618 LEU A C 1
ATOM 4876 O O . LEU A 1 618 ? 18.760 -24.418 -8.586 1.00 97.62 618 LEU A O 1
ATOM 4880 N N . GLU A 1 619 ? 19.280 -26.226 -7.369 1.00 97.12 619 GLU A N 1
ATOM 4881 C CA . GLU A 1 619 ? 19.467 -27.149 -8.490 1.00 97.12 619 GLU A CA 1
ATOM 4882 C C . GLU A 1 619 ? 18.711 -28.474 -8.299 1.00 97.12 619 GLU A C 1
ATOM 4884 O O . GLU A 1 619 ? 18.141 -28.766 -7.245 1.00 97.12 619 GLU A O 1
ATOM 4889 N N . GLY A 1 620 ? 18.734 -29.321 -9.328 1.00 96.88 620 GLY A N 1
ATOM 4890 C CA . GLY A 1 620 ? 18.062 -30.620 -9.327 1.00 96.88 620 GLY A CA 1
ATOM 4891 C C . GLY A 1 620 ? 16.767 -30.614 -10.133 1.00 96.88 620 GLY A C 1
ATOM 4892 O O . GLY A 1 620 ? 16.433 -29.642 -10.803 1.00 96.88 620 GLY A O 1
ATOM 4893 N N . SER A 1 621 ? 16.036 -31.722 -10.078 1.00 97.25 621 SER A N 1
ATOM 4894 C CA . SER A 1 621 ? 14.706 -31.827 -10.676 1.00 97.25 621 SER A CA 1
ATOM 4895 C C . SER A 1 621 ? 13.623 -31.324 -9.729 1.00 97.25 621 SER A C 1
ATOM 4897 O O . SER A 1 621 ? 13.719 -31.546 -8.520 1.00 97.25 621 SER A O 1
ATOM 4899 N N . ILE A 1 622 ? 12.556 -30.741 -10.281 1.00 97.56 622 ILE A N 1
ATOM 4900 C CA . ILE A 1 622 ? 11.341 -30.420 -9.521 1.00 97.56 622 ILE A CA 1
ATOM 4901 C C . ILE A 1 622 ? 10.744 -31.734 -8.975 1.00 97.56 622 ILE A C 1
ATOM 4903 O O . ILE A 1 622 ? 10.462 -32.637 -9.768 1.00 97.56 622 ILE A O 1
ATOM 4907 N N . PRO A 1 623 ? 10.573 -31.896 -7.651 1.00 96.69 623 PRO A N 1
ATOM 4908 C CA . PRO A 1 623 ? 10.045 -33.137 -7.088 1.00 96.69 623 PRO A CA 1
ATOM 4909 C C . PRO A 1 623 ? 8.560 -33.370 -7.407 1.00 96.69 623 PRO A C 1
ATOM 4911 O O . PRO A 1 623 ? 7.752 -32.448 -7.319 1.00 96.69 623 PRO A O 1
ATOM 4914 N N . SER A 1 624 ? 8.177 -34.619 -7.708 1.00 95.69 624 SER A N 1
ATOM 4915 C CA . SER A 1 624 ? 6.779 -34.968 -8.021 1.00 95.69 624 SER A CA 1
ATOM 4916 C C . SER A 1 624 ? 5.840 -34.782 -6.828 1.00 95.69 624 SER A C 1
ATOM 4918 O O . SER A 1 624 ? 4.700 -34.351 -7.008 1.00 95.69 624 SER A O 1
ATOM 4920 N N . TRP A 1 625 ? 6.342 -35.014 -5.614 1.00 96.12 625 TRP A N 1
ATOM 4921 C CA . TRP A 1 625 ? 5.554 -34.926 -4.390 1.00 96.12 625 TRP A CA 1
ATOM 4922 C C . TRP A 1 625 ? 4.982 -33.528 -4.124 1.00 96.12 625 TRP A C 1
ATOM 4924 O O . TRP A 1 625 ? 4.064 -33.413 -3.326 1.00 96.12 625 TRP A O 1
ATOM 4934 N N . ILE A 1 626 ? 5.459 -32.463 -4.790 1.00 96.81 626 ILE A N 1
ATOM 4935 C CA . ILE A 1 626 ? 4.848 -31.126 -4.671 1.00 96.81 626 ILE A CA 1
ATOM 4936 C C . ILE A 1 626 ? 3.369 -31.194 -5.056 1.00 96.81 626 ILE A C 1
ATOM 4938 O O . ILE A 1 626 ? 2.522 -30.699 -4.324 1.00 96.81 626 ILE A O 1
ATOM 4942 N N . GLY A 1 627 ? 3.060 -31.842 -6.181 1.00 94.62 627 GLY A N 1
ATOM 4943 C CA . GLY A 1 627 ? 1.678 -32.031 -6.609 1.00 94.62 627 GLY A CA 1
ATOM 4944 C C . GLY A 1 627 ? 0.913 -33.050 -5.765 1.00 94.62 627 GLY A C 1
ATOM 4945 O O . GLY A 1 627 ? -0.281 -32.888 -5.567 1.00 94.62 627 GLY A O 1
ATOM 4946 N N . GLU A 1 628 ? 1.602 -34.065 -5.237 1.00 94.81 628 GLU A N 1
ATOM 4947 C CA . GLU A 1 628 ? 0.972 -35.152 -4.472 1.00 94.81 628 GLU A CA 1
ATOM 4948 C C . GLU A 1 628 ? 0.583 -34.694 -3.050 1.00 94.81 628 GLU A C 1
ATOM 4950 O O . GLU A 1 628 ? -0.497 -35.028 -2.561 1.00 94.81 628 GLU A O 1
ATOM 4955 N N . GLU A 1 629 ? 1.436 -33.889 -2.407 1.00 95.88 629 GLU A N 1
ATOM 4956 C CA . GLU A 1 629 ? 1.350 -33.557 -0.979 1.00 95.88 629 GLU A CA 1
ATOM 4957 C C . GLU A 1 629 ? 0.904 -32.103 -0.707 1.00 95.88 629 GLU A C 1
ATOM 4959 O O . GLU A 1 629 ? 0.228 -31.847 0.291 1.00 95.88 629 GLU A O 1
ATOM 4964 N N . LEU A 1 630 ? 1.241 -31.128 -1.570 1.00 95.94 630 LEU A N 1
ATOM 4965 C CA . LEU A 1 630 ? 1.028 -29.687 -1.314 1.00 95.94 630 LEU A CA 1
ATOM 4966 C C . LEU A 1 630 ? -0.219 -29.120 -2.014 1.00 95.94 630 LEU A C 1
ATOM 4968 O O . LEU A 1 630 ? -0.183 -28.076 -2.661 1.00 95.94 630 LEU A O 1
ATOM 4972 N N . ASN A 1 631 ? -1.353 -29.800 -1.858 1.00 92.50 631 ASN A N 1
ATOM 4973 C CA . ASN A 1 631 ? -2.597 -29.508 -2.588 1.00 92.50 631 ASN A CA 1
ATOM 4974 C C . ASN A 1 631 ? -3.236 -28.133 -2.292 1.00 92.50 631 ASN A C 1
ATOM 4976 O O . ASN A 1 631 ? -4.113 -27.698 -3.041 1.00 92.50 631 ASN A O 1
ATOM 4980 N N . ASN A 1 632 ? -2.807 -27.452 -1.224 1.00 93.88 632 ASN A N 1
ATOM 4981 C CA . ASN A 1 632 ? -3.295 -26.125 -0.832 1.00 93.88 632 ASN A CA 1
ATOM 4982 C C . ASN A 1 632 ? -2.550 -24.967 -1.518 1.00 93.88 632 ASN A C 1
ATOM 4984 O O . ASN A 1 632 ? -2.925 -23.814 -1.315 1.00 93.88 632 ASN A O 1
ATOM 4988 N N . LEU A 1 633 ? -1.517 -25.248 -2.325 1.00 96.12 633 LEU A N 1
ATOM 4989 C CA . LEU A 1 633 ? -0.723 -24.204 -2.968 1.00 96.12 633 LEU A CA 1
ATOM 4990 C C . LEU A 1 633 ? -1.571 -23.340 -3.905 1.00 96.12 633 LEU A C 1
ATOM 4992 O O . LEU A 1 633 ? -2.173 -23.822 -4.865 1.00 96.12 633 LEU A O 1
ATOM 4996 N N . VAL A 1 634 ? -1.523 -22.039 -3.642 1.00 94.19 634 VAL A N 1
ATOM 4997 C CA . VAL A 1 634 ? -2.103 -20.958 -4.441 1.00 94.19 634 VAL A CA 1
ATOM 4998 C C . VAL A 1 634 ? -1.011 -20.257 -5.253 1.00 94.19 634 VAL A C 1
ATOM 5000 O O . VAL A 1 634 ? -1.232 -19.886 -6.408 1.00 94.19 634 VAL A O 1
ATOM 5003 N N . PHE A 1 635 ? 0.191 -20.134 -4.685 1.00 95.75 635 PHE A N 1
ATOM 5004 C CA . PHE A 1 635 ? 1.353 -19.508 -5.310 1.00 95.75 635 PHE A CA 1
ATOM 5005 C C . PHE A 1 635 ? 2.582 -20.419 -5.222 1.00 95.75 635 PHE A C 1
ATOM 5007 O O . PHE A 1 635 ? 2.990 -20.812 -4.126 1.00 95.75 635 PHE A O 1
ATOM 5014 N N . LEU A 1 636 ? 3.202 -20.707 -6.368 1.00 97.81 636 LEU A N 1
ATOM 5015 C CA . LEU A 1 636 ? 4.451 -21.461 -6.454 1.00 97.81 636 LEU A CA 1
ATOM 5016 C C . LEU A 1 636 ? 5.428 -20.790 -7.430 1.00 97.81 636 LEU A C 1
ATOM 5018 O O . LEU A 1 636 ? 5.192 -20.758 -8.638 1.00 97.81 636 LEU A O 1
ATOM 5022 N N . SER A 1 637 ? 6.557 -20.313 -6.904 1.00 97.69 637 SER A N 1
ATOM 5023 C CA . SER A 1 637 ? 7.624 -19.666 -7.676 1.00 97.69 637 SER A CA 1
ATOM 5024 C C . SER A 1 637 ? 8.969 -20.351 -7.440 1.00 97.69 637 SER A C 1
ATOM 5026 O O . SER A 1 637 ? 9.460 -20.426 -6.312 1.00 97.69 637 SER A O 1
ATOM 5028 N N . LEU A 1 638 ? 9.576 -20.827 -8.528 1.00 97.69 638 LEU A N 1
ATOM 5029 C CA . LEU A 1 638 ? 10.939 -21.370 -8.599 1.00 97.69 638 LEU A CA 1
ATOM 5030 C C . LEU A 1 638 ? 11.816 -20.569 -9.570 1.00 97.69 638 LEU A C 1
ATOM 5032 O O . LEU A 1 638 ? 12.880 -21.043 -9.980 1.00 97.69 638 LEU A O 1
ATOM 5036 N N . LYS A 1 639 ? 11.361 -19.377 -9.963 1.00 96.75 639 LYS A N 1
ATOM 5037 C CA . LYS A 1 639 ? 11.985 -18.562 -11.003 1.00 96.75 639 LYS A CA 1
ATOM 5038 C C . LYS A 1 639 ? 13.471 -18.317 -10.756 1.00 96.75 639 LYS A C 1
ATOM 5040 O O . LYS A 1 639 ? 13.888 -18.233 -9.604 1.00 96.75 639 LYS A O 1
ATOM 5045 N N . SER A 1 640 ? 14.261 -18.142 -11.808 1.00 97.44 640 SER A N 1
ATOM 5046 C CA . SER A 1 640 ? 15.674 -17.741 -11.711 1.00 97.44 640 SER A CA 1
ATOM 5047 C C . SER A 1 640 ? 16.484 -18.641 -10.766 1.00 97.44 640 SER A C 1
ATOM 5049 O O . SER A 1 640 ? 17.024 -18.181 -9.760 1.00 97.44 640 SER A O 1
ATOM 5051 N N . ASN A 1 641 ? 16.524 -19.937 -11.082 1.00 98.56 641 ASN A N 1
ATOM 5052 C CA . ASN A 1 641 ? 17.296 -20.975 -10.389 1.00 98.56 641 ASN A CA 1
ATOM 5053 C C . ASN A 1 641 ? 17.999 -21.879 -11.431 1.00 98.56 641 ASN A C 1
ATOM 5055 O O . ASN A 1 641 ? 18.130 -21.517 -12.599 1.00 98.56 641 ASN A O 1
ATOM 5059 N N . LYS A 1 642 ? 18.496 -23.050 -11.016 1.00 98.06 642 LYS A N 1
ATOM 5060 C CA . LYS A 1 642 ? 19.173 -24.051 -11.862 1.00 98.06 642 LYS A CA 1
ATOM 5061 C C . LYS A 1 642 ? 18.403 -25.379 -11.909 1.00 98.06 642 LYS A C 1
ATOM 5063 O O . LYS A 1 642 ? 19.008 -26.455 -11.965 1.00 98.06 642 LYS A O 1
ATOM 5068 N N . PHE A 1 643 ? 17.071 -25.339 -11.819 1.00 98.38 643 PHE A N 1
ATOM 5069 C CA . PHE A 1 643 ? 16.253 -26.551 -11.904 1.00 98.38 643 PHE A CA 1
ATOM 5070 C C . PHE A 1 643 ? 16.273 -27.122 -13.324 1.00 98.38 643 PHE A C 1
ATOM 5072 O O . PHE A 1 643 ? 16.152 -26.382 -14.294 1.00 98.38 643 PHE A O 1
ATOM 5079 N N . TYR A 1 644 ? 16.394 -28.443 -13.448 1.00 97.88 644 TYR A N 1
ATOM 5080 C CA . TYR A 1 644 ? 16.462 -29.154 -14.729 1.00 97.88 644 TYR A CA 1
ATOM 5081 C C . TYR A 1 644 ? 15.518 -30.363 -14.769 1.00 97.88 644 TYR A C 1
ATOM 5083 O O . TYR A 1 644 ? 14.848 -30.695 -13.794 1.00 97.88 644 TYR A O 1
ATOM 5091 N N . GLY A 1 645 ? 15.471 -31.063 -15.905 1.00 97.50 645 GLY A N 1
ATOM 5092 C CA . GLY A 1 645 ? 14.552 -32.187 -16.113 1.00 97.50 645 GLY A CA 1
ATOM 5093 C C . GLY A 1 645 ? 13.165 -31.715 -16.548 1.00 97.50 645 GLY A C 1
ATOM 5094 O O . GLY A 1 645 ? 13.009 -30.570 -16.964 1.00 97.50 645 GLY A O 1
ATOM 5095 N N . SER A 1 646 ? 12.176 -32.607 -16.529 1.00 97.25 646 SER A N 1
ATOM 5096 C CA . SER A 1 646 ? 10.811 -32.303 -16.972 1.00 97.25 646 SER A CA 1
ATOM 5097 C C . SER A 1 646 ? 9.917 -31.795 -15.850 1.00 97.25 646 SER A C 1
ATOM 5099 O O . SER A 1 646 ? 10.076 -32.205 -14.702 1.00 97.25 646 SER A O 1
ATOM 5101 N N . ILE A 1 647 ? 8.919 -30.980 -16.202 1.00 98.06 647 ILE A N 1
ATOM 5102 C CA . ILE A 1 647 ? 7.830 -30.588 -15.298 1.00 98.06 647 ILE A CA 1
ATOM 5103 C C . ILE A 1 647 ? 7.029 -31.855 -14.915 1.00 98.06 647 ILE A C 1
ATOM 5105 O O . ILE A 1 647 ? 6.486 -32.509 -15.810 1.00 98.06 647 ILE A O 1
ATOM 5109 N N . PRO A 1 648 ? 6.955 -32.246 -13.625 1.00 96.81 648 PRO A N 1
ATOM 5110 C CA . PRO A 1 648 ? 6.249 -33.460 -13.209 1.00 96.81 648 PRO A CA 1
ATOM 5111 C C . PRO A 1 648 ? 4.747 -33.408 -13.505 1.00 96.81 648 PRO A C 1
ATOM 5113 O O . PRO A 1 648 ? 4.089 -32.409 -13.220 1.00 96.81 648 PRO A O 1
ATOM 5116 N N . LEU A 1 649 ? 4.176 -34.515 -13.996 1.00 96.19 649 LEU A N 1
ATOM 5117 C CA . LEU A 1 649 ? 2.730 -34.624 -14.251 1.00 96.19 649 LEU A CA 1
ATOM 5118 C C . LEU A 1 649 ? 1.889 -34.473 -12.977 1.00 96.19 649 LEU A C 1
ATOM 5120 O O . LEU A 1 649 ? 0.765 -33.981 -13.039 1.00 96.19 649 LEU A O 1
ATOM 5124 N N . SER A 1 650 ? 2.432 -34.879 -11.827 1.00 96.12 650 SER A N 1
ATOM 5125 C CA . SER A 1 650 ? 1.765 -34.747 -10.533 1.00 96.12 650 SER A CA 1
ATOM 5126 C C . SER A 1 650 ? 1.456 -33.294 -10.180 1.00 96.12 650 SER A C 1
ATOM 5128 O O . SER A 1 650 ? 0.456 -33.059 -9.517 1.00 96.12 650 SER A O 1
ATOM 5130 N N . LEU A 1 651 ? 2.214 -32.303 -10.677 1.00 96.25 651 LEU A N 1
ATOM 5131 C CA . LEU A 1 651 ? 1.917 -30.886 -10.421 1.00 96.25 651 LEU A CA 1
ATOM 5132 C C . LEU A 1 651 ? 0.498 -30.500 -10.839 1.00 96.25 651 LEU A C 1
ATOM 5134 O O . LEU A 1 651 ? -0.103 -29.658 -10.188 1.00 96.25 651 LEU A O 1
ATOM 5138 N N . CYS A 1 652 ? -0.076 -31.154 -11.852 1.00 94.62 652 CYS A N 1
ATOM 5139 C CA . CYS A 1 652 ? -1.463 -30.949 -12.274 1.00 94.62 652 CYS A CA 1
ATOM 5140 C C . CYS A 1 652 ? -2.516 -31.289 -11.196 1.00 94.62 652 CYS A C 1
ATOM 5142 O O . CYS A 1 652 ? -3.702 -31.066 -11.427 1.00 94.62 652 CYS A O 1
ATOM 5144 N N . GLN A 1 653 ? -2.123 -31.855 -10.050 1.00 94.94 653 GLN A N 1
ATOM 5145 C CA . GLN A 1 653 ? -2.990 -32.093 -8.891 1.00 94.94 653 GLN A CA 1
ATOM 5146 C C . GLN A 1 653 ? -3.215 -30.826 -8.042 1.00 94.94 653 GLN A C 1
ATOM 5148 O O . GLN A 1 653 ? -4.150 -30.791 -7.244 1.00 94.94 653 GLN A O 1
ATOM 5153 N N . LEU A 1 654 ? -2.436 -29.757 -8.260 1.00 96.12 654 LEU A N 1
ATOM 5154 C CA . LEU A 1 654 ? -2.581 -28.470 -7.573 1.00 96.12 654 LEU A CA 1
ATOM 5155 C C . LEU A 1 654 ? -3.834 -27.712 -8.045 1.00 96.12 654 LEU A C 1
ATOM 5157 O O . LEU A 1 654 ? -3.776 -26.804 -8.870 1.00 96.12 654 LEU A O 1
ATOM 5161 N N . THR A 1 655 ? -5.003 -28.087 -7.531 1.00 93.06 655 THR A N 1
ATOM 5162 C CA . THR A 1 655 ? -6.291 -27.513 -7.968 1.00 93.06 655 THR A CA 1
ATOM 5163 C C . THR A 1 655 ? -6.504 -26.054 -7.550 1.00 93.06 655 THR A C 1
ATOM 5165 O O . THR A 1 655 ? -7.269 -25.351 -8.213 1.00 93.06 655 THR A O 1
ATOM 5168 N N . GLN A 1 656 ? -5.819 -25.600 -6.493 1.00 92.69 656 GLN A N 1
ATOM 5169 C CA . GLN A 1 656 ? -5.902 -24.236 -5.953 1.00 92.69 656 GLN A CA 1
ATOM 5170 C C . GLN A 1 656 ? -4.891 -23.261 -6.576 1.00 92.69 656 GLN A C 1
ATOM 5172 O O . GLN A 1 656 ? -4.953 -22.068 -6.282 1.00 92.69 656 GLN A O 1
ATOM 5177 N N . ILE A 1 657 ? -3.986 -23.736 -7.443 1.00 94.75 657 ILE A N 1
ATOM 5178 C CA . ILE A 1 657 ? -2.897 -22.909 -7.968 1.00 94.75 657 ILE A CA 1
ATOM 5179 C C . ILE A 1 657 ? -3.436 -21.763 -8.826 1.00 94.75 657 ILE A C 1
ATOM 5181 O O . ILE A 1 657 ? -4.232 -21.954 -9.746 1.00 94.75 657 ILE A O 1
ATOM 5185 N N . GLN A 1 658 ? -2.972 -20.558 -8.524 1.00 94.00 658 GLN A N 1
ATOM 5186 C CA . GLN A 1 658 ? -3.301 -19.331 -9.241 1.00 94.00 658 GLN A CA 1
ATOM 5187 C C . GLN A 1 658 ? -2.073 -18.766 -9.945 1.00 94.00 658 GLN A C 1
ATOM 5189 O O . GLN A 1 658 ? -2.197 -18.204 -11.029 1.00 94.00 658 GLN A O 1
ATOM 5194 N N . ILE A 1 659 ? -0.887 -18.929 -9.360 1.00 95.75 659 ILE A N 1
ATOM 5195 C CA . ILE A 1 659 ? 0.362 -18.403 -9.909 1.00 95.75 659 ILE A CA 1
ATOM 5196 C C . ILE A 1 659 ? 1.418 -19.502 -9.903 1.00 95.75 659 ILE A C 1
ATOM 5198 O O . ILE A 1 659 ? 1.763 -20.038 -8.849 1.00 95.75 659 ILE A O 1
ATOM 5202 N N . LEU A 1 660 ? 1.927 -19.810 -11.094 1.00 97.62 660 LEU A N 1
ATOM 5203 C CA . LEU A 1 660 ? 2.997 -20.769 -11.328 1.00 97.62 660 LEU A CA 1
ATOM 5204 C C . LEU A 1 660 ? 4.119 -20.087 -12.120 1.00 97.62 660 LEU A C 1
ATOM 5206 O O . LEU A 1 660 ? 3.947 -19.796 -13.303 1.00 97.62 660 LEU A O 1
ATOM 5210 N N . ASP A 1 661 ? 5.260 -19.845 -11.476 1.00 98.06 661 ASP A N 1
ATOM 5211 C CA . ASP A 1 661 ? 6.415 -19.186 -12.099 1.00 98.06 661 ASP A CA 1
ATOM 5212 C C . ASP A 1 661 ? 7.670 -20.060 -11.992 1.00 98.06 661 ASP A C 1
ATOM 5214 O O . ASP A 1 661 ? 8.317 -20.142 -10.945 1.00 98.06 661 ASP A O 1
ATOM 5218 N N . PHE A 1 662 ? 8.016 -20.725 -13.093 1.00 98.31 662 PHE A N 1
ATOM 5219 C CA . PHE A 1 662 ? 9.239 -21.521 -13.245 1.00 98.31 662 PHE A CA 1
ATOM 5220 C C . PHE A 1 662 ? 10.214 -20.890 -14.245 1.00 98.31 662 PHE A C 1
ATOM 5222 O O . PHE A 1 662 ? 11.093 -21.574 -14.782 1.00 98.31 662 PHE A O 1
ATOM 5229 N N . SER A 1 663 ? 10.059 -19.597 -14.523 1.00 98.06 663 SER A N 1
ATOM 5230 C CA . SER A 1 663 ? 10.858 -18.899 -15.523 1.00 98.06 663 SER A CA 1
ATOM 5231 C C . SER A 1 663 ? 12.357 -18.922 -15.207 1.00 98.06 663 SER A C 1
ATOM 5233 O O . SER A 1 663 ? 12.768 -19.067 -14.056 1.00 98.06 663 SER A O 1
ATOM 5235 N N . SER A 1 664 ? 13.201 -18.775 -16.227 1.00 97.69 664 SER A N 1
ATOM 5236 C CA . SER A 1 664 ? 14.662 -18.672 -16.074 1.00 97.69 664 SER A CA 1
ATOM 5237 C C . SER A 1 664 ? 15.280 -19.858 -15.315 1.00 97.69 664 SER A C 1
ATOM 5239 O O . SER A 1 664 ? 15.881 -19.697 -14.253 1.00 97.69 664 SER A O 1
ATOM 5241 N N . ASN A 1 665 ? 15.107 -21.063 -15.858 1.00 98.62 665 ASN A N 1
ATOM 5242 C CA . ASN A 1 665 ? 15.670 -22.317 -15.350 1.00 98.62 665 ASN A CA 1
ATOM 5243 C C . ASN A 1 665 ? 16.210 -23.175 -16.521 1.00 98.62 665 ASN A C 1
ATOM 5245 O O . ASN A 1 665 ? 16.249 -22.748 -17.674 1.00 98.62 665 ASN A O 1
ATOM 5249 N N . ASP A 1 666 ? 16.637 -24.407 -16.240 1.00 98.12 666 ASP A N 1
ATOM 5250 C CA . ASP A 1 666 ? 17.118 -25.390 -17.219 1.00 98.12 666 ASP A CA 1
ATOM 5251 C C . ASP A 1 666 ? 16.082 -26.506 -17.504 1.00 98.12 666 ASP A C 1
ATOM 5253 O O . ASP A 1 666 ? 16.450 -27.623 -17.895 1.00 98.12 666 ASP A O 1
ATOM 5257 N N . LEU A 1 667 ? 14.781 -26.243 -17.307 1.00 98.50 667 LEU A N 1
ATOM 5258 C CA . LEU A 1 667 ? 13.714 -27.238 -17.486 1.00 98.50 667 LEU A CA 1
ATOM 5259 C C . LEU A 1 667 ? 13.573 -27.654 -18.952 1.00 98.50 667 LEU A C 1
ATOM 5261 O O . LEU A 1 667 ? 13.743 -26.854 -19.863 1.00 98.50 667 LEU A O 1
ATOM 5265 N N . SER A 1 668 ? 13.235 -28.915 -19.191 1.00 97.81 668 SER A N 1
ATOM 5266 C CA . SER A 1 668 ? 13.188 -29.545 -20.516 1.00 97.81 668 SER A CA 1
ATOM 5267 C C . SER A 1 668 ? 11.961 -30.449 -20.667 1.00 97.81 668 SER A C 1
ATOM 5269 O O . SER A 1 668 ? 11.182 -30.613 -19.735 1.00 97.81 668 SER A O 1
ATOM 5271 N N . GLY A 1 669 ? 11.777 -31.056 -21.840 1.00 97.56 669 GLY A N 1
ATOM 5272 C CA . GLY A 1 669 ? 10.605 -31.891 -22.118 1.00 97.56 669 GLY A CA 1
ATOM 5273 C C . GLY A 1 669 ? 9.337 -31.076 -22.414 1.00 97.56 669 GLY A C 1
ATOM 5274 O O . GLY A 1 669 ? 9.403 -29.845 -22.503 1.00 97.56 669 GLY A O 1
ATOM 5275 N N . PRO A 1 670 ? 8.196 -31.758 -22.619 1.00 97.69 670 PRO A N 1
ATOM 5276 C CA . PRO A 1 670 ? 6.944 -31.116 -22.994 1.00 97.69 670 PRO A CA 1
ATOM 5277 C C . PRO A 1 670 ? 6.224 -30.472 -21.808 1.00 97.69 670 PRO A C 1
ATOM 5279 O O . PRO A 1 670 ? 6.343 -30.920 -20.666 1.00 97.69 670 PRO A O 1
ATOM 5282 N N . ILE A 1 671 ? 5.406 -29.459 -22.102 1.00 98.12 671 ILE A N 1
ATOM 5283 C CA . ILE A 1 671 ? 4.432 -28.918 -21.146 1.00 98.12 671 ILE A CA 1
ATOM 5284 C C . ILE A 1 671 ? 3.356 -29.997 -20.893 1.00 98.12 671 ILE A C 1
ATOM 5286 O O . ILE A 1 671 ? 2.790 -30.518 -21.859 1.00 98.12 671 ILE A O 1
ATOM 5290 N N . PRO A 1 672 ? 3.043 -30.353 -19.631 1.00 96.50 672 PRO A N 1
ATOM 5291 C CA . PRO A 1 672 ? 2.038 -31.370 -19.318 1.00 96.50 672 PRO A CA 1
ATOM 5292 C C . PRO A 1 672 ? 0.647 -31.057 -19.888 1.00 96.50 672 PRO A C 1
ATOM 5294 O O . PRO A 1 672 ? 0.069 -30.009 -19.608 1.00 96.50 672 PRO A O 1
ATOM 5297 N N . SER A 1 673 ? 0.042 -32.004 -20.610 1.00 94.69 673 SER A N 1
ATOM 5298 C CA . SER A 1 673 ? -1.333 -31.859 -21.121 1.00 94.69 673 SER A CA 1
ATOM 5299 C C . SER A 1 673 ? -2.393 -31.854 -20.011 1.00 94.69 673 SER A C 1
ATOM 5301 O O . SER A 1 673 ? -3.502 -31.367 -20.200 1.00 94.69 673 SER A O 1
ATOM 5303 N N . CYS A 1 674 ? -2.068 -32.332 -18.809 1.00 95.50 674 CYS A N 1
ATOM 5304 C CA . CYS A 1 674 ? -2.971 -32.286 -17.659 1.00 95.50 674 CYS A CA 1
ATOM 5305 C C . CYS A 1 674 ? -3.172 -30.880 -17.063 1.00 95.50 674 CYS A C 1
ATOM 5307 O O . CYS A 1 674 ? -3.939 -30.749 -16.112 1.00 95.50 674 CYS A O 1
ATOM 5309 N N . ILE A 1 675 ? -2.544 -29.833 -17.617 1.00 94.88 675 ILE A N 1
ATOM 5310 C CA . ILE A 1 675 ? -2.590 -28.456 -17.092 1.00 94.88 675 ILE A CA 1
ATOM 5311 C C . ILE A 1 675 ? -4.012 -27.900 -16.933 1.00 94.88 675 ILE A C 1
ATOM 5313 O O . ILE A 1 675 ? -4.261 -27.086 -16.051 1.00 94.88 675 ILE A O 1
ATOM 5317 N N . LYS A 1 676 ? -4.980 -28.408 -17.711 1.00 93.69 676 LYS A N 1
ATOM 5318 C CA . LYS A 1 676 ? -6.416 -28.104 -17.562 1.00 93.69 676 LYS A CA 1
ATOM 5319 C C . LYS A 1 676 ? -6.986 -28.397 -16.165 1.00 93.69 676 LYS A C 1
ATOM 5321 O O . LYS A 1 676 ? -8.082 -27.940 -15.865 1.00 93.69 676 LYS A O 1
ATOM 5326 N N . ASN A 1 677 ? -6.286 -29.177 -15.339 1.00 94.50 677 ASN A N 1
ATOM 5327 C CA . ASN A 1 677 ? -6.717 -29.538 -13.989 1.00 94.50 677 ASN A CA 1
ATOM 5328 C C . ASN A 1 677 ? -6.450 -28.435 -12.942 1.00 94.50 677 ASN A C 1
ATOM 5330 O O . ASN A 1 677 ? -6.935 -28.553 -11.814 1.00 94.50 677 ASN A O 1
ATOM 5334 N N . PHE A 1 678 ? -5.746 -27.350 -13.297 1.00 94.88 678 PHE A N 1
ATOM 5335 C CA . PHE A 1 678 ? -5.593 -26.149 -12.461 1.00 94.88 678 PHE A CA 1
ATOM 5336 C C . PHE A 1 678 ? -6.924 -25.401 -12.323 1.00 94.88 678 PHE A C 1
ATOM 5338 O O . PHE A 1 678 ? -7.178 -24.385 -12.965 1.00 94.88 678 PHE A O 1
ATOM 5345 N N . THR A 1 679 ? -7.812 -25.943 -11.493 1.00 91.94 679 THR A N 1
ATOM 5346 C CA . THR A 1 679 ? -9.229 -25.559 -11.428 1.00 91.94 679 THR A CA 1
ATOM 5347 C C . THR A 1 679 ? -9.416 -24.085 -11.050 1.00 91.94 679 THR A C 1
ATOM 5349 O O . THR A 1 679 ? -10.281 -23.421 -11.621 1.00 91.94 679 THR A O 1
ATOM 5352 N N . ALA A 1 680 ? -8.561 -23.533 -10.183 1.00 90.31 680 ALA A N 1
ATOM 5353 C CA . ALA A 1 680 ? -8.564 -22.110 -9.826 1.00 90.31 680 ALA A CA 1
ATOM 5354 C C . ALA A 1 680 ? -8.213 -21.156 -10.992 1.00 90.31 680 ALA A C 1
ATOM 5356 O O . ALA A 1 680 ? -8.526 -19.965 -10.924 1.00 90.31 680 ALA A O 1
ATOM 5357 N N . MET A 1 681 ? -7.605 -21.661 -12.073 1.00 93.25 681 MET A N 1
ATOM 5358 C CA . MET A 1 681 ? -7.382 -20.940 -13.337 1.00 93.25 681 MET A CA 1
ATOM 5359 C C . MET A 1 681 ? -8.473 -21.225 -14.390 1.00 93.25 681 MET A C 1
ATOM 5361 O O . MET A 1 681 ? -8.472 -20.616 -15.459 1.00 93.25 681 MET A O 1
ATOM 5365 N N . VAL A 1 682 ? -9.416 -22.132 -14.115 1.00 90.75 682 VAL A N 1
ATOM 5366 C CA . VAL A 1 682 ? -10.570 -22.438 -14.984 1.00 90.75 682 VAL A CA 1
ATOM 5367 C C . VAL A 1 682 ? -11.804 -21.641 -14.550 1.00 90.75 682 VAL A C 1
ATOM 5369 O O . VAL A 1 682 ? -12.495 -21.061 -15.391 1.00 90.75 682 VAL A O 1
ATOM 5372 N N . GLN A 1 683 ? -12.052 -21.548 -13.242 1.00 85.00 683 GLN A N 1
ATOM 5373 C CA . GLN A 1 683 ? -13.210 -20.866 -12.657 1.00 85.00 683 GLN A CA 1
ATOM 5374 C C . GLN A 1 683 ? -12.839 -20.083 -11.389 1.00 85.00 683 GLN A C 1
ATOM 5376 O O . GLN A 1 683 ? -11.922 -20.456 -10.657 1.00 85.00 683 GLN A O 1
ATOM 5381 N N . ILE A 1 684 ? -13.565 -18.993 -11.125 1.00 74.75 684 ILE A N 1
ATOM 5382 C CA . ILE A 1 684 ? -13.394 -18.174 -9.920 1.00 74.75 684 ILE A CA 1
ATOM 5383 C C . ILE A 1 684 ? -14.220 -18.804 -8.793 1.00 74.75 684 ILE A C 1
ATOM 5385 O O . ILE A 1 684 ? -15.443 -18.700 -8.792 1.00 74.75 684 ILE A O 1
ATOM 5389 N N . ASN A 1 685 ? -13.553 -19.459 -7.841 1.00 63.38 685 ASN A N 1
ATOM 5390 C CA . ASN A 1 685 ? -14.198 -20.021 -6.646 1.00 63.38 685 ASN A CA 1
ATOM 5391 C C . ASN A 1 685 ? -14.192 -19.053 -5.445 1.00 63.38 685 ASN A C 1
ATOM 5393 O O . ASN A 1 685 ? -14.948 -19.255 -4.501 1.00 63.38 685 ASN A O 1
ATOM 5397 N N . SER A 1 686 ? -13.341 -18.021 -5.470 1.00 60.34 686 SER A N 1
ATOM 5398 C CA . SER A 1 686 ? -13.217 -16.991 -4.431 1.00 60.34 686 SER A CA 1
ATOM 5399 C C . SER A 1 686 ? -12.946 -15.636 -5.084 1.00 60.34 686 SER A C 1
ATOM 5401 O O . SER A 1 686 ? -12.183 -15.562 -6.048 1.00 60.34 686 SER A O 1
ATOM 5403 N N . SER A 1 687 ? -13.583 -14.582 -4.570 1.00 60.31 687 SER A N 1
ATOM 5404 C CA . SER A 1 687 ? -13.432 -13.192 -5.020 1.00 60.31 687 SER A CA 1
ATOM 5405 C C . SER A 1 687 ? -12.448 -12.387 -4.163 1.00 60.31 687 SER A C 1
ATOM 5407 O O . SER A 1 687 ? -12.477 -11.157 -4.200 1.00 60.31 687 SER A O 1
ATOM 5409 N N . GLU A 1 688 ? -11.619 -13.049 -3.351 1.00 73.19 688 GLU A N 1
ATOM 5410 C CA . GLU A 1 688 ? -10.620 -12.368 -2.526 1.00 73.19 688 GLU A CA 1
ATOM 5411 C C . GLU A 1 688 ? -9.575 -11.658 -3.397 1.00 73.19 688 GLU A C 1
ATOM 5413 O O . GLU A 1 688 ? -8.977 -12.241 -4.304 1.00 73.19 688 GLU A O 1
ATOM 5418 N N . THR A 1 689 ? -9.361 -10.368 -3.127 1.00 71.69 689 THR A N 1
ATOM 5419 C CA . THR A 1 689 ? -8.414 -9.539 -3.884 1.00 71.69 689 THR A CA 1
ATOM 5420 C C . THR A 1 689 ? -6.964 -9.821 -3.488 1.00 71.69 689 THR A C 1
ATOM 5422 O O . THR A 1 689 ? -6.060 -9.717 -4.315 1.00 71.69 689 THR A O 1
ATOM 5425 N N . THR A 1 690 ? -6.733 -10.226 -2.240 1.00 76.69 690 THR A N 1
ATOM 5426 C CA . THR A 1 690 ? -5.422 -10.546 -1.658 1.00 76.69 690 THR A CA 1
ATOM 5427 C C . THR A 1 690 ? -5.223 -12.051 -1.509 1.00 76.69 690 THR A C 1
ATOM 5429 O O . THR A 1 690 ? -6.188 -12.787 -1.345 1.00 76.69 690 THR A O 1
ATOM 5432 N N . ILE A 1 691 ? -3.967 -12.511 -1.503 1.00 80.38 691 ILE A N 1
ATOM 5433 C CA . ILE A 1 691 ? -3.628 -13.837 -0.963 1.00 80.38 691 ILE A CA 1
ATOM 5434 C C . ILE A 1 691 ? -3.159 -13.616 0.467 1.00 80.38 691 ILE A C 1
ATOM 5436 O O . ILE A 1 691 ? -2.045 -13.137 0.681 1.00 80.38 691 ILE A O 1
ATOM 5440 N N . SER A 1 692 ? -3.987 -13.968 1.445 1.00 82.44 692 SER A N 1
ATOM 5441 C CA . SER A 1 692 ? -3.663 -13.736 2.850 1.00 82.44 692 SER A CA 1
ATOM 5442 C C . SER A 1 692 ? -3.606 -15.044 3.625 1.00 82.44 692 SER A C 1
ATOM 5444 O O . SER A 1 692 ? -4.506 -15.876 3.550 1.00 82.44 692 SER A O 1
ATOM 5446 N N . SER A 1 693 ? -2.547 -15.234 4.407 1.00 82.50 693 SER A N 1
ATOM 5447 C CA . SER A 1 693 ? -2.399 -16.445 5.209 1.00 82.50 693 SER A CA 1
ATOM 5448 C C . SER A 1 693 ? -3.092 -16.263 6.546 1.00 82.50 693 SER A C 1
ATOM 5450 O O . SER A 1 693 ? -2.593 -15.600 7.458 1.00 82.50 693 SER A O 1
ATOM 5452 N N . HIS A 1 694 ? -4.294 -16.831 6.635 1.00 77.12 694 HIS A N 1
ATOM 5453 C CA . HIS A 1 694 ? -5.147 -16.718 7.812 1.00 77.12 694 HIS A CA 1
ATOM 5454 C C . HIS A 1 694 ? -4.618 -17.529 8.991 1.00 77.12 694 HIS A C 1
ATOM 5456 O O . HIS A 1 694 ? -4.312 -18.722 8.858 1.00 77.12 694 HIS A O 1
ATOM 5462 N N . ILE A 1 695 ? -4.624 -16.894 10.161 1.00 73.31 695 ILE A N 1
ATOM 5463 C CA . ILE A 1 695 ? -4.260 -17.492 11.442 1.00 73.31 695 ILE A CA 1
ATOM 5464 C C . ILE A 1 695 ? -5.545 -17.867 12.188 1.00 73.31 695 ILE A C 1
ATOM 5466 O O . ILE A 1 695 ? -6.425 -17.036 12.413 1.00 73.31 695 ILE A O 1
ATOM 5470 N N . LYS A 1 696 ? -5.675 -19.141 12.582 1.00 61.19 696 LYS A N 1
ATOM 5471 C CA . LYS A 1 696 ? -6.850 -19.627 13.323 1.00 61.19 696 LYS A CA 1
ATOM 5472 C C . LYS A 1 696 ? -6.841 -19.080 14.754 1.00 61.19 696 LYS A C 1
ATOM 5474 O O . LYS A 1 696 ? -6.042 -19.522 15.575 1.00 61.19 696 LYS A O 1
ATOM 5479 N N . ILE A 1 697 ? -7.778 -18.192 15.083 1.00 56.62 697 ILE A N 1
ATOM 5480 C CA . ILE A 1 697 ? -7.941 -17.675 16.448 1.00 56.62 697 ILE A CA 1
ATOM 5481 C C . ILE A 1 697 ? -8.674 -18.720 17.305 1.00 56.62 697 ILE A C 1
ATOM 5483 O O . ILE A 1 697 ? -9.835 -19.043 17.053 1.00 56.62 697 ILE A O 1
ATOM 5487 N N . ARG A 1 698 ? -8.025 -19.249 18.352 1.00 45.91 698 ARG A N 1
ATOM 5488 C CA . ARG A 1 698 ? -8.711 -20.013 19.412 1.00 45.91 698 ARG A CA 1
ATOM 5489 C C . ARG A 1 698 ? -9.217 -19.040 20.477 1.00 45.91 698 ARG A C 1
ATOM 5491 O O . ARG A 1 698 ? -8.492 -18.729 21.418 1.00 45.91 698 ARG A O 1
ATOM 5498 N N . PHE A 1 699 ? -10.452 -18.557 20.362 1.00 40.53 699 PHE A N 1
ATOM 5499 C CA . PHE A 1 699 ? -11.048 -17.764 21.439 1.00 40.53 699 PHE A CA 1
ATOM 5500 C C . PHE A 1 699 ? -11.293 -18.644 22.676 1.00 40.53 699 PHE A C 1
ATOM 5502 O O . PHE A 1 699 ? -12.122 -19.551 22.651 1.00 40.53 699 PHE A O 1
ATOM 5509 N N . ARG A 1 700 ? -10.632 -18.341 23.800 1.00 34.84 700 ARG A N 1
ATOM 5510 C CA . ARG A 1 700 ? -11.253 -18.556 25.115 1.00 34.84 700 ARG A CA 1
ATOM 5511 C C . ARG A 1 700 ? -12.149 -17.342 25.362 1.00 34.84 700 ARG A C 1
ATOM 5513 O O . ARG A 1 700 ? -11.636 -16.233 25.464 1.00 34.84 700 ARG A O 1
ATOM 5520 N N . LYS A 1 701 ? -13.471 -17.548 25.428 1.00 32.34 701 LYS A N 1
ATOM 5521 C CA . LYS A 1 701 ? -14.463 -16.556 25.887 1.00 32.34 701 LYS A CA 1
ATOM 5522 C C . LYS A 1 701 ? -14.031 -16.005 27.255 1.00 32.34 701 LYS A C 1
ATOM 5524 O O . LYS A 1 701 ? -14.305 -16.629 28.272 1.00 32.34 701 LYS A O 1
ATOM 5529 N N . SER A 1 702 ? -13.318 -14.883 27.287 1.00 31.66 702 SER A N 1
ATOM 5530 C CA . SER A 1 702 ? -13.083 -14.093 28.502 1.00 31.66 702 SER A CA 1
ATOM 5531 C C . SER A 1 702 ? -12.525 -12.709 28.152 1.00 31.66 702 SER A C 1
ATOM 5533 O O . SER A 1 702 ? -11.426 -12.346 28.565 1.00 31.66 702 SER A O 1
ATOM 5535 N N . CYS A 1 703 ? -13.291 -11.914 27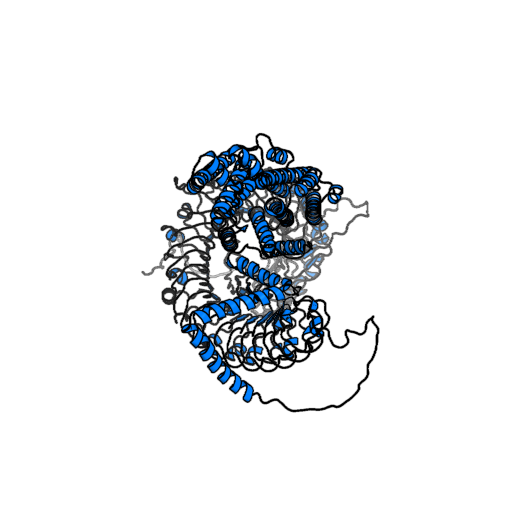.413 1.00 36.19 703 CYS A N 1
ATOM 5536 C CA . CYS A 1 703 ? -13.171 -10.459 27.476 1.00 36.19 703 CYS A CA 1
ATOM 5537 C C . CYS A 1 703 ? -14.565 -9.920 27.798 1.00 36.19 703 CYS A C 1
ATOM 5539 O O . CYS A 1 703 ? -15.464 -9.979 26.964 1.00 36.19 703 CYS A O 1
ATOM 5541 N N . GLY A 1 704 ? -14.771 -9.488 29.043 1.00 30.55 704 GLY A N 1
ATOM 5542 C CA . GLY A 1 704 ? -15.958 -8.729 29.425 1.00 30.55 704 GLY A CA 1
ATOM 5543 C C . GLY A 1 704 ? -15.785 -7.276 28.999 1.00 30.55 704 GLY A C 1
ATOM 5544 O O . GLY A 1 704 ? -14.719 -6.734 29.242 1.00 30.55 704 GLY A O 1
ATOM 5545 N N . LEU A 1 705 ? -16.816 -6.699 28.371 1.00 32.75 705 LEU A N 1
ATOM 5546 C CA . LEU A 1 705 ? -17.126 -5.272 28.128 1.00 32.75 705 LEU A CA 1
ATOM 5547 C C . LEU A 1 705 ? -16.045 -4.289 27.604 1.00 32.75 705 LEU A C 1
ATOM 5549 O O . LEU A 1 705 ? -16.431 -3.258 27.059 1.00 32.75 705 LEU A O 1
ATOM 5553 N N . ASP A 1 706 ? -14.748 -4.594 27.632 1.00 31.34 706 ASP A N 1
ATOM 5554 C CA . ASP A 1 706 ? -13.705 -3.864 26.907 1.00 31.34 706 ASP A CA 1
ATOM 5555 C C . ASP A 1 706 ? -13.729 -4.293 25.433 1.00 31.34 706 ASP A C 1
ATOM 5557 O O . ASP A 1 706 ? -13.141 -5.300 25.030 1.00 31.34 706 ASP A O 1
ATOM 5561 N N . ARG A 1 707 ? -14.420 -3.509 24.594 1.00 40.81 707 ARG A N 1
ATOM 5562 C CA . ARG A 1 707 ? -14.461 -3.681 23.125 1.00 40.81 707 ARG A CA 1
ATOM 5563 C C . ARG A 1 707 ? -13.104 -3.454 22.429 1.00 40.81 707 ARG A C 1
ATOM 5565 O O . ARG A 1 707 ? -13.035 -3.567 21.211 1.00 40.81 707 ARG A O 1
ATOM 5572 N N . ALA A 1 708 ? -12.022 -3.212 23.172 1.00 37.97 708 ALA A N 1
ATOM 5573 C CA . ALA A 1 708 ? -10.663 -3.054 22.645 1.00 37.97 708 ALA A CA 1
ATOM 5574 C C . ALA A 1 708 ? -10.025 -4.363 22.116 1.00 37.97 708 ALA A C 1
ATOM 5576 O O . ALA A 1 708 ? -8.907 -4.336 21.610 1.00 37.97 708 ALA A O 1
ATOM 5577 N N . CYS A 1 709 ? -10.713 -5.509 22.214 1.00 38.56 709 CYS A N 1
ATOM 5578 C CA . CYS A 1 709 ? -10.186 -6.822 21.813 1.00 38.56 709 CYS A CA 1
ATOM 5579 C C . CYS A 1 709 ? -10.923 -7.491 20.637 1.00 38.56 709 CYS A C 1
ATOM 5581 O O . CYS A 1 709 ? -10.710 -8.682 20.403 1.00 38.56 709 CYS A O 1
ATOM 5583 N N . ASN A 1 710 ? -11.736 -6.767 19.859 1.00 33.34 710 ASN A N 1
ATOM 5584 C CA . ASN A 1 710 ? -12.194 -7.265 18.554 1.00 33.34 710 ASN A CA 1
ATOM 5585 C C . ASN A 1 710 ? -11.062 -7.142 17.520 1.00 33.34 710 ASN A C 1
ATOM 5587 O O . ASN A 1 710 ? -11.160 -6.406 16.544 1.00 33.34 710 ASN A O 1
ATOM 5591 N N . LEU A 1 711 ? -9.968 -7.876 17.732 1.00 44.41 711 LEU A N 1
ATOM 5592 C CA . LEU A 1 711 ? -9.071 -8.214 16.635 1.00 44.41 711 LEU A CA 1
ATOM 5593 C C . LEU A 1 711 ? -9.873 -9.152 15.731 1.00 44.41 711 LEU A C 1
ATOM 5595 O O . LEU A 1 711 ? -10.162 -10.288 16.115 1.00 44.41 711 LEU A O 1
ATOM 5599 N N . GLY A 1 712 ? -10.300 -8.645 14.573 1.00 39.66 712 GLY A N 1
ATOM 5600 C CA . GLY A 1 712 ? -10.905 -9.451 13.516 1.00 39.66 712 GLY A CA 1
ATOM 5601 C C . GLY A 1 712 ? -9.999 -10.622 13.095 1.00 39.66 712 GLY A C 1
ATOM 5602 O O . GLY A 1 712 ? -8.908 -10.799 13.646 1.00 39.66 712 GLY A O 1
ATOM 5603 N N . PRO A 1 713 ? -10.427 -11.455 12.131 1.00 48.41 713 PRO A N 1
ATOM 5604 C CA . PRO A 1 713 ? -9.576 -12.517 11.599 1.00 48.41 713 PRO A CA 1
ATOM 5605 C C . PRO A 1 713 ? -8.197 -11.953 11.230 1.00 48.41 713 PRO A C 1
ATOM 5607 O O . PRO A 1 713 ? -8.086 -11.049 10.408 1.00 48.41 713 PRO A O 1
ATOM 5610 N N . VAL A 1 714 ? -7.148 -12.461 11.881 1.00 65.50 714 VAL A N 1
ATOM 5611 C CA . VAL A 1 714 ? -5.780 -11.990 11.658 1.00 65.50 714 VAL A CA 1
ATOM 5612 C C . VAL A 1 714 ? -5.211 -12.741 10.462 1.00 65.50 714 VAL A C 1
ATOM 5614 O O . VAL A 1 714 ? -5.202 -13.977 10.436 1.00 65.50 714 VAL A O 1
ATOM 5617 N N . SER A 1 715 ? -4.715 -11.997 9.481 1.00 74.62 715 SER A N 1
ATOM 5618 C CA . SER A 1 715 ? -4.087 -12.552 8.290 1.00 74.62 715 SER A CA 1
ATOM 5619 C C . SER A 1 715 ? -2.811 -11.801 7.929 1.00 74.62 715 SER A C 1
ATOM 5621 O O . SER A 1 715 ? -2.758 -10.584 8.070 1.00 74.62 715 SER A O 1
ATOM 5623 N N . TYR A 1 716 ? -1.805 -12.527 7.445 1.00 85.00 716 TYR A N 1
ATOM 5624 C CA . TYR A 1 716 ? -0.615 -11.939 6.827 1.00 85.00 716 TYR A CA 1
ATOM 5625 C C . TYR A 1 716 ? -0.878 -11.719 5.337 1.00 85.00 716 TYR A C 1
ATOM 5627 O O . TYR A 1 716 ? -1.213 -12.680 4.642 1.00 85.00 716 TYR A O 1
ATOM 5635 N N . GLU A 1 717 ? -0.742 -10.486 4.849 1.00 87.62 717 GLU A N 1
ATOM 5636 C CA . GLU A 1 717 ? -0.860 -10.180 3.420 1.00 87.62 717 GLU A CA 1
ATOM 5637 C C . GLU A 1 717 ? 0.402 -10.647 2.688 1.00 87.62 717 GLU A C 1
ATOM 5639 O O . GLU A 1 717 ? 1.491 -10.110 2.891 1.00 87.62 717 GLU A O 1
ATOM 5644 N N . ASN A 1 718 ? 0.274 -11.670 1.840 1.00 89.06 718 ASN A N 1
ATOM 5645 C CA . ASN A 1 718 ? 1.418 -12.172 1.090 1.00 89.06 718 ASN A CA 1
ATOM 5646 C C . ASN A 1 718 ? 1.791 -11.207 -0.035 1.00 89.06 718 ASN A C 1
ATOM 5648 O O . ASN A 1 718 ? 0.927 -10.653 -0.716 1.00 89.06 718 ASN A O 1
ATOM 5652 N N . ASN A 1 719 ? 3.094 -11.079 -0.279 1.00 89.25 719 ASN A N 1
ATOM 5653 C CA . ASN A 1 719 ? 3.620 -10.339 -1.417 1.00 89.25 719 ASN A CA 1
ATOM 5654 C C . ASN A 1 719 ? 4.275 -11.277 -2.441 1.00 89.25 719 ASN A C 1
ATOM 5656 O O . ASN A 1 719 ? 4.810 -12.329 -2.092 1.00 89.25 719 ASN A O 1
ATOM 5660 N N . ALA A 1 72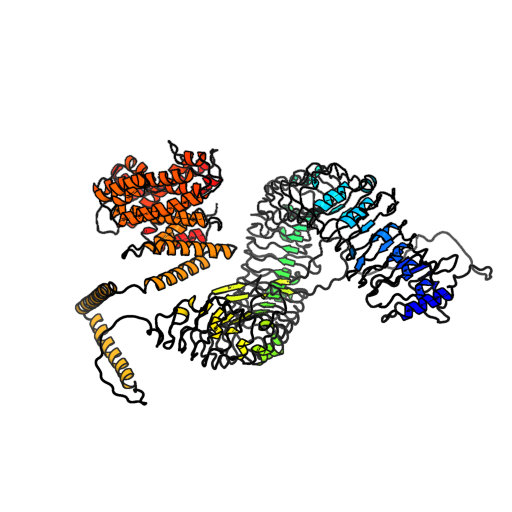0 ? 4.267 -10.905 -3.715 1.00 87.12 720 ALA A N 1
ATOM 5661 C CA . ALA A 1 720 ? 4.958 -11.659 -4.754 1.00 87.12 720 ALA A CA 1
ATOM 5662 C C . ALA A 1 720 ? 5.550 -10.739 -5.811 1.00 87.12 720 ALA A C 1
ATOM 5664 O O . ALA A 1 720 ? 4.947 -9.734 -6.181 1.00 87.12 720 ALA A O 1
ATOM 5665 N N . SER A 1 721 ? 6.707 -11.128 -6.339 1.00 89.06 721 SER A N 1
ATOM 5666 C CA . SER A 1 721 ? 7.332 -10.439 -7.459 1.00 89.06 721 SER A CA 1
ATOM 5667 C C . SER A 1 721 ? 7.057 -11.192 -8.761 1.00 89.06 721 SER A C 1
ATOM 5669 O O . SER A 1 721 ? 7.586 -12.288 -8.952 1.00 89.06 721 SER A O 1
ATOM 5671 N N . ILE A 1 722 ? 6.244 -10.621 -9.649 1.00 89.62 722 ILE A N 1
ATOM 5672 C CA . ILE A 1 722 ? 5.715 -11.276 -10.856 1.00 89.62 722 ILE A CA 1
ATOM 5673 C C . ILE A 1 722 ? 6.066 -10.446 -12.090 1.00 89.62 722 ILE A C 1
ATOM 5675 O O . ILE A 1 722 ? 5.956 -9.219 -12.073 1.00 89.62 722 ILE A O 1
ATOM 5679 N N . THR A 1 723 ? 6.461 -11.113 -13.173 1.00 88.56 723 THR A N 1
ATOM 5680 C CA . THR A 1 723 ? 6.620 -10.469 -14.481 1.00 88.56 723 THR A CA 1
ATOM 5681 C C . THR A 1 723 ? 5.249 -10.271 -15.121 1.00 88.56 723 THR A C 1
ATOM 5683 O O . THR A 1 723 ? 4.552 -11.231 -15.440 1.00 88.56 723 THR A O 1
ATOM 5686 N N . TRP A 1 724 ? 4.851 -9.020 -15.329 1.00 89.81 724 TRP A N 1
ATOM 5687 C CA . TRP A 1 724 ? 3.575 -8.655 -15.933 1.00 89.81 724 TRP A CA 1
ATOM 5688 C C . TRP A 1 724 ? 3.806 -7.633 -17.047 1.00 89.81 724 TRP A C 1
ATOM 5690 O O . TRP A 1 724 ? 4.480 -6.626 -16.848 1.00 89.81 724 TRP A O 1
ATOM 5700 N N . LYS A 1 725 ? 3.277 -7.900 -18.249 1.00 86.81 725 LYS A N 1
ATOM 5701 C CA . LYS A 1 725 ? 3.444 -7.042 -19.446 1.00 86.81 725 LYS A CA 1
ATOM 5702 C C . LYS A 1 725 ? 4.911 -6.666 -19.741 1.00 86.81 725 LYS A C 1
ATOM 5704 O O . LYS A 1 725 ? 5.204 -5.538 -20.134 1.00 86.81 725 LYS A O 1
ATOM 5709 N N . GLY A 1 726 ? 5.828 -7.613 -19.534 1.00 77.62 726 GLY A N 1
ATOM 5710 C CA . GLY A 1 726 ? 7.259 -7.448 -19.807 1.00 77.62 726 GLY A CA 1
ATOM 5711 C C . GLY A 1 726 ? 8.071 -6.730 -18.719 1.00 77.62 726 GLY A C 1
ATOM 5712 O O . GLY A 1 726 ? 9.256 -6.498 -18.935 1.00 77.62 726 GLY A O 1
ATOM 5713 N N . ALA A 1 727 ? 7.483 -6.395 -17.564 1.00 79.94 727 ALA A N 1
ATOM 5714 C CA . ALA A 1 727 ? 8.190 -5.780 -16.437 1.00 79.94 727 ALA A CA 1
ATOM 5715 C C . ALA A 1 727 ? 7.946 -6.544 -15.126 1.00 79.94 727 ALA A C 1
ATOM 5717 O O . ALA A 1 727 ? 6.898 -7.157 -14.936 1.00 79.94 727 ALA A O 1
ATOM 5718 N N . GLN A 1 728 ? 8.921 -6.522 -14.216 1.00 84.31 728 GLN A N 1
ATOM 5719 C CA . GLN A 1 728 ? 8.800 -7.139 -12.895 1.00 84.31 728 GLN A CA 1
ATOM 5720 C C . GLN A 1 728 ? 8.075 -6.183 -11.939 1.00 84.31 728 GLN A C 1
ATOM 5722 O O . GLN A 1 728 ? 8.487 -5.037 -11.777 1.00 84.31 728 GLN A O 1
ATOM 5727 N N . HIS A 1 729 ? 7.018 -6.662 -11.290 1.00 85.56 729 HIS A N 1
ATOM 5728 C CA . HIS A 1 729 ? 6.202 -5.893 -10.351 1.00 85.56 729 HIS A CA 1
ATOM 5729 C C . HIS A 1 729 ? 6.073 -6.630 -9.018 1.00 85.56 729 HIS A C 1
ATOM 5731 O O . HIS A 1 729 ? 5.980 -7.857 -8.997 1.00 85.56 729 HIS A O 1
ATOM 5737 N N . GLU A 1 730 ? 6.046 -5.890 -7.909 1.00 86.81 730 GLU A N 1
ATOM 5738 C CA . GLU A 1 730 ? 5.632 -6.432 -6.613 1.00 86.81 730 GLU A CA 1
ATOM 5739 C C . GLU A 1 730 ? 4.129 -6.231 -6.406 1.00 86.81 730 GLU A C 1
ATOM 5741 O O . GLU A 1 730 ? 3.605 -5.126 -6.539 1.00 86.81 730 GLU A O 1
ATOM 5746 N N . TYR A 1 731 ? 3.435 -7.315 -6.071 1.00 84.56 731 TYR A N 1
ATOM 5747 C CA . TYR A 1 731 ? 2.002 -7.330 -5.805 1.00 84.56 731 TYR A CA 1
ATOM 5748 C C . TYR A 1 731 ? 1.741 -7.749 -4.363 1.00 84.56 731 TYR A C 1
ATOM 5750 O O . TYR A 1 731 ? 2.275 -8.760 -3.913 1.00 84.56 731 TYR A O 1
ATOM 5758 N N . VAL A 1 732 ? 0.879 -6.995 -3.674 1.00 81.00 732 VAL A N 1
ATOM 5759 C CA . VAL A 1 732 ? 0.387 -7.301 -2.317 1.00 81.00 732 VAL A CA 1
ATOM 5760 C C . VAL A 1 732 ? -1.147 -7.347 -2.334 1.00 81.00 732 VAL A C 1
ATOM 5762 O O . VAL A 1 732 ? -1.752 -8.417 -2.316 1.00 81.00 732 VAL A O 1
ATOM 5765 N N . LYS A 1 733 ? -1.790 -6.185 -2.531 1.00 74.50 733 LYS A N 1
ATOM 5766 C CA . LYS A 1 733 ? -3.250 -5.994 -2.399 1.00 74.50 733 LYS A CA 1
ATOM 5767 C C . LYS A 1 733 ? -4.127 -6.690 -3.452 1.00 74.50 733 LYS A C 1
ATOM 5769 O O . LYS A 1 733 ? -5.309 -6.914 -3.210 1.00 74.50 733 LYS A O 1
ATOM 5774 N N . ILE A 1 734 ? -3.567 -6.988 -4.625 1.00 79.38 734 ILE A N 1
ATOM 5775 C CA . ILE A 1 734 ? -4.294 -7.579 -5.768 1.00 79.38 734 ILE A CA 1
ATOM 5776 C C . ILE A 1 734 ? -3.757 -8.956 -6.171 1.00 79.38 734 ILE A C 1
ATOM 5778 O O . ILE A 1 734 ? -4.116 -9.482 -7.224 1.00 79.38 734 ILE A O 1
ATOM 5782 N N . LEU A 1 735 ? -2.870 -9.535 -5.356 1.00 83.62 735 LEU A N 1
ATOM 5783 C CA . LEU A 1 735 ? -2.207 -10.795 -5.674 1.00 83.62 735 LEU A CA 1
ATOM 5784 C C . LEU A 1 735 ? -3.213 -11.945 -5.888 1.00 83.62 735 LEU A C 1
ATOM 5786 O O . LEU A 1 735 ? -2.990 -12.787 -6.753 1.00 83.62 735 LEU A O 1
ATOM 5790 N N . GLY A 1 736 ? -4.347 -11.939 -5.174 1.00 83.31 736 GLY A N 1
ATOM 5791 C CA . GLY A 1 736 ? -5.402 -12.960 -5.276 1.00 83.31 736 GLY A CA 1
ATOM 5792 C C . GLY A 1 736 ? -6.205 -12.909 -6.579 1.00 83.31 736 GLY A C 1
ATOM 5793 O O . GLY A 1 736 ? -6.873 -13.880 -6.942 1.00 83.31 736 GLY A O 1
ATOM 5794 N N . LEU A 1 737 ? -6.097 -11.811 -7.336 1.00 84.94 737 LEU A N 1
ATOM 5795 C CA . LEU A 1 737 ? -6.748 -11.649 -8.640 1.00 84.94 737 LEU A CA 1
ATOM 5796 C C . LEU A 1 737 ? -5.904 -12.191 -9.799 1.00 84.94 737 LEU A C 1
ATOM 5798 O O . LEU A 1 737 ? -6.424 -12.410 -10.893 1.00 84.94 737 LEU A O 1
ATOM 5802 N N . LEU A 1 738 ? -4.602 -12.395 -9.590 1.00 90.31 738 LEU A N 1
ATOM 5803 C CA . LEU A 1 738 ? -3.695 -12.788 -10.662 1.00 90.31 738 LEU A CA 1
ATOM 5804 C C . LEU A 1 738 ? -3.824 -14.282 -10.973 1.00 90.31 738 LEU A C 1
ATOM 5806 O O . LEU A 1 738 ? -3.908 -15.129 -10.084 1.00 90.31 738 LEU A O 1
ATOM 5810 N N . ARG A 1 739 ? -3.829 -14.609 -12.267 1.00 93.62 739 ARG A N 1
ATOM 5811 C CA . ARG A 1 739 ? -3.778 -15.983 -12.782 1.00 93.62 739 ARG A CA 1
ATOM 5812 C C . ARG A 1 739 ? -2.658 -16.074 -13.807 1.00 93.62 739 ARG A C 1
ATOM 5814 O O . ARG A 1 739 ? -2.812 -15.573 -14.922 1.00 93.62 739 ARG A O 1
ATOM 5821 N N . VAL A 1 740 ? -1.522 -16.643 -13.410 1.00 95.94 740 VAL A N 1
ATOM 5822 C CA . VAL A 1 740 ? -0.254 -16.534 -14.151 1.00 95.94 740 VAL A CA 1
ATOM 5823 C C . VAL A 1 740 ? 0.393 -17.894 -14.331 1.00 95.94 740 VAL A C 1
ATOM 5825 O O . VAL A 1 740 ? 0.557 -18.642 -13.369 1.00 95.94 740 VAL A O 1
ATOM 5828 N N . ILE A 1 741 ? 0.812 -18.173 -15.563 1.00 98.06 741 ILE A N 1
ATOM 5829 C CA . ILE A 1 741 ? 1.762 -19.235 -15.882 1.00 98.06 741 ILE A CA 1
ATOM 5830 C C . ILE A 1 741 ? 2.949 -18.590 -16.600 1.00 98.06 741 ILE A C 1
ATOM 5832 O O . ILE A 1 741 ? 2.807 -18.130 -17.735 1.00 98.06 741 ILE A O 1
ATOM 5836 N N . ASP A 1 742 ? 4.113 -18.584 -15.951 1.00 98.38 742 ASP A N 1
ATOM 5837 C CA . ASP A 1 742 ? 5.379 -18.175 -16.561 1.00 98.38 742 ASP A CA 1
ATOM 5838 C C . ASP A 1 742 ? 6.366 -19.349 -16.570 1.00 98.38 742 ASP A C 1
ATOM 5840 O O . ASP A 1 742 ? 6.830 -19.824 -15.533 1.00 98.38 742 ASP A O 1
ATOM 5844 N N . LEU A 1 743 ? 6.657 -19.843 -17.772 1.00 98.44 743 LEU A N 1
ATOM 5845 C CA . LEU A 1 743 ? 7.621 -20.911 -18.045 1.00 98.44 743 LEU A CA 1
ATOM 5846 C C . LEU A 1 743 ? 8.743 -20.423 -18.976 1.00 98.44 743 LEU A C 1
ATOM 5848 O O . LEU A 1 743 ? 9.438 -21.230 -19.604 1.00 98.44 743 LEU A O 1
ATOM 5852 N N . SER A 1 744 ? 8.899 -19.106 -19.116 1.00 98.38 744 SER A N 1
ATOM 5853 C CA . SER A 1 744 ? 9.833 -18.505 -20.063 1.00 98.38 744 SER A CA 1
ATOM 5854 C C . SER A 1 744 ? 11.296 -18.796 -19.730 1.00 98.38 744 SER A C 1
ATOM 5856 O O . SER A 1 744 ? 11.640 -19.160 -18.606 1.00 98.38 744 SER A O 1
ATOM 5858 N N . SER A 1 745 ? 12.184 -18.632 -20.710 1.00 98.19 745 SER A N 1
ATOM 5859 C CA . SER A 1 745 ? 13.636 -18.793 -20.539 1.00 98.19 745 SER A CA 1
ATOM 5860 C C . SER A 1 745 ? 14.017 -20.158 -19.950 1.00 98.19 745 SER A C 1
ATOM 5862 O O . SER A 1 745 ? 14.660 -20.250 -18.907 1.00 98.19 745 SER A O 1
ATOM 5864 N N . ASN A 1 746 ? 13.584 -21.222 -20.626 1.00 98.69 746 ASN A N 1
ATOM 5865 C CA . ASN A 1 746 ? 13.865 -22.618 -20.289 1.00 98.69 746 ASN A CA 1
ATOM 5866 C C . ASN A 1 746 ? 14.285 -23.393 -21.562 1.00 98.69 746 ASN A C 1
ATOM 5868 O O . ASN A 1 746 ? 14.566 -22.821 -22.616 1.00 98.69 746 ASN A O 1
ATOM 5872 N N . LYS A 1 747 ? 14.361 -24.726 -21.483 1.00 98.44 747 LYS A N 1
ATOM 5873 C CA . LYS A 1 747 ? 14.663 -25.643 -22.599 1.00 98.44 747 LYS A CA 1
ATOM 5874 C C . LYS A 1 747 ? 13.457 -26.523 -22.966 1.00 98.44 747 LYS A C 1
ATOM 5876 O O . LYS A 1 747 ? 13.649 -27.614 -23.514 1.00 98.44 747 LYS A O 1
ATOM 5881 N N . LEU A 1 748 ? 12.230 -26.083 -22.666 1.00 98.56 748 LEU A N 1
ATOM 5882 C CA . LEU A 1 748 ? 10.999 -26.836 -22.940 1.00 98.56 748 LEU A CA 1
ATOM 5883 C C . LEU A 1 748 ? 10.831 -27.073 -24.442 1.00 98.56 748 LEU A C 1
ATOM 5885 O O . LEU A 1 748 ? 11.190 -26.223 -25.253 1.00 98.56 748 LEU A O 1
ATOM 5889 N N . ASN A 1 749 ? 10.306 -28.234 -24.822 1.00 97.75 749 ASN A N 1
ATOM 5890 C CA . ASN A 1 749 ? 10.152 -28.649 -26.217 1.00 97.75 749 ASN A CA 1
ATOM 5891 C C . ASN A 1 749 ? 8.773 -29.284 -26.467 1.00 97.75 749 ASN A C 1
ATOM 5893 O O . ASN A 1 749 ? 7.908 -29.257 -25.599 1.00 97.75 749 ASN A O 1
ATOM 5897 N N . GLY A 1 750 ? 8.547 -29.831 -27.663 1.00 97.00 750 GLY A N 1
ATOM 5898 C CA . GLY A 1 750 ? 7.234 -30.354 -28.048 1.00 97.00 750 GLY A CA 1
ATOM 5899 C C . GLY A 1 750 ? 6.263 -29.242 -28.444 1.00 97.00 750 GLY A C 1
ATOM 5900 O O . GLY A 1 750 ? 6.694 -28.146 -28.801 1.00 97.00 750 GLY A O 1
ATOM 5901 N N . GLU A 1 751 ? 4.968 -29.546 -28.442 1.00 97.69 751 GLU A N 1
ATOM 5902 C CA . GLU A 1 751 ? 3.905 -28.600 -28.801 1.00 97.69 751 GLU A CA 1
ATOM 5903 C C . GLU A 1 751 ? 3.303 -27.924 -27.565 1.00 97.69 751 GLU A C 1
ATOM 5905 O O . GLU A 1 751 ? 3.381 -28.455 -26.456 1.00 97.69 751 GLU A O 1
ATOM 5910 N N . ILE A 1 752 ? 2.663 -26.765 -27.755 1.00 98.25 752 ILE A N 1
ATOM 5911 C CA . ILE A 1 752 ? 1.810 -26.164 -26.720 1.00 98.25 752 ILE A CA 1
ATOM 5912 C C . ILE A 1 752 ? 0.539 -27.026 -26.616 1.00 98.25 752 ILE A C 1
ATOM 5914 O O . ILE A 1 752 ? -0.213 -27.096 -27.594 1.00 98.25 752 ILE A O 1
ATOM 5918 N N . PRO A 1 753 ? 0.260 -27.685 -25.474 1.00 96.88 753 PRO A N 1
ATOM 5919 C CA . PRO A 1 753 ? -0.873 -28.594 -25.373 1.00 96.88 753 PRO A CA 1
ATOM 5920 C C . PRO A 1 753 ? -2.196 -27.844 -25.547 1.00 96.88 753 PRO A C 1
ATOM 5922 O O . PRO A 1 753 ? -2.410 -26.766 -24.984 1.00 96.88 753 PRO A O 1
ATOM 5925 N N . MET A 1 754 ? -3.119 -28.446 -26.300 1.00 96.19 754 MET A N 1
ATOM 5926 C CA . MET A 1 754 ? -4.454 -27.892 -26.551 1.00 96.19 754 MET A CA 1
ATOM 5927 C C . MET A 1 754 ? -5.209 -27.616 -25.241 1.00 96.19 754 MET A C 1
ATOM 5929 O O . MET A 1 754 ? -6.063 -26.731 -25.169 1.00 96.19 754 MET A O 1
ATOM 5933 N N . GLU A 1 755 ? -4.884 -28.363 -24.190 1.00 97.06 755 GLU A N 1
ATOM 5934 C CA . GLU A 1 755 ? -5.477 -28.273 -22.869 1.00 97.06 755 GLU A CA 1
ATOM 5935 C C . GLU A 1 755 ? -5.289 -26.916 -22.184 1.00 97.06 755 GLU A C 1
ATOM 5937 O O . GLU A 1 755 ? -6.172 -26.547 -21.413 1.00 97.06 755 GLU A O 1
ATOM 5942 N N . VAL A 1 756 ? -4.257 -26.132 -22.534 1.00 96.94 756 VAL A N 1
ATOM 5943 C CA . VAL A 1 756 ? -4.071 -24.747 -22.046 1.00 96.94 756 VAL A CA 1
ATOM 5944 C C . VAL A 1 756 ? -5.305 -23.885 -22.322 1.00 96.94 756 VAL A C 1
ATOM 5946 O O . VAL A 1 756 ? -5.665 -23.043 -21.509 1.00 96.94 756 VAL A O 1
ATOM 5949 N N . THR A 1 757 ? -6.023 -24.149 -23.420 1.00 95.69 757 THR A N 1
ATOM 5950 C CA . THR A 1 757 ? -7.233 -23.399 -23.812 1.00 95.69 757 THR A CA 1
ATOM 5951 C C . THR A 1 757 ? -8.440 -23.597 -22.881 1.00 95.69 757 THR A C 1
ATOM 5953 O O . THR A 1 757 ? -9.480 -22.978 -23.101 1.00 95.69 757 THR A O 1
ATOM 5956 N N . HIS A 1 758 ? -8.335 -24.451 -21.854 1.00 94.81 758 HIS A N 1
ATOM 5957 C CA . HIS A 1 758 ? -9.368 -24.616 -20.822 1.00 94.81 758 HIS A CA 1
ATOM 5958 C C . HIS A 1 758 ? -9.202 -23.659 -19.636 1.00 94.81 758 HIS A C 1
ATOM 5960 O O . HIS A 1 758 ? -10.120 -23.550 -18.830 1.00 94.81 758 HIS A O 1
ATOM 5966 N N . LEU A 1 759 ? -8.062 -22.975 -19.511 1.00 95.88 759 LEU A N 1
ATOM 5967 C CA . LEU A 1 759 ? -7.759 -22.096 -18.381 1.00 95.88 759 LEU A CA 1
ATOM 5968 C C . LEU A 1 759 ? -8.419 -20.718 -18.554 1.00 95.88 759 LEU A C 1
ATOM 5970 O O . LEU A 1 759 ? -7.742 -19.706 -18.682 1.00 95.88 759 LEU A O 1
ATOM 5974 N N . SER A 1 760 ? -9.750 -20.662 -18.604 1.00 93.25 760 SER A N 1
ATOM 5975 C CA . SER A 1 760 ? -10.512 -19.449 -18.951 1.00 93.25 760 SER A CA 1
ATOM 5976 C C . SER A 1 760 ? -10.294 -18.240 -18.032 1.00 93.25 760 SER A C 1
ATOM 5978 O O . SER A 1 760 ? -10.614 -17.122 -18.431 1.00 93.25 760 SER A O 1
ATOM 5980 N N . GLN A 1 761 ? -9.753 -18.423 -16.824 1.00 93.56 761 GLN A N 1
ATOM 5981 C CA . GLN A 1 761 ? -9.397 -17.317 -15.922 1.00 93.56 761 GLN A CA 1
ATOM 5982 C C . GLN A 1 761 ? -7.942 -16.865 -16.067 1.00 93.56 761 GLN A C 1
ATOM 5984 O O . GLN A 1 761 ? -7.539 -15.935 -15.378 1.00 93.56 761 GLN A O 1
ATOM 5989 N N . LEU A 1 762 ? -7.138 -17.509 -16.919 1.00 95.62 762 LEU A N 1
ATOM 5990 C CA . LEU A 1 762 ? -5.725 -17.183 -17.080 1.00 95.62 762 LEU A CA 1
ATOM 5991 C C . LEU A 1 762 ? -5.554 -15.748 -17.593 1.00 95.62 762 LEU A C 1
ATOM 5993 O O . LEU A 1 762 ? -6.059 -15.400 -18.658 1.00 95.62 762 LEU A O 1
ATOM 5997 N N . GLY A 1 763 ? -4.822 -14.934 -16.832 1.00 94.81 763 GLY A N 1
ATOM 5998 C CA . GLY A 1 763 ? -4.532 -13.538 -17.152 1.00 94.81 763 GLY A CA 1
ATOM 5999 C C . GLY A 1 763 ? -3.190 -13.353 -17.858 1.00 94.81 763 GLY A C 1
ATOM 6000 O O . GLY A 1 763 ? -3.065 -12.472 -18.706 1.00 94.81 763 GLY A O 1
ATOM 6001 N N . ALA A 1 764 ? -2.199 -14.198 -17.565 1.00 97.12 764 ALA A N 1
ATOM 6002 C CA . ALA A 1 764 ? -0.899 -14.159 -18.226 1.00 97.12 764 ALA A CA 1
ATOM 6003 C C . ALA A 1 764 ? -0.370 -15.557 -18.552 1.00 97.12 764 ALA A C 1
ATOM 6005 O O . ALA A 1 764 ? -0.340 -16.439 -17.690 1.00 97.12 764 ALA A O 1
ATOM 6006 N N . LEU A 1 765 ? 0.086 -15.722 -19.793 1.00 98.25 765 LEU A N 1
ATOM 6007 C CA . LEU A 1 765 ? 0.777 -16.908 -20.276 1.00 98.25 765 LEU A CA 1
ATOM 6008 C C . LEU A 1 765 ? 2.080 -16.499 -20.964 1.00 98.25 765 LEU A C 1
ATOM 6010 O O . LEU A 1 765 ? 2.063 -15.936 -22.060 1.00 98.25 765 LEU A O 1
ATOM 6014 N N . ASN A 1 766 ? 3.202 -16.822 -20.331 1.00 98.50 766 ASN A N 1
ATOM 6015 C CA . ASN A 1 766 ? 4.527 -16.542 -20.860 1.00 98.50 766 ASN A CA 1
ATOM 6016 C C . ASN A 1 766 ? 5.303 -17.848 -21.071 1.00 98.50 766 ASN A C 1
ATOM 6018 O O . ASN A 1 766 ? 5.633 -18.555 -20.120 1.00 98.50 766 ASN A O 1
ATOM 6022 N N . LEU A 1 767 ? 5.571 -18.180 -22.334 1.00 98.44 767 LEU A N 1
ATOM 6023 C CA . LEU A 1 767 ? 6.321 -19.366 -22.759 1.00 98.44 767 LEU A CA 1
ATOM 6024 C C . LEU A 1 767 ? 7.556 -18.994 -23.595 1.00 98.44 767 LEU A C 1
ATOM 6026 O O . LEU A 1 767 ? 8.125 -19.852 -24.281 1.00 98.44 767 LEU A O 1
ATOM 6030 N N . SER A 1 768 ? 7.962 -17.724 -23.588 1.00 98.50 768 SER A N 1
ATOM 6031 C CA . SER A 1 768 ? 9.019 -17.234 -24.466 1.00 98.50 768 SER A CA 1
ATOM 6032 C C . SER A 1 768 ? 10.384 -17.843 -24.172 1.00 98.50 768 SER A C 1
ATOM 6034 O O . SER A 1 768 ? 10.620 -18.405 -23.101 1.00 98.50 768 SER A O 1
ATOM 6036 N N . ARG A 1 769 ? 11.302 -17.755 -25.139 1.00 98.12 769 ARG A N 1
ATOM 6037 C CA . ARG A 1 769 ? 12.691 -18.232 -25.009 1.00 98.12 769 ARG A CA 1
ATOM 6038 C C . ARG A 1 769 ? 12.756 -19.706 -24.588 1.00 98.12 769 ARG A C 1
ATOM 6040 O O . ARG A 1 769 ? 13.373 -20.055 -23.585 1.00 98.12 769 ARG A O 1
ATOM 6047 N N . ASN A 1 770 ? 12.103 -20.561 -25.369 1.00 98.75 770 ASN A N 1
ATOM 6048 C CA . ASN A 1 770 ? 12.098 -22.016 -25.211 1.00 98.75 770 ASN A CA 1
ATOM 6049 C C . ASN A 1 770 ? 12.393 -22.706 -26.563 1.00 98.75 770 ASN A C 1
ATOM 6051 O O . ASN A 1 770 ? 12.775 -22.079 -27.549 1.00 98.75 770 ASN A O 1
ATOM 6055 N N . ASN A 1 771 ? 12.253 -24.032 -26.620 1.00 98.19 771 ASN A N 1
ATOM 6056 C CA . ASN A 1 771 ? 12.374 -24.850 -27.831 1.00 98.19 771 ASN A CA 1
ATOM 6057 C C . ASN A 1 771 ? 11.010 -25.399 -28.307 1.00 98.19 771 ASN A C 1
ATOM 6059 O O . ASN A 1 771 ? 10.974 -26.456 -28.947 1.00 98.19 771 ASN A O 1
ATOM 6063 N N . LEU A 1 772 ? 9.900 -24.717 -27.999 1.00 98.44 772 LEU A N 1
ATOM 6064 C CA . LEU A 1 772 ? 8.546 -25.157 -28.360 1.00 98.44 772 LEU A CA 1
ATOM 6065 C C . LEU A 1 772 ? 8.337 -25.119 -29.876 1.00 98.44 772 LEU A C 1
ATOM 6067 O O . LEU A 1 772 ? 8.897 -24.280 -30.572 1.00 98.44 772 LEU A O 1
ATOM 6071 N N . SER A 1 773 ? 7.529 -26.036 -30.391 1.00 97.38 773 SER A N 1
ATOM 6072 C CA . SER A 1 773 ? 7.269 -26.257 -31.817 1.00 97.38 773 SER A CA 1
ATOM 6073 C C . SER A 1 773 ? 5.785 -26.558 -32.061 1.00 97.38 773 SER A C 1
ATOM 6075 O O . SER A 1 773 ? 4.979 -26.467 -31.140 1.00 97.38 773 SER A O 1
ATOM 6077 N N . GLY A 1 774 ? 5.404 -26.893 -33.295 1.00 96.56 774 GLY A N 1
ATOM 6078 C CA . GLY A 1 774 ? 4.001 -27.124 -33.651 1.00 96.56 774 GLY A CA 1
ATOM 6079 C C . GLY A 1 774 ? 3.202 -25.825 -33.757 1.00 96.56 774 GLY A C 1
ATOM 6080 O O . GLY A 1 774 ? 3.780 -24.744 -33.860 1.00 96.56 774 GLY A O 1
ATOM 6081 N N . LYS A 1 775 ? 1.872 -25.941 -33.768 1.00 97.56 775 LYS A N 1
ATOM 6082 C CA . LYS A 1 775 ? 0.954 -24.819 -34.020 1.00 97.56 775 LYS A CA 1
ATOM 6083 C C . LYS A 1 775 ? 0.450 -24.186 -32.726 1.00 97.56 775 LYS A C 1
ATOM 6085 O O . LYS A 1 775 ? 0.308 -24.865 -31.711 1.00 97.56 775 LYS A O 1
ATOM 6090 N N . ILE A 1 776 ? 0.082 -22.904 -32.783 1.00 98.06 776 ILE A N 1
ATOM 6091 C CA . ILE A 1 776 ? -0.685 -22.265 -31.704 1.00 98.06 776 ILE A CA 1
ATOM 6092 C C . ILE A 1 776 ? -2.062 -22.959 -31.599 1.00 98.06 776 ILE A C 1
ATOM 6094 O O . ILE A 1 776 ? -2.726 -23.150 -32.625 1.00 98.06 776 ILE A O 1
ATOM 6098 N N . PRO A 1 777 ? -2.535 -23.336 -30.394 1.00 97.06 777 PRO A N 1
ATOM 6099 C CA . PRO A 1 777 ? -3.829 -23.989 -30.215 1.00 97.06 777 PRO A CA 1
ATOM 6100 C C . PRO A 1 777 ? -4.997 -23.218 -30.847 1.00 97.06 777 PRO A C 1
ATOM 6102 O O . PRO A 1 777 ? -5.281 -22.076 -30.496 1.00 97.06 777 PRO A O 1
ATOM 6105 N N . ARG A 1 778 ? -5.761 -23.874 -31.728 1.00 95.25 778 ARG A N 1
ATOM 6106 C CA . ARG A 1 778 ? -6.854 -23.239 -32.498 1.00 95.25 778 ARG A CA 1
ATOM 6107 C C . ARG A 1 778 ? -8.016 -22.655 -31.677 1.00 95.25 778 ARG A C 1
ATOM 6109 O O . ARG A 1 778 ? -8.877 -22.007 -32.251 1.00 95.25 778 ARG A O 1
ATOM 6116 N N . LYS A 1 779 ? -8.103 -22.961 -30.376 1.00 94.75 779 LYS A N 1
ATOM 6117 C CA . LYS A 1 779 ? -9.127 -22.434 -29.449 1.00 94.75 779 LYS A CA 1
ATOM 6118 C C . LYS A 1 779 ? -8.523 -21.473 -28.421 1.00 94.75 779 LYS A C 1
ATOM 6120 O O . LYS A 1 779 ? -9.097 -21.308 -27.350 1.00 94.75 779 LYS A O 1
ATOM 6125 N N . ILE A 1 780 ? -7.367 -20.873 -28.708 1.00 95.75 780 ILE A N 1
ATOM 6126 C CA . ILE A 1 780 ? -6.723 -19.909 -27.806 1.00 95.75 780 ILE A CA 1
ATOM 6127 C C . ILE A 1 780 ? -7.642 -18.718 -27.483 1.00 95.75 780 ILE A C 1
ATOM 6129 O O . ILE A 1 780 ? -7.588 -18.205 -26.371 1.00 95.75 780 ILE A O 1
ATOM 6133 N N . GLY A 1 781 ? -8.575 -18.386 -28.387 1.00 92.50 781 GLY A N 1
ATOM 6134 C CA . GLY A 1 781 ? -9.640 -17.398 -28.170 1.00 92.50 781 GLY A CA 1
ATOM 6135 C C . GLY A 1 781 ? -10.528 -17.631 -26.944 1.00 92.50 781 GLY A C 1
ATOM 6136 O O . GLY A 1 781 ? -11.128 -16.697 -26.428 1.00 92.50 781 GLY A O 1
ATOM 6137 N N . LYS A 1 782 ? -10.580 -18.862 -26.414 1.00 93.50 782 LYS A N 1
ATOM 6138 C CA . LYS A 1 782 ? -11.337 -19.181 -25.191 1.00 93.50 782 LYS A CA 1
ATOM 6139 C C . LYS A 1 782 ? -10.768 -18.553 -23.919 1.00 93.50 782 LYS A C 1
ATOM 6141 O O . LYS A 1 782 ? -11.455 -18.538 -22.900 1.00 93.50 782 LYS A O 1
ATOM 6146 N N . LEU A 1 783 ? -9.525 -18.082 -23.951 1.00 94.62 783 LEU A N 1
ATOM 6147 C CA . LEU A 1 783 ? -8.874 -17.429 -22.821 1.00 94.62 783 LEU A CA 1
ATOM 6148 C C . LEU A 1 783 ? -9.303 -15.956 -22.753 1.00 94.62 783 LEU A C 1
ATOM 6150 O O . LEU A 1 783 ? -8.499 -15.053 -22.939 1.00 94.62 783 LEU A O 1
ATOM 6154 N N . THR A 1 784 ? -10.590 -15.707 -22.512 1.00 90.12 784 THR A N 1
ATOM 6155 C CA . THR A 1 784 ? -11.205 -14.369 -22.610 1.00 90.12 784 THR A CA 1
ATOM 6156 C C . THR A 1 784 ? -10.717 -13.364 -21.564 1.00 90.12 784 THR A C 1
ATOM 6158 O O . THR A 1 784 ? -11.005 -12.181 -21.694 1.00 90.12 784 THR A O 1
ATOM 6161 N N . ASN A 1 785 ? -10.014 -13.822 -20.523 1.00 92.06 785 ASN A N 1
ATOM 6162 C CA . ASN A 1 785 ? -9.398 -12.975 -19.495 1.00 92.06 785 ASN A CA 1
ATOM 6163 C C . ASN A 1 785 ? -7.902 -12.716 -19.738 1.00 92.06 785 ASN A C 1
ATOM 6165 O O . ASN A 1 785 ? -7.260 -12.018 -18.950 1.00 92.06 785 ASN A O 1
ATOM 6169 N N . LEU A 1 786 ? -7.331 -13.279 -20.806 1.00 95.94 786 LEU A N 1
ATOM 6170 C CA . LEU A 1 786 ? -5.901 -13.226 -21.075 1.00 95.94 786 LEU A CA 1
ATOM 6171 C C . LEU A 1 786 ? -5.479 -11.804 -21.449 1.00 95.94 786 LEU A C 1
ATOM 6173 O O . LEU A 1 786 ? -5.952 -11.235 -22.430 1.00 95.94 786 LEU A O 1
ATOM 6177 N N . GLN A 1 787 ? -4.569 -11.236 -20.668 1.00 95.88 787 GLN A N 1
ATOM 6178 C CA . GLN A 1 787 ? -4.012 -9.900 -20.865 1.00 95.88 787 GLN A CA 1
ATOM 6179 C C . GLN A 1 787 ? -2.585 -9.934 -21.404 1.00 95.88 787 GLN A C 1
ATOM 6181 O O . GLN A 1 787 ? -2.181 -8.991 -22.085 1.00 95.88 787 GLN A O 1
ATOM 6186 N N . VAL A 1 788 ? -1.826 -10.987 -21.099 1.00 97.19 788 VAL A N 1
ATOM 6187 C CA . VAL A 1 788 ? -0.418 -11.132 -21.485 1.00 97.19 788 VAL A CA 1
ATOM 6188 C C . VAL A 1 788 ? -0.221 -12.470 -22.184 1.00 97.19 788 VAL A C 1
ATOM 6190 O O . VAL A 1 788 ? -0.492 -13.518 -21.597 1.00 97.19 788 VAL A O 1
ATOM 6193 N N . LEU A 1 789 ? 0.275 -12.427 -23.420 1.00 97.88 789 LEU A N 1
ATOM 6194 C CA . LEU A 1 789 ? 0.658 -13.607 -24.187 1.00 97.88 789 LEU A CA 1
ATOM 6195 C C . LEU A 1 789 ? 2.041 -13.403 -24.805 1.00 97.88 789 LEU A C 1
ATOM 6197 O O . LEU A 1 789 ? 2.202 -12.578 -25.702 1.00 97.88 789 LEU A O 1
ATOM 6201 N N . ASP A 1 790 ? 3.028 -14.165 -24.349 1.00 98.38 790 ASP A N 1
ATOM 6202 C CA . ASP A 1 790 ? 4.384 -14.112 -24.902 1.00 98.38 790 ASP A CA 1
ATOM 6203 C C . ASP A 1 790 ? 4.861 -15.509 -25.297 1.00 98.38 790 ASP A C 1
ATOM 6205 O O . ASP A 1 790 ? 5.105 -16.371 -24.451 1.00 98.38 790 ASP A O 1
ATOM 6209 N N . PHE A 1 791 ? 4.981 -15.728 -26.604 1.00 98.38 791 PHE A N 1
ATOM 6210 C CA . PHE A 1 791 ? 5.503 -16.949 -27.219 1.00 98.38 791 PHE A CA 1
ATOM 6211 C C . PHE A 1 791 ? 6.796 -16.693 -28.000 1.00 98.38 791 PHE A C 1
ATOM 6213 O O . PHE A 1 791 ? 7.239 -17.560 -28.763 1.00 98.38 791 PHE A O 1
ATOM 6220 N N . SER A 1 792 ? 7.405 -15.521 -27.836 1.00 98.38 792 SER A N 1
ATOM 6221 C CA . SER A 1 792 ? 8.569 -15.109 -28.611 1.00 98.38 792 SER A CA 1
ATOM 6222 C C . SER A 1 792 ? 9.768 -16.049 -28.437 1.00 98.38 792 SER A C 1
ATOM 6224 O O . SER A 1 792 ? 9.883 -16.772 -27.444 1.00 98.38 792 SER A O 1
ATOM 6226 N N . TYR A 1 793 ? 10.681 -16.063 -29.411 1.00 98.12 793 TYR A N 1
ATOM 6227 C CA . TYR A 1 793 ? 11.903 -16.882 -29.374 1.00 98.12 793 TYR A CA 1
ATOM 6228 C C . TYR A 1 793 ? 11.622 -18.378 -29.143 1.00 98.12 793 TYR A C 1
ATOM 6230 O O . TYR A 1 793 ? 12.100 -18.984 -28.181 1.00 98.12 793 TYR A O 1
ATOM 6238 N N . ASN A 1 794 ? 10.842 -18.973 -30.044 1.00 98.62 794 ASN A N 1
ATOM 6239 C CA . ASN A 1 794 ? 10.528 -20.402 -30.076 1.00 98.62 794 ASN A CA 1
ATOM 6240 C C . ASN A 1 794 ? 10.650 -20.943 -31.522 1.00 98.62 794 ASN A C 1
ATOM 6242 O O . ASN A 1 794 ? 11.241 -20.322 -32.406 1.00 98.62 794 ASN A O 1
ATOM 6246 N N . LYS A 1 795 ? 10.148 -22.154 -31.781 1.00 98.06 795 LYS A N 1
ATOM 6247 C CA . LYS A 1 795 ? 10.093 -22.807 -33.105 1.00 98.06 795 LYS A CA 1
ATOM 6248 C C . LYS A 1 795 ? 8.644 -23.064 -33.548 1.00 98.06 795 LYS A C 1
ATOM 6250 O O . LYS A 1 795 ? 8.402 -23.994 -34.324 1.00 98.06 795 LYS A O 1
ATOM 6255 N N . ILE A 1 796 ? 7.690 -22.282 -33.038 1.00 98.12 796 ILE A N 1
ATOM 6256 C CA . ILE A 1 796 ? 6.252 -22.419 -33.321 1.00 98.12 796 ILE A CA 1
ATOM 6257 C C . ILE A 1 796 ? 6.003 -22.090 -34.795 1.00 98.12 796 ILE A C 1
ATOM 6259 O O . ILE A 1 796 ? 6.605 -21.162 -35.330 1.00 98.12 796 ILE A O 1
ATOM 6263 N N . ASN A 1 797 ? 5.151 -22.866 -35.460 1.00 97.12 797 ASN A N 1
ATOM 6264 C CA . ASN A 1 797 ? 4.883 -22.769 -36.891 1.00 97.12 797 ASN A CA 1
ATOM 6265 C C . ASN A 1 797 ? 3.382 -22.726 -37.218 1.00 97.12 797 ASN A C 1
ATOM 6267 O O . ASN A 1 797 ? 2.528 -22.852 -36.341 1.00 97.12 797 ASN A O 1
ATOM 6271 N N . GLY A 1 798 ? 3.071 -22.560 -38.504 1.00 95.94 798 GLY A N 1
ATOM 6272 C CA . GLY A 1 798 ? 1.700 -22.460 -38.994 1.00 95.94 798 GLY A CA 1
ATOM 6273 C C . GLY A 1 798 ? 1.092 -21.075 -38.779 1.00 95.94 798 GLY A C 1
ATOM 6274 O O . GLY A 1 798 ? 1.795 -20.102 -38.516 1.00 95.94 798 GLY A O 1
ATOM 6275 N N . GLU A 1 799 ? -0.225 -20.995 -38.936 1.00 96.81 799 GLU A N 1
ATOM 6276 C CA . GLU A 1 799 ? -0.971 -19.738 -38.882 1.00 96.81 799 GLU A CA 1
ATOM 6277 C C . GLU A 1 799 ? -1.273 -19.286 -37.452 1.00 96.81 799 GLU A C 1
ATOM 6279 O O . GLU A 1 799 ? -1.460 -20.106 -36.548 1.00 96.81 799 GLU A O 1
ATOM 6284 N N . ILE A 1 800 ? -1.382 -17.966 -37.264 1.00 97.38 800 ILE A N 1
ATOM 6285 C CA . ILE A 1 800 ? -1.976 -17.383 -36.058 1.00 97.38 800 ILE A CA 1
ATOM 6286 C C . ILE A 1 800 ? -3.485 -17.694 -36.100 1.00 97.38 800 ILE A C 1
ATOM 6288 O O . ILE A 1 800 ? -4.158 -17.267 -37.039 1.00 97.38 800 ILE A O 1
ATOM 6292 N N . PRO A 1 801 ? -4.054 -18.428 -35.124 1.00 95.94 801 PRO A N 1
ATOM 6293 C CA . PRO A 1 801 ? -5.460 -18.814 -35.167 1.00 95.94 801 PRO A CA 1
ATOM 6294 C C . PRO A 1 801 ? -6.382 -17.598 -35.149 1.00 95.94 801 PRO A C 1
ATOM 6296 O O . PRO A 1 801 ? -6.237 -16.732 -34.288 1.00 95.94 801 PRO A O 1
ATOM 6299 N N . THR A 1 802 ? -7.402 -17.587 -36.008 1.00 94.31 802 THR A N 1
ATOM 6300 C CA . THR A 1 802 ? -8.404 -16.508 -36.057 1.00 94.31 802 THR A CA 1
ATOM 6301 C C . THR A 1 802 ? -9.088 -16.268 -34.714 1.00 94.31 802 THR A C 1
ATOM 6303 O O . THR A 1 802 ? -9.331 -15.122 -34.364 1.00 94.31 802 THR A O 1
ATOM 6306 N N . SER A 1 803 ? -9.285 -17.315 -33.901 1.00 94.69 803 SER A N 1
ATOM 6307 C CA . SER A 1 803 ? -9.833 -17.181 -32.542 1.00 94.69 803 SER A CA 1
ATOM 6308 C C . SER A 1 803 ? -9.022 -16.242 -31.635 1.00 94.69 803 SER A C 1
ATOM 6310 O O . SER A 1 803 ? -9.570 -15.687 -30.696 1.00 94.69 803 SER A O 1
ATOM 6312 N N . LEU A 1 804 ? -7.721 -16.036 -31.886 1.00 95.25 804 LEU A N 1
ATOM 6313 C CA . LEU A 1 804 ? -6.916 -15.116 -31.073 1.00 95.25 804 LEU A CA 1
ATOM 6314 C C . LEU A 1 804 ? -7.389 -13.660 -31.227 1.00 95.25 804 LEU A C 1
ATOM 6316 O O . LEU A 1 804 ? -7.263 -12.880 -30.289 1.00 95.25 804 LEU A O 1
ATOM 6320 N N . ALA A 1 805 ? -7.985 -13.313 -32.374 1.00 91.62 805 ALA A N 1
ATOM 6321 C CA . ALA A 1 805 ? -8.593 -12.006 -32.605 1.00 91.62 805 ALA A CA 1
ATOM 6322 C C . ALA A 1 805 ? -9.806 -11.734 -31.694 1.00 91.62 805 ALA A C 1
ATOM 6324 O O . ALA A 1 805 ? -10.167 -10.576 -31.503 1.00 91.62 805 ALA A O 1
ATOM 6325 N N . GLU A 1 806 ? -10.414 -12.779 -31.117 1.00 89.44 806 GLU A N 1
ATOM 6326 C CA . GLU A 1 806 ? -11.559 -12.681 -30.199 1.00 89.44 806 GLU A CA 1
ATOM 6327 C C . GLU A 1 806 ? -11.139 -12.285 -28.769 1.00 89.44 806 GLU A C 1
ATOM 6329 O O . GLU A 1 806 ? -11.984 -11.901 -27.962 1.00 89.44 806 GLU A O 1
ATOM 6334 N N . VAL A 1 807 ? -9.842 -12.349 -28.435 1.00 91.88 807 VAL A N 1
ATOM 6335 C CA . VAL A 1 807 ? -9.322 -12.031 -27.093 1.00 91.88 807 VAL A CA 1
ATOM 6336 C C . VAL A 1 807 ? -9.128 -10.521 -26.940 1.00 91.88 807 VAL A C 1
ATOM 6338 O O . VAL A 1 807 ? -8.015 -9.998 -27.002 1.00 91.88 807 VAL A O 1
ATOM 6341 N N . SER A 1 808 ? -10.222 -9.794 -26.724 1.00 89.50 808 SER A N 1
ATOM 6342 C CA . SER A 1 808 ? -10.200 -8.330 -26.586 1.00 89.50 808 SER A CA 1
ATOM 6343 C C . SER A 1 808 ? -9.493 -7.824 -25.321 1.00 89.50 808 SER A C 1
ATOM 6345 O O . SER A 1 808 ? -9.148 -6.651 -25.248 1.00 89.50 808 SER A O 1
ATOM 6347 N N . SER A 1 809 ? -9.283 -8.680 -24.315 1.00 92.19 809 SER A N 1
ATOM 6348 C CA . SER A 1 809 ? -8.576 -8.342 -23.069 1.00 92.19 809 SER A CA 1
ATOM 6349 C C . SER A 1 809 ? -7.056 -8.238 -23.229 1.00 92.19 809 SER A C 1
ATOM 6351 O O . SER A 1 809 ? -6.370 -7.757 -22.323 1.00 92.19 809 SER A O 1
ATOM 6353 N N . LEU A 1 810 ? -6.513 -8.730 -24.346 1.00 94.12 810 LEU A N 1
ATOM 6354 C CA . LEU A 1 810 ? -5.078 -8.836 -24.559 1.00 94.12 810 LEU A CA 1
ATOM 6355 C C . LEU A 1 810 ? -4.457 -7.440 -24.614 1.00 94.12 810 LEU A C 1
ATOM 6357 O O . LEU A 1 810 ? -4.854 -6.614 -25.414 1.00 94.12 810 LEU A O 1
ATOM 6361 N N . SER A 1 811 ? -3.461 -7.159 -23.784 1.00 93.38 811 SER A N 1
ATOM 6362 C CA . SER A 1 811 ? -2.797 -5.843 -23.726 1.00 93.38 811 SER A CA 1
ATOM 6363 C C . SER A 1 811 ? -1.282 -5.929 -23.881 1.00 93.38 811 SER A C 1
ATOM 6365 O O . SER A 1 811 ? -0.617 -4.906 -24.027 1.00 93.38 811 SER A O 1
ATOM 6367 N N . TYR A 1 812 ? -0.741 -7.145 -23.895 1.00 95.75 812 TYR A N 1
ATOM 6368 C CA . TYR A 1 812 ? 0.637 -7.439 -24.241 1.00 95.75 812 TYR A CA 1
ATOM 6369 C C . TYR A 1 812 ? 0.680 -8.708 -25.093 1.00 95.75 812 TYR A C 1
ATOM 6371 O O . TYR A 1 812 ? 0.167 -9.750 -24.676 1.00 95.75 812 TYR A O 1
ATOM 6379 N N . LEU A 1 813 ? 1.303 -8.607 -26.266 1.00 96.38 813 LEU A N 1
ATOM 6380 C CA . LEU A 1 813 ? 1.508 -9.711 -27.195 1.00 96.38 813 LEU A CA 1
ATOM 6381 C C . LEU A 1 813 ? 2.930 -9.670 -27.756 1.00 96.38 813 LEU A C 1
ATOM 6383 O O . LEU A 1 813 ? 3.343 -8.643 -28.301 1.00 96.38 813 LEU A O 1
ATOM 6387 N N . ASP A 1 814 ? 3.630 -10.799 -27.699 1.00 97.38 814 ASP A N 1
ATOM 6388 C CA . ASP A 1 814 ? 4.861 -11.016 -28.460 1.00 97.38 814 ASP A CA 1
ATOM 6389 C C . ASP A 1 814 ? 4.900 -12.444 -29.034 1.00 97.38 814 ASP A C 1
ATOM 6391 O O . ASP A 1 814 ? 4.887 -13.446 -28.320 1.00 97.38 814 ASP A O 1
ATOM 6395 N N . LEU A 1 815 ? 4.897 -12.530 -30.362 1.00 97.94 815 LEU A N 1
ATOM 6396 C CA . LEU A 1 815 ? 5.000 -13.751 -31.166 1.00 97.94 815 LEU A CA 1
ATOM 6397 C C . LEU A 1 815 ? 6.280 -13.756 -32.018 1.00 97.94 815 LEU A C 1
ATOM 6399 O O . LEU A 1 815 ? 6.446 -14.610 -32.898 1.00 97.94 815 LEU A O 1
ATOM 6403 N N . SER A 1 816 ? 7.177 -12.794 -31.799 1.00 97.50 816 SER A N 1
ATOM 6404 C CA . SER A 1 816 ? 8.358 -12.585 -32.626 1.00 97.50 816 SER A CA 1
ATOM 6405 C C . SER A 1 816 ? 9.326 -13.765 -32.564 1.00 97.50 816 SER A C 1
ATOM 6407 O O . SER A 1 816 ? 9.308 -14.573 -31.635 1.00 97.50 816 SER A O 1
ATOM 6409 N N . ASN A 1 817 ? 10.212 -13.865 -33.553 1.00 97.44 817 ASN A N 1
ATOM 6410 C CA . ASN A 1 817 ? 11.268 -14.884 -33.580 1.00 97.44 817 ASN A CA 1
ATOM 6411 C C . ASN A 1 817 ? 10.703 -16.317 -33.491 1.00 97.44 817 ASN A C 1
ATOM 6413 O O . ASN A 1 817 ? 11.074 -17.101 -32.615 1.00 97.44 817 ASN A O 1
ATOM 6417 N N . ASN A 1 818 ? 9.792 -16.643 -34.409 1.00 98.31 818 ASN A N 1
ATOM 6418 C CA . ASN A 1 818 ? 9.181 -17.962 -34.581 1.00 98.31 818 ASN A CA 1
ATOM 6419 C C . ASN A 1 818 ? 9.205 -18.369 -36.074 1.00 98.31 818 ASN A C 1
ATOM 6421 O O . ASN A 1 818 ? 9.967 -17.832 -36.877 1.00 98.31 818 ASN A O 1
ATOM 6425 N N . ARG A 1 819 ? 8.413 -19.376 -36.460 1.00 97.50 819 ARG A N 1
ATOM 6426 C CA . ARG A 1 819 ? 8.232 -19.855 -37.843 1.00 97.50 819 ARG A CA 1
ATOM 6427 C C . ARG A 1 819 ? 6.772 -19.726 -38.296 1.00 97.50 819 ARG A C 1
ATOM 6429 O O . ARG A 1 819 ? 6.279 -20.584 -39.031 1.00 97.50 819 ARG A O 1
ATOM 6436 N N . LEU A 1 820 ? 6.066 -18.708 -37.804 1.00 97.38 820 LEU A N 1
ATOM 6437 C CA . LEU A 1 820 ? 4.665 -18.462 -38.141 1.00 97.38 820 LEU A CA 1
ATOM 6438 C C . LEU A 1 820 ? 4.523 -18.012 -39.601 1.00 97.38 820 LEU A C 1
ATOM 6440 O O . LEU A 1 820 ? 5.436 -17.414 -40.180 1.00 97.38 820 LEU A O 1
ATOM 6444 N N . SER A 1 821 ? 3.370 -18.313 -40.191 1.00 95.38 821 SER A N 1
ATOM 6445 C CA . SER A 1 821 ? 3.065 -18.027 -41.593 1.00 95.38 821 SER A CA 1
ATOM 6446 C C . SER A 1 821 ? 1.608 -17.620 -41.811 1.00 95.38 821 SER A C 1
ATOM 6448 O O . SER A 1 821 ? 0.763 -17.889 -40.966 1.00 95.38 821 SER A O 1
ATOM 6450 N N . GLY A 1 822 ? 1.297 -17.027 -42.962 1.00 93.88 822 GLY A N 1
ATOM 6451 C CA . GLY A 1 822 ? -0.062 -16.633 -43.339 1.00 93.88 822 GLY A CA 1
ATOM 6452 C C . GLY A 1 822 ? -0.447 -15.225 -42.878 1.00 93.88 822 GLY A C 1
ATOM 6453 O O . GLY A 1 822 ? 0.367 -14.470 -42.345 1.00 93.88 822 GLY A O 1
ATOM 6454 N N . ARG A 1 823 ? -1.707 -14.855 -43.126 1.00 94.25 823 ARG A N 1
ATOM 6455 C CA . ARG A 1 823 ? -2.237 -13.528 -42.790 1.00 94.25 823 ARG A CA 1
ATOM 6456 C C . ARG A 1 823 ? -2.427 -13.386 -41.278 1.00 94.25 823 ARG A C 1
ATOM 6458 O O . ARG A 1 823 ? -3.011 -14.269 -40.652 1.00 94.25 823 ARG A O 1
ATOM 6465 N N . ILE A 1 824 ? -2.011 -12.257 -40.704 1.00 95.38 824 ILE A N 1
ATOM 6466 C CA . ILE A 1 824 ? -2.370 -11.894 -39.324 1.00 95.38 824 ILE A CA 1
ATOM 6467 C C . ILE A 1 824 ? -3.899 -11.707 -39.250 1.00 95.38 824 ILE A C 1
ATOM 6469 O O . ILE A 1 824 ? -4.434 -10.873 -39.986 1.00 95.38 824 ILE A O 1
ATOM 6473 N N . PRO A 1 825 ? -4.626 -12.454 -38.394 1.00 93.88 825 PRO A N 1
ATOM 6474 C CA . PRO A 1 825 ? -6.074 -12.326 -38.284 1.00 93.88 825 PRO A CA 1
ATOM 6475 C C . PRO A 1 825 ? -6.511 -10.896 -37.966 1.00 93.88 825 PRO A C 1
ATOM 6477 O O . PRO A 1 825 ? -5.897 -10.219 -37.140 1.00 93.88 825 PRO A O 1
ATOM 6480 N N . ILE A 1 826 ? -7.590 -10.453 -38.611 1.00 88.19 826 ILE A N 1
ATOM 6481 C CA . ILE A 1 826 ? -8.169 -9.127 -38.388 1.00 88.19 826 ILE A CA 1
ATOM 6482 C C . ILE A 1 826 ? -9.001 -9.169 -37.105 1.00 88.19 826 ILE A C 1
ATOM 6484 O O . ILE A 1 826 ? -9.921 -9.976 -36.981 1.00 88.19 826 ILE A O 1
ATOM 6488 N N . GLY A 1 827 ? -8.685 -8.290 -36.161 1.00 82.69 827 GLY A N 1
ATOM 6489 C CA . GLY A 1 827 ? -9.397 -8.114 -34.903 1.00 82.69 827 GLY A CA 1
ATOM 6490 C C . GLY A 1 827 ? -9.142 -6.733 -34.316 1.00 82.69 827 GLY A C 1
ATOM 6491 O O . GLY A 1 827 ? -8.264 -5.998 -34.757 1.00 82.69 827 GLY A O 1
ATOM 6492 N N . THR A 1 828 ? -9.890 -6.358 -33.286 1.00 78.69 828 THR A N 1
ATOM 6493 C CA . THR A 1 828 ? -9.706 -5.043 -32.651 1.00 78.69 828 THR A CA 1
ATOM 6494 C C . THR A 1 828 ? -8.357 -4.926 -31.944 1.00 78.69 828 THR A C 1
ATOM 6496 O O . THR A 1 828 ? -7.782 -3.843 -31.895 1.00 78.69 828 THR A O 1
ATOM 6499 N N . GLN A 1 829 ? -7.835 -6.042 -31.422 1.00 87.50 829 GLN A N 1
ATOM 6500 C CA . GLN A 1 829 ? -6.657 -6.028 -30.560 1.00 87.50 829 GLN A CA 1
ATOM 6501 C C . GLN A 1 829 ? -5.346 -6.343 -31.295 1.00 87.50 829 GLN A C 1
ATOM 6503 O O . GLN A 1 829 ? -4.342 -5.678 -31.052 1.00 87.50 829 GLN A O 1
ATOM 6508 N N . LEU A 1 830 ? -5.328 -7.305 -32.227 1.00 91.62 830 LEU A N 1
ATOM 6509 C CA . LEU A 1 830 ? -4.089 -7.772 -32.874 1.00 91.62 830 LEU A CA 1
ATOM 6510 C C . LEU A 1 830 ? -3.397 -6.691 -33.715 1.00 91.62 830 LEU A C 1
ATOM 6512 O O . LEU A 1 830 ? -2.169 -6.589 -33.697 1.00 91.62 830 LEU A O 1
ATOM 6516 N N . GLN A 1 831 ? -4.178 -5.850 -34.393 1.00 92.00 831 GLN A N 1
ATOM 6517 C CA . GLN A 1 831 ? -3.668 -4.736 -35.197 1.00 92.00 831 GLN A CA 1
ATOM 6518 C C . GLN A 1 831 ? -3.206 -3.534 -34.356 1.00 92.00 831 GLN A C 1
ATOM 6520 O O . GLN A 1 831 ? -2.531 -2.657 -34.887 1.00 92.00 831 GLN A O 1
ATOM 6525 N N . SER A 1 832 ? -3.538 -3.485 -33.059 1.00 90.44 832 SER A N 1
ATOM 6526 C CA . SER A 1 832 ? -3.079 -2.419 -32.152 1.00 90.44 832 SER A CA 1
ATOM 6527 C C . SER A 1 832 ? -1.624 -2.596 -31.697 1.00 90.44 832 SER A C 1
ATOM 6529 O O . SER A 1 832 ? -0.984 -1.636 -31.264 1.00 90.44 832 SER A O 1
ATOM 6531 N N . PHE A 1 833 ? -1.089 -3.818 -31.793 1.00 91.69 833 PHE A N 1
ATOM 6532 C CA . PHE A 1 833 ? 0.280 -4.124 -31.386 1.00 91.69 833 PHE A CA 1
ATOM 6533 C C . PHE A 1 833 ? 1.301 -3.705 -32.446 1.00 91.69 833 PHE A C 1
ATOM 6535 O O . PHE A 1 833 ? 1.006 -3.617 -33.636 1.00 91.69 833 PHE A O 1
ATOM 6542 N N . ASN A 1 834 ? 2.535 -3.456 -32.012 1.00 92.69 834 ASN A N 1
ATOM 6543 C CA . ASN A 1 834 ? 3.614 -3.064 -32.912 1.00 92.69 834 ASN A CA 1
ATOM 6544 C C . ASN A 1 834 ? 4.002 -4.227 -33.847 1.00 92.69 834 ASN A C 1
ATOM 6546 O O . ASN A 1 834 ? 3.980 -5.389 -33.445 1.00 92.69 834 ASN A O 1
ATOM 6550 N N . ALA A 1 835 ? 4.435 -3.915 -35.071 1.00 92.12 835 ALA A N 1
ATOM 6551 C CA . ALA A 1 835 ? 5.044 -4.873 -35.995 1.00 92.12 835 ALA A CA 1
ATOM 6552 C C . ALA A 1 835 ? 6.176 -5.702 -35.351 1.00 92.12 835 ALA A C 1
ATOM 6554 O O . ALA A 1 835 ? 6.366 -6.866 -35.710 1.00 92.12 835 ALA A O 1
ATOM 6555 N N . SER A 1 836 ? 6.893 -5.144 -34.366 1.00 93.81 836 SER A N 1
ATOM 6556 C CA . SER A 1 836 ? 7.931 -5.848 -33.605 1.00 93.81 836 SER A CA 1
ATOM 6557 C C . SER A 1 836 ? 7.415 -7.125 -32.937 1.00 93.81 836 SER A C 1
ATOM 6559 O O . SER A 1 836 ? 8.117 -8.134 -32.988 1.00 93.81 836 SER A O 1
ATOM 6561 N N . SER A 1 837 ? 6.176 -7.130 -32.427 1.00 94.75 837 SER A N 1
ATOM 6562 C CA . SER A 1 837 ? 5.517 -8.296 -31.816 1.00 94.75 837 SER A CA 1
ATOM 6563 C C . SER A 1 837 ? 5.337 -9.474 -32.778 1.00 94.75 837 SER A C 1
ATOM 6565 O O . SER A 1 837 ? 5.090 -10.589 -32.338 1.00 94.75 837 SER A O 1
ATOM 6567 N N . TYR A 1 838 ? 5.457 -9.255 -34.089 1.00 96.25 838 TYR A N 1
ATOM 6568 C CA . TYR A 1 838 ? 5.318 -10.285 -35.125 1.00 96.25 838 TYR A CA 1
ATOM 6569 C C . TYR A 1 838 ? 6.614 -10.507 -35.913 1.00 96.25 838 TYR A C 1
ATOM 6571 O O . TYR A 1 838 ? 6.682 -11.394 -36.766 1.00 96.25 838 TYR A O 1
ATOM 6579 N N . SER A 1 839 ? 7.644 -9.705 -35.635 1.00 92.44 839 SER A N 1
ATOM 6580 C CA . SER A 1 839 ? 8.894 -9.675 -36.391 1.00 92.44 839 SER A CA 1
ATOM 6581 C C . SER A 1 839 ? 9.617 -11.023 -36.398 1.00 92.44 839 SER A C 1
ATOM 6583 O O . SER A 1 839 ? 9.380 -11.898 -35.563 1.00 92.44 839 SER A O 1
ATOM 6585 N N . MET A 1 840 ? 10.519 -11.206 -37.365 1.00 92.56 840 MET A N 1
ATOM 6586 C CA . MET A 1 840 ? 11.308 -12.437 -37.506 1.00 92.56 840 MET A CA 1
ATOM 6587 C C . MET A 1 840 ? 10.454 -13.707 -37.718 1.00 92.56 840 MET A C 1
ATOM 6589 O O . MET A 1 840 ? 10.888 -14.807 -37.393 1.00 92.56 840 MET A O 1
ATOM 6593 N N . ASN A 1 841 ? 9.263 -13.557 -38.309 1.00 94.31 841 ASN A N 1
ATOM 6594 C CA . ASN A 1 841 ? 8.431 -14.631 -38.857 1.00 94.31 841 ASN A CA 1
ATOM 6595 C C . ASN A 1 841 ? 8.279 -14.416 -40.372 1.00 94.31 841 ASN A C 1
ATOM 6597 O O . ASN A 1 841 ? 7.380 -13.706 -40.815 1.00 94.31 841 ASN A O 1
ATOM 6601 N N . LEU A 1 842 ? 9.174 -15.001 -41.175 1.00 88.50 842 LEU A N 1
ATOM 6602 C CA . LEU A 1 842 ? 9.278 -14.708 -42.617 1.00 88.50 842 LEU A CA 1
ATOM 6603 C C . LEU A 1 842 ? 8.007 -15.014 -43.426 1.00 88.50 842 LEU A C 1
ATOM 6605 O O . LEU A 1 842 ? 7.834 -14.459 -44.505 1.00 88.50 842 LEU A O 1
ATOM 6609 N N . GLY A 1 843 ? 7.143 -15.904 -42.934 1.00 90.62 843 GLY A N 1
ATOM 6610 C CA . GLY A 1 843 ? 5.912 -16.284 -43.620 1.00 90.62 843 GLY A CA 1
ATOM 6611 C C . GLY A 1 843 ? 4.691 -15.429 -43.276 1.00 90.62 843 GLY A C 1
ATOM 6612 O O . GLY A 1 843 ? 3.633 -15.699 -43.842 1.00 90.62 843 GLY A O 1
ATOM 6613 N N . LEU A 1 844 ? 4.777 -14.490 -42.323 1.00 94.75 844 LEU A N 1
ATOM 6614 C CA . LEU A 1 844 ? 3.640 -13.656 -41.914 1.00 94.75 844 LEU A CA 1
ATOM 6615 C C . LEU A 1 844 ? 3.463 -12.435 -42.830 1.00 94.75 844 LEU A C 1
ATOM 6617 O O . LEU A 1 844 ? 4.430 -11.788 -43.242 1.00 94.75 844 LEU A O 1
ATOM 6621 N N . CYS A 1 845 ? 2.207 -12.089 -43.099 1.00 93.06 845 CYS A N 1
ATOM 6622 C CA . CYS A 1 845 ? 1.818 -10.921 -43.890 1.00 93.06 845 CYS A CA 1
ATOM 6623 C C . CYS A 1 845 ? 0.541 -10.264 -43.333 1.00 93.06 845 CYS A C 1
ATOM 6625 O O . CYS A 1 845 ? -0.195 -10.866 -42.545 1.00 93.06 845 CYS A O 1
ATOM 6627 N N . GLY A 1 846 ? 0.263 -9.033 -43.760 1.00 88.88 846 GLY A N 1
ATOM 6628 C CA . GLY A 1 846 ? -0.877 -8.225 -43.332 1.00 88.88 846 GLY A CA 1
ATOM 6629 C C . GLY A 1 846 ? -0.583 -7.346 -42.111 1.00 88.88 846 GLY A C 1
ATOM 6630 O O . GLY A 1 846 ? 0.356 -7.585 -41.350 1.00 88.88 846 GLY A O 1
ATOM 6631 N N . ASN A 1 847 ? -1.408 -6.314 -41.917 1.00 86.31 847 ASN A N 1
ATOM 6632 C CA . ASN A 1 847 ? -1.251 -5.337 -40.834 1.00 86.31 847 ASN A CA 1
ATOM 6633 C C . ASN A 1 847 ? -1.134 -6.017 -39.450 1.00 86.31 847 ASN A C 1
ATOM 6635 O O . ASN A 1 847 ? -1.950 -6.894 -39.137 1.00 86.31 847 ASN A O 1
ATOM 6639 N N . PRO A 1 848 ? -0.177 -5.602 -38.592 1.00 89.75 848 PRO A N 1
ATOM 6640 C CA . PRO A 1 848 ? 0.662 -4.393 -38.682 1.00 89.75 848 PRO A CA 1
ATOM 6641 C C . PRO A 1 848 ? 2.008 -4.570 -39.418 1.00 89.75 848 PRO A C 1
ATOM 6643 O O . PRO A 1 848 ? 2.836 -3.658 -39.395 1.00 89.75 848 PRO A O 1
ATOM 6646 N N . LEU A 1 849 ? 2.277 -5.725 -40.037 1.00 88.31 849 LEU A N 1
ATOM 6647 C CA . LEU A 1 849 ? 3.501 -5.914 -40.819 1.00 88.31 849 LEU A CA 1
ATOM 6648 C C . LEU A 1 849 ? 3.425 -5.136 -42.146 1.00 88.31 849 LEU A C 1
ATOM 6650 O O . LEU A 1 849 ? 2.358 -5.061 -42.749 1.00 88.31 849 LEU A O 1
ATOM 6654 N N . PRO A 1 850 ? 4.555 -4.602 -42.650 1.00 80.75 850 PRO A N 1
ATOM 6655 C CA . PRO A 1 850 ? 4.599 -3.918 -43.944 1.00 80.75 850 PRO A CA 1
ATOM 6656 C C . PRO A 1 850 ? 4.485 -4.868 -45.150 1.00 80.75 850 PRO A C 1
ATOM 6658 O O . PRO A 1 850 ? 4.406 -4.398 -46.279 1.00 80.75 850 PRO A O 1
ATOM 6661 N N . SER A 1 851 ? 4.541 -6.187 -44.944 1.00 79.56 851 SER A N 1
ATOM 6662 C CA . SER A 1 851 ? 4.370 -7.188 -45.997 1.00 79.56 851 SER A CA 1
ATOM 6663 C C . SER A 1 851 ? 2.887 -7.367 -46.335 1.00 79.56 851 SER A C 1
ATOM 6665 O O . SER A 1 851 ? 2.136 -7.917 -45.530 1.00 79.56 851 SER A O 1
ATOM 6667 N N . SER A 1 852 ? 2.466 -6.949 -47.531 1.00 79.31 852 SER A N 1
ATOM 6668 C CA . SER A 1 852 ? 1.130 -7.257 -48.066 1.00 79.31 852 SER A CA 1
ATOM 6669 C C . SER A 1 852 ? 0.972 -8.760 -48.302 1.00 79.31 852 SER A C 1
ATOM 6671 O O . SER A 1 852 ? 1.946 -9.453 -48.614 1.00 79.31 852 SER A O 1
ATOM 6673 N N . CYS A 1 853 ? -0.239 -9.288 -48.131 1.00 86.31 853 CYS A N 1
ATOM 6674 C CA . CYS A 1 853 ? -0.499 -10.693 -48.415 1.00 86.31 853 CYS A CA 1
ATOM 6675 C C . CYS A 1 853 ? -0.783 -10.905 -49.911 1.00 86.31 853 CYS A C 1
ATOM 6677 O O . CYS A 1 853 ? -1.380 -10.040 -50.552 1.00 86.31 853 CYS A O 1
ATOM 6679 N N . PRO A 1 854 ? -0.422 -12.072 -50.477 1.00 78.12 854 PRO A N 1
ATOM 6680 C CA . PRO A 1 854 ? -0.810 -12.425 -51.840 1.00 78.12 854 PRO A CA 1
ATOM 6681 C C . PRO A 1 854 ? -2.337 -12.333 -52.017 1.00 78.12 854 PRO A C 1
ATOM 6683 O O . PRO A 1 854 ? -3.075 -12.961 -51.255 1.00 78.12 854 PRO A O 1
ATOM 6686 N N . GLY A 1 855 ? -2.794 -11.551 -53.002 1.00 70.44 855 GLY A N 1
ATOM 6687 C CA . GLY A 1 855 ? -4.217 -11.293 -53.272 1.00 70.44 855 GLY A CA 1
ATOM 6688 C C . GLY A 1 855 ? -4.781 -9.987 -52.691 1.00 70.44 855 GLY A C 1
ATOM 6689 O O . GLY A 1 855 ? -5.979 -9.765 -52.811 1.00 70.44 855 GLY A O 1
ATOM 6690 N N . ASP A 1 856 ? -3.954 -9.130 -52.077 1.00 68.25 856 ASP A N 1
ATOM 6691 C CA . ASP A 1 856 ? -4.360 -7.782 -51.629 1.00 68.25 856 ASP A CA 1
ATOM 6692 C C . ASP A 1 856 ? -4.383 -6.726 -52.770 1.00 68.25 856 ASP A C 1
ATOM 6694 O O . ASP A 1 856 ? -4.780 -5.591 -52.522 1.00 68.25 856 ASP A O 1
ATOM 6698 N N . ASP A 1 857 ? -4.005 -7.089 -54.007 1.00 49.88 857 ASP A N 1
ATOM 6699 C CA . ASP A 1 857 ? -3.832 -6.177 -55.163 1.00 49.88 857 ASP A CA 1
ATOM 6700 C C . ASP A 1 857 ? -4.986 -6.202 -56.202 1.00 49.88 857 ASP A C 1
ATOM 6702 O O . ASP A 1 857 ? -4.799 -5.776 -57.342 1.00 49.88 857 ASP A O 1
ATOM 6706 N N . ASP A 1 858 ? -6.188 -6.666 -55.843 1.00 49.12 858 ASP A N 1
ATOM 6707 C CA . ASP A 1 858 ? -7.351 -6.700 -56.756 1.00 49.12 858 ASP A CA 1
ATOM 6708 C C . ASP A 1 858 ? -8.337 -5.525 -56.553 1.00 49.12 858 ASP A C 1
ATOM 6710 O O . ASP A 1 858 ? -9.546 -5.720 -56.636 1.00 49.12 858 ASP A O 1
ATOM 6714 N N . ASP A 1 859 ? -7.855 -4.295 -56.327 1.00 41.53 859 ASP A N 1
ATOM 6715 C CA . ASP A 1 859 ? -8.694 -3.093 -56.493 1.00 41.53 859 ASP A CA 1
ATOM 6716 C C . ASP A 1 859 ? -7.927 -1.885 -57.083 1.00 41.53 859 ASP A C 1
ATOM 6718 O O . ASP A 1 859 ? -7.055 -1.275 -56.471 1.00 41.53 859 ASP A O 1
ATOM 6722 N N . GLU A 1 860 ? -8.331 -1.572 -58.317 1.00 38.22 860 GLU A N 1
ATOM 6723 C CA . GLU A 1 860 ? -8.256 -0.326 -59.093 1.00 38.22 860 GLU A CA 1
ATOM 6724 C C . GLU A 1 860 ? -6.915 0.394 -59.397 1.00 38.22 860 GLU A C 1
ATOM 6726 O O . GLU A 1 860 ? -6.349 1.161 -58.622 1.00 38.22 860 GLU A O 1
ATOM 6731 N N . SER A 1 861 ? -6.619 0.365 -60.707 1.00 35.16 861 SER A N 1
ATOM 6732 C CA . SER A 1 861 ? -6.060 1.444 -61.548 1.00 35.16 861 SER A CA 1
ATOM 6733 C C . SER A 1 861 ? -4.542 1.484 -61.813 1.00 35.16 861 SER A C 1
ATOM 6735 O O . SER A 1 861 ? -3.776 2.241 -61.230 1.00 35.16 861 SER A O 1
ATOM 6737 N N . SER A 1 862 ? -4.110 0.779 -62.866 1.00 32.25 862 SER A N 1
ATOM 6738 C CA . SER A 1 862 ? -3.582 1.421 -64.091 1.00 32.25 862 SER A CA 1
ATOM 6739 C C . SER A 1 862 ? -3.148 0.391 -65.148 1.00 32.25 862 SER A C 1
ATOM 6741 O O . SER A 1 862 ? -2.303 -0.469 -64.926 1.00 32.25 862 SER A O 1
ATOM 6743 N N . HIS A 1 863 ? -3.748 0.502 -66.339 1.00 35.72 863 HIS A N 1
ATOM 6744 C CA . HIS A 1 863 ? -3.277 -0.083 -67.601 1.00 35.72 863 HIS A CA 1
ATOM 6745 C C . HIS A 1 863 ? -1.824 0.375 -67.891 1.00 35.72 863 HIS A C 1
ATOM 6747 O O . HIS A 1 863 ? -1.479 1.497 -67.530 1.00 35.72 863 HIS A O 1
ATOM 6753 N N . VAL A 1 864 ? -0.909 -0.366 -68.538 1.00 35.47 864 VAL A N 1
ATOM 6754 C CA . VAL A 1 864 ? -0.827 -0.888 -69.934 1.00 35.47 864 VAL A CA 1
ATOM 6755 C C . VAL A 1 864 ? 0.540 -1.655 -70.041 1.00 35.47 864 VAL A C 1
ATOM 6757 O O . VAL A 1 864 ? 1.446 -1.292 -69.296 1.00 35.47 864 VAL A O 1
ATOM 6760 N N . PRO A 1 865 ? 0.850 -2.531 -71.029 1.00 40.09 865 PRO A N 1
ATOM 6761 C CA . PRO A 1 865 ? 0.257 -3.797 -71.459 1.00 40.09 865 PRO A CA 1
ATOM 6762 C C . PRO A 1 865 ? 1.243 -4.999 -71.352 1.00 40.09 865 PRO A C 1
ATOM 6764 O O . PRO A 1 865 ? 2.429 -4.879 -71.057 1.00 40.09 865 PRO A O 1
ATOM 6767 N N . ALA A 1 866 ? 0.728 -6.178 -71.691 1.00 32.25 866 ALA A N 1
ATOM 6768 C CA . ALA A 1 866 ? 1.428 -7.453 -71.786 1.00 32.25 866 ALA A CA 1
ATOM 6769 C C . ALA A 1 866 ? 2.705 -7.464 -72.654 1.00 32.25 866 ALA A C 1
ATOM 6771 O O . ALA A 1 866 ? 2.735 -6.931 -73.765 1.00 32.25 866 ALA A O 1
ATOM 6772 N N . SER A 1 867 ? 3.683 -8.266 -72.224 1.00 29.23 867 SER A N 1
ATOM 6773 C CA . SER A 1 867 ? 4.448 -9.102 -73.150 1.00 29.23 867 SER A CA 1
ATOM 6774 C C . SER A 1 867 ? 4.550 -10.520 -72.590 1.00 29.23 867 SER A C 1
ATOM 6776 O O . SER A 1 867 ? 4.918 -10.739 -71.439 1.00 29.23 867 SER A O 1
ATOM 6778 N N . ASN A 1 868 ? 4.111 -11.463 -73.417 1.00 30.75 868 ASN A N 1
ATOM 6779 C CA . ASN A 1 868 ? 4.033 -12.886 -73.139 1.00 30.75 868 ASN A CA 1
ATOM 6780 C C . ASN A 1 868 ? 5.423 -13.522 -73.064 1.00 30.75 868 ASN A C 1
ATOM 6782 O O . ASN A 1 868 ? 6.205 -13.382 -74.002 1.00 30.75 868 ASN A O 1
ATOM 6786 N N . SER A 1 869 ? 5.622 -14.396 -72.083 1.00 28.97 869 SER A N 1
ATOM 6787 C CA . SER A 1 869 ? 6.195 -15.719 -72.347 1.00 28.97 869 SER A CA 1
ATOM 6788 C C . SER A 1 869 ? 5.824 -16.666 -71.215 1.00 28.97 869 SER A C 1
ATOM 6790 O O . SER A 1 869 ? 6.294 -16.518 -70.090 1.00 28.97 869 SER A O 1
ATOM 6792 N N . ALA A 1 870 ? 4.960 -17.622 -71.541 1.00 32.59 870 ALA A N 1
ATOM 6793 C CA . ALA A 1 870 ? 4.668 -18.785 -70.726 1.00 32.59 870 ALA A CA 1
ATOM 6794 C C . ALA A 1 870 ? 5.819 -19.792 -70.841 1.00 32.59 870 ALA A C 1
ATOM 6796 O O . ALA A 1 870 ? 6.311 -20.015 -71.946 1.00 32.59 870 ALA A O 1
ATOM 6797 N N . HIS A 1 871 ? 6.185 -20.427 -69.729 1.00 30.17 871 HIS A N 1
ATOM 6798 C CA . HIS A 1 871 ? 6.543 -21.843 -69.705 1.00 30.17 871 HIS A CA 1
ATOM 6799 C C . HIS A 1 871 ? 6.419 -22.393 -68.278 1.00 30.17 871 HIS A C 1
ATOM 6801 O O . HIS A 1 871 ? 7.147 -21.981 -67.378 1.00 30.17 871 HIS A O 1
ATOM 6807 N N . ASP A 1 872 ? 5.479 -23.324 -68.118 1.00 32.78 872 ASP A N 1
ATOM 6808 C CA . ASP A 1 872 ? 5.366 -24.262 -67.001 1.00 32.78 872 ASP A CA 1
ATOM 6809 C C . ASP A 1 872 ? 6.618 -25.148 -66.888 1.00 32.78 872 ASP A C 1
ATOM 6811 O O . ASP A 1 872 ? 7.135 -25.608 -67.911 1.00 32.78 872 ASP A O 1
ATOM 6815 N N . HIS A 1 873 ? 7.050 -25.458 -65.660 1.00 29.17 873 HIS A N 1
ATOM 6816 C CA . HIS A 1 873 ? 7.020 -26.835 -65.141 1.00 29.17 873 HIS A CA 1
ATOM 6817 C C . HIS A 1 873 ? 7.465 -26.940 -63.671 1.00 29.17 873 HIS A C 1
ATOM 6819 O O . HIS A 1 873 ? 8.428 -26.313 -63.234 1.00 29.17 873 HIS A O 1
ATOM 6825 N N . ASP A 1 874 ? 6.734 -27.800 -62.963 1.00 31.28 874 ASP A N 1
ATOM 6826 C CA . ASP A 1 874 ? 6.900 -28.275 -61.590 1.00 31.28 874 ASP A CA 1
ATOM 6827 C C . ASP A 1 874 ? 8.191 -29.069 -61.289 1.00 31.28 874 ASP A C 1
ATOM 6829 O O . ASP A 1 874 ? 8.786 -29.705 -62.159 1.00 31.28 874 ASP A O 1
ATOM 6833 N N . ASN A 1 875 ? 8.430 -29.156 -59.973 1.00 30.91 875 ASN A N 1
ATOM 6834 C CA . ASN A 1 875 ? 9.064 -30.216 -59.175 1.00 30.91 875 ASN A CA 1
ATOM 6835 C C . ASN A 1 875 ? 10.589 -30.246 -58.932 1.00 30.91 875 ASN A C 1
ATOM 6837 O O . ASN A 1 875 ? 11.394 -30.647 -59.765 1.00 30.91 875 ASN A O 1
ATOM 6841 N N . ASP A 1 876 ? 10.884 -29.954 -57.658 1.00 36.03 876 ASP A N 1
ATOM 6842 C CA . ASP A 1 876 ? 11.658 -30.728 -56.679 1.00 36.03 876 ASP A CA 1
ATOM 6843 C C . ASP A 1 876 ? 13.142 -31.057 -56.912 1.00 36.03 876 ASP A C 1
ATOM 6845 O O . ASP A 1 876 ? 13.512 -31.971 -57.642 1.00 36.03 876 ASP A O 1
ATOM 6849 N N . GLY A 1 877 ? 13.959 -30.445 -56.043 1.00 37.62 877 GLY A N 1
ATOM 6850 C CA . GLY A 1 877 ? 14.965 -31.166 -55.261 1.00 37.62 877 GLY A CA 1
ATOM 6851 C C . GLY A 1 877 ? 16.412 -31.076 -55.742 1.00 37.62 877 GLY A C 1
ATOM 6852 O O . GLY A 1 877 ? 16.838 -31.886 -56.547 1.00 37.62 877 GLY A O 1
ATOM 6853 N N . GLU A 1 878 ? 17.207 -30.191 -55.129 1.00 31.61 878 GLU A N 1
ATOM 6854 C CA . GLU A 1 878 ? 18.409 -30.604 -54.385 1.00 31.61 878 GLU A CA 1
ATOM 6855 C C . GLU A 1 878 ? 19.049 -29.442 -53.603 1.00 31.61 878 GLU A C 1
ATOM 6857 O O . GLU A 1 878 ? 19.113 -28.288 -54.024 1.00 31.61 878 GLU A O 1
ATOM 6862 N N . TRP A 1 879 ? 19.485 -29.793 -52.397 1.00 33.91 879 TRP A N 1
ATOM 6863 C CA . TRP A 1 879 ? 20.035 -28.968 -51.327 1.00 33.91 879 TRP A CA 1
ATOM 6864 C C . TRP A 1 879 ? 21.511 -28.643 -51.615 1.00 33.91 879 TRP A C 1
ATOM 6866 O O . TRP A 1 879 ? 22.331 -29.549 -51.736 1.00 33.91 879 TRP A O 1
ATOM 6876 N N . PHE A 1 880 ? 21.881 -27.359 -51.688 1.00 33.25 880 PHE A N 1
ATOM 6877 C CA . PHE A 1 880 ? 23.273 -26.941 -51.913 1.00 33.25 880 PHE A CA 1
ATOM 6878 C C . PHE A 1 880 ? 24.185 -27.244 -50.706 1.00 33.25 880 PHE A C 1
ATOM 6880 O O . PHE A 1 880 ? 23.951 -26.771 -49.591 1.00 33.25 880 PHE A O 1
ATOM 6887 N N . ASP A 1 881 ? 25.261 -27.999 -50.951 1.00 46.62 881 ASP A N 1
ATOM 6888 C CA . ASP A 1 881 ? 26.363 -28.268 -50.021 1.00 46.62 881 ASP A CA 1
ATOM 6889 C C . ASP A 1 881 ? 27.192 -26.992 -49.750 1.00 46.62 881 ASP A C 1
ATOM 6891 O O . ASP A 1 881 ? 27.817 -26.425 -50.650 1.00 46.62 881 ASP A O 1
ATOM 6895 N N . LEU A 1 882 ? 27.212 -26.540 -48.488 1.00 51.00 882 LEU A N 1
ATOM 6896 C CA . LEU A 1 882 ? 27.955 -25.363 -48.008 1.00 51.00 882 LEU A CA 1
ATOM 6897 C C . LEU A 1 882 ? 29.396 -25.679 -47.549 1.00 51.00 882 LEU A C 1
ATOM 6899 O O . LEU A 1 882 ? 30.071 -24.822 -46.967 1.00 51.00 882 LEU A O 1
ATOM 6903 N N . SER A 1 883 ? 29.912 -26.885 -47.795 1.00 47.12 883 SER A N 1
ATOM 6904 C CA . SER A 1 883 ? 31.255 -27.291 -47.356 1.00 47.12 883 SER A CA 1
ATOM 6905 C C . SER A 1 883 ? 32.392 -26.443 -47.963 1.00 47.12 883 SER A C 1
ATOM 6907 O O . SER A 1 883 ? 33.393 -26.162 -47.291 1.00 47.12 883 SER A O 1
ATOM 6909 N N . TRP A 1 884 ? 32.229 -25.956 -49.198 1.00 51.44 884 TRP A N 1
ATOM 6910 C CA . TRP A 1 884 ? 33.187 -25.063 -49.864 1.00 51.44 884 TRP A CA 1
ATOM 6911 C C . TRP A 1 884 ? 33.123 -23.622 -49.332 1.00 51.44 884 TRP A C 1
ATOM 6913 O O . TRP A 1 884 ? 34.158 -22.961 -49.221 1.00 51.44 884 TRP A O 1
ATOM 6923 N N . PHE A 1 885 ? 31.941 -23.173 -48.898 1.00 50.41 885 PHE A N 1
ATOM 6924 C CA . PHE A 1 885 ? 31.727 -21.850 -48.310 1.00 50.41 885 PHE A CA 1
ATOM 6925 C C . PHE A 1 885 ? 32.436 -21.716 -46.952 1.00 50.41 885 PHE A C 1
ATOM 6927 O O . PHE A 1 885 ? 33.175 -20.758 -46.717 1.00 50.41 885 PHE A O 1
ATOM 6934 N N . TYR A 1 886 ? 32.332 -22.730 -46.084 1.00 53.28 886 TYR A N 1
ATOM 6935 C CA . TYR A 1 886 ? 32.999 -22.713 -44.774 1.00 53.28 886 TYR A CA 1
ATOM 6936 C C . TYR A 1 886 ? 34.529 -22.868 -44.850 1.00 53.28 886 TYR A C 1
ATOM 6938 O O . TYR A 1 886 ? 35.244 -22.285 -44.028 1.00 53.28 886 TYR A O 1
ATOM 6946 N N . LYS A 1 887 ? 35.059 -23.596 -45.848 1.00 55.38 887 LYS A N 1
ATOM 6947 C CA . LYS A 1 887 ? 36.512 -23.636 -46.122 1.00 55.38 887 LYS A CA 1
ATOM 6948 C C . LYS A 1 887 ? 37.018 -22.317 -46.721 1.00 55.38 887 LYS A C 1
ATOM 6950 O O . LYS A 1 887 ? 38.110 -21.878 -46.358 1.00 55.38 887 LYS A O 1
ATOM 6955 N N . GLY A 1 888 ? 36.207 -21.657 -47.551 1.00 60.56 888 GLY A N 1
ATOM 6956 C CA . GLY A 1 888 ? 36.492 -20.330 -48.102 1.00 60.56 888 GLY A CA 1
ATOM 6957 C C . GLY A 1 888 ? 36.552 -19.234 -47.036 1.00 60.56 888 GLY A C 1
ATOM 6958 O O . GLY A 1 888 ? 37.483 -18.432 -47.041 1.00 60.56 888 GLY A O 1
ATOM 6959 N N . ILE A 1 889 ? 35.637 -19.249 -46.060 1.00 63.88 889 ILE A N 1
ATOM 6960 C CA . ILE A 1 889 ? 35.599 -18.238 -44.990 1.00 63.88 889 ILE A CA 1
ATOM 6961 C C . ILE A 1 889 ? 36.816 -18.336 -44.063 1.00 63.88 889 ILE A C 1
ATOM 6963 O O . ILE A 1 889 ? 37.403 -17.307 -43.734 1.00 63.88 889 ILE A O 1
ATOM 6967 N N . ARG A 1 890 ? 37.260 -19.541 -43.671 1.00 50.78 890 ARG A N 1
ATOM 6968 C CA . ARG A 1 890 ? 38.464 -19.667 -42.821 1.00 50.78 890 ARG A CA 1
ATOM 6969 C C . ARG A 1 890 ? 39.740 -19.249 -43.550 1.00 50.78 890 ARG A C 1
ATOM 6971 O O . ARG A 1 890 ? 40.542 -18.524 -42.971 1.00 50.78 890 ARG A O 1
ATOM 6978 N N . GLY A 1 891 ? 39.914 -19.655 -44.809 1.00 65.62 891 GLY A N 1
ATOM 6979 C CA . GLY A 1 891 ? 41.073 -19.247 -45.612 1.00 65.62 891 GLY A CA 1
ATOM 6980 C C . GLY A 1 891 ? 41.087 -17.742 -45.904 1.00 65.62 891 GLY A C 1
ATOM 6981 O O . GLY A 1 891 ? 42.114 -17.086 -45.731 1.00 65.62 891 GLY A O 1
ATOM 6982 N N . GLY A 1 892 ? 39.930 -17.182 -46.270 1.00 65.56 892 GLY A N 1
ATOM 6983 C CA . GLY A 1 892 ? 39.759 -15.757 -46.551 1.00 65.56 892 GLY A CA 1
ATOM 6984 C C . GLY A 1 892 ? 39.955 -14.877 -45.319 1.00 65.56 892 GLY A C 1
ATOM 6985 O O . GLY A 1 892 ? 40.591 -13.830 -45.415 1.00 65.56 892 GLY A O 1
ATOM 6986 N N . PHE A 1 893 ? 39.502 -15.326 -44.144 1.00 66.06 893 PHE A N 1
ATOM 6987 C CA . PHE A 1 893 ? 39.695 -14.584 -42.901 1.00 66.06 893 PHE A CA 1
ATOM 6988 C C . PHE A 1 893 ? 41.164 -14.568 -42.472 1.00 66.06 893 PHE A C 1
ATOM 6990 O O . PHE A 1 893 ? 41.674 -13.513 -42.121 1.00 66.06 893 PHE A O 1
ATOM 6997 N N . THR A 1 894 ? 41.890 -15.688 -42.553 1.00 60.81 894 THR A N 1
ATOM 6998 C CA . THR A 1 894 ? 43.312 -15.708 -42.166 1.00 60.81 894 THR A CA 1
ATOM 6999 C C . THR A 1 894 ? 44.187 -14.903 -43.133 1.00 60.81 894 THR A C 1
ATOM 7001 O O . THR A 1 894 ? 45.039 -14.138 -42.685 1.00 60.81 894 THR A O 1
ATOM 7004 N N . ILE A 1 895 ? 43.955 -15.001 -44.449 1.00 67.88 895 ILE A N 1
ATOM 7005 C CA . ILE A 1 895 ? 44.709 -14.229 -45.454 1.00 67.88 895 ILE A CA 1
ATOM 7006 C C . ILE A 1 895 ? 44.341 -12.738 -45.392 1.00 67.88 895 ILE A C 1
ATOM 7008 O O . ILE A 1 895 ? 45.229 -11.888 -45.438 1.00 67.88 895 ILE A O 1
ATOM 7012 N N . GLY A 1 896 ? 43.057 -12.410 -45.218 1.00 56.84 896 GLY A N 1
ATOM 7013 C CA . GLY A 1 896 ? 42.582 -11.033 -45.077 1.00 56.84 896 GLY A CA 1
ATOM 7014 C C . GLY A 1 896 ? 43.060 -10.372 -43.784 1.00 56.84 896 GLY A C 1
ATOM 7015 O O . GLY A 1 896 ? 43.557 -9.249 -43.810 1.00 56.84 896 GLY A O 1
ATOM 7016 N N . PHE A 1 897 ? 43.003 -11.085 -42.659 1.00 64.69 897 PHE A N 1
ATOM 7017 C CA . PHE A 1 897 ? 43.419 -10.562 -41.359 1.00 64.69 897 PHE A CA 1
ATOM 7018 C C . PHE A 1 897 ? 44.940 -10.367 -41.285 1.00 64.69 897 PHE A C 1
ATOM 7020 O O . PHE A 1 897 ? 45.404 -9.296 -40.898 1.00 64.69 897 PHE A O 1
ATOM 7027 N N . CYS A 1 898 ? 45.742 -11.341 -41.730 1.00 60.16 898 CYS A N 1
ATOM 7028 C CA . CYS A 1 898 ? 47.201 -11.193 -41.736 1.00 60.16 898 CYS A CA 1
ATOM 7029 C C . CYS A 1 898 ? 47.694 -10.218 -42.822 1.00 60.16 898 CYS A C 1
ATOM 7031 O O . CYS A 1 898 ? 48.630 -9.460 -42.572 1.00 60.16 898 CYS A O 1
ATOM 7033 N N . GLY A 1 899 ? 47.053 -10.185 -43.996 1.00 60.59 899 GLY A N 1
ATOM 7034 C CA . GLY A 1 899 ? 47.412 -9.291 -45.099 1.00 60.59 899 GLY A CA 1
ATOM 7035 C C . GLY A 1 899 ? 47.071 -7.822 -44.839 1.00 60.59 899 GLY A C 1
ATOM 7036 O O . GLY A 1 899 ? 47.858 -6.946 -45.195 1.00 60.59 899 GLY A O 1
ATOM 7037 N N . VAL A 1 900 ? 45.946 -7.535 -44.178 1.00 58.47 900 VAL A N 1
ATOM 7038 C CA . VAL A 1 900 ? 45.500 -6.159 -43.905 1.00 58.47 900 VAL A CA 1
ATOM 7039 C C . VAL A 1 900 ? 46.018 -5.674 -42.552 1.00 58.47 900 VAL A C 1
ATOM 7041 O O . VAL A 1 900 ? 46.719 -4.664 -42.494 1.00 58.47 900 VAL A O 1
ATOM 7044 N N . CYS A 1 901 ? 45.777 -6.402 -41.458 1.00 54.00 901 CYS A N 1
ATOM 7045 C CA . CYS A 1 901 ? 46.185 -5.946 -40.125 1.00 54.00 901 CYS A CA 1
ATOM 7046 C C . CYS A 1 901 ? 47.708 -6.025 -39.921 1.00 54.00 901 CYS A C 1
ATOM 7048 O O . CYS A 1 901 ? 48.278 -5.150 -39.272 1.00 54.00 901 CYS A O 1
ATOM 7050 N N . GLY A 1 902 ? 48.386 -7.003 -40.533 1.00 62.19 902 GLY A N 1
ATOM 7051 C CA . GLY A 1 902 ? 49.849 -7.112 -40.490 1.00 62.19 902 GLY A CA 1
ATOM 7052 C C . GLY A 1 902 ? 50.562 -5.955 -41.202 1.00 62.19 902 GLY A C 1
ATOM 7053 O O . GLY A 1 902 ? 51.492 -5.373 -40.647 1.00 62.19 902 GLY A O 1
ATOM 7054 N N . ASN A 1 903 ? 50.092 -5.547 -42.388 1.00 56.41 903 ASN A N 1
ATOM 7055 C CA . ASN A 1 903 ? 50.679 -4.420 -43.131 1.00 56.41 903 ASN A CA 1
ATOM 7056 C C . ASN A 1 903 ? 50.345 -3.050 -42.508 1.00 56.41 903 ASN A C 1
ATOM 7058 O O . ASN A 1 903 ? 51.175 -2.137 -42.550 1.00 56.41 903 ASN A O 1
ATOM 7062 N N . LEU A 1 904 ? 49.174 -2.908 -41.872 1.00 54.25 904 LEU A N 1
ATOM 7063 C CA . LEU A 1 904 ? 48.759 -1.682 -41.172 1.00 54.25 904 LEU A CA 1
ATOM 7064 C C . LEU A 1 904 ? 49.539 -1.417 -39.871 1.00 54.25 904 LEU A C 1
ATOM 7066 O O . LEU A 1 904 ? 49.655 -0.260 -39.460 1.00 54.25 904 LEU A O 1
ATOM 7070 N N . LEU A 1 905 ? 50.095 -2.458 -39.240 1.00 53.81 905 LEU A N 1
ATOM 7071 C CA . LEU A 1 905 ? 50.937 -2.329 -38.043 1.00 53.81 905 LEU A CA 1
ATOM 7072 C C . LEU A 1 905 ? 52.378 -1.902 -38.366 1.00 53.81 905 LEU A C 1
ATOM 7074 O O . LEU A 1 905 ? 53.036 -1.301 -37.520 1.00 53.81 905 LEU A O 1
ATOM 7078 N N . ILE A 1 906 ? 52.857 -2.169 -39.586 1.00 58.75 906 ILE A N 1
ATOM 7079 C CA . ILE A 1 906 ? 54.263 -1.962 -39.969 1.00 58.75 906 ILE A CA 1
ATOM 7080 C C . ILE A 1 906 ? 54.450 -0.677 -40.796 1.00 58.75 906 ILE A C 1
ATOM 7082 O O . ILE A 1 906 ? 55.453 0.017 -40.627 1.00 58.75 906 ILE A O 1
ATOM 7086 N N . ASN A 1 907 ? 53.492 -0.301 -41.658 1.00 57.22 907 ASN A N 1
ATOM 7087 C CA . ASN A 1 907 ? 53.651 0.835 -42.575 1.00 57.22 907 ASN A CA 1
ATOM 7088 C C . ASN A 1 907 ? 52.709 2.016 -42.256 1.00 57.22 907 ASN A C 1
ATOM 7090 O O . ASN A 1 907 ? 51.504 1.987 -42.521 1.00 57.22 907 ASN A O 1
ATOM 7094 N N . LYS A 1 908 ? 53.287 3.114 -41.743 1.00 58.75 908 LYS A N 1
ATOM 7095 C CA . LYS A 1 908 ? 52.563 4.337 -41.338 1.00 58.75 908 LYS A CA 1
ATOM 7096 C C . LYS A 1 908 ? 51.749 4.992 -42.465 1.00 58.75 908 LYS A C 1
ATOM 7098 O O . LYS A 1 908 ? 50.725 5.603 -42.166 1.00 58.75 908 LYS A O 1
ATOM 7103 N N . SER A 1 909 ? 52.172 4.872 -43.725 1.00 63.59 909 SER A N 1
ATOM 7104 C CA . SER A 1 909 ? 51.506 5.528 -44.863 1.00 63.59 909 SER A CA 1
ATOM 7105 C C . SER A 1 909 ? 50.229 4.792 -45.294 1.00 63.59 909 SER A C 1
ATOM 7107 O O . SER A 1 909 ? 49.199 5.414 -45.566 1.00 63.59 909 SER A O 1
ATOM 7109 N N . TRP A 1 910 ? 50.250 3.458 -45.248 1.00 58.97 910 TRP A N 1
ATOM 7110 C CA . TRP A 1 910 ? 49.075 2.630 -45.537 1.00 58.97 910 TRP A CA 1
ATOM 7111 C C . TRP A 1 910 ? 48.032 2.722 -44.428 1.00 58.97 910 TRP A C 1
ATOM 7113 O O . TRP A 1 910 ? 46.842 2.799 -44.715 1.00 58.97 910 TRP A O 1
ATOM 7123 N N . ARG A 1 911 ? 48.469 2.840 -43.169 1.00 60.50 911 ARG A N 1
ATOM 7124 C CA . ARG A 1 911 ? 47.579 3.114 -42.035 1.00 60.50 911 ARG A CA 1
ATOM 7125 C C . ARG A 1 911 ? 46.809 4.421 -42.209 1.00 60.50 911 ARG A C 1
ATOM 7127 O O . ARG A 1 911 ? 45.595 4.439 -42.048 1.00 60.50 911 ARG A O 1
ATOM 7134 N N . ALA A 1 912 ? 47.494 5.496 -42.593 1.00 56.66 912 ALA A N 1
ATOM 7135 C CA . ALA A 1 912 ? 46.846 6.782 -42.846 1.00 56.66 912 ALA A CA 1
ATOM 7136 C C . ALA A 1 912 ? 45.886 6.734 -44.052 1.00 56.66 912 ALA A C 1
ATOM 7138 O O . ALA A 1 912 ? 44.828 7.357 -44.020 1.00 56.66 912 ALA A O 1
ATOM 7139 N N . SER A 1 913 ? 46.223 5.959 -45.087 1.00 58.09 913 SER A N 1
ATOM 7140 C CA . SER A 1 913 ? 45.385 5.810 -46.284 1.00 58.09 913 SER A CA 1
ATOM 7141 C C . SER A 1 913 ? 44.156 4.926 -46.043 1.00 58.09 913 SER A C 1
ATOM 7143 O O . SER A 1 913 ? 43.086 5.235 -46.551 1.00 58.09 913 SER A O 1
ATOM 7145 N N . TYR A 1 914 ? 44.267 3.880 -45.218 1.00 59.28 914 TYR A N 1
ATOM 7146 C CA . TYR A 1 914 ? 43.137 3.039 -44.809 1.00 59.28 914 TYR A CA 1
ATOM 7147 C C . TYR A 1 914 ? 42.144 3.801 -43.926 1.00 59.28 914 TYR A C 1
ATOM 7149 O O . TYR A 1 914 ? 40.941 3.720 -44.156 1.00 59.28 914 TYR A O 1
ATOM 7157 N N . PHE A 1 915 ? 42.627 4.600 -42.966 1.00 55.38 915 PHE A N 1
ATOM 7158 C CA . PHE A 1 915 ? 41.739 5.458 -42.177 1.00 55.38 915 PHE A CA 1
ATOM 7159 C C . PHE A 1 915 ? 41.086 6.552 -43.030 1.00 55.38 915 PHE A C 1
ATOM 7161 O O . PHE A 1 915 ? 39.912 6.825 -42.825 1.00 55.38 915 PHE A O 1
ATOM 7168 N N . ARG A 1 916 ? 41.775 7.088 -44.052 1.00 53.53 916 ARG A N 1
ATOM 7169 C CA . ARG A 1 916 ? 41.140 7.960 -45.060 1.00 53.53 916 ARG A CA 1
ATOM 7170 C C . ARG A 1 916 ? 40.114 7.238 -45.927 1.00 53.53 916 ARG A C 1
ATOM 7172 O O . ARG A 1 916 ? 39.096 7.829 -46.245 1.00 53.53 916 ARG A O 1
ATOM 7179 N N . LEU A 1 917 ? 40.348 5.982 -46.307 1.00 49.91 917 LEU A N 1
ATOM 7180 C CA . LEU A 1 917 ? 39.377 5.198 -47.074 1.00 49.91 917 LEU A CA 1
ATOM 7181 C C . LEU A 1 917 ? 38.127 4.896 -46.237 1.00 49.91 917 LEU A C 1
ATOM 7183 O O . LEU A 1 917 ? 37.023 5.023 -46.746 1.00 49.91 917 LEU A O 1
ATOM 7187 N N . MET A 1 918 ? 38.285 4.557 -44.954 1.00 47.09 918 MET A N 1
ATOM 7188 C CA . MET A 1 918 ? 37.159 4.376 -44.028 1.00 47.09 918 MET A CA 1
ATOM 7189 C C . MET A 1 918 ? 36.415 5.681 -43.751 1.00 47.09 918 MET A C 1
ATOM 7191 O O . MET A 1 918 ? 35.202 5.664 -43.587 1.00 47.09 918 MET A O 1
ATOM 7195 N N . GLN A 1 919 ? 37.123 6.808 -43.763 1.00 49.12 919 GLN A N 1
ATOM 7196 C CA . GLN A 1 919 ? 36.514 8.130 -43.681 1.00 49.12 919 GLN A CA 1
ATOM 7197 C C . GLN A 1 919 ? 35.729 8.452 -44.960 1.00 49.12 919 GLN A C 1
ATOM 7199 O O . GLN A 1 919 ? 34.580 8.840 -44.859 1.00 49.12 919 GLN A O 1
ATOM 7204 N N . ASN A 1 920 ? 36.261 8.132 -46.143 1.00 48.66 920 ASN A N 1
ATOM 7205 C CA . ASN A 1 920 ? 35.562 8.315 -47.419 1.00 48.66 920 ASN A CA 1
ATOM 7206 C C . ASN A 1 920 ? 34.382 7.343 -47.622 1.00 48.66 920 ASN A C 1
ATOM 7208 O O . ASN A 1 920 ? 33.409 7.702 -48.271 1.00 48.66 920 ASN A O 1
ATOM 7212 N N . ILE A 1 921 ? 34.448 6.115 -47.092 1.00 48.41 921 ILE A N 1
ATOM 7213 C CA . ILE A 1 921 ? 33.305 5.183 -47.053 1.00 48.41 921 ILE A CA 1
ATOM 7214 C C . ILE A 1 921 ? 32.270 5.675 -46.036 1.00 48.41 921 ILE A C 1
ATOM 7216 O O . ILE A 1 921 ? 31.076 5.563 -46.290 1.00 48.41 921 ILE A O 1
ATOM 7220 N N . GLY A 1 922 ? 32.719 6.261 -44.922 1.00 44.19 922 GLY A N 1
ATOM 7221 C CA . GLY A 1 922 ? 31.868 6.992 -43.986 1.00 44.19 922 GLY A CA 1
ATOM 7222 C C . GLY A 1 922 ? 31.170 8.178 -44.651 1.00 44.19 922 GLY A C 1
ATOM 7223 O O . GLY A 1 922 ? 29.969 8.331 -44.479 1.00 44.19 922 GLY A O 1
ATOM 7224 N N . ASP A 1 923 ? 31.882 8.938 -45.484 1.00 47.41 923 ASP A N 1
ATOM 7225 C CA . ASP A 1 923 ? 31.348 10.074 -46.237 1.00 47.41 923 ASP A CA 1
ATOM 7226 C C . ASP A 1 923 ? 30.424 9.618 -47.385 1.00 47.41 923 ASP A C 1
ATOM 7228 O O . ASP A 1 923 ? 29.432 10.276 -47.680 1.00 47.41 923 ASP A O 1
ATOM 7232 N N . TRP A 1 924 ? 30.680 8.457 -47.999 1.00 42.09 924 TRP A N 1
ATOM 7233 C CA . TRP A 1 924 ? 29.793 7.849 -49.000 1.00 42.09 924 TRP A CA 1
ATOM 7234 C C . TRP A 1 924 ? 28.504 7.300 -48.367 1.00 42.09 924 TRP A C 1
ATOM 7236 O O . TRP A 1 924 ? 27.412 7.600 -48.844 1.00 42.09 924 TRP A O 1
ATOM 7246 N N . LEU A 1 925 ? 28.603 6.611 -47.222 1.00 36.16 925 LEU A N 1
ATOM 7247 C CA . LEU A 1 925 ? 27.445 6.214 -46.410 1.00 36.16 925 LEU A CA 1
ATOM 7248 C C . LEU A 1 925 ? 26.670 7.435 -45.888 1.00 36.16 925 LEU A C 1
ATOM 7250 O O . LEU A 1 925 ? 25.448 7.374 -45.778 1.00 36.16 925 LEU A O 1
ATOM 7254 N N . TYR A 1 926 ? 27.350 8.550 -45.610 1.00 41.16 926 TYR A N 1
ATOM 7255 C CA . TYR A 1 926 ? 26.745 9.824 -45.209 1.00 41.16 926 TYR A CA 1
ATOM 7256 C C . TYR A 1 926 ? 25.963 10.502 -46.349 1.00 41.16 926 TYR A C 1
ATOM 7258 O O . TYR A 1 926 ? 24.964 11.171 -46.093 1.00 41.16 926 TYR A O 1
ATOM 7266 N N . VAL A 1 927 ? 26.370 10.300 -47.609 1.00 41.16 927 VAL A N 1
ATOM 7267 C CA . VAL A 1 927 ? 25.653 10.814 -48.791 1.00 41.16 927 VAL A CA 1
ATOM 7268 C C . VAL A 1 927 ? 24.472 9.913 -49.174 1.00 41.16 927 VAL A C 1
ATOM 7270 O O . VAL A 1 927 ? 23.415 10.428 -49.523 1.00 41.16 927 VAL A O 1
ATOM 7273 N N . GLU A 1 928 ? 24.584 8.588 -49.041 1.00 36.81 928 GLU A N 1
ATOM 7274 C CA . GLU A 1 928 ? 23.511 7.654 -49.432 1.00 36.81 928 GLU A CA 1
ATOM 7275 C C . GLU A 1 928 ? 22.400 7.516 -48.368 1.00 36.81 928 GLU A C 1
ATOM 7277 O O . GLU A 1 928 ? 21.249 7.218 -48.685 1.00 36.81 928 GLU A O 1
ATOM 7282 N N . THR A 1 929 ? 22.698 7.833 -47.101 1.00 35.09 929 THR A N 1
ATOM 7283 C CA . THR A 1 929 ? 21.698 7.916 -46.013 1.00 35.09 929 THR A CA 1
ATOM 7284 C C . THR A 1 929 ? 20.811 9.168 -46.071 1.00 35.09 929 THR A C 1
ATOM 7286 O O . THR A 1 929 ? 19.844 9.267 -45.313 1.00 35.09 929 THR A O 1
ATOM 7289 N N . MET A 1 930 ? 21.079 10.104 -46.991 1.00 36.88 930 MET A N 1
ATOM 7290 C CA . MET A 1 930 ? 20.277 11.319 -47.190 1.00 36.88 930 MET A CA 1
ATOM 7291 C C . MET A 1 930 ? 19.084 11.151 -48.148 1.00 36.88 930 MET A C 1
ATOM 7293 O O . MET A 1 930 ? 18.273 12.070 -48.225 1.00 36.88 930 MET A O 1
ATOM 7297 N N . GLU A 1 931 ? 18.902 10.004 -48.819 1.00 35.88 931 GLU A N 1
ATOM 7298 C CA . GLU A 1 931 ? 17.791 9.831 -49.781 1.00 35.88 931 GLU A CA 1
ATOM 7299 C C . GLU A 1 931 ? 16.701 8.817 -49.405 1.00 35.88 931 GLU A C 1
ATOM 7301 O O . GLU A 1 931 ? 15.704 8.732 -50.114 1.00 35.88 931 GLU A O 1
ATOM 7306 N N . ASN A 1 932 ? 16.773 8.111 -48.272 1.00 40.53 932 ASN A N 1
ATOM 7307 C CA . ASN A 1 932 ? 15.680 7.212 -47.868 1.00 40.53 932 ASN A CA 1
ATOM 7308 C C . ASN A 1 932 ? 15.524 7.124 -46.348 1.00 40.53 932 ASN A C 1
ATOM 7310 O O . ASN A 1 932 ? 16.109 6.249 -45.719 1.00 40.53 932 ASN A O 1
ATOM 7314 N N . ASN A 1 933 ? 14.700 7.988 -45.742 1.00 32.44 933 ASN A N 1
ATOM 7315 C CA . ASN A 1 933 ? 14.396 7.866 -44.315 1.00 32.44 933 ASN A CA 1
ATOM 7316 C C . ASN A 1 933 ? 12.952 8.249 -43.949 1.00 32.44 933 ASN A C 1
ATOM 7318 O O . ASN A 1 933 ? 12.668 9.358 -43.512 1.00 32.44 933 ASN A O 1
ATOM 7322 N N . ASN A 1 934 ? 12.043 7.271 -44.076 1.00 40.09 934 ASN A N 1
ATOM 7323 C CA . ASN A 1 934 ? 10.686 7.305 -43.508 1.00 40.09 934 ASN A CA 1
ATOM 7324 C C . ASN A 1 934 ? 10.398 6.128 -42.543 1.00 40.09 934 ASN A C 1
ATOM 7326 O O . ASN A 1 934 ? 9.251 5.882 -42.185 1.00 40.09 934 ASN A O 1
ATOM 7330 N N . LYS A 1 935 ? 11.429 5.392 -42.093 1.00 35.16 935 LYS A N 1
ATOM 7331 C CA . LYS A 1 935 ? 11.264 4.199 -41.230 1.00 35.16 935 LYS A CA 1
ATOM 7332 C C . LYS A 1 935 ? 12.055 4.252 -39.914 1.00 35.16 935 LYS A C 1
ATOM 7334 O O . LYS A 1 935 ? 11.601 3.720 -38.908 1.00 35.16 935 LYS A O 1
ATOM 7339 N N . GLU A 1 936 ? 13.160 4.994 -39.867 1.00 34.28 936 GLU A N 1
ATOM 7340 C CA . GLU A 1 936 ? 14.029 5.107 -38.680 1.00 34.28 936 GLU A CA 1
ATOM 7341 C C . GLU A 1 936 ? 13.464 6.032 -37.574 1.00 34.28 936 GLU A C 1
ATOM 7343 O O . GLU A 1 936 ? 13.833 5.943 -36.401 1.00 34.28 936 GLU A O 1
ATOM 7348 N N . SER A 1 937 ? 12.510 6.906 -37.919 1.00 37.41 937 SER A N 1
ATOM 7349 C CA . SER A 1 937 ? 11.890 7.860 -36.986 1.00 37.41 937 SER A CA 1
ATOM 7350 C C . SER A 1 937 ? 10.950 7.206 -35.968 1.00 37.41 937 SER A C 1
ATOM 7352 O O . SER A 1 937 ? 10.694 7.799 -34.919 1.00 37.41 937 SER A O 1
ATOM 7354 N N . TYR A 1 938 ? 10.439 6.004 -36.257 1.00 36.41 938 TYR A N 1
ATOM 7355 C CA . TYR A 1 938 ? 9.489 5.290 -35.398 1.00 36.41 938 TYR A CA 1
ATOM 7356 C C . TYR A 1 938 ? 10.193 4.416 -34.346 1.00 36.41 938 TYR A C 1
ATOM 7358 O O . TYR A 1 938 ? 9.761 4.386 -33.195 1.00 36.41 938 TYR A O 1
ATOM 7366 N N . GLU A 1 939 ? 11.321 3.787 -34.690 1.00 36.97 939 GLU A N 1
ATOM 7367 C CA . GLU A 1 939 ? 12.087 2.937 -33.765 1.00 36.97 939 GLU A CA 1
ATOM 7368 C C . GLU A 1 939 ? 12.874 3.754 -32.729 1.00 36.97 939 GLU A C 1
ATOM 7370 O O . GLU A 1 939 ? 12.839 3.432 -31.543 1.00 36.97 939 GLU A O 1
ATOM 7375 N N . LYS A 1 940 ? 13.447 4.906 -33.111 1.00 35.19 940 LYS A N 1
ATOM 7376 C CA . LYS A 1 940 ? 14.107 5.824 -32.157 1.00 35.19 940 LYS A CA 1
ATOM 7377 C C . LYS A 1 940 ? 13.143 6.459 -31.147 1.00 35.19 940 LYS A C 1
ATOM 7379 O O . LYS A 1 940 ? 13.549 6.806 -30.042 1.00 35.19 940 LYS A O 1
ATOM 7384 N N . ILE A 1 941 ? 11.858 6.604 -31.493 1.00 39.53 941 ILE A N 1
ATOM 7385 C CA . ILE A 1 941 ? 10.824 7.067 -30.547 1.00 39.53 941 ILE A CA 1
ATOM 7386 C C . ILE A 1 941 ? 10.504 5.978 -29.519 1.00 39.53 941 ILE A C 1
ATOM 7388 O O . ILE A 1 941 ? 10.261 6.304 -28.362 1.00 39.53 941 ILE A O 1
ATOM 7392 N N . ILE A 1 942 ? 10.548 4.702 -29.910 1.00 40.28 942 ILE A N 1
ATOM 7393 C CA . ILE A 1 942 ? 10.351 3.554 -29.011 1.00 40.28 942 ILE A CA 1
ATOM 7394 C C . ILE A 1 942 ? 11.574 3.360 -28.104 1.00 40.28 942 ILE A C 1
ATOM 7396 O O . ILE A 1 942 ? 11.414 3.097 -26.915 1.00 40.28 942 ILE A O 1
ATOM 7400 N N . GLU A 1 943 ? 12.779 3.594 -28.620 1.00 37.16 943 GLU A N 1
ATOM 7401 C CA . GLU A 1 943 ? 14.018 3.545 -27.839 1.00 37.16 943 GLU A CA 1
ATOM 7402 C C . GLU A 1 943 ? 14.117 4.708 -26.828 1.00 37.16 943 GLU A C 1
ATOM 7404 O O . GLU A 1 943 ? 14.488 4.491 -25.674 1.00 37.16 943 GLU A O 1
ATOM 7409 N N . MET A 1 944 ? 13.666 5.920 -27.192 1.00 35.16 944 MET A N 1
ATOM 7410 C CA . MET A 1 944 ? 13.427 7.013 -26.229 1.00 35.16 944 MET A CA 1
ATOM 7411 C C . MET A 1 944 ? 12.357 6.641 -25.191 1.00 35.16 944 MET A C 1
ATOM 7413 O O . MET A 1 944 ? 12.515 6.968 -24.017 1.00 35.16 944 MET A O 1
ATOM 7417 N N . LYS A 1 945 ? 11.292 5.930 -25.595 1.00 36.75 945 LYS A N 1
ATOM 7418 C CA . LYS A 1 945 ? 10.199 5.481 -24.710 1.00 36.75 945 LYS A CA 1
ATOM 7419 C C . LYS A 1 945 ? 10.708 4.530 -23.626 1.00 36.75 945 LYS A C 1
ATOM 7421 O O . LYS A 1 945 ? 10.372 4.705 -22.460 1.00 36.75 945 LYS A O 1
ATOM 7426 N N . GLU A 1 946 ? 11.555 3.573 -23.996 1.00 40.34 946 GLU A N 1
ATOM 7427 C CA . GLU A 1 946 ? 12.197 2.630 -23.072 1.00 40.34 946 GLU A CA 1
ATOM 7428 C C . GLU A 1 946 ? 13.273 3.305 -22.209 1.00 40.34 946 GLU A C 1
ATOM 7430 O O . GLU A 1 946 ? 13.354 3.047 -21.011 1.00 40.34 946 GLU A O 1
ATOM 7435 N N . GLN A 1 947 ? 14.060 4.238 -22.757 1.00 36.62 947 GLN A N 1
ATOM 7436 C CA . GLN A 1 947 ? 15.085 4.938 -21.975 1.00 36.62 947 GLN A CA 1
ATOM 7437 C C . GLN A 1 947 ? 14.525 5.968 -20.981 1.00 36.62 947 GLN A C 1
ATOM 7439 O O . GLN A 1 947 ? 15.149 6.176 -19.940 1.00 36.62 947 GLN A O 1
ATOM 7444 N N . VAL A 1 948 ? 13.389 6.612 -21.274 1.00 37.53 948 VAL A N 1
ATOM 7445 C CA . VAL A 1 948 ? 12.692 7.530 -20.351 1.00 37.53 948 VAL A CA 1
ATOM 7446 C C . VAL A 1 948 ? 11.940 6.735 -19.281 1.00 37.53 948 VAL A C 1
ATOM 7448 O O . VAL A 1 948 ? 12.084 7.027 -18.096 1.00 37.53 948 VAL A O 1
ATOM 7451 N N . LYS A 1 949 ? 11.248 5.655 -19.669 1.00 39.50 949 LYS A N 1
ATOM 7452 C CA . LYS A 1 949 ? 10.560 4.733 -18.752 1.00 39.50 949 LYS A CA 1
ATOM 7453 C C . LYS A 1 949 ? 11.531 4.060 -17.773 1.00 39.50 949 LYS A C 1
ATOM 7455 O O . LYS A 1 949 ? 11.306 4.119 -16.571 1.00 39.50 949 LYS A O 1
ATOM 7460 N N . ASN A 1 950 ? 12.652 3.515 -18.251 1.00 36.25 950 ASN A N 1
ATOM 7461 C CA . ASN A 1 950 ? 13.628 2.830 -17.392 1.00 36.25 950 ASN A CA 1
ATOM 7462 C C . ASN A 1 950 ? 14.450 3.784 -16.509 1.00 36.25 950 ASN A C 1
ATOM 7464 O O . ASN A 1 950 ? 14.958 3.355 -15.479 1.00 36.25 950 ASN A O 1
ATOM 7468 N N . LYS A 1 951 ? 14.583 5.073 -16.860 1.00 36.69 951 LYS A N 1
ATOM 7469 C CA . LYS A 1 951 ? 15.274 6.063 -16.007 1.00 36.69 951 LYS A CA 1
ATOM 7470 C C . LYS A 1 951 ? 14.355 6.721 -14.977 1.00 36.69 951 LYS A C 1
ATOM 7472 O O . LYS A 1 951 ? 14.828 7.006 -13.883 1.00 36.69 951 LYS A O 1
ATOM 7477 N N . LEU A 1 952 ? 13.069 6.912 -15.286 1.00 37.41 952 LEU A N 1
ATOM 7478 C CA . LEU A 1 952 ? 12.067 7.356 -14.307 1.00 37.41 952 LEU A CA 1
ATOM 7479 C C . LEU A 1 952 ? 11.775 6.258 -13.268 1.00 37.41 952 LEU A C 1
ATOM 7481 O O . LEU A 1 952 ? 11.698 6.560 -12.084 1.00 37.41 952 LEU A O 1
ATOM 7485 N N . LEU A 1 953 ? 11.715 4.980 -13.671 1.00 37.44 953 LEU A N 1
ATOM 7486 C CA . LEU A 1 953 ? 11.445 3.866 -12.747 1.00 37.44 953 LEU A CA 1
ATOM 7487 C C . LEU A 1 953 ? 12.611 3.477 -11.818 1.00 37.44 953 LEU A C 1
ATOM 7489 O O . LEU A 1 953 ? 12.361 2.855 -10.791 1.00 37.44 953 LEU A O 1
ATOM 7493 N N . HIS A 1 954 ? 13.865 3.799 -12.155 1.00 33.03 954 HIS A N 1
ATOM 7494 C CA . HIS A 1 954 ? 15.029 3.398 -11.345 1.00 33.03 954 HIS A CA 1
ATOM 7495 C C . HIS A 1 954 ? 15.576 4.491 -10.410 1.00 33.03 954 HIS A C 1
ATOM 7497 O O . HIS A 1 954 ? 16.393 4.170 -9.549 1.00 33.03 954 HIS A O 1
ATOM 7503 N N . GLY A 1 955 ? 15.140 5.748 -10.557 1.00 30.06 955 GLY A N 1
ATOM 7504 C CA . GLY A 1 955 ? 15.562 6.871 -9.707 1.00 30.06 955 GLY A CA 1
ATOM 7505 C C . GLY A 1 955 ? 14.462 7.452 -8.807 1.00 30.06 955 GLY A C 1
ATOM 7506 O O . GLY A 1 955 ? 14.763 8.110 -7.826 1.00 30.06 955 GLY A O 1
ATOM 7507 N N . LEU A 1 956 ? 13.179 7.222 -9.070 1.00 34.00 956 LEU A N 1
ATOM 7508 C CA . LEU A 1 956 ? 12.126 7.735 -8.188 1.00 34.00 956 LEU A CA 1
ATOM 7509 C C . LEU A 1 956 ? 11.961 6.820 -6.970 1.00 34.00 956 LEU A C 1
ATOM 7511 O O . LEU A 1 956 ? 11.641 5.642 -7.120 1.00 34.00 956 LEU A O 1
ATOM 7515 N N . HIS A 1 957 ? 12.105 7.368 -5.757 1.00 32.38 957 HIS A N 1
ATOM 7516 C CA . HIS A 1 957 ? 11.375 6.826 -4.605 1.00 32.38 957 HIS A CA 1
ATOM 7517 C C . HIS A 1 957 ? 9.900 6.713 -5.042 1.00 32.38 957 HIS A C 1
ATOM 7519 O O . HIS A 1 957 ? 9.426 7.633 -5.713 1.00 32.38 957 HIS A O 1
ATOM 7525 N N . PRO A 1 958 ? 9.194 5.601 -4.773 1.00 35.62 958 PRO A N 1
ATOM 7526 C CA . PRO A 1 958 ? 7.889 5.343 -5.367 1.00 35.62 958 PRO A CA 1
ATOM 7527 C C . PRO A 1 958 ? 6.948 6.511 -5.072 1.00 35.62 958 PRO A C 1
ATOM 7529 O O . PRO A 1 958 ? 6.543 6.702 -3.928 1.00 35.62 958 PRO A O 1
ATOM 7532 N N . LEU A 1 959 ? 6.601 7.287 -6.104 1.00 38.97 959 LEU A N 1
ATOM 7533 C CA . LEU A 1 959 ? 5.371 8.067 -6.090 1.00 38.97 959 LEU A CA 1
ATOM 7534 C C . LEU A 1 959 ? 4.266 7.051 -5.792 1.00 38.97 959 LEU A C 1
ATOM 7536 O O . LEU A 1 959 ? 4.114 6.067 -6.518 1.00 38.97 959 LEU A O 1
ATOM 7540 N N . GLU A 1 960 ? 3.580 7.237 -4.668 1.00 38.44 960 GLU A N 1
ATOM 7541 C CA . GLU A 1 960 ? 2.750 6.235 -3.982 1.00 38.44 960 GLU A CA 1
ATOM 7542 C C . GLU A 1 960 ? 1.519 5.769 -4.791 1.00 38.44 960 GLU A C 1
ATOM 7544 O O . GLU A 1 960 ? 0.715 4.970 -4.308 1.00 38.44 960 GLU A O 1
ATOM 7549 N N . ASN A 1 961 ? 1.371 6.218 -6.043 1.00 40.00 961 ASN A N 1
ATOM 7550 C CA . ASN A 1 961 ? 0.221 5.951 -6.890 1.00 40.00 961 ASN A CA 1
ATOM 7551 C C . ASN A 1 961 ? 0.607 5.657 -8.365 1.00 40.00 961 ASN A C 1
ATOM 7553 O O . ASN A 1 961 ? 1.060 6.547 -9.091 1.00 40.00 961 ASN A O 1
ATOM 7557 N N . PRO A 1 962 ? 0.372 4.428 -8.871 1.00 40.06 962 PRO A N 1
ATOM 7558 C CA . PRO A 1 962 ? 0.597 4.061 -10.274 1.00 40.06 962 PRO A CA 1
ATOM 7559 C C . PRO A 1 962 ? -0.205 4.887 -11.293 1.00 40.06 962 PRO A C 1
ATOM 7561 O O . PRO A 1 962 ? 0.216 4.980 -12.447 1.00 40.06 962 PRO A O 1
ATOM 7564 N N . LEU A 1 963 ? -1.343 5.480 -10.897 1.00 39.28 963 LEU A N 1
ATOM 7565 C CA . LEU A 1 963 ? -2.137 6.351 -11.776 1.00 39.28 963 LEU A CA 1
ATOM 7566 C C . LEU A 1 963 ? -1.392 7.643 -12.136 1.00 39.28 963 LEU A C 1
ATOM 7568 O O . LEU A 1 963 ? -1.407 8.039 -13.297 1.00 39.28 963 LEU A O 1
ATOM 7572 N N . GLU A 1 964 ? -0.668 8.244 -11.192 1.00 42.38 964 GLU A N 1
ATOM 7573 C CA . GLU A 1 964 ? 0.053 9.504 -11.422 1.00 42.38 964 GLU A CA 1
ATOM 7574 C C . GLU A 1 964 ? 1.219 9.305 -12.402 1.00 42.38 964 GLU A C 1
ATOM 7576 O O . GLU A 1 964 ? 1.439 10.105 -13.307 1.00 42.38 964 GLU A O 1
ATOM 7581 N N . THR A 1 965 ? 1.918 8.166 -12.305 1.00 51.78 965 THR A N 1
ATOM 7582 C CA . THR A 1 965 ? 3.008 7.817 -13.236 1.00 51.78 965 THR A CA 1
ATOM 7583 C C . THR A 1 965 ? 2.502 7.610 -14.672 1.00 51.78 965 THR A C 1
ATOM 7585 O O . THR A 1 965 ? 3.211 7.924 -15.630 1.00 51.78 965 THR A O 1
ATOM 7588 N N . LEU A 1 966 ? 1.277 7.101 -14.844 1.00 54.19 966 LEU A N 1
ATOM 7589 C CA . LEU A 1 966 ? 0.651 6.944 -16.161 1.00 54.19 966 LEU A CA 1
ATOM 7590 C C . LEU A 1 966 ? 0.257 8.293 -16.772 1.00 54.19 966 LEU A C 1
ATOM 7592 O O . LEU A 1 966 ? 0.437 8.471 -17.976 1.00 54.19 966 LEU A O 1
ATOM 7596 N N . GLU A 1 967 ? -0.208 9.242 -15.960 1.00 58.12 967 GLU A N 1
ATOM 7597 C CA . GLU A 1 967 ? -0.557 10.593 -16.413 1.00 58.12 967 GLU A CA 1
ATOM 7598 C C . GLU A 1 967 ? 0.669 11.376 -16.910 1.00 58.12 967 GLU A C 1
ATOM 7600 O O . GLU A 1 967 ? 0.602 11.995 -17.969 1.00 58.12 967 GLU A O 1
ATOM 7605 N N . TYR A 1 968 ? 1.835 11.273 -16.257 1.00 68.44 968 TYR A N 1
ATOM 7606 C CA . TYR A 1 968 ? 3.061 11.925 -16.758 1.00 68.44 968 TYR A CA 1
ATOM 7607 C C . TYR A 1 968 ? 3.583 11.304 -18.063 1.00 68.44 968 TYR A C 1
ATOM 7609 O O . TYR A 1 968 ? 4.127 11.996 -18.927 1.00 68.44 968 TYR A O 1
ATOM 7617 N N . ILE A 1 969 ? 3.429 9.985 -18.222 1.00 65.25 969 ILE A N 1
ATOM 7618 C CA . ILE A 1 969 ? 3.773 9.293 -19.471 1.00 65.25 969 ILE A CA 1
ATOM 7619 C C . ILE A 1 969 ? 2.823 9.723 -20.597 1.00 65.25 969 ILE A C 1
ATOM 7621 O O . ILE A 1 969 ? 3.264 9.859 -21.741 1.00 65.25 969 ILE A O 1
ATOM 7625 N N . ASP A 1 970 ? 1.545 9.934 -20.287 1.00 74.81 970 ASP A N 1
ATOM 7626 C CA . ASP A 1 970 ? 0.553 10.456 -21.226 1.00 74.81 970 ASP A CA 1
ATOM 7627 C C . ASP A 1 970 ? 0.854 11.914 -21.616 1.00 74.81 970 ASP A C 1
ATOM 7629 O O . ASP A 1 970 ? 0.838 12.239 -22.804 1.00 74.81 970 ASP A O 1
ATOM 7633 N N . ASP A 1 971 ? 1.261 12.764 -20.666 1.00 81.19 971 ASP A N 1
ATOM 7634 C CA . ASP A 1 971 ? 1.656 14.152 -20.939 1.00 81.19 971 ASP A CA 1
ATOM 7635 C C . ASP A 1 971 ? 2.788 14.225 -21.986 1.00 81.19 971 ASP A C 1
ATOM 7637 O O . ASP A 1 971 ? 2.669 14.895 -23.019 1.00 81.19 971 ASP A O 1
ATOM 7641 N N . ILE A 1 972 ? 3.872 13.466 -21.781 1.00 74.19 972 ILE A N 1
ATOM 7642 C CA . ILE A 1 972 ? 5.010 13.415 -22.718 1.00 74.19 972 ILE A CA 1
ATOM 7643 C C . ILE A 1 972 ? 4.586 12.845 -24.084 1.00 74.19 972 ILE A C 1
ATOM 7645 O O . ILE A 1 972 ? 5.076 13.294 -25.125 1.00 74.19 972 ILE A O 1
ATOM 7649 N N . GLN A 1 973 ? 3.660 11.880 -24.119 1.00 70.50 973 GLN A N 1
ATOM 7650 C CA . GLN A 1 973 ? 3.135 11.337 -25.377 1.00 70.50 973 GLN A CA 1
ATOM 7651 C C . GLN A 1 973 ? 2.319 12.371 -26.152 1.00 70.50 973 GLN A C 1
ATOM 7653 O O . GLN A 1 973 ? 2.533 12.525 -27.357 1.00 70.50 973 GLN A O 1
ATOM 7658 N N . ARG A 1 974 ? 1.430 13.108 -25.478 1.00 78.94 974 ARG A N 1
ATOM 7659 C CA . ARG A 1 974 ? 0.628 14.179 -26.085 1.00 78.94 974 ARG A CA 1
ATOM 7660 C C . ARG A 1 974 ? 1.510 15.300 -26.629 1.00 78.94 974 ARG A C 1
ATOM 7662 O O . ARG A 1 974 ? 1.280 15.749 -27.748 1.00 78.94 974 ARG A O 1
ATOM 7669 N N . LEU A 1 975 ? 2.557 15.695 -25.901 1.00 80.88 975 LEU A N 1
ATOM 7670 C CA . LEU A 1 975 ? 3.551 16.665 -26.382 1.00 80.88 975 LEU A CA 1
ATOM 7671 C C . LEU A 1 975 ? 4.320 16.147 -27.602 1.00 80.88 975 LEU A C 1
ATOM 7673 O O . LEU A 1 975 ? 4.517 16.879 -28.570 1.00 80.88 975 LEU A O 1
ATOM 7677 N N . GLY A 1 976 ? 4.714 14.872 -27.586 1.00 71.44 976 GLY A N 1
ATOM 7678 C CA . GLY A 1 976 ? 5.384 14.232 -28.716 1.00 71.44 976 GLY A CA 1
ATOM 7679 C C . GLY A 1 976 ? 4.504 14.119 -29.966 1.00 71.44 976 GLY A C 1
ATOM 7680 O O . GLY A 1 976 ? 5.021 14.204 -31.078 1.00 71.44 976 GLY A O 1
ATOM 7681 N N . LEU A 1 977 ? 3.189 13.937 -29.804 1.00 76.25 977 LEU A N 1
ATOM 7682 C CA . LEU A 1 977 ? 2.218 13.949 -30.904 1.00 76.25 977 LEU A CA 1
ATOM 7683 C C . LEU A 1 977 ? 1.987 15.362 -31.437 1.00 76.25 977 LEU A C 1
ATOM 7685 O O . LEU A 1 977 ? 2.121 15.562 -32.639 1.00 76.25 977 LEU A O 1
ATOM 7689 N N . TRP A 1 978 ? 1.738 16.332 -30.553 1.00 82.81 978 TRP A N 1
ATOM 7690 C CA . TRP A 1 978 ? 1.599 17.744 -30.920 1.00 82.81 978 TRP A CA 1
ATOM 7691 C C . TRP A 1 978 ? 2.807 18.241 -31.722 1.00 82.81 978 TRP A C 1
ATOM 7693 O O . TRP A 1 978 ? 2.659 18.923 -32.731 1.00 82.81 978 TRP A O 1
ATOM 7703 N N . TRP A 1 979 ? 4.017 17.829 -31.339 1.00 74.88 979 TRP A N 1
ATOM 7704 C CA . TRP A 1 979 ? 5.212 18.203 -32.084 1.00 74.88 979 TRP A CA 1
ATOM 7705 C C . TRP A 1 979 ? 5.312 17.568 -33.471 1.00 74.88 979 TRP A C 1
ATOM 7707 O O . TRP A 1 979 ? 5.816 18.188 -34.403 1.00 74.88 979 TRP A O 1
ATOM 7717 N N . LYS A 1 980 ? 4.840 16.327 -33.636 1.00 69.31 980 LYS A N 1
ATOM 7718 C CA . LYS A 1 980 ? 4.840 15.654 -34.945 1.00 69.31 980 LYS A CA 1
ATOM 7719 C C . LYS A 1 980 ? 3.970 16.370 -35.979 1.00 69.31 980 LYS A C 1
ATOM 7721 O O . LYS A 1 980 ? 4.170 16.137 -37.165 1.00 69.31 980 LYS A O 1
ATOM 7726 N N . GLU A 1 981 ? 3.040 17.222 -35.551 1.00 67.19 981 GLU A N 1
ATOM 7727 C CA . GLU A 1 981 ? 2.222 18.052 -36.442 1.00 67.19 981 GLU A CA 1
ATOM 7728 C C . GLU A 1 981 ? 3.008 19.203 -37.090 1.00 67.19 981 GLU A C 1
ATOM 7730 O O . GLU A 1 981 ? 2.533 19.800 -38.056 1.00 67.19 981 GLU A O 1
ATOM 7735 N N . PHE A 1 982 ? 4.210 19.526 -36.598 1.00 64.75 982 PHE A N 1
ATOM 7736 C CA . PHE A 1 982 ? 5.116 20.439 -37.286 1.00 64.75 982 PHE A CA 1
ATOM 7737 C C . PHE A 1 982 ? 5.748 19.703 -38.479 1.00 64.75 982 PHE A C 1
ATOM 7739 O O . PHE A 1 982 ? 6.774 19.040 -38.332 1.00 64.75 982 PHE A O 1
ATOM 7746 N N . ASP A 1 983 ? 5.166 19.834 -39.678 1.00 53.44 983 ASP A N 1
ATOM 7747 C CA . ASP A 1 983 ? 5.732 19.331 -40.950 1.00 53.44 983 ASP A CA 1
ATOM 7748 C C . ASP A 1 983 ? 6.940 20.178 -41.417 1.00 53.44 983 ASP A C 1
ATOM 7750 O O . ASP A 1 983 ? 7.061 20.605 -42.566 1.00 53.44 983 ASP A O 1
ATOM 7754 N N . TYR A 1 984 ? 7.850 20.488 -40.489 1.00 53.34 984 TYR A N 1
ATOM 7755 C CA . TYR A 1 984 ? 9.097 21.186 -40.769 1.00 53.34 984 TYR A CA 1
ATOM 7756 C C . TYR A 1 984 ? 10.143 20.150 -41.191 1.00 53.34 984 TYR A C 1
ATOM 7758 O O . TYR A 1 984 ? 10.868 19.577 -40.372 1.00 53.34 984 TYR A O 1
ATOM 7766 N N . LYS A 1 985 ? 10.161 19.842 -42.492 1.00 41.75 985 LYS A N 1
ATOM 7767 C CA . LYS A 1 985 ? 11.076 18.872 -43.106 1.00 41.75 985 LYS A CA 1
ATOM 7768 C C . LYS A 1 985 ? 12.534 19.113 -42.688 1.00 41.75 985 LYS A C 1
ATOM 7770 O O . LYS A 1 985 ? 13.137 20.118 -43.043 1.00 41.75 985 LYS A O 1
ATOM 7775 N N . SER A 1 986 ? 13.109 18.096 -42.038 1.00 46.31 986 SER A N 1
ATOM 7776 C CA . SER A 1 986 ? 14.539 17.741 -42.011 1.00 46.31 986 SER A CA 1
ATOM 7777 C C . SER A 1 986 ? 15.546 18.825 -41.577 1.00 46.31 986 SER A C 1
ATOM 7779 O O . SER A 1 986 ? 15.920 19.653 -42.401 1.00 46.31 986 SER A O 1
ATOM 7781 N N . LYS A 1 987 ? 16.095 18.721 -40.345 1.00 41.81 987 LYS A N 1
ATOM 7782 C CA . LYS A 1 987 ? 17.565 18.743 -40.063 1.00 41.81 987 LYS A CA 1
ATOM 7783 C C . LYS A 1 987 ? 18.012 18.851 -38.594 1.00 41.81 987 LYS A C 1
ATOM 7785 O O . LYS A 1 987 ? 19.212 18.778 -38.349 1.00 41.81 987 LYS A O 1
ATOM 7790 N N . HIS A 1 988 ? 17.124 18.942 -37.605 1.00 50.28 988 HIS A N 1
ATOM 7791 C CA . HIS A 1 988 ? 17.559 19.182 -36.219 1.00 50.28 988 HIS A CA 1
ATOM 7792 C C . HIS A 1 988 ? 17.108 18.075 -35.253 1.00 50.28 988 HIS A C 1
ATOM 7794 O O . HIS A 1 988 ? 15.976 18.049 -34.781 1.00 50.28 988 HIS A O 1
ATOM 7800 N N . SER A 1 989 ? 18.010 17.130 -34.960 1.00 45.59 989 SER A N 1
ATOM 7801 C CA . SER A 1 989 ? 17.764 15.986 -34.066 1.00 45.59 989 SER A CA 1
ATOM 7802 C C . SER A 1 989 ? 17.627 16.357 -32.583 1.00 45.59 989 SER A C 1
ATOM 7804 O O . SER A 1 989 ? 17.059 15.572 -31.832 1.00 45.59 989 SER A O 1
ATOM 7806 N N . PHE A 1 990 ? 18.100 17.540 -32.166 1.00 54.78 990 PHE A N 1
ATOM 7807 C CA . PHE A 1 990 ? 18.070 18.018 -30.770 1.00 54.78 990 PHE A CA 1
ATOM 7808 C C . PHE A 1 990 ? 16.673 18.445 -30.285 1.00 54.78 990 PHE A C 1
ATOM 7810 O O . PHE A 1 990 ? 16.433 18.647 -29.100 1.00 54.78 990 PHE A O 1
ATOM 7817 N N . ILE A 1 991 ? 15.727 18.576 -31.212 1.00 56.19 991 ILE A N 1
ATOM 7818 C CA . ILE A 1 991 ? 14.403 19.139 -30.961 1.00 56.19 991 ILE A CA 1
ATOM 7819 C C . ILE A 1 991 ? 13.537 18.260 -30.035 1.00 56.19 991 ILE A C 1
ATOM 7821 O O . ILE A 1 991 ? 12.736 18.770 -29.256 1.00 56.19 991 ILE A O 1
ATOM 7825 N N . LYS A 1 992 ? 13.703 16.932 -30.083 1.00 60.44 992 LYS A N 1
ATOM 7826 C CA . LYS A 1 992 ? 12.980 16.015 -29.184 1.00 60.44 992 LYS A CA 1
ATOM 7827 C C . LYS A 1 992 ? 13.443 16.148 -27.735 1.00 60.44 992 LYS A C 1
ATOM 7829 O O . LYS A 1 992 ? 12.616 16.078 -26.829 1.00 60.44 992 LYS A O 1
ATOM 7834 N N . ASP A 1 993 ? 14.741 16.358 -27.539 1.00 62.94 993 ASP A N 1
ATOM 7835 C CA . ASP A 1 993 ? 15.331 16.535 -26.214 1.00 62.94 993 ASP A CA 1
ATOM 7836 C C . ASP A 1 993 ? 14.860 17.860 -25.594 1.00 62.94 993 ASP A C 1
ATOM 7838 O O . ASP A 1 993 ? 14.514 17.894 -24.416 1.00 62.94 993 ASP A O 1
ATOM 7842 N N . ARG A 1 994 ? 14.685 18.903 -26.420 1.00 71.75 994 ARG A N 1
ATOM 7843 C CA . ARG A 1 994 ? 14.166 20.219 -26.016 1.00 71.75 994 ARG A CA 1
ATOM 7844 C C . ARG A 1 994 ? 12.755 20.178 -25.418 1.00 71.75 994 ARG A C 1
ATOM 7846 O O . ARG A 1 994 ? 12.507 20.817 -24.406 1.00 71.75 994 ARG A O 1
ATOM 7853 N N . ILE A 1 995 ? 11.823 19.412 -25.987 1.00 74.25 995 ILE A N 1
ATOM 7854 C CA . ILE A 1 995 ? 10.450 19.307 -25.444 1.00 74.25 995 ILE A CA 1
ATOM 7855 C C . ILE A 1 995 ? 10.443 18.602 -24.092 1.00 74.25 995 ILE A C 1
ATOM 7857 O O . ILE A 1 995 ? 9.719 19.001 -23.182 1.00 74.25 995 ILE A O 1
ATOM 7861 N N . VAL A 1 996 ? 11.244 17.543 -23.971 1.00 71.69 996 VAL A N 1
ATOM 7862 C CA . VAL A 1 996 ? 11.389 16.782 -22.728 1.00 71.69 996 VAL A CA 1
ATOM 7863 C C . VAL A 1 996 ? 12.012 17.669 -21.653 1.00 71.69 996 VAL A C 1
ATOM 7865 O O . VAL A 1 996 ? 11.540 17.687 -20.521 1.00 71.69 996 VAL A O 1
ATOM 7868 N N . GLU A 1 997 ? 13.016 18.460 -22.015 1.00 72.00 997 GLU A N 1
ATOM 7869 C CA . GLU A 1 997 ? 13.635 19.444 -21.135 1.00 72.00 997 GLU A CA 1
ATOM 7870 C C . GLU A 1 997 ? 12.637 20.512 -20.666 1.00 72.00 997 GLU A C 1
ATOM 7872 O O . GLU A 1 997 ? 12.435 20.668 -19.461 1.00 72.00 997 GLU A O 1
ATOM 7877 N N . CYS A 1 998 ? 11.923 21.164 -21.592 1.00 81.75 998 CYS A N 1
ATOM 7878 C CA . CYS A 1 998 ? 10.877 22.130 -21.254 1.00 81.75 998 CYS A CA 1
ATOM 7879 C C . CYS A 1 998 ? 9.767 21.508 -20.390 1.00 81.75 998 CYS A C 1
ATOM 7881 O O . CYS A 1 998 ? 9.203 22.185 -19.534 1.00 81.75 998 CYS A O 1
ATOM 7883 N N . TYR A 1 999 ? 9.445 20.224 -20.577 1.00 83.19 999 TYR A N 1
ATOM 7884 C CA . TYR A 1 999 ? 8.498 19.514 -19.717 1.00 83.19 999 TYR A CA 1
ATOM 7885 C C . TYR A 1 999 ? 9.015 19.398 -18.281 1.00 83.19 999 TYR A C 1
ATOM 7887 O O . TYR A 1 999 ? 8.282 19.700 -17.342 1.00 83.19 999 TYR A O 1
ATOM 7895 N N . PHE A 1 1000 ? 10.287 19.037 -18.093 1.00 74.50 1000 PHE A N 1
ATOM 7896 C CA . PHE A 1 1000 ? 10.886 18.942 -16.761 1.00 74.50 1000 PHE A CA 1
ATOM 7897 C C . PHE A 1 1000 ? 11.032 20.300 -16.064 1.00 74.50 1000 PHE A C 1
ATOM 7899 O O . PHE A 1 1000 ? 10.873 20.370 -14.845 1.00 74.50 1000 PHE A O 1
ATOM 7906 N N . TRP A 1 1001 ? 11.247 21.383 -16.818 1.00 77.25 1001 TRP A N 1
ATOM 7907 C CA . TRP A 1 1001 ? 11.218 22.742 -16.265 1.00 77.25 1001 TRP A CA 1
ATOM 7908 C C . TRP A 1 1001 ? 9.850 23.062 -15.652 1.00 77.25 1001 TRP A C 1
ATOM 7910 O O . TRP A 1 1001 ? 9.761 23.597 -14.549 1.00 77.25 1001 TRP A O 1
ATOM 7920 N N . VAL A 1 1002 ? 8.772 22.689 -16.345 1.00 84.69 1002 VAL A N 1
ATOM 7921 C CA . VAL A 1 1002 ? 7.398 22.926 -15.882 1.00 84.69 1002 VAL A CA 1
ATOM 7922 C C . VAL A 1 1002 ? 7.006 21.952 -14.766 1.00 84.69 1002 VAL A C 1
ATOM 7924 O O . VAL A 1 1002 ? 6.333 22.350 -13.817 1.00 84.69 1002 VAL A O 1
ATOM 7927 N N . TYR A 1 1003 ? 7.478 20.705 -14.822 1.00 80.94 1003 TYR A N 1
ATOM 7928 C CA . TYR A 1 1003 ? 7.251 19.692 -13.788 1.00 80.94 1003 TYR A CA 1
ATOM 7929 C C . TYR A 1 1003 ? 7.794 20.120 -12.418 1.00 80.94 1003 TYR A C 1
ATOM 7931 O O . TYR A 1 1003 ? 7.131 19.915 -11.407 1.00 80.94 1003 TYR A O 1
ATOM 7939 N N . GLY A 1 1004 ? 8.953 20.789 -12.370 1.00 72.69 1004 GLY A N 1
ATOM 7940 C CA . GLY A 1 1004 ? 9.507 21.325 -11.118 1.00 72.69 1004 GLY A CA 1
ATOM 7941 C C . GLY A 1 1004 ? 8.627 22.386 -10.433 1.00 72.69 1004 GLY A C 1
ATOM 7942 O O . GLY A 1 1004 ? 8.839 22.707 -9.262 1.00 72.69 1004 GLY A O 1
ATOM 7943 N N . VAL A 1 1005 ? 7.624 22.916 -11.141 1.00 78.12 1005 VAL A N 1
ATOM 7944 C CA . VAL A 1 1005 ? 6.653 23.899 -10.641 1.00 78.12 1005 VAL A CA 1
ATOM 7945 C C . VAL A 1 1005 ? 5.287 23.242 -10.380 1.00 78.12 1005 VAL A C 1
ATOM 7947 O O . VAL A 1 1005 ? 4.725 23.407 -9.292 1.00 78.12 1005 VAL A O 1
ATOM 7950 N N . PHE A 1 1006 ? 4.802 22.452 -11.345 1.00 81.38 1006 PHE A N 1
ATOM 7951 C CA . PHE A 1 1006 ? 3.505 21.764 -11.362 1.00 81.38 1006 PHE A CA 1
ATOM 7952 C C . PHE A 1 1006 ? 3.682 20.243 -11.394 1.00 81.38 1006 PHE A C 1
ATOM 7954 O O . PHE A 1 1006 ? 3.504 19.609 -12.435 1.00 81.38 1006 PHE A O 1
ATOM 7961 N N . PHE A 1 1007 ? 4.055 19.642 -10.269 1.00 76.38 1007 PHE A N 1
ATOM 7962 C CA . PHE A 1 1007 ? 4.302 18.200 -10.213 1.00 76.38 1007 PHE A CA 1
ATOM 7963 C C . PHE A 1 1007 ? 3.023 17.396 -9.952 1.00 76.38 1007 PHE A C 1
ATOM 7965 O O . PHE A 1 1007 ? 3.018 16.202 -10.194 1.00 76.38 1007 PHE A O 1
ATOM 7972 N N . GLU A 1 1008 ? 1.941 18.018 -9.479 1.00 76.94 1008 GLU A N 1
ATOM 7973 C CA . GLU A 1 1008 ? 0.708 17.339 -9.074 1.00 76.94 1008 GLU A CA 1
ATOM 7974 C C . GLU A 1 1008 ? -0.077 16.800 -10.288 1.00 76.94 1008 GLU A C 1
ATOM 7976 O O . GLU A 1 1008 ? -0.271 17.521 -11.268 1.00 76.94 1008 GLU A O 1
ATOM 7981 N N . ALA A 1 1009 ? -0.575 15.561 -10.241 1.00 68.62 1009 ALA A N 1
ATOM 7982 C CA . ALA A 1 1009 ? -1.297 14.891 -11.339 1.00 68.62 1009 ALA A CA 1
ATOM 7983 C C . ALA A 1 1009 ? -2.399 15.756 -11.996 1.00 68.62 1009 ALA A C 1
ATOM 7985 O O . ALA A 1 1009 ? -2.394 15.989 -13.208 1.00 68.62 1009 ALA A O 1
ATOM 7986 N N . GLU A 1 1010 ? -3.241 16.376 -11.166 1.00 76.38 1010 GLU A N 1
ATOM 7987 C CA . GLU A 1 1010 ? -4.351 17.269 -11.535 1.00 76.38 1010 GLU A CA 1
ATOM 7988 C C . GLU A 1 1010 ? -3.947 18.536 -12.322 1.00 76.38 1010 GLU A C 1
ATOM 7990 O O . GLU A 1 1010 ? -4.797 19.206 -12.910 1.00 76.38 1010 GLU A O 1
ATOM 7995 N N . THR A 1 1011 ? -2.649 18.842 -12.418 1.00 84.06 1011 THR A N 1
ATOM 7996 C CA . THR A 1 1011 ? -2.113 19.974 -13.197 1.00 84.06 1011 THR A CA 1
ATOM 7997 C C . THR A 1 1011 ? -1.646 19.593 -14.615 1.00 84.06 1011 THR A C 1
ATOM 7999 O O . THR A 1 1011 ? -1.067 20.423 -15.317 1.00 84.06 1011 THR A O 1
ATOM 8002 N N . SER A 1 1012 ? -1.945 18.375 -15.094 1.00 86.00 1012 SER A N 1
ATOM 8003 C CA . SER A 1 1012 ? -1.586 17.873 -16.442 1.00 86.00 1012 SER A CA 1
ATOM 8004 C C . SER A 1 1012 ? -1.923 18.849 -17.575 1.00 86.00 1012 SER A C 1
ATOM 8006 O O . SER A 1 1012 ? -1.059 19.202 -18.381 1.00 86.00 1012 SER A O 1
ATOM 8008 N N . GLN A 1 1013 ? -3.151 19.373 -17.618 1.00 88.94 1013 GLN A N 1
ATOM 8009 C CA . GLN A 1 1013 ? -3.569 20.256 -18.710 1.00 88.94 1013 GLN A CA 1
ATOM 8010 C C . GLN A 1 1013 ? -2.744 21.550 -18.767 1.00 88.94 1013 GLN A C 1
ATOM 8012 O O . GLN A 1 1013 ? -2.333 21.967 -19.851 1.00 88.94 1013 GLN A O 1
ATOM 8017 N N . ILE A 1 1014 ? -2.469 22.179 -17.618 1.00 90.81 1014 ILE A N 1
ATOM 8018 C CA . ILE A 1 1014 ? -1.654 23.395 -17.594 1.00 90.81 1014 ILE A CA 1
ATOM 8019 C C . ILE A 1 1014 ? -0.179 23.088 -17.863 1.00 90.81 1014 ILE A C 1
ATOM 8021 O O . ILE A 1 1014 ? 0.456 23.845 -18.599 1.00 90.81 1014 ILE A O 1
ATOM 8025 N N . ARG A 1 1015 ? 0.353 21.962 -17.359 1.00 91.12 1015 ARG A N 1
ATOM 8026 C CA . ARG A 1 1015 ? 1.709 21.509 -17.699 1.00 91.12 1015 ARG A CA 1
ATOM 8027 C C . ARG A 1 1015 ? 1.897 21.443 -19.210 1.00 91.12 1015 ARG A C 1
ATOM 8029 O O . ARG A 1 1015 ? 2.822 22.053 -19.735 1.00 91.12 1015 ARG A O 1
ATOM 8036 N N . LEU A 1 1016 ? 0.979 20.774 -19.910 1.00 91.81 1016 LEU A N 1
ATOM 8037 C CA . LEU A 1 1016 ? 1.007 20.636 -21.366 1.00 91.81 1016 LEU A CA 1
ATOM 8038 C C . LEU A 1 1016 ? 1.026 21.995 -22.077 1.00 91.81 1016 LEU A C 1
ATOM 8040 O O . LEU A 1 1016 ? 1.863 22.214 -22.951 1.00 91.81 1016 LEU A O 1
ATOM 8044 N N . ILE A 1 1017 ? 0.140 22.917 -21.691 1.00 93.25 1017 ILE A N 1
ATOM 8045 C CA . ILE A 1 1017 ? 0.033 24.249 -22.310 1.00 93.25 1017 ILE A CA 1
ATOM 8046 C C . ILE A 1 1017 ? 1.328 25.054 -22.123 1.00 93.25 1017 ILE A C 1
ATOM 8048 O O . ILE A 1 1017 ? 1.848 25.619 -23.087 1.00 93.25 1017 ILE A O 1
ATOM 8052 N N . ILE A 1 1018 ? 1.875 25.090 -20.902 1.00 92.44 1018 ILE A N 1
ATOM 8053 C CA . ILE A 1 1018 ? 3.104 25.841 -20.610 1.00 92.44 1018 ILE A CA 1
ATOM 8054 C C . ILE A 1 1018 ? 4.299 25.209 -21.332 1.00 92.44 1018 ILE A C 1
ATOM 8056 O O . ILE A 1 1018 ? 5.097 25.928 -21.929 1.00 92.44 1018 ILE A O 1
ATOM 8060 N N . THR A 1 1019 ? 4.406 23.878 -21.354 1.00 91.50 1019 THR A N 1
ATOM 8061 C CA . THR A 1 1019 ? 5.493 23.191 -22.061 1.00 91.50 1019 THR A CA 1
ATOM 8062 C C . THR A 1 1019 ? 5.466 23.465 -23.564 1.00 91.50 1019 THR A C 1
ATOM 8064 O O . THR A 1 1019 ? 6.516 23.769 -24.130 1.00 91.50 1019 THR A O 1
ATOM 8067 N N . LYS A 1 1020 ? 4.291 23.432 -24.213 1.00 91.69 1020 LYS A N 1
ATOM 8068 C CA . LYS A 1 1020 ? 4.148 23.808 -25.633 1.00 91.69 1020 LYS A CA 1
ATOM 8069 C C . LYS A 1 1020 ? 4.621 25.242 -25.888 1.00 91.69 1020 LYS A C 1
ATOM 8071 O O . LYS A 1 1020 ? 5.339 25.487 -26.856 1.00 91.69 1020 LYS A O 1
ATOM 8076 N N . LEU A 1 1021 ? 4.244 26.177 -25.009 1.00 92.25 1021 LEU A N 1
ATOM 8077 C CA . LEU A 1 1021 ? 4.605 27.592 -25.123 1.00 92.25 1021 LEU A CA 1
ATOM 8078 C C . LEU A 1 1021 ? 6.118 27.823 -24.994 1.00 92.25 1021 LEU A C 1
ATOM 8080 O O . LEU A 1 1021 ? 6.699 28.528 -25.813 1.00 92.25 1021 LEU A O 1
ATOM 8084 N N . ILE A 1 1022 ? 6.771 27.214 -24.004 1.00 89.50 1022 ILE A N 1
ATOM 8085 C CA . ILE A 1 1022 ? 8.227 27.342 -23.828 1.00 89.50 1022 ILE A CA 1
ATOM 8086 C C . ILE A 1 1022 ? 8.963 26.690 -25.008 1.00 89.50 1022 ILE A C 1
ATOM 8088 O O . ILE A 1 1022 ? 9.903 27.267 -25.555 1.00 89.50 1022 ILE A O 1
ATOM 8092 N N . ALA A 1 1023 ? 8.506 25.517 -25.455 1.00 87.56 1023 ALA A N 1
ATOM 8093 C CA . ALA A 1 1023 ? 9.123 24.808 -26.571 1.00 87.56 1023 ALA A CA 1
ATOM 8094 C C . ALA A 1 1023 ? 9.052 25.600 -27.890 1.00 87.56 1023 ALA A C 1
ATOM 8096 O O . ALA A 1 1023 ? 10.027 25.613 -28.635 1.00 87.56 1023 ALA A O 1
ATOM 8097 N N . ILE A 1 1024 ? 7.942 26.292 -28.186 1.00 88.31 1024 ILE A N 1
ATOM 8098 C CA . ILE A 1 1024 ? 7.864 27.127 -29.396 1.00 88.31 1024 ILE A CA 1
ATOM 8099 C C . ILE A 1 1024 ? 8.694 28.411 -29.264 1.00 88.31 1024 ILE A C 1
ATOM 8101 O O . ILE A 1 1024 ? 9.357 28.808 -30.219 1.00 88.31 1024 ILE A O 1
ATOM 8105 N N . LEU A 1 1025 ? 8.713 29.039 -28.083 1.00 90.56 1025 LEU A N 1
ATOM 8106 C CA . LEU A 1 1025 ? 9.459 30.281 -27.857 1.00 90.56 1025 LEU A CA 1
ATOM 8107 C C . LEU A 1 1025 ? 10.974 30.073 -27.909 1.00 90.56 1025 LEU A C 1
ATOM 8109 O O . LEU A 1 1025 ? 11.668 30.940 -28.418 1.00 90.56 1025 LEU A O 1
ATOM 8113 N N . THR A 1 1026 ? 11.475 28.914 -27.486 1.00 86.75 1026 THR A N 1
ATOM 8114 C CA . THR A 1 1026 ? 12.901 28.555 -27.621 1.00 86.75 1026 THR A CA 1
ATOM 8115 C C . THR A 1 1026 ? 13.323 28.286 -29.070 1.00 86.75 1026 THR A C 1
ATOM 8117 O O . THR A 1 1026 ? 14.480 28.484 -29.414 1.00 86.75 1026 THR A O 1
ATOM 8120 N N . ILE A 1 1027 ? 12.417 27.856 -29.962 1.00 83.62 1027 ILE A N 1
ATOM 8121 C CA . ILE A 1 1027 ? 12.717 27.834 -31.410 1.00 83.62 1027 ILE A CA 1
ATOM 8122 C C . ILE A 1 1027 ? 12.765 29.252 -31.969 1.00 83.62 1027 ILE A C 1
ATOM 8124 O O . ILE A 1 1027 ? 13.592 29.561 -32.823 1.00 83.62 1027 ILE A O 1
ATOM 8128 N N . ILE A 1 1028 ? 11.831 30.096 -31.530 1.00 88.94 1028 ILE A N 1
ATOM 8129 C CA . ILE A 1 1028 ? 11.793 31.491 -31.955 1.00 88.94 1028 ILE A CA 1
ATOM 8130 C C . ILE A 1 1028 ? 13.086 32.187 -31.513 1.00 88.94 1028 ILE A C 1
ATOM 8132 O O . ILE A 1 1028 ? 13.677 32.878 -32.329 1.00 88.94 1028 ILE A O 1
ATOM 8136 N N . ASP A 1 1029 ? 13.568 31.935 -30.299 1.00 87.44 1029 ASP A N 1
ATOM 8137 C CA . ASP A 1 1029 ? 14.863 32.415 -29.799 1.00 87.44 1029 ASP A CA 1
ATOM 8138 C C . ASP A 1 1029 ? 16.023 32.033 -30.738 1.00 87.44 1029 ASP A C 1
ATOM 8140 O O . ASP A 1 1029 ? 16.690 32.908 -31.284 1.00 87.44 1029 ASP A O 1
ATOM 8144 N N . ASP A 1 1030 ? 16.158 30.743 -31.087 1.00 83.56 1030 ASP A N 1
ATOM 8145 C CA . ASP A 1 1030 ? 17.163 30.281 -32.061 1.00 83.56 1030 ASP A CA 1
ATOM 8146 C C . ASP A 1 1030 ? 17.045 31.008 -33.416 1.00 83.56 1030 ASP A C 1
ATOM 8148 O O . ASP A 1 1030 ? 18.048 31.285 -34.082 1.00 83.56 1030 ASP A O 1
ATOM 8152 N N . ALA A 1 1031 ? 15.819 31.307 -33.861 1.00 85.25 1031 ALA A N 1
ATOM 8153 C CA . ALA A 1 1031 ? 15.597 32.054 -35.093 1.00 85.25 1031 ALA A CA 1
ATOM 8154 C C . ALA A 1 1031 ? 16.094 33.503 -34.980 1.00 85.25 1031 ALA A C 1
ATOM 8156 O O . ALA A 1 1031 ? 16.643 34.014 -35.952 1.00 85.25 1031 ALA A O 1
ATOM 8157 N N . TYR A 1 1032 ? 15.957 34.147 -33.822 1.00 89.44 1032 TYR A N 1
ATOM 8158 C CA . TYR A 1 1032 ? 16.486 35.491 -33.570 1.00 89.44 1032 TYR A CA 1
ATOM 8159 C C . TYR A 1 1032 ? 18.008 35.513 -33.394 1.00 89.44 1032 TYR A C 1
ATOM 8161 O O . TYR A 1 1032 ? 18.652 36.456 -33.859 1.00 89.44 1032 TYR A O 1
ATOM 8169 N N . ASP A 1 1033 ? 18.576 34.459 -32.811 1.00 80.38 1033 ASP A N 1
ATOM 8170 C CA . ASP A 1 1033 ? 20.006 34.361 -32.526 1.00 80.38 1033 ASP A CA 1
ATOM 8171 C C . ASP A 1 1033 ? 20.847 33.881 -33.711 1.00 80.38 1033 ASP A C 1
ATOM 8173 O O . ASP A 1 1033 ? 22.008 34.262 -33.840 1.00 80.38 1033 ASP A O 1
ATOM 8177 N N . SER A 1 1034 ? 20.314 33.000 -34.562 1.00 75.06 1034 SER A N 1
ATOM 8178 C CA . SER A 1 1034 ? 21.155 32.239 -35.502 1.00 75.06 1034 SER A CA 1
ATOM 8179 C C . SER A 1 1034 ? 20.676 32.204 -36.951 1.00 75.06 1034 SER A C 1
ATOM 8181 O O . SER A 1 1034 ? 21.500 31.983 -37.840 1.00 75.06 1034 SER A O 1
ATOM 8183 N N . PHE A 1 1035 ? 19.379 32.379 -37.226 1.00 77.12 1035 PHE A N 1
ATOM 8184 C CA . PHE A 1 1035 ? 18.828 32.065 -38.556 1.00 77.12 1035 PHE A CA 1
ATOM 8185 C C . PHE A 1 1035 ? 18.148 33.233 -39.275 1.00 77.12 1035 PHE A C 1
ATOM 8187 O O . PHE A 1 1035 ? 18.197 33.291 -40.502 1.00 77.12 1035 PHE A O 1
ATOM 8194 N N . GLY A 1 1036 ? 17.502 34.137 -38.546 1.00 82.38 1036 GLY A N 1
ATOM 8195 C CA . GLY A 1 1036 ? 16.665 35.190 -39.103 1.00 82.38 1036 GLY A CA 1
ATOM 8196 C C . GLY A 1 1036 ? 17.442 36.458 -39.424 1.00 82.38 1036 GLY A C 1
ATOM 8197 O O . GLY A 1 1036 ? 18.260 36.928 -38.636 1.00 82.38 1036 GLY A O 1
ATOM 8198 N N . THR A 1 1037 ? 17.144 37.057 -40.572 1.00 87.94 1037 THR A N 1
ATOM 8199 C CA . THR A 1 1037 ? 17.655 38.390 -40.913 1.00 87.94 1037 THR A CA 1
ATOM 8200 C C . THR A 1 1037 ? 16.817 39.483 -40.245 1.00 87.94 1037 THR A C 1
ATOM 8202 O O . THR A 1 1037 ? 15.626 39.299 -39.997 1.00 87.94 1037 THR A O 1
ATOM 8205 N N . LEU A 1 1038 ? 17.387 40.669 -39.990 1.00 89.19 1038 LEU A N 1
ATOM 8206 C CA . LEU A 1 1038 ? 16.622 41.786 -39.405 1.00 89.19 1038 LEU A CA 1
ATOM 8207 C C . LEU A 1 1038 ? 15.368 42.164 -40.221 1.00 89.19 1038 LEU A C 1
ATOM 8209 O O . LEU A 1 1038 ? 14.370 42.568 -39.627 1.00 89.19 1038 LEU A O 1
ATOM 8213 N N . GLU A 1 1039 ? 15.399 41.993 -41.548 1.00 88.12 1039 GLU A N 1
ATOM 8214 C CA . GLU A 1 1039 ? 14.259 42.233 -42.449 1.00 88.12 1039 GLU A CA 1
ATOM 8215 C C . GLU A 1 1039 ? 13.120 41.212 -42.265 1.00 88.12 1039 GLU A C 1
ATOM 8217 O O . GLU A 1 1039 ? 11.966 41.533 -42.539 1.00 88.12 1039 GLU A O 1
ATOM 8222 N N . GLU A 1 1040 ? 13.416 40.008 -41.767 1.00 89.56 1040 GLU A N 1
ATOM 8223 C CA . GLU A 1 1040 ? 12.433 38.961 -41.451 1.00 89.56 1040 GLU A CA 1
ATOM 8224 C C . GLU A 1 1040 ? 11.961 39.035 -39.990 1.00 89.56 1040 GLU A C 1
ATOM 8226 O O . GLU A 1 1040 ? 10.774 38.864 -39.700 1.00 89.56 1040 GLU A O 1
ATOM 8231 N N . LEU A 1 1041 ? 12.879 39.335 -39.062 1.00 92.31 1041 LEU A N 1
ATOM 8232 C CA . LEU A 1 1041 ? 12.598 39.414 -37.626 1.00 92.31 1041 LEU A CA 1
ATOM 8233 C C . LEU A 1 1041 ? 11.732 40.626 -37.260 1.00 92.31 1041 LEU A C 1
ATOM 8235 O O . LEU A 1 1041 ? 10.935 40.559 -36.321 1.00 92.31 1041 LEU A O 1
ATOM 8239 N N . GLU A 1 1042 ? 11.856 41.743 -37.981 1.00 92.12 1042 GLU A N 1
ATOM 8240 C CA . GLU A 1 1042 ? 11.050 42.939 -37.723 1.00 92.12 1042 GLU A CA 1
ATOM 8241 C C . GLU A 1 1042 ? 9.545 42.713 -37.998 1.00 92.12 1042 GLU A C 1
ATOM 8243 O O . GLU A 1 1042 ? 8.748 42.952 -37.082 1.00 92.12 1042 GLU A O 1
ATOM 8248 N N . PRO A 1 1043 ? 9.119 42.188 -39.168 1.00 90.12 1043 PRO A N 1
ATOM 8249 C CA . PRO A 1 1043 ? 7.728 41.795 -39.407 1.00 90.12 1043 PRO A CA 1
ATOM 8250 C C . PRO A 1 1043 ? 7.193 40.768 -38.403 1.00 90.12 1043 PRO A C 1
ATOM 8252 O O . PRO A 1 1043 ? 6.060 40.904 -37.943 1.00 90.12 1043 PRO A O 1
ATOM 8255 N N . PHE A 1 1044 ? 7.998 39.775 -38.006 1.00 92.75 1044 PHE A N 1
ATOM 8256 C CA . PHE A 1 1044 ? 7.587 38.772 -37.014 1.00 92.75 1044 PHE A CA 1
ATOM 8257 C C . PHE A 1 1044 ? 7.356 39.378 -35.627 1.00 92.75 1044 PHE A C 1
ATOM 8259 O O . PHE A 1 1044 ? 6.326 39.128 -34.996 1.00 92.75 1044 PHE A O 1
ATOM 8266 N N . THR A 1 1045 ? 8.255 40.267 -35.199 1.00 93.75 1045 THR A N 1
ATOM 8267 C CA . THR A 1 1045 ? 8.088 41.058 -33.972 1.00 93.75 1045 THR A CA 1
ATOM 8268 C C . THR A 1 1045 ? 6.781 41.853 -34.032 1.00 93.75 1045 THR A C 1
ATOM 8270 O O . THR A 1 1045 ? 5.972 41.790 -33.109 1.00 93.75 1045 THR A O 1
ATOM 8273 N N . GLN A 1 1046 ? 6.515 42.549 -35.144 1.00 90.50 1046 GLN A N 1
ATOM 8274 C CA . GLN A 1 1046 ? 5.282 43.323 -35.327 1.00 90.50 1046 GLN A CA 1
ATOM 8275 C C . GLN A 1 1046 ? 4.016 42.448 -35.359 1.00 90.50 1046 GLN A C 1
ATOM 8277 O O . GLN A 1 1046 ? 2.963 42.886 -34.889 1.00 90.50 1046 GLN A O 1
ATOM 8282 N N . ALA A 1 1047 ? 4.094 41.220 -35.873 1.00 91.50 1047 ALA A N 1
ATOM 8283 C CA . ALA A 1 1047 ? 2.981 40.274 -35.854 1.00 91.50 1047 ALA A CA 1
ATOM 8284 C C . ALA A 1 1047 ? 2.624 39.842 -34.421 1.00 91.50 1047 ALA A C 1
ATOM 8286 O O . ALA A 1 1047 ? 1.446 39.824 -34.054 1.00 91.50 1047 ALA A O 1
ATOM 8287 N N . ILE A 1 1048 ? 3.619 39.561 -33.575 1.00 91.44 1048 ILE A N 1
ATOM 8288 C CA . ILE A 1 1048 ? 3.404 39.226 -32.155 1.00 91.44 1048 ILE A CA 1
ATOM 8289 C C . ILE A 1 1048 ? 2.932 40.446 -31.353 1.00 91.44 1048 ILE A C 1
ATOM 8291 O O . ILE A 1 1048 ? 2.106 40.319 -30.453 1.00 91.44 1048 ILE A O 1
ATOM 8295 N N . GLU A 1 1049 ? 3.362 41.656 -31.708 1.00 89.12 1049 GLU A N 1
ATOM 8296 C CA . GLU A 1 1049 ? 2.808 42.883 -31.123 1.00 89.12 1049 GLU A CA 1
ATOM 8297 C C . GLU A 1 1049 ? 1.305 43.034 -31.384 1.00 89.12 1049 GLU A C 1
ATOM 8299 O O . GLU A 1 1049 ? 0.560 43.470 -30.506 1.00 89.12 1049 GLU A O 1
ATOM 8304 N N . ARG A 1 1050 ? 0.847 42.648 -32.579 1.00 87.62 1050 ARG A N 1
ATOM 8305 C CA . ARG A 1 1050 ? -0.555 42.796 -32.992 1.00 87.62 1050 ARG A CA 1
ATOM 8306 C C . ARG A 1 1050 ? -1.456 41.637 -32.562 1.00 87.62 1050 ARG A C 1
ATOM 8308 O O . ARG A 1 1050 ? -2.638 41.884 -32.345 1.00 87.62 1050 ARG A O 1
ATOM 8315 N N . TRP A 1 1051 ? -0.921 40.419 -32.419 1.00 86.88 1051 TRP A N 1
ATOM 8316 C CA . TRP A 1 1051 ? -1.694 39.198 -32.119 1.00 86.88 1051 TRP A CA 1
ATOM 8317 C C . TRP A 1 1051 ? -2.893 38.972 -33.068 1.00 86.88 1051 TRP A C 1
ATOM 8319 O O . TRP A 1 1051 ? -3.969 38.567 -32.630 1.00 86.88 1051 TRP A O 1
ATOM 8329 N N . ASP A 1 1052 ? -2.724 39.246 -34.364 1.00 80.06 1052 ASP A N 1
ATOM 8330 C CA . ASP A 1 1052 ? -3.768 39.107 -35.387 1.00 80.06 1052 ASP A CA 1
ATOM 8331 C C . ASP A 1 1052 ? -3.328 38.135 -36.489 1.00 80.06 1052 ASP A C 1
ATOM 8333 O O . ASP A 1 1052 ? -2.229 38.246 -37.035 1.00 80.06 1052 ASP A O 1
ATOM 8337 N N . ILE A 1 1053 ? -4.225 37.218 -36.859 1.00 79.88 1053 ILE A N 1
ATOM 8338 C CA . ILE A 1 1053 ? -4.028 36.228 -37.922 1.00 79.88 1053 ILE A CA 1
ATOM 8339 C C . ILE A 1 1053 ? -3.709 36.881 -39.274 1.00 79.88 1053 ILE A C 1
ATOM 8341 O O . ILE A 1 1053 ? -2.941 36.324 -40.054 1.00 79.88 1053 ILE A O 1
ATOM 8345 N N . CYS A 1 1054 ? -4.204 38.100 -39.526 1.00 79.19 1054 CYS A N 1
ATOM 8346 C CA . CYS A 1 1054 ? -3.927 38.843 -40.760 1.00 79.19 1054 CYS A CA 1
ATOM 8347 C C . CYS A 1 1054 ? -2.444 39.236 -40.907 1.00 79.19 1054 CYS A C 1
ATOM 8349 O O . CYS A 1 1054 ? -1.991 39.547 -42.006 1.00 79.19 1054 CYS A O 1
ATOM 8351 N N . ALA A 1 1055 ? -1.661 39.224 -39.819 1.00 80.88 1055 ALA A N 1
ATOM 8352 C CA . ALA A 1 1055 ? -0.227 39.504 -39.876 1.00 80.88 1055 ALA A CA 1
ATOM 8353 C C . ALA A 1 1055 ? 0.578 38.366 -40.535 1.00 80.88 1055 ALA A C 1
ATOM 8355 O O . ALA A 1 1055 ? 1.698 38.604 -40.991 1.00 80.88 1055 ALA A O 1
ATOM 8356 N N . MET A 1 1056 ? 0.007 37.157 -40.647 1.00 82.50 1056 MET A N 1
ATOM 8357 C CA . MET A 1 1056 ? 0.661 35.997 -41.264 1.00 82.50 1056 MET A CA 1
ATOM 8358 C C . MET A 1 1056 ? 1.065 36.218 -42.720 1.00 82.50 1056 MET A C 1
ATOM 8360 O O . MET A 1 1056 ? 2.100 35.707 -43.145 1.00 82.50 1056 MET A O 1
ATOM 8364 N N . ASP A 1 1057 ? 0.285 36.990 -43.478 1.00 81.06 1057 ASP A N 1
ATOM 8365 C CA . ASP A 1 1057 ? 0.526 37.225 -44.908 1.00 81.06 1057 ASP A CA 1
ATOM 8366 C C . ASP A 1 1057 ? 1.842 37.970 -45.172 1.00 81.06 1057 ASP A C 1
ATOM 8368 O O . ASP A 1 1057 ? 2.377 37.928 -46.279 1.00 81.06 1057 ASP A O 1
ATOM 8372 N N . THR A 1 1058 ? 2.380 38.631 -44.144 1.00 79.75 1058 THR A N 1
ATOM 8373 C CA . THR A 1 1058 ? 3.621 39.413 -44.211 1.00 79.75 1058 THR A CA 1
ATOM 8374 C C . THR A 1 1058 ? 4.858 38.652 -43.732 1.00 79.75 1058 THR A C 1
ATOM 8376 O O . THR A 1 1058 ? 5.962 39.186 -43.808 1.00 79.75 1058 THR A O 1
ATOM 8379 N N . LEU A 1 1059 ? 4.694 37.416 -43.245 1.00 88.31 1059 LEU A N 1
ATOM 8380 C CA . LEU A 1 1059 ? 5.776 36.619 -42.665 1.00 88.31 1059 LEU A CA 1
ATOM 8381 C C . LEU A 1 1059 ? 6.396 35.649 -43.685 1.00 88.31 1059 LEU A C 1
ATOM 8383 O O . LEU A 1 1059 ? 5.690 35.132 -44.553 1.00 88.31 1059 LEU A O 1
ATOM 8387 N N . PRO A 1 1060 ? 7.694 35.323 -43.560 1.00 82.44 1060 PRO A N 1
ATOM 8388 C CA . PRO A 1 1060 ? 8.305 34.197 -44.263 1.00 82.44 1060 PRO A CA 1
ATOM 8389 C C . PRO A 1 1060 ? 7.628 32.863 -43.916 1.00 82.44 1060 PRO A C 1
ATOM 8391 O O . PRO A 1 1060 ? 7.138 32.675 -42.803 1.00 82.44 1060 PRO A O 1
ATOM 8394 N N . GLU A 1 1061 ? 7.642 31.903 -44.844 1.00 79.19 1061 GLU A N 1
ATOM 8395 C CA . GLU A 1 1061 ? 6.873 30.652 -44.727 1.00 79.19 1061 GLU A CA 1
ATOM 8396 C C . GLU A 1 1061 ? 7.192 29.844 -43.454 1.00 79.19 1061 GLU A C 1
ATOM 8398 O O . GLU A 1 1061 ? 6.286 29.334 -42.801 1.00 79.19 1061 GLU A O 1
ATOM 8403 N N . TYR A 1 1062 ? 8.461 29.794 -43.031 1.00 79.38 1062 TYR A N 1
ATOM 8404 C CA . TYR A 1 1062 ? 8.848 29.110 -41.790 1.00 79.38 1062 TYR A CA 1
ATOM 8405 C C . TYR A 1 1062 ? 8.349 29.835 -40.528 1.00 79.38 1062 TYR A C 1
ATOM 8407 O O . TYR A 1 1062 ? 7.918 29.199 -39.569 1.00 79.38 1062 TYR A O 1
ATOM 8415 N N . MET A 1 1063 ? 8.334 31.170 -40.545 1.00 87.00 1063 MET A N 1
ATOM 8416 C CA . MET A 1 1063 ? 7.833 31.987 -39.442 1.00 87.00 1063 MET A CA 1
ATOM 8417 C C . MET A 1 1063 ? 6.303 31.966 -39.349 1.00 87.00 1063 MET A C 1
ATOM 8419 O O . MET A 1 1063 ? 5.763 32.049 -38.246 1.00 87.00 1063 MET A O 1
ATOM 8423 N N . LYS A 1 1064 ? 5.584 31.784 -40.468 1.00 87.00 1064 LYS A N 1
ATOM 8424 C CA . LYS A 1 1064 ? 4.126 31.559 -40.447 1.00 87.00 1064 LYS A CA 1
ATOM 8425 C C . LYS A 1 1064 ? 3.759 30.333 -39.618 1.00 87.00 1064 LYS A C 1
ATOM 8427 O O . LYS A 1 1064 ? 2.792 30.386 -38.864 1.00 87.00 1064 LYS A O 1
ATOM 8432 N N . ILE A 1 1065 ? 4.543 29.257 -39.723 1.00 84.75 1065 ILE A N 1
ATOM 8433 C CA . ILE A 1 1065 ? 4.334 28.022 -38.953 1.00 84.75 1065 ILE A CA 1
ATOM 8434 C C . ILE A 1 1065 ? 4.484 28.303 -37.453 1.00 84.75 1065 ILE A C 1
ATOM 8436 O O . ILE A 1 1065 ? 3.623 27.907 -36.666 1.00 84.75 1065 ILE A O 1
ATOM 8440 N N . PHE A 1 1066 ? 5.529 29.038 -37.055 1.00 87.56 1066 PHE A N 1
ATOM 8441 C CA . PHE A 1 1066 ? 5.744 29.401 -35.651 1.00 87.56 1066 PHE A CA 1
ATOM 8442 C C . PHE A 1 1066 ? 4.623 30.294 -35.115 1.00 87.56 1066 PHE A C 1
ATOM 8444 O O . PHE A 1 1066 ? 4.104 30.044 -34.028 1.00 87.56 1066 PHE A O 1
ATOM 8451 N N . TYR A 1 1067 ? 4.202 31.290 -35.898 1.00 90.62 1067 TYR A N 1
ATOM 8452 C CA . TYR A 1 1067 ? 3.125 32.197 -35.513 1.00 90.62 1067 TYR A CA 1
ATOM 8453 C C . TYR A 1 1067 ? 1.771 31.481 -35.400 1.00 90.62 1067 TYR A C 1
ATOM 8455 O O . TYR A 1 1067 ? 1.067 31.675 -34.413 1.00 90.62 1067 TYR A O 1
ATOM 8463 N N . MET A 1 1068 ? 1.427 30.594 -36.343 1.00 88.00 1068 MET A N 1
ATOM 8464 C CA . MET A 1 1068 ? 0.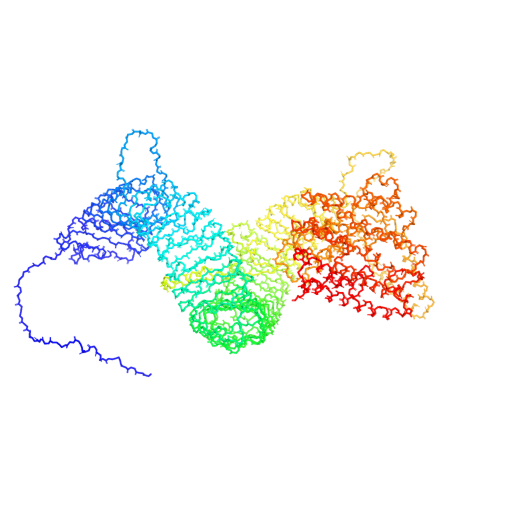205 29.780 -36.265 1.00 88.00 1068 MET A CA 1
ATOM 8465 C C . MET A 1 1068 ? 0.165 28.921 -35.007 1.00 88.00 1068 MET A C 1
ATOM 8467 O O . MET A 1 1068 ? -0.829 28.924 -34.287 1.00 88.00 1068 MET A O 1
ATOM 8471 N N . LYS A 1 1069 ? 1.257 28.215 -34.706 1.00 87.81 1069 LYS A N 1
ATOM 8472 C CA . LYS A 1 1069 ? 1.318 27.338 -33.533 1.00 87.81 1069 LYS A CA 1
ATOM 8473 C C . LYS A 1 1069 ? 1.271 28.130 -32.230 1.00 87.81 1069 LYS A C 1
ATOM 8475 O O . LYS A 1 1069 ? 0.637 27.695 -31.272 1.00 87.81 1069 LYS A O 1
ATOM 8480 N N . LEU A 1 1070 ? 1.857 29.325 -32.213 1.00 91.00 1070 LEU A N 1
ATOM 8481 C CA . LEU A 1 1070 ? 1.708 30.255 -31.101 1.00 91.00 1070 LEU A CA 1
ATOM 8482 C C . LEU A 1 1070 ? 0.241 30.705 -30.934 1.00 91.00 1070 LEU A C 1
ATOM 8484 O O . LEU A 1 1070 ? -0.260 30.700 -29.813 1.00 91.00 1070 LEU A O 1
ATOM 8488 N N . LEU A 1 1071 ? -0.483 31.017 -32.017 1.00 90.75 1071 LEU A N 1
ATOM 8489 C CA . LEU A 1 1071 ? -1.920 31.338 -31.960 1.00 90.75 1071 LEU A CA 1
ATOM 8490 C C . LEU A 1 1071 ? -2.770 30.157 -31.457 1.00 90.75 1071 LEU A C 1
ATOM 8492 O O . LEU A 1 1071 ? -3.663 30.359 -30.636 1.00 90.75 1071 LEU A O 1
ATOM 8496 N N . GLU A 1 1072 ? -2.479 28.927 -31.891 1.00 90.75 1072 GLU A N 1
ATOM 8497 C CA . GLU A 1 1072 ? -3.149 27.709 -31.410 1.00 90.75 1072 GLU A CA 1
ATOM 8498 C C . GLU A 1 1072 ? -2.986 27.526 -29.894 1.00 90.75 1072 GLU A C 1
ATOM 8500 O O . GLU A 1 1072 ? -3.977 27.341 -29.187 1.00 90.75 1072 GLU A O 1
ATOM 8505 N N . ILE A 1 1073 ? -1.760 27.664 -29.376 1.00 92.88 1073 ILE A N 1
ATOM 8506 C CA . ILE A 1 1073 ? -1.488 27.579 -27.933 1.00 92.88 1073 ILE A CA 1
ATOM 8507 C C . ILE A 1 1073 ? -2.268 28.659 -27.173 1.00 92.88 1073 ILE A C 1
ATOM 8509 O O . ILE A 1 1073 ? -2.818 28.402 -26.104 1.00 92.88 1073 ILE A O 1
ATOM 8513 N N . TYR A 1 1074 ? -2.362 29.872 -27.717 1.00 91.81 1074 TYR A N 1
ATOM 8514 C CA . TYR A 1 1074 ? -3.114 30.945 -27.070 1.00 91.81 1074 TYR A CA 1
ATOM 8515 C C . TYR A 1 1074 ? -4.626 30.727 -27.085 1.00 91.81 1074 TYR A C 1
ATOM 8517 O O . TYR A 1 1074 ? -5.289 31.102 -26.118 1.00 91.81 1074 TYR A O 1
ATOM 8525 N N . ASN A 1 1075 ? -5.163 30.048 -28.098 1.00 90.88 1075 ASN A N 1
ATOM 8526 C CA . ASN A 1 1075 ? -6.546 29.578 -28.067 1.00 90.88 1075 ASN A CA 1
ATOM 8527 C C . ASN A 1 1075 ? -6.759 28.547 -26.943 1.00 90.88 1075 ASN A C 1
ATOM 8529 O O . ASN A 1 1075 ? -7.774 28.610 -26.250 1.00 90.88 1075 ASN A O 1
ATOM 8533 N N . GLU A 1 1076 ? -5.800 27.641 -26.701 1.00 93.25 1076 GLU A N 1
ATOM 8534 C CA . GLU A 1 1076 ? -5.846 26.718 -25.551 1.00 93.25 1076 GLU A CA 1
ATOM 8535 C C . GLU A 1 1076 ? -5.822 27.484 -24.212 1.00 93.25 1076 GLU A C 1
ATOM 8537 O O . GLU A 1 1076 ? -6.591 27.164 -23.305 1.00 93.25 1076 GLU A O 1
ATOM 8542 N N . ILE A 1 1077 ? -5.008 28.542 -24.093 1.00 91.94 1077 ILE A N 1
ATOM 8543 C CA . ILE A 1 1077 ? -4.954 29.408 -22.898 1.00 91.94 1077 ILE A CA 1
ATOM 8544 C C . ILE A 1 1077 ? -6.286 30.142 -22.679 1.00 91.94 1077 ILE A C 1
ATOM 8546 O O . ILE A 1 1077 ? -6.775 30.218 -21.547 1.00 91.94 1077 ILE A O 1
ATOM 8550 N N . GLU A 1 1078 ? -6.892 30.679 -23.740 1.00 90.62 1078 GLU A N 1
ATOM 8551 C CA . GLU A 1 1078 ? -8.198 31.349 -23.688 1.00 90.62 1078 GLU A CA 1
ATOM 8552 C C . GLU A 1 1078 ? -9.313 30.385 -23.253 1.00 90.62 1078 GLU A C 1
ATOM 8554 O O . GLU A 1 1078 ? -10.169 30.754 -22.447 1.00 90.62 1078 GLU A O 1
ATOM 8559 N N . GLN A 1 1079 ? -9.266 29.128 -23.705 1.00 90.06 1079 GLN A N 1
ATOM 8560 C CA . GLN A 1 1079 ? -10.192 28.084 -23.260 1.00 90.06 1079 GLN A CA 1
ATOM 8561 C C . GLN A 1 1079 ? -9.959 27.683 -21.798 1.00 90.06 1079 GLN A C 1
ATOM 8563 O O . GLN A 1 1079 ? -10.920 27.594 -21.033 1.00 90.06 1079 GLN A O 1
ATOM 8568 N N . PHE A 1 1080 ? -8.701 27.489 -21.391 1.00 90.00 1080 PHE A N 1
ATOM 8569 C CA . PHE A 1 1080 ? -8.332 27.113 -20.023 1.00 90.00 1080 PHE A CA 1
ATOM 8570 C C . PHE A 1 1080 ? -8.714 28.190 -18.995 1.00 90.00 1080 PHE A C 1
ATOM 8572 O O . PHE A 1 1080 ? -9.094 27.886 -17.867 1.00 90.00 1080 PHE A O 1
ATOM 8579 N N . SER A 1 1081 ? -8.651 29.465 -19.384 1.00 88.38 1081 SER A N 1
ATOM 8580 C CA . SER A 1 1081 ? -8.921 30.614 -18.510 1.00 88.38 1081 SER A CA 1
ATOM 8581 C C . SER A 1 1081 ? -10.252 31.317 -18.800 1.00 88.38 1081 SER A C 1
ATOM 8583 O O . SER A 1 1081 ? -10.409 32.498 -18.493 1.00 88.38 1081 SER A O 1
ATOM 8585 N N . LYS A 1 1082 ? -11.244 30.596 -19.343 1.00 82.69 1082 LYS A N 1
ATOM 8586 C CA . LYS A 1 1082 ? -12.535 31.150 -19.797 1.00 82.69 1082 LYS A CA 1
ATOM 8587 C C . LYS A 1 1082 ? -13.281 31.980 -18.740 1.00 82.69 1082 LYS A C 1
ATOM 8589 O O . LYS A 1 1082 ? -13.923 32.971 -19.080 1.00 82.69 1082 LYS A O 1
ATOM 8594 N N . GLU A 1 1083 ? -13.172 31.613 -17.464 1.00 82.38 1083 GLU A N 1
ATOM 8595 C CA . GLU A 1 1083 ? -13.799 32.328 -16.338 1.00 82.38 1083 GLU A CA 1
ATOM 8596 C C . GLU A 1 1083 ? -12.981 33.542 -15.848 1.00 82.38 1083 GLU A C 1
ATOM 8598 O O . GLU A 1 1083 ? -13.473 34.373 -15.087 1.00 82.38 1083 GLU A O 1
ATOM 8603 N N . ARG A 1 1084 ? -11.740 33.692 -16.328 1.00 88.81 1084 ARG A N 1
ATOM 8604 C CA . ARG A 1 1084 ? -10.799 34.777 -16.014 1.00 88.81 1084 ARG A CA 1
ATOM 8605 C C . ARG A 1 1084 ? -10.332 35.456 -17.302 1.00 88.81 1084 ARG A C 1
ATOM 8607 O O . ARG A 1 1084 ? -9.163 35.397 -17.674 1.00 88.81 1084 ARG A O 1
ATOM 8614 N N . SER A 1 1085 ? -11.243 36.171 -17.959 1.00 83.94 1085 SER A N 1
ATOM 8615 C CA . SER A 1 1085 ? -11.023 36.810 -19.272 1.00 83.94 1085 SER A CA 1
ATOM 8616 C C . SER A 1 1085 ? -9.831 37.781 -19.358 1.00 83.94 1085 SER A C 1
ATOM 8618 O O . SER A 1 1085 ? -9.388 38.111 -20.455 1.00 83.94 1085 SER A O 1
ATOM 8620 N N . TYR A 1 1086 ? -9.274 38.233 -18.228 1.00 88.25 1086 TYR A N 1
ATOM 8621 C CA . TYR A 1 1086 ? -8.058 39.049 -18.204 1.00 88.25 1086 TYR A CA 1
ATOM 8622 C C . TYR A 1 1086 ? -6.766 38.231 -18.376 1.00 88.25 1086 TYR A C 1
ATOM 8624 O O . TYR A 1 1086 ? -5.784 38.777 -18.878 1.00 88.25 1086 TYR A O 1
ATOM 8632 N N . CYS A 1 1087 ? -6.739 36.947 -18.005 1.00 89.94 1087 CYS A N 1
ATOM 8633 C CA . CYS A 1 1087 ? -5.541 36.097 -18.017 1.00 89.94 1087 CYS A CA 1
ATOM 8634 C C . CYS A 1 1087 ? -4.854 36.000 -19.396 1.00 89.94 1087 CYS A C 1
ATOM 8636 O O . CYS A 1 1087 ? -3.646 36.248 -19.450 1.00 89.94 1087 CYS A O 1
ATOM 8638 N N . PRO A 1 1088 ? -5.569 35.765 -20.517 1.00 89.88 1088 PRO A N 1
ATOM 8639 C CA . PRO A 1 1088 ? -4.949 35.716 -21.844 1.00 89.88 1088 PRO A CA 1
ATOM 8640 C C . PRO A 1 1088 ? -4.223 37.012 -22.221 1.00 89.88 1088 PRO A C 1
ATOM 8642 O O . PRO A 1 1088 ? -3.182 36.979 -22.871 1.00 89.88 1088 PRO A O 1
ATOM 8645 N N . SER A 1 1089 ? -4.725 38.169 -21.770 1.00 90.19 1089 SER A N 1
ATOM 8646 C CA . SER A 1 1089 ? -4.090 39.461 -22.054 1.00 90.19 1089 SER A CA 1
ATOM 8647 C C . SER A 1 1089 ? -2.737 39.632 -21.350 1.00 90.19 1089 SER A C 1
ATOM 8649 O O . SER A 1 1089 ? -1.819 40.202 -21.936 1.00 90.19 1089 SER A O 1
ATOM 8651 N N . TYR A 1 1090 ? -2.574 39.108 -20.127 1.00 92.94 1090 TYR A N 1
ATOM 8652 C CA . TYR A 1 1090 ? -1.287 39.139 -19.418 1.00 92.94 1090 TYR A CA 1
ATOM 8653 C C . TYR A 1 1090 ? -0.301 38.111 -19.977 1.00 92.94 1090 TYR A C 1
ATOM 8655 O O . TYR A 1 1090 ? 0.878 38.431 -20.105 1.00 92.94 1090 TYR A O 1
ATOM 8663 N N . ALA A 1 1091 ? -0.777 36.932 -20.397 1.00 91.25 1091 ALA A N 1
ATOM 8664 C CA . ALA A 1 1091 ? 0.054 35.979 -21.137 1.00 91.25 1091 ALA A CA 1
ATOM 8665 C C . ALA A 1 1091 ? 0.634 36.629 -22.409 1.00 91.25 1091 ALA A C 1
ATOM 8667 O O . ALA A 1 1091 ? 1.854 36.649 -22.588 1.00 91.25 1091 ALA A O 1
ATOM 8668 N N . LYS A 1 1092 ? -0.225 37.279 -23.218 1.00 92.75 1092 LYS A N 1
ATOM 8669 C CA . LYS A 1 1092 ? 0.176 37.988 -24.449 1.00 92.75 1092 LYS A CA 1
ATOM 8670 C C . LYS A 1 1092 ? 1.220 39.073 -24.163 1.00 92.75 1092 LYS A C 1
ATOM 8672 O O . LYS A 1 1092 ? 2.216 39.154 -24.879 1.00 92.75 1092 LYS A O 1
ATOM 8677 N N . LYS A 1 1093 ? 1.045 39.855 -23.087 1.00 91.69 1093 LYS A N 1
ATOM 8678 C CA . LYS A 1 1093 ? 2.024 40.869 -22.641 1.00 91.69 1093 LYS A CA 1
ATOM 8679 C C . LYS A 1 1093 ? 3.388 40.271 -22.292 1.00 91.69 1093 LYS A C 1
ATOM 8681 O O . LYS A 1 1093 ? 4.405 40.857 -22.652 1.00 91.69 1093 LYS A O 1
ATOM 8686 N N . GLY A 1 1094 ? 3.416 39.124 -21.611 1.00 91.25 1094 GLY A N 1
ATOM 8687 C CA . GLY A 1 1094 ? 4.660 38.430 -21.273 1.00 91.25 1094 GLY A CA 1
ATOM 8688 C C . GLY A 1 1094 ? 5.460 38.038 -22.519 1.00 91.25 1094 GLY A C 1
ATOM 8689 O O . GLY A 1 1094 ? 6.655 38.312 -22.591 1.00 91.25 1094 GLY A O 1
ATOM 8690 N N . VAL A 1 1095 ? 4.791 37.472 -23.530 1.00 94.00 1095 VAL A N 1
ATOM 8691 C CA . VAL A 1 1095 ? 5.433 37.102 -24.806 1.00 94.00 1095 VAL A CA 1
ATOM 8692 C C . VAL A 1 1095 ? 5.848 38.326 -25.624 1.00 94.00 1095 VAL A C 1
ATOM 8694 O O . VAL A 1 1095 ? 6.931 38.329 -26.195 1.00 94.00 1095 VAL A O 1
ATOM 8697 N N . GLN A 1 1096 ? 5.050 39.396 -25.649 1.00 93.81 1096 GLN A N 1
ATOM 8698 C CA . GLN A 1 1096 ? 5.445 40.649 -26.308 1.00 93.81 1096 GLN A CA 1
ATOM 8699 C C . GLN A 1 1096 ? 6.733 41.231 -25.708 1.00 93.81 1096 GLN A C 1
ATOM 8701 O O . GLN A 1 1096 ? 7.619 41.646 -26.450 1.00 93.81 1096 GLN A O 1
ATOM 8706 N N . SER A 1 1097 ? 6.870 41.226 -24.374 1.00 91.62 1097 SER A N 1
ATOM 8707 C CA . SER A 1 1097 ? 8.104 41.678 -23.708 1.00 91.62 1097 SER A CA 1
ATOM 8708 C C . SER A 1 1097 ? 9.311 40.841 -24.134 1.00 91.62 1097 SER A C 1
ATOM 8710 O O . SER A 1 1097 ? 10.335 41.396 -24.525 1.00 91.62 1097 SER A O 1
ATOM 8712 N N . LEU A 1 1098 ? 9.149 39.515 -24.132 1.00 94.19 1098 LEU A N 1
ATOM 8713 C CA . LEU A 1 1098 ? 10.182 38.556 -24.521 1.00 94.19 1098 LEU A CA 1
ATOM 8714 C C . LEU A 1 1098 ? 10.664 38.778 -25.964 1.00 94.19 1098 LEU A C 1
ATOM 8716 O O . LEU A 1 1098 ? 11.853 38.948 -26.208 1.00 94.19 1098 LEU A O 1
ATOM 8720 N N . ILE A 1 1099 ? 9.740 38.864 -26.922 1.00 94.81 1099 ILE A N 1
ATOM 8721 C CA . ILE A 1 1099 ? 10.084 39.000 -28.345 1.00 94.81 1099 ILE A CA 1
ATOM 8722 C C . ILE A 1 1099 ? 10.706 40.367 -28.662 1.00 94.81 1099 ILE A C 1
ATOM 8724 O O . ILE A 1 1099 ? 11.606 40.458 -29.498 1.00 94.81 1099 ILE A O 1
ATOM 8728 N N . ARG A 1 1100 ? 10.292 41.444 -27.976 1.00 94.56 1100 ARG A N 1
ATOM 8729 C CA . ARG A 1 1100 ? 10.980 42.746 -28.083 1.00 94.56 1100 ARG A CA 1
ATOM 8730 C C . ARG A 1 1100 ? 12.430 42.658 -27.616 1.00 94.56 1100 ARG A C 1
ATOM 8732 O O . ARG A 1 1100 ? 13.287 43.313 -28.214 1.00 94.56 1100 ARG A O 1
ATOM 8739 N N . ALA A 1 1101 ? 12.691 41.891 -26.558 1.00 93.38 1101 ALA A N 1
ATOM 8740 C CA . ALA A 1 1101 ? 14.035 41.682 -26.042 1.00 93.38 1101 ALA A CA 1
ATOM 8741 C C . ALA A 1 1101 ? 14.885 40.860 -27.021 1.00 93.38 1101 ALA A C 1
ATOM 8743 O O . ALA A 1 1101 ? 15.951 41.339 -27.405 1.00 93.38 1101 ALA A O 1
ATOM 8744 N N . TYR A 1 1102 ? 14.361 39.744 -27.546 1.00 94.50 1102 TYR A N 1
ATOM 8745 C CA . TYR A 1 1102 ? 15.016 38.966 -28.610 1.00 94.50 1102 TYR A CA 1
ATOM 8746 C C . TYR A 1 1102 ? 15.359 39.827 -29.825 1.00 94.50 1102 TYR A C 1
ATOM 8748 O O . TYR A 1 1102 ? 16.482 39.806 -30.320 1.00 94.50 1102 TYR A O 1
ATOM 8756 N N . PHE A 1 1103 ? 14.433 40.675 -30.286 1.00 94.94 1103 PHE A N 1
ATOM 8757 C CA . PHE A 1 1103 ? 14.710 41.564 -31.417 1.00 94.94 1103 PHE A CA 1
ATOM 8758 C C . PHE A 1 1103 ? 15.825 42.576 -31.126 1.00 94.94 1103 PHE A C 1
ATOM 8760 O O . PHE A 1 1103 ? 16.581 42.962 -32.021 1.00 94.94 1103 PHE A O 1
ATOM 8767 N N . LYS A 1 1104 ? 15.933 43.036 -29.876 1.00 93.75 1104 LYS A N 1
ATOM 8768 C CA . LYS A 1 1104 ? 16.976 43.972 -29.458 1.00 93.75 1104 LYS A CA 1
ATOM 8769 C C . LYS A 1 1104 ? 18.342 43.286 -29.350 1.00 93.75 1104 LYS A C 1
ATOM 8771 O O . LYS A 1 1104 ? 19.322 43.867 -29.813 1.00 93.75 1104 LYS A O 1
ATOM 8776 N N . GLU A 1 1105 ? 18.396 42.061 -28.836 1.00 90.75 1105 GLU A N 1
ATOM 8777 C CA . GLU A 1 1105 ? 19.609 41.232 -28.814 1.00 90.75 1105 GLU A CA 1
ATOM 8778 C C . GLU A 1 1105 ? 20.061 40.859 -30.232 1.00 90.75 1105 GLU A C 1
ATOM 8780 O O . GLU A 1 1105 ? 21.223 41.075 -30.580 1.00 90.75 1105 GLU A O 1
ATOM 8785 N N . ALA A 1 1106 ? 19.132 40.475 -31.112 1.00 90.56 1106 ALA A N 1
ATOM 8786 C CA . ALA A 1 1106 ? 19.417 40.232 -32.525 1.00 90.56 1106 ALA A CA 1
ATOM 8787 C C . ALA A 1 1106 ? 20.017 41.471 -33.216 1.00 90.56 1106 ALA A C 1
ATOM 8789 O O . ALA A 1 1106 ? 20.961 41.352 -33.999 1.00 90.56 1106 ALA A O 1
ATOM 8790 N N . LYS A 1 1107 ? 19.538 42.688 -32.909 1.00 91.69 1107 LYS A N 1
ATOM 8791 C CA . LYS A 1 1107 ? 20.146 43.936 -33.415 1.00 91.69 1107 LYS A CA 1
ATOM 8792 C C . LYS A 1 1107 ? 21.577 44.125 -32.925 1.00 91.69 1107 LYS A C 1
ATOM 8794 O O . LYS A 1 1107 ? 22.430 44.542 -33.712 1.00 91.69 1107 LYS A O 1
ATOM 8799 N N . TRP A 1 1108 ? 21.852 43.840 -31.655 1.00 91.12 1108 TRP A N 1
ATOM 8800 C CA . TRP A 1 1108 ? 23.208 43.898 -31.107 1.00 91.12 1108 TRP A CA 1
ATOM 8801 C C . TRP A 1 1108 ? 24.133 42.900 -31.800 1.00 91.12 1108 TRP A C 1
ATOM 8803 O O . TRP A 1 1108 ? 25.215 43.287 -32.241 1.00 91.12 1108 TRP A O 1
ATOM 8813 N N . LEU A 1 1109 ? 23.666 41.668 -32.006 1.00 85.88 1109 LEU A N 1
ATOM 8814 C CA . LEU A 1 1109 ? 24.400 40.629 -32.718 1.00 85.88 1109 LEU A CA 1
ATOM 8815 C C . LEU A 1 1109 ? 24.726 41.041 -34.164 1.00 85.88 1109 LEU A C 1
ATOM 8817 O O . LEU A 1 1109 ? 25.893 41.063 -34.557 1.00 85.88 1109 LEU A O 1
ATOM 8821 N N . HIS A 1 1110 ? 23.722 41.467 -34.935 1.00 85.00 1110 HIS A N 1
ATOM 8822 C CA . HIS A 1 1110 ? 23.888 41.872 -36.337 1.00 85.00 1110 HIS A CA 1
ATOM 8823 C C . HIS A 1 1110 ? 24.795 43.100 -36.506 1.00 85.00 1110 HIS A C 1
ATOM 8825 O O . HIS A 1 1110 ? 25.512 43.220 -37.501 1.00 85.00 1110 HIS A O 1
ATOM 8831 N N . THR A 1 1111 ? 24.785 44.019 -35.536 1.00 87.12 1111 THR A N 1
ATOM 8832 C CA . THR A 1 1111 ? 25.651 45.211 -35.539 1.00 87.12 1111 THR A CA 1
ATOM 8833 C C . THR A 1 1111 ? 27.008 44.981 -34.871 1.00 87.12 1111 THR A C 1
ATOM 8835 O O . THR A 1 1111 ? 27.839 45.890 -34.864 1.00 87.12 1111 THR A O 1
ATOM 8838 N N . LYS A 1 1112 ? 27.254 43.777 -34.330 1.00 84.25 1112 LYS A N 1
ATOM 8839 C CA . LYS A 1 1112 ? 28.437 43.420 -33.526 1.00 84.25 1112 LYS A CA 1
ATOM 8840 C C . LYS A 1 1112 ? 28.664 44.381 -32.353 1.00 84.25 1112 LYS A C 1
ATOM 8842 O O . LYS A 1 1112 ? 29.798 44.671 -31.965 1.00 84.25 1112 LYS A O 1
ATOM 8847 N N . TYR A 1 1113 ? 27.573 44.908 -31.805 1.00 87.94 1113 TYR A N 1
ATOM 8848 C CA . TYR A 1 1113 ? 27.584 45.815 -30.672 1.00 87.94 1113 TYR A CA 1
ATOM 8849 C C . TYR A 1 1113 ? 27.516 45.025 -29.366 1.00 87.94 1113 TYR A C 1
ATOM 8851 O O . TYR A 1 1113 ? 26.576 44.274 -29.138 1.00 87.94 1113 TYR A O 1
ATOM 8859 N N . ILE A 1 1114 ? 28.499 45.228 -28.488 1.00 85.94 1114 ILE A N 1
ATOM 8860 C CA . ILE A 1 1114 ? 28.468 44.696 -27.118 1.00 85.94 1114 ILE A CA 1
ATOM 8861 C C . ILE A 1 1114 ? 28.046 45.846 -26.186 1.00 85.94 1114 ILE A C 1
ATOM 8863 O O . ILE A 1 1114 ? 28.837 46.793 -26.050 1.00 85.94 1114 ILE A O 1
ATOM 8867 N N . PRO A 1 1115 ? 26.844 45.808 -25.586 1.00 91.44 1115 PRO A N 1
ATOM 8868 C CA . PRO A 1 1115 ? 26.357 46.840 -24.667 1.00 91.44 1115 PRO A CA 1
ATOM 8869 C C . PRO A 1 1115 ? 27.165 46.890 -23.358 1.00 91.44 1115 PRO A C 1
ATOM 8871 O O . PRO A 1 1115 ? 27.998 46.024 -23.079 1.00 91.44 1115 PRO A O 1
ATOM 8874 N N . THR A 1 1116 ? 26.946 47.926 -22.542 1.00 91.62 1116 THR A N 1
ATOM 8875 C CA . THR A 1 1116 ? 27.387 47.906 -21.134 1.00 91.62 1116 THR A CA 1
ATOM 8876 C C . THR A 1 1116 ? 26.493 46.967 -20.320 1.00 91.62 1116 THR A C 1
ATOM 8878 O O . THR A 1 1116 ? 25.382 46.649 -20.737 1.00 91.62 1116 THR A O 1
ATOM 8881 N N . LEU A 1 1117 ? 26.936 46.534 -19.138 1.00 89.38 1117 LEU A N 1
ATOM 8882 C CA . LEU A 1 1117 ? 26.134 45.702 -18.238 1.00 89.38 1117 LEU A CA 1
ATOM 8883 C C . LEU A 1 1117 ? 24.804 46.381 -17.872 1.00 89.38 1117 LEU A C 1
ATOM 8885 O O . LEU A 1 1117 ? 23.766 45.728 -17.878 1.00 89.38 1117 LEU A O 1
ATOM 8889 N N . ASP A 1 1118 ? 24.822 47.694 -17.631 1.00 89.44 1118 ASP A N 1
ATOM 8890 C CA . ASP A 1 1118 ? 23.619 48.477 -17.309 1.00 89.44 1118 ASP A CA 1
ATOM 8891 C C . ASP A 1 1118 ? 22.628 48.557 -18.484 1.00 89.44 1118 ASP A C 1
ATOM 8893 O O . ASP A 1 1118 ? 21.418 48.643 -18.279 1.00 89.44 1118 ASP A O 1
ATOM 8897 N N . GLU A 1 1119 ? 23.127 48.519 -19.723 1.00 90.94 1119 GLU A N 1
ATOM 8898 C CA . GLU A 1 1119 ? 22.298 48.494 -20.931 1.00 90.94 1119 GLU A CA 1
ATOM 8899 C C . GLU A 1 1119 ? 21.800 47.077 -21.263 1.00 90.94 1119 GLU A C 1
ATOM 8901 O O . GLU A 1 1119 ? 20.669 46.918 -21.732 1.00 90.94 1119 GLU A O 1
ATOM 8906 N N . TYR A 1 1120 ? 22.621 46.058 -20.993 1.00 92.56 1120 TYR A N 1
ATOM 8907 C CA . TYR A 1 1120 ? 22.301 44.651 -21.218 1.00 92.56 1120 TYR A CA 1
ATOM 8908 C C . TYR A 1 1120 ? 21.249 44.148 -20.238 1.00 92.56 1120 TYR A C 1
ATOM 8910 O O . TYR A 1 1120 ? 20.245 43.592 -20.665 1.00 92.56 1120 TYR A O 1
ATOM 8918 N N . MET A 1 1121 ? 21.449 44.357 -18.932 1.00 89.94 1121 MET A N 1
ATOM 8919 C CA . MET A 1 1121 ? 20.675 43.674 -17.894 1.00 89.94 1121 MET A CA 1
ATOM 8920 C C . MET A 1 1121 ? 19.155 43.819 -18.050 1.00 89.94 1121 MET A C 1
ATOM 8922 O O . MET A 1 1121 ? 18.498 42.782 -18.014 1.00 89.94 1121 MET A O 1
ATOM 8926 N N . PRO A 1 1122 ? 18.573 45.013 -18.292 1.00 88.31 1122 PRO A N 1
ATOM 8927 C CA . PRO A 1 1122 ? 17.127 45.151 -18.488 1.00 88.31 1122 PRO A CA 1
ATOM 8928 C C . PRO A 1 1122 ? 16.582 44.377 -19.695 1.00 88.31 1122 PRO A C 1
ATOM 8930 O O . PRO A 1 1122 ? 15.440 43.939 -19.671 1.00 88.31 1122 PRO A O 1
ATOM 8933 N N . VAL A 1 1123 ? 17.386 44.216 -20.750 1.00 90.56 1123 VAL A N 1
ATOM 8934 C CA . VAL A 1 1123 ? 17.014 43.438 -21.943 1.00 90.56 1123 VAL A CA 1
ATOM 8935 C C . VAL A 1 1123 ? 17.220 41.949 -21.681 1.00 90.56 1123 VAL A C 1
ATOM 8937 O O . VAL A 1 1123 ? 16.333 41.161 -21.976 1.00 90.56 1123 VAL A O 1
ATOM 8940 N N . GLY A 1 1124 ? 18.330 41.590 -21.035 1.00 87.69 1124 GLY A N 1
ATOM 8941 C CA . GLY A 1 1124 ? 18.684 40.219 -20.689 1.00 87.69 1124 GLY A CA 1
ATOM 8942 C C . GLY A 1 1124 ? 17.678 39.550 -19.748 1.00 87.69 1124 GLY A C 1
ATOM 8943 O O . GLY A 1 1124 ? 17.338 38.385 -19.925 1.00 87.69 1124 GLY A O 1
ATOM 8944 N N . VAL A 1 1125 ? 17.155 40.259 -18.740 1.00 86.81 1125 VAL A N 1
ATOM 8945 C CA . VAL A 1 1125 ? 16.114 39.676 -17.868 1.00 86.81 1125 VAL A CA 1
ATOM 8946 C C . VAL A 1 1125 ? 14.779 39.467 -18.588 1.00 86.81 1125 VAL A C 1
ATOM 8948 O O . VAL A 1 1125 ? 14.064 38.512 -18.271 1.00 86.81 1125 VAL A O 1
ATOM 8951 N N . ASP A 1 1126 ? 14.463 40.311 -19.573 1.00 87.38 1126 ASP A N 1
ATOM 8952 C CA . ASP A 1 1126 ? 13.276 40.156 -20.414 1.00 87.38 1126 ASP A CA 1
ATOM 8953 C C . ASP A 1 1126 ? 13.459 39.012 -21.424 1.00 87.38 1126 ASP A C 1
ATOM 8955 O O . ASP A 1 1126 ? 12.541 38.203 -21.574 1.00 87.38 1126 ASP A O 1
ATOM 8959 N N . SER A 1 1127 ? 14.640 38.883 -22.047 1.00 88.12 1127 SER A N 1
ATOM 8960 C CA . SER A 1 1127 ? 14.984 37.790 -22.974 1.00 88.12 1127 SER A CA 1
ATOM 8961 C C . SER A 1 1127 ? 15.095 36.431 -22.278 1.00 88.12 1127 SER A C 1
ATOM 8963 O O . SER A 1 1127 ? 14.842 35.396 -22.882 1.00 88.12 1127 SER A O 1
ATOM 8965 N N . ALA A 1 1128 ? 15.344 36.401 -20.965 1.00 84.31 1128 ALA A N 1
ATOM 8966 C CA . ALA A 1 1128 ? 15.278 35.173 -20.167 1.00 84.31 1128 ALA A CA 1
ATOM 8967 C C . ALA A 1 1128 ? 13.851 34.596 -20.016 1.00 84.31 1128 ALA A C 1
ATOM 8969 O O . ALA A 1 1128 ? 13.668 33.576 -19.353 1.00 84.31 1128 ALA A O 1
ATOM 8970 N N . GLY A 1 1129 ? 12.812 35.257 -20.545 1.00 85.62 1129 GLY A N 1
ATOM 8971 C CA . GLY A 1 1129 ? 11.433 34.752 -20.518 1.00 85.62 1129 GLY A CA 1
ATOM 8972 C C . GLY A 1 1129 ? 10.766 34.784 -19.141 1.00 85.62 1129 GLY A C 1
ATOM 8973 O O . GLY A 1 1129 ? 9.670 34.250 -18.970 1.00 85.62 1129 GLY A O 1
ATOM 8974 N N . SER A 1 1130 ? 11.380 35.444 -18.158 1.00 83.00 1130 SER A N 1
ATOM 8975 C CA . SER A 1 1130 ? 10.968 35.419 -16.749 1.00 83.00 1130 SER A CA 1
ATOM 8976 C C . SER A 1 1130 ? 9.537 35.922 -16.519 1.00 83.00 1130 SER A C 1
ATOM 8978 O O . SER A 1 1130 ? 8.763 35.291 -15.795 1.00 83.00 1130 SER A O 1
ATOM 8980 N N . PHE A 1 1131 ? 9.143 37.015 -17.182 1.00 84.19 1131 PHE A N 1
ATOM 8981 C CA . PHE A 1 1131 ? 7.786 37.573 -17.084 1.00 84.19 1131 PHE A CA 1
ATOM 8982 C C . PHE A 1 1131 ? 6.736 36.707 -17.767 1.00 84.19 1131 PHE A C 1
ATOM 8984 O O . PHE A 1 1131 ? 5.615 36.585 -17.275 1.00 84.19 1131 PHE A O 1
ATOM 8991 N N . MET A 1 1132 ? 7.092 36.087 -18.888 1.00 89.56 1132 MET A N 1
ATOM 8992 C CA . MET A 1 1132 ? 6.219 35.138 -19.565 1.00 89.56 1132 MET A CA 1
ATOM 8993 C C . MET A 1 1132 ? 5.979 33.915 -18.668 1.00 89.56 1132 MET A C 1
ATOM 8995 O O . MET A 1 1132 ? 4.826 33.588 -18.388 1.00 89.56 1132 MET A O 1
ATOM 8999 N N . LEU A 1 1133 ? 7.044 33.322 -18.120 1.00 88.38 1133 LEU A N 1
ATOM 9000 C CA . LEU A 1 1133 ? 6.969 32.134 -17.267 1.00 88.38 1133 LEU A CA 1
ATOM 9001 C C . LEU A 1 1133 ? 6.133 32.369 -16.006 1.00 88.38 1133 LEU A C 1
ATOM 9003 O O . LEU A 1 1133 ? 5.205 31.608 -15.738 1.00 88.38 1133 LEU A O 1
ATOM 9007 N N . ILE A 1 1134 ? 6.397 33.442 -15.253 1.00 89.06 1134 ILE A N 1
ATOM 9008 C CA . ILE A 1 1134 ? 5.659 33.720 -14.010 1.00 89.06 1134 ILE A CA 1
ATOM 9009 C C . ILE A 1 1134 ? 4.177 34.021 -14.270 1.00 89.06 1134 ILE A C 1
ATOM 9011 O O . ILE A 1 1134 ? 3.315 33.581 -13.509 1.00 89.06 1134 ILE A O 1
ATOM 9015 N N . SER A 1 1135 ? 3.865 34.700 -15.380 1.00 90.38 1135 SER A N 1
ATOM 9016 C CA . SER A 1 1135 ? 2.482 34.969 -15.785 1.00 90.38 1135 SER A CA 1
ATOM 9017 C C . SER A 1 1135 ? 1.742 33.670 -16.077 1.00 90.38 1135 SER A C 1
ATOM 9019 O O . SER A 1 1135 ? 0.623 33.480 -15.610 1.00 90.38 1135 SER A O 1
ATOM 9021 N N . MET A 1 1136 ? 2.379 32.746 -16.798 1.00 91.25 1136 MET A N 1
ATOM 9022 C CA . MET A 1 1136 ? 1.801 31.448 -17.142 1.00 91.25 1136 MET A CA 1
ATOM 9023 C C . MET A 1 1136 ? 1.628 30.536 -15.929 1.00 91.25 1136 MET A C 1
ATOM 9025 O O . MET A 1 1136 ? 0.586 29.899 -15.780 1.00 91.25 1136 MET A O 1
ATOM 9029 N N . VAL A 1 1137 ? 2.600 30.540 -15.017 1.00 90.56 1137 VAL A N 1
ATOM 9030 C CA . VAL A 1 1137 ? 2.505 29.830 -13.739 1.00 90.56 1137 VAL A CA 1
ATOM 9031 C C . VAL A 1 1137 ? 1.360 30.383 -12.891 1.00 90.56 1137 VAL A C 1
ATOM 9033 O O . VAL A 1 1137 ? 0.595 29.615 -12.317 1.00 90.56 1137 VAL A O 1
ATOM 9036 N N . PHE A 1 1138 ? 1.162 31.703 -12.857 1.00 91.75 1138 PHE A N 1
ATOM 9037 C CA . PHE A 1 1138 ? 0.008 32.277 -12.167 1.00 91.75 1138 PHE A CA 1
ATOM 9038 C C . PHE A 1 1138 ? -1.299 31.858 -12.855 1.00 91.75 1138 PHE A C 1
ATOM 9040 O O . PHE A 1 1138 ? -2.208 31.403 -12.176 1.00 91.75 1138 PHE A O 1
ATOM 9047 N N . ILE A 1 1139 ? -1.409 31.890 -14.187 1.00 91.19 1139 ILE A N 1
ATOM 9048 C CA . ILE A 1 1139 ? -2.622 31.400 -14.881 1.00 91.19 1139 ILE A CA 1
ATOM 9049 C C . ILE A 1 1139 ? -2.956 29.950 -14.482 1.00 91.19 1139 ILE A C 1
ATOM 9051 O O . ILE A 1 1139 ? -4.129 29.625 -14.288 1.00 91.19 1139 ILE A O 1
ATOM 9055 N N . GLY A 1 1140 ? -1.935 29.112 -14.295 1.00 88.81 1140 GLY A N 1
ATOM 9056 C CA . GLY A 1 1140 ? -2.065 27.726 -13.852 1.00 88.81 1140 GLY A CA 1
ATOM 9057 C C . GLY A 1 1140 ? -2.589 27.505 -12.437 1.00 88.81 1140 GLY A C 1
ATOM 9058 O O . GLY A 1 1140 ? -3.118 26.440 -12.147 1.00 88.81 1140 GLY A O 1
ATOM 9059 N N . MET A 1 1141 ? -2.497 28.512 -11.569 1.00 90.12 1141 MET A N 1
ATOM 9060 C CA . MET A 1 1141 ? -2.924 28.436 -10.165 1.00 90.12 1141 MET A CA 1
ATOM 9061 C C . MET A 1 1141 ? -4.431 28.680 -9.965 1.00 90.12 1141 MET A C 1
ATOM 9063 O O . MET A 1 1141 ? -4.900 28.818 -8.832 1.00 90.12 1141 MET A O 1
ATOM 9067 N N . GLY A 1 1142 ? -5.200 28.737 -11.055 1.00 87.19 1142 GLY A N 1
ATOM 9068 C CA . GLY A 1 1142 ? -6.658 28.739 -11.017 1.00 87.19 1142 GLY A CA 1
ATOM 9069 C C . GLY A 1 1142 ? -7.251 29.949 -10.290 1.00 87.19 1142 GLY A C 1
ATOM 9070 O O . GLY A 1 1142 ? -6.882 31.097 -10.544 1.00 87.19 1142 GLY A O 1
ATOM 9071 N N . ASP A 1 1143 ? -8.196 29.687 -9.388 1.00 85.19 1143 ASP A N 1
ATOM 9072 C CA . ASP A 1 1143 ? -9.029 30.709 -8.735 1.00 85.19 1143 ASP A CA 1
ATOM 9073 C C . ASP A 1 1143 ? -8.270 31.587 -7.732 1.00 85.19 1143 ASP A C 1
ATOM 9075 O O . ASP A 1 1143 ? -8.724 32.678 -7.386 1.00 85.19 1143 ASP A O 1
ATOM 9079 N N . ILE A 1 1144 ? -7.086 31.150 -7.290 1.00 87.06 1144 ILE A N 1
ATOM 9080 C CA . ILE A 1 1144 ? -6.224 31.923 -6.383 1.00 87.06 1144 ILE A CA 1
ATOM 9081 C C . ILE A 1 1144 ? -5.698 33.188 -7.086 1.00 87.06 1144 ILE A C 1
ATOM 9083 O O . ILE A 1 1144 ? -5.323 34.167 -6.433 1.00 87.06 1144 ILE A O 1
ATOM 9087 N N . VAL A 1 1145 ? -5.672 33.195 -8.423 1.00 89.00 1145 VAL A N 1
ATOM 9088 C CA . VAL A 1 1145 ? -5.085 34.281 -9.208 1.00 89.00 1145 VAL A CA 1
ATOM 9089 C C . VAL A 1 1145 ? -6.103 35.345 -9.514 1.00 89.00 1145 VAL A C 1
ATOM 9091 O O . VAL A 1 1145 ? -7.028 35.163 -10.299 1.00 89.00 1145 VAL A O 1
ATOM 9094 N N . THR A 1 1146 ? -5.857 36.515 -8.944 1.00 90.81 1146 THR A N 1
ATOM 9095 C CA . THR A 1 1146 ? -6.677 37.700 -9.160 1.00 90.81 1146 THR A CA 1
ATOM 9096 C C . THR A 1 1146 ? -6.044 38.616 -10.202 1.00 90.81 1146 THR A C 1
ATOM 9098 O O . THR A 1 1146 ? -4.837 38.570 -10.455 1.00 90.81 1146 THR A O 1
ATOM 9101 N N . LYS A 1 1147 ? -6.843 39.524 -10.769 1.00 90.62 1147 LYS A N 1
ATOM 9102 C CA . LYS A 1 1147 ? -6.318 40.603 -11.614 1.00 90.62 1147 LYS A CA 1
ATOM 9103 C C . LYS A 1 1147 ? -5.263 41.442 -10.878 1.00 90.62 1147 LYS A C 1
ATOM 9105 O O . LYS A 1 1147 ? -4.259 41.797 -11.476 1.00 90.62 1147 LYS A O 1
ATOM 9110 N N . HIS A 1 1148 ? -5.439 41.665 -9.571 1.00 91.00 1148 HIS A N 1
ATOM 9111 C CA . HIS A 1 1148 ? -4.455 42.357 -8.732 1.00 91.00 1148 HIS A CA 1
ATOM 9112 C C . HIS A 1 1148 ? -3.109 41.618 -8.679 1.00 91.00 1148 HIS A C 1
ATOM 9114 O O . HIS A 1 1148 ? -2.062 42.249 -8.785 1.00 91.00 1148 HIS A O 1
ATOM 9120 N N . SER A 1 1149 ? -3.126 40.286 -8.576 1.00 90.12 1149 SER A N 1
ATOM 9121 C CA . SER A 1 1149 ? -1.911 39.463 -8.605 1.00 90.12 1149 SER A CA 1
ATOM 9122 C C . SER A 1 1149 ? -1.189 39.538 -9.955 1.00 90.12 1149 SER A C 1
ATOM 9124 O O . SER A 1 1149 ? 0.038 39.564 -9.982 1.00 90.12 1149 SER A O 1
ATOM 9126 N N . MET A 1 1150 ? -1.934 39.628 -11.062 1.00 91.88 1150 MET A N 1
ATOM 9127 C CA . MET A 1 1150 ? -1.359 39.839 -12.396 1.00 91.88 1150 MET A CA 1
ATOM 9128 C C . MET A 1 1150 ? -0.816 41.259 -12.587 1.00 91.88 1150 MET A C 1
ATOM 9130 O O . MET A 1 1150 ? 0.278 41.428 -13.112 1.00 91.88 1150 MET A O 1
ATOM 9134 N N . ASP A 1 1151 ? -1.533 42.285 -12.126 1.00 91.25 1151 ASP A N 1
ATOM 9135 C CA . ASP A 1 1151 ? -1.059 43.676 -12.155 1.00 91.25 1151 ASP A CA 1
ATOM 9136 C C . ASP A 1 1151 ? 0.219 43.861 -11.328 1.00 91.25 1151 ASP A C 1
ATOM 9138 O O . ASP A 1 1151 ? 1.100 44.629 -11.710 1.00 91.25 1151 ASP A O 1
ATOM 9142 N N . TRP A 1 1152 ? 0.343 43.127 -10.221 1.00 91.00 1152 TRP A N 1
ATOM 9143 C CA . TRP A 1 1152 ? 1.535 43.128 -9.380 1.00 91.00 1152 TRP A CA 1
ATOM 9144 C C . TRP A 1 1152 ? 2.770 42.573 -10.099 1.00 91.00 1152 TRP A C 1
ATOM 9146 O O . TRP A 1 1152 ? 3.838 43.161 -9.970 1.00 91.00 1152 TRP A O 1
ATOM 9156 N N . ILE A 1 1153 ? 2.638 41.511 -10.909 1.00 89.00 1153 ILE A N 1
ATOM 9157 C CA . ILE A 1 1153 ? 3.762 40.972 -11.702 1.00 89.00 1153 ILE A CA 1
ATOM 9158 C C . ILE A 1 1153 ? 4.372 42.052 -12.604 1.00 89.00 1153 ILE A C 1
ATOM 9160 O O . ILE A 1 1153 ? 5.591 42.166 -12.713 1.00 89.00 1153 ILE A O 1
ATOM 9164 N N . PHE A 1 1154 ? 3.513 42.847 -13.242 1.00 87.50 1154 PHE A N 1
ATOM 9165 C CA . PHE A 1 1154 ? 3.898 43.857 -14.226 1.00 87.50 1154 PHE A CA 1
ATOM 9166 C C . PHE A 1 1154 ? 3.991 45.275 -13.632 1.00 87.50 1154 PHE A C 1
ATOM 9168 O O . PHE A 1 1154 ? 3.937 46.256 -14.379 1.00 87.50 1154 PHE A O 1
ATOM 9175 N N . SER A 1 1155 ? 4.106 45.417 -12.305 1.00 88.31 1155 SER A N 1
ATOM 9176 C CA . SER A 1 1155 ? 4.216 46.734 -11.672 1.00 88.31 1155 SER A CA 1
ATOM 9177 C C . SER A 1 1155 ? 5.534 47.430 -12.027 1.00 88.31 1155 SER A C 1
ATOM 9179 O O . SER A 1 1155 ? 6.532 46.789 -12.347 1.00 88.31 1155 SER A O 1
ATOM 9181 N N . ASN A 1 1156 ? 5.556 48.763 -11.949 1.00 81.50 1156 ASN A N 1
ATOM 9182 C CA . ASN A 1 1156 ? 6.773 49.559 -12.108 1.00 81.50 1156 ASN A CA 1
ATOM 9183 C C . ASN A 1 1156 ? 6.923 50.524 -10.908 1.00 81.50 1156 ASN A C 1
ATOM 9185 O O . ASN A 1 1156 ? 6.067 51.400 -10.758 1.00 81.50 1156 ASN A O 1
ATOM 9189 N N . PRO A 1 1157 ? 7.952 50.384 -10.046 1.00 79.75 1157 PRO A N 1
ATOM 9190 C CA . PRO A 1 1157 ? 9.026 49.391 -10.124 1.00 79.75 1157 PRO A CA 1
ATOM 9191 C C . PRO A 1 1157 ? 8.505 47.958 -9.947 1.00 79.75 1157 PRO A C 1
ATOM 9193 O O . PRO A 1 1157 ? 7.481 47.724 -9.297 1.00 79.75 1157 PRO A O 1
ATOM 9196 N N . GLN A 1 1158 ? 9.190 47.007 -10.580 1.00 81.38 1158 GLN A N 1
ATOM 9197 C CA . GLN A 1 1158 ? 8.828 45.592 -10.489 1.00 81.38 1158 GLN A CA 1
ATOM 9198 C C . GLN A 1 1158 ? 9.067 45.066 -9.068 1.00 81.38 1158 GLN A C 1
ATOM 9200 O O . GLN A 1 1158 ? 9.962 45.564 -8.376 1.00 81.38 1158 GLN A O 1
ATOM 9205 N N . PRO A 1 1159 ? 8.306 44.052 -8.621 1.00 86.31 1159 PRO A N 1
ATOM 9206 C CA . PRO A 1 1159 ? 8.525 43.452 -7.315 1.00 86.31 1159 PRO A CA 1
ATOM 9207 C C . PRO A 1 1159 ? 9.925 42.847 -7.229 1.00 86.31 1159 PRO A C 1
ATOM 9209 O O . PRO A 1 1159 ? 10.337 42.096 -8.116 1.00 86.31 1159 PRO A O 1
ATOM 9212 N N . LYS A 1 1160 ? 10.638 43.143 -6.139 1.00 82.44 1160 LYS A N 1
ATOM 9213 C CA . LYS A 1 1160 ? 12.031 42.725 -5.941 1.00 82.44 1160 LYS A CA 1
ATOM 9214 C C . LYS A 1 1160 ? 12.189 41.199 -6.043 1.00 82.44 1160 LYS A C 1
ATOM 9216 O O . LYS A 1 1160 ? 13.034 40.745 -6.800 1.00 82.44 1160 LYS A O 1
ATOM 9221 N N . ILE A 1 1161 ? 11.267 40.415 -5.476 1.00 83.44 1161 ILE A N 1
ATOM 9222 C CA . ILE A 1 1161 ? 11.213 38.947 -5.645 1.00 83.44 1161 ILE A CA 1
ATOM 9223 C C . ILE A 1 1161 ? 11.178 38.469 -7.117 1.00 83.44 1161 ILE A C 1
ATOM 9225 O O . ILE A 1 1161 ? 11.790 37.455 -7.453 1.00 83.44 1161 ILE A O 1
ATOM 9229 N N . ILE A 1 1162 ? 10.503 39.198 -8.016 1.00 85.88 1162 ILE A N 1
ATOM 9230 C CA . ILE A 1 1162 ? 10.432 38.866 -9.451 1.00 85.88 1162 ILE A CA 1
ATOM 9231 C C . ILE A 1 1162 ? 11.719 39.298 -10.162 1.00 85.88 1162 ILE A C 1
ATOM 9233 O O . ILE A 1 1162 ? 12.243 38.553 -10.989 1.00 85.88 1162 ILE A O 1
ATOM 9237 N N . GLN A 1 1163 ? 12.265 40.464 -9.806 1.00 84.81 1163 GLN A N 1
ATOM 9238 C CA . GLN A 1 1163 ? 13.552 40.937 -10.328 1.00 84.81 1163 GLN A CA 1
ATOM 9239 C C . GLN A 1 1163 ? 14.679 39.961 -9.979 1.00 84.81 1163 GLN A C 1
ATOM 9241 O O . GLN A 1 1163 ? 15.451 39.558 -10.844 1.00 84.81 1163 GLN A O 1
ATOM 9246 N N . THR A 1 1164 ? 14.726 39.522 -8.724 1.00 83.38 1164 THR A N 1
ATOM 9247 C CA . THR A 1 1164 ? 15.671 38.532 -8.216 1.00 83.38 1164 THR A CA 1
ATOM 9248 C C . THR A 1 1164 ? 15.588 37.219 -8.989 1.00 83.38 1164 THR A C 1
ATOM 9250 O O . THR A 1 1164 ? 16.615 36.684 -9.401 1.00 83.38 1164 THR A O 1
ATOM 9253 N N . MET A 1 1165 ? 14.375 36.718 -9.244 1.00 85.31 1165 MET A N 1
ATOM 9254 C CA . MET A 1 1165 ? 14.171 35.521 -10.062 1.00 85.31 1165 MET A CA 1
ATOM 9255 C C . MET A 1 1165 ? 14.759 35.681 -11.466 1.00 85.31 1165 MET A C 1
ATOM 9257 O O . MET A 1 1165 ? 15.465 34.788 -11.939 1.00 85.31 1165 MET A O 1
ATOM 9261 N N . ALA A 1 1166 ? 14.486 36.813 -12.114 1.00 86.44 1166 ALA A N 1
ATOM 9262 C CA . ALA A 1 1166 ? 14.938 37.057 -13.475 1.00 86.44 1166 ALA A CA 1
ATOM 9263 C C . ALA A 1 1166 ? 16.465 37.209 -13.565 1.00 86.44 1166 ALA A C 1
ATOM 9265 O O . ALA A 1 1166 ? 17.089 36.659 -14.474 1.00 86.44 1166 ALA A O 1
ATOM 9266 N N . ILE A 1 1167 ? 17.079 37.882 -12.584 1.00 87.50 1167 ILE A N 1
ATOM 9267 C CA . ILE A 1 1167 ? 18.537 38.032 -12.477 1.00 87.50 1167 ILE A CA 1
ATOM 9268 C C . ILE A 1 1167 ? 19.204 36.667 -12.293 1.00 87.50 1167 ILE A C 1
ATOM 9270 O O . ILE A 1 1167 ? 20.140 36.352 -13.023 1.00 87.50 1167 ILE A O 1
ATOM 9274 N N . VAL A 1 1168 ? 18.713 35.837 -11.364 1.00 85.81 1168 VAL A N 1
ATOM 9275 C CA . VAL A 1 1168 ? 19.276 34.496 -11.133 1.00 85.81 1168 VAL A CA 1
ATOM 9276 C C . VAL A 1 1168 ? 19.207 33.660 -12.410 1.00 85.81 1168 VAL A C 1
ATOM 9278 O O . VAL A 1 1168 ? 20.214 33.071 -12.790 1.00 85.81 1168 VAL A O 1
ATOM 9281 N N . GLY A 1 1169 ? 18.062 33.653 -13.103 1.00 83.69 1169 GLY A N 1
ATOM 9282 C CA . GLY A 1 1169 ? 17.897 32.918 -14.360 1.00 83.69 1169 GLY A CA 1
ATOM 9283 C C . GLY A 1 1169 ? 18.872 33.364 -15.456 1.00 83.69 1169 GLY A C 1
ATOM 9284 O O . GLY A 1 1169 ? 19.609 32.535 -15.988 1.00 83.69 1169 GLY A O 1
ATOM 9285 N N . ARG A 1 1170 ? 18.927 34.669 -15.765 1.00 89.25 1170 ARG A N 1
ATOM 9286 C CA . ARG A 1 1170 ? 19.783 35.203 -16.842 1.00 89.25 1170 ARG A CA 1
ATOM 9287 C C . ARG A 1 1170 ? 21.271 35.036 -16.551 1.00 89.25 1170 ARG A C 1
ATOM 9289 O O . ARG A 1 1170 ? 22.010 34.567 -17.412 1.00 89.25 1170 ARG A O 1
ATOM 9296 N N . VAL A 1 1171 ? 21.712 35.411 -15.347 1.00 89.06 1171 VAL A N 1
ATOM 9297 C CA . VAL A 1 1171 ? 23.138 35.401 -14.984 1.00 89.06 1171 VAL A CA 1
ATOM 9298 C C . VAL A 1 1171 ? 23.673 33.971 -14.940 1.00 89.06 1171 VAL A C 1
ATOM 9300 O O . VAL A 1 1171 ? 24.771 33.712 -15.429 1.00 89.06 1171 VAL A O 1
ATOM 9303 N N . MET A 1 1172 ? 22.896 33.028 -14.398 1.00 85.56 1172 MET A N 1
ATOM 9304 C CA . MET A 1 1172 ? 23.289 31.618 -14.371 1.00 85.56 1172 MET A CA 1
ATOM 9305 C C . MET A 1 1172 ? 23.364 31.020 -15.778 1.00 85.56 1172 MET A C 1
ATOM 9307 O O . MET A 1 1172 ? 24.330 30.310 -16.066 1.00 85.56 1172 MET A O 1
ATOM 9311 N N . ASN A 1 1173 ? 22.411 31.350 -16.657 1.00 83.94 1173 ASN A N 1
ATOM 9312 C CA . ASN A 1 1173 ? 22.455 30.929 -18.057 1.00 83.94 1173 ASN A CA 1
ATOM 9313 C C . ASN A 1 1173 ? 23.720 31.461 -18.759 1.00 83.94 1173 ASN A C 1
ATOM 9315 O O . ASN A 1 1173 ? 24.492 30.686 -19.320 1.00 83.94 1173 ASN A O 1
ATOM 9319 N N . ASP A 1 1174 ? 24.018 32.757 -18.625 1.00 86.94 1174 ASP A N 1
ATOM 9320 C CA . ASP A 1 1174 ? 25.180 33.387 -19.275 1.00 86.94 1174 ASP A CA 1
ATOM 9321 C C . ASP A 1 1174 ? 26.518 32.844 -18.757 1.00 86.94 1174 ASP A C 1
ATOM 9323 O O . ASP A 1 1174 ? 27.455 32.636 -19.532 1.00 86.94 1174 ASP A O 1
ATOM 9327 N N . ILE A 1 1175 ? 26.612 32.552 -17.455 1.00 85.75 1175 ILE A N 1
ATOM 9328 C CA . ILE A 1 1175 ? 27.776 31.873 -16.869 1.00 85.75 1175 ILE A CA 1
ATOM 9329 C C . ILE A 1 1175 ? 27.907 30.448 -17.426 1.00 85.75 1175 ILE A C 1
ATOM 9331 O O . ILE A 1 1175 ? 29.017 30.017 -17.756 1.00 85.75 1175 ILE A O 1
ATOM 9335 N N . GLY A 1 1176 ? 26.800 29.702 -17.500 1.00 76.56 1176 GLY A N 1
ATOM 9336 C CA . GLY A 1 1176 ? 26.760 28.335 -18.021 1.00 76.56 1176 GLY A CA 1
ATOM 9337 C C . GLY A 1 1176 ? 27.211 28.268 -19.480 1.00 76.56 1176 GLY A C 1
ATOM 9338 O O . GLY A 1 1176 ? 28.109 27.489 -19.818 1.00 76.56 1176 GLY A O 1
ATOM 9339 N N . TYR A 1 1177 ? 26.668 29.157 -20.309 1.00 75.56 1177 TYR A N 1
ATOM 9340 C CA . TYR A 1 1177 ? 27.027 29.315 -21.712 1.00 75.56 1177 TYR A CA 1
ATOM 9341 C C . TYR A 1 1177 ? 28.512 29.666 -21.883 1.00 75.56 1177 TYR A C 1
ATOM 9343 O O . TYR A 1 1177 ? 29.239 28.946 -22.575 1.00 75.56 1177 TYR A O 1
ATOM 9351 N N . HIS A 1 1178 ? 29.016 30.683 -21.169 1.00 77.75 1178 HIS A N 1
ATOM 9352 C CA . HIS A 1 1178 ? 30.416 31.121 -21.267 1.00 77.75 1178 HIS A CA 1
ATOM 9353 C C . HIS A 1 1178 ? 31.419 30.015 -20.885 1.00 77.75 1178 HIS A C 1
ATOM 9355 O O . HIS A 1 1178 ? 32.486 29.890 -21.492 1.00 77.75 1178 HIS A O 1
ATOM 9361 N N . LYS A 1 1179 ? 31.081 29.161 -19.907 1.00 70.25 1179 LYS A N 1
ATOM 9362 C CA . LYS A 1 1179 ? 31.902 27.992 -19.538 1.00 70.25 1179 LYS A CA 1
ATOM 9363 C C . LYS A 1 1179 ? 31.951 26.929 -20.645 1.00 70.25 1179 LYS A C 1
ATOM 9365 O O . LYS A 1 1179 ? 32.959 26.230 -20.763 1.00 70.25 1179 LYS A O 1
ATOM 9370 N N . SER A 1 1180 ? 30.890 26.802 -21.446 1.00 62.81 1180 SER A N 1
ATOM 9371 C CA . SER A 1 1180 ? 30.753 25.780 -22.495 1.00 62.81 1180 SER A CA 1
ATOM 9372 C C . SER A 1 1180 ? 31.405 26.164 -23.839 1.00 62.81 1180 SER A C 1
ATOM 9374 O O . SER A 1 1180 ? 31.924 25.296 -24.545 1.00 62.81 1180 SER A O 1
ATOM 9376 N N . GLU A 1 1181 ? 31.467 27.457 -24.176 1.00 60.41 1181 GLU A N 1
ATOM 9377 C CA . GLU A 1 1181 ? 31.849 27.956 -25.509 1.00 60.41 1181 GLU A CA 1
ATOM 9378 C C . GLU A 1 1181 ? 33.355 28.074 -25.803 1.00 60.41 1181 GLU A C 1
ATOM 9380 O O . GLU A 1 1181 ? 33.725 28.307 -26.956 1.00 60.41 1181 GLU A O 1
ATOM 9385 N N . ARG A 1 1182 ? 34.266 27.792 -24.854 1.00 52.41 1182 ARG A N 1
ATOM 9386 C CA . ARG A 1 1182 ? 35.738 27.790 -25.093 1.00 52.41 1182 ARG A CA 1
ATOM 9387 C C . ARG A 1 1182 ? 36.230 26.747 -26.138 1.00 52.41 1182 ARG A C 1
ATOM 9389 O O . ARG A 1 1182 ? 37.429 26.484 -26.223 1.00 52.41 1182 ARG A O 1
ATOM 9396 N N . LYS A 1 1183 ? 35.347 26.137 -26.945 1.00 45.34 1183 LYS A N 1
ATOM 9397 C CA . LYS A 1 1183 ? 35.669 25.137 -27.984 1.00 45.34 1183 LYS A CA 1
ATOM 9398 C C . LYS A 1 1183 ? 35.081 25.380 -29.387 1.00 45.34 1183 LYS A C 1
ATOM 9400 O O . LYS A 1 1183 ? 35.375 24.569 -30.266 1.00 45.34 1183 LYS A O 1
ATOM 9405 N N . LYS A 1 1184 ? 34.318 26.449 -29.663 1.00 44.38 1184 LYS A N 1
ATOM 9406 C CA . LYS A 1 1184 ? 33.858 26.741 -31.042 1.00 44.38 1184 LYS A CA 1
ATOM 9407 C C . LYS A 1 1184 ? 34.829 27.663 -31.790 1.00 44.38 1184 LYS A C 1
ATOM 9409 O O . LYS A 1 1184 ? 35.338 28.640 -31.258 1.00 44.38 1184 LYS A O 1
ATOM 9414 N N . SER A 1 1185 ? 35.106 27.319 -33.045 1.00 40.16 1185 SER A N 1
ATOM 9415 C CA . SER A 1 1185 ? 36.153 27.905 -33.896 1.00 40.16 1185 SER A CA 1
ATOM 9416 C C . SER A 1 1185 ? 35.698 29.111 -34.738 1.00 40.16 1185 SER A C 1
ATOM 9418 O O . SER A 1 1185 ? 36.370 29.428 -35.716 1.00 40.16 1185 SER A O 1
ATOM 9420 N N . SER A 1 1186 ? 34.561 29.749 -34.433 1.00 51.25 1186 SER A N 1
ATOM 9421 C CA . SER A 1 1186 ? 33.971 30.795 -35.294 1.00 51.25 1186 SER A CA 1
ATOM 9422 C C . SER A 1 1186 ? 34.327 32.237 -34.912 1.00 51.25 1186 SER A C 1
ATOM 9424 O O . SER A 1 1186 ? 34.199 33.114 -35.757 1.00 51.25 1186 SER A O 1
ATOM 9426 N N . GLY A 1 1187 ? 34.828 32.508 -33.701 1.00 52.03 1187 GLY A N 1
ATOM 9427 C CA . GLY A 1 1187 ? 35.382 33.824 -33.340 1.00 52.03 1187 GLY A CA 1
ATOM 9428 C C . GLY A 1 1187 ? 34.399 35.009 -33.333 1.00 52.03 1187 GLY A C 1
ATOM 9429 O O . GLY A 1 1187 ? 34.855 36.150 -33.278 1.00 52.03 1187 GLY A O 1
ATOM 9430 N N . GLU A 1 1188 ? 33.084 34.777 -33.385 1.00 56.84 1188 GLU A N 1
ATOM 9431 C CA . GLU A 1 1188 ? 32.068 35.825 -33.205 1.00 56.84 1188 GLU A CA 1
ATOM 9432 C C . GLU A 1 1188 ? 31.672 35.932 -31.726 1.00 56.84 1188 GLU A C 1
ATOM 9434 O O . GLU A 1 1188 ? 31.354 34.931 -31.093 1.00 56.84 1188 GLU A O 1
ATOM 9439 N N . ILE A 1 1189 ? 31.749 37.145 -31.169 1.00 63.94 1189 ILE A N 1
ATOM 9440 C CA . ILE A 1 1189 ? 31.471 37.433 -29.754 1.00 63.94 1189 ILE A CA 1
ATOM 9441 C C . ILE A 1 1189 ? 30.006 37.868 -29.624 1.00 63.94 1189 ILE A C 1
ATOM 9443 O O . ILE A 1 1189 ? 29.623 38.887 -30.201 1.00 63.94 1189 ILE A O 1
ATOM 9447 N N . VAL A 1 1190 ? 29.208 37.112 -28.865 1.00 73.38 1190 VAL A N 1
ATOM 9448 C CA . VAL A 1 1190 ? 27.793 37.404 -28.566 1.00 73.38 1190 VAL A CA 1
ATOM 9449 C C . VAL A 1 1190 ? 27.689 38.149 -27.232 1.00 73.38 1190 VAL A C 1
ATOM 9451 O O . VAL A 1 1190 ? 28.403 37.831 -26.280 1.00 73.38 1190 VAL A O 1
ATOM 9454 N N . ALA A 1 1191 ? 26.817 39.158 -27.148 1.00 81.75 1191 ALA A N 1
ATOM 9455 C CA . ALA A 1 1191 ? 26.588 39.890 -25.905 1.00 81.75 1191 ALA A CA 1
ATOM 9456 C C . ALA A 1 1191 ? 26.001 38.962 -24.824 1.00 81.75 1191 ALA A C 1
ATOM 9458 O O . ALA A 1 1191 ? 24.981 38.324 -25.040 1.00 81.75 1191 ALA A O 1
ATOM 9459 N N . SER A 1 1192 ? 26.644 38.909 -23.658 1.00 88.50 1192 SER A N 1
ATOM 9460 C CA . SER A 1 1192 ? 26.188 38.174 -22.469 1.00 88.50 1192 SER A CA 1
ATOM 9461 C C . SER A 1 1192 ? 26.523 38.972 -21.209 1.00 88.50 1192 SER A C 1
ATOM 9463 O O . SER A 1 1192 ? 27.360 39.879 -21.270 1.00 88.50 1192 SER A O 1
ATOM 9465 N N . THR A 1 1193 ? 25.949 38.636 -20.048 1.00 89.88 1193 THR A N 1
ATOM 9466 C CA . THR A 1 1193 ? 26.304 39.282 -18.773 1.00 89.88 1193 THR A CA 1
ATOM 9467 C C . THR A 1 1193 ? 27.815 39.215 -18.528 1.00 89.88 1193 THR A C 1
ATOM 9469 O O . THR A 1 1193 ? 28.410 40.203 -18.100 1.00 89.88 1193 THR A O 1
ATOM 9472 N N . VAL A 1 1194 ? 28.456 38.084 -18.856 1.00 88.75 1194 VAL A N 1
ATOM 9473 C CA . VAL A 1 1194 ? 29.905 37.890 -18.688 1.00 88.75 1194 VAL A CA 1
ATOM 9474 C C . VAL A 1 1194 ? 30.696 38.804 -19.631 1.00 88.75 1194 VAL A C 1
ATOM 9476 O O . VAL A 1 1194 ? 31.560 39.545 -19.166 1.00 88.75 1194 VAL A O 1
ATOM 9479 N N . GLU A 1 1195 ? 30.369 38.824 -20.927 1.00 87.69 1195 GLU A N 1
ATOM 9480 C CA . GLU A 1 1195 ? 31.043 39.669 -21.932 1.00 87.69 1195 GLU A CA 1
ATOM 9481 C C . GLU A 1 1195 ? 30.862 41.169 -21.653 1.00 87.69 1195 GLU A C 1
ATOM 9483 O O . GLU A 1 1195 ? 31.814 41.950 -21.725 1.00 87.69 1195 GLU A O 1
ATOM 9488 N N . CYS A 1 1196 ? 29.655 41.585 -21.261 1.00 90.25 1196 CYS A N 1
ATOM 9489 C CA . CYS A 1 1196 ? 29.368 42.975 -20.915 1.00 90.25 1196 CYS A CA 1
ATOM 9490 C C . CYS A 1 1196 ? 30.133 43.404 -19.653 1.00 90.25 1196 CYS A C 1
ATOM 9492 O O . CYS A 1 1196 ? 30.692 44.501 -19.619 1.00 90.25 1196 CYS A O 1
ATOM 9494 N N . TYR A 1 1197 ? 30.223 42.531 -18.640 1.00 91.62 1197 TYR A N 1
ATOM 9495 C CA . TYR A 1 1197 ? 30.994 42.786 -17.419 1.00 91.62 1197 TYR A CA 1
ATOM 9496 C C . TYR A 1 1197 ? 32.499 42.877 -17.712 1.00 91.62 1197 TYR A C 1
ATOM 9498 O O . TYR A 1 1197 ? 33.158 43.829 -17.288 1.00 91.62 1197 TYR A O 1
ATOM 9506 N N . MET A 1 1198 ? 33.043 41.930 -18.484 1.00 91.25 1198 MET A N 1
ATOM 9507 C CA . MET A 1 1198 ? 34.444 41.945 -18.922 1.00 91.25 1198 MET A CA 1
ATOM 9508 C C . MET A 1 1198 ? 34.780 43.238 -19.667 1.00 91.25 1198 MET A C 1
ATOM 9510 O O . MET A 1 1198 ? 35.778 43.890 -19.360 1.00 91.25 1198 MET A O 1
ATOM 9514 N N . LYS A 1 1199 ? 33.919 43.650 -20.605 1.00 87.44 1199 LYS A N 1
ATOM 9515 C CA . LYS A 1 1199 ? 34.101 44.873 -21.392 1.00 87.44 1199 LYS A CA 1
ATOM 9516 C C . LYS A 1 1199 ? 34.007 46.142 -20.544 1.00 87.44 1199 LYS A C 1
ATOM 9518 O O . LYS A 1 1199 ? 34.798 47.061 -20.747 1.00 87.44 1199 LYS A O 1
ATOM 9523 N N . GLN A 1 1200 ? 33.051 46.212 -19.619 1.00 92.62 1200 GLN A N 1
ATOM 9524 C CA . GLN A 1 1200 ? 32.814 47.403 -18.800 1.00 92.62 1200 GLN A CA 1
ATOM 9525 C C . GLN A 1 1200 ? 33.896 47.615 -17.738 1.00 92.62 1200 GLN A C 1
ATOM 9527 O O . GLN A 1 1200 ? 34.295 48.755 -17.500 1.00 92.62 1200 GLN A O 1
ATOM 9532 N N . TYR A 1 1201 ? 34.378 46.537 -17.115 1.00 91.19 1201 TYR A N 1
ATOM 9533 C CA . TYR A 1 1201 ? 35.322 46.613 -15.996 1.00 91.19 1201 TYR A CA 1
ATOM 9534 C C . TYR A 1 1201 ? 36.763 46.237 -16.365 1.00 91.19 1201 TYR A C 1
ATOM 9536 O O . TYR A 1 1201 ? 37.655 46.381 -15.533 1.00 91.19 1201 TYR A O 1
ATOM 9544 N N . GLY A 1 1202 ? 37.013 45.794 -17.601 1.00 89.12 1202 GLY A N 1
ATOM 9545 C CA . GLY A 1 1202 ? 38.352 45.445 -18.084 1.00 89.12 1202 GLY A CA 1
ATOM 9546 C C . GLY A 1 1202 ? 38.957 44.222 -17.390 1.00 89.12 1202 GLY A C 1
ATOM 9547 O O . GLY A 1 1202 ? 40.175 44.160 -17.229 1.00 89.12 1202 GLY A O 1
ATOM 9548 N N . VAL A 1 1203 ? 38.116 43.282 -16.953 1.00 91.12 1203 VAL A N 1
ATOM 9549 C CA . VAL A 1 1203 ? 38.508 42.084 -16.192 1.00 91.12 1203 VAL A CA 1
ATOM 9550 C C . VAL A 1 1203 ? 38.509 40.829 -17.062 1.00 91.12 1203 VAL A C 1
ATOM 9552 O O . VAL A 1 1203 ? 37.923 40.795 -18.147 1.00 91.12 1203 VAL A O 1
ATOM 9555 N N . THR A 1 1204 ? 39.156 39.772 -16.581 1.00 88.38 1204 THR A N 1
ATOM 9556 C CA . THR A 1 1204 ? 39.110 38.456 -17.227 1.00 88.38 1204 THR A CA 1
ATOM 9557 C C . THR A 1 1204 ? 37.730 37.804 -17.072 1.00 88.38 1204 THR A C 1
ATOM 9559 O O . THR A 1 1204 ? 36.970 38.127 -16.160 1.00 88.38 1204 THR A O 1
ATOM 9562 N N . GLY A 1 1205 ? 37.399 36.840 -17.939 1.00 84.19 1205 GLY A N 1
ATOM 9563 C CA . GLY A 1 1205 ? 36.133 36.100 -17.829 1.00 84.19 1205 GLY A CA 1
ATOM 9564 C C . GLY A 1 1205 ? 35.992 35.308 -16.528 1.00 84.19 1205 GLY A C 1
ATOM 9565 O O . GLY A 1 1205 ? 34.888 35.154 -16.020 1.00 84.19 1205 GLY A O 1
ATOM 9566 N N . GLU A 1 1206 ? 37.103 34.861 -15.939 1.00 85.56 1206 GLU A N 1
ATOM 9567 C CA . GLU A 1 1206 ? 37.101 34.160 -14.649 1.00 85.56 1206 GLU A CA 1
ATOM 9568 C C . GLU A 1 1206 ? 36.751 35.112 -13.493 1.00 85.56 1206 GLU A C 1
ATOM 9570 O O . GLU A 1 1206 ? 35.889 34.784 -12.677 1.00 85.56 1206 GLU A O 1
ATOM 9575 N N . GLU A 1 1207 ? 37.318 36.322 -13.485 1.00 87.38 1207 GLU A N 1
ATOM 9576 C CA . GLU A 1 1207 ? 36.980 37.375 -12.512 1.00 87.38 1207 GLU A CA 1
ATOM 9577 C C . GLU A 1 1207 ? 35.533 37.872 -12.676 1.00 87.38 1207 GLU A C 1
ATOM 9579 O O . GLU A 1 1207 ? 34.835 38.107 -11.687 1.00 87.38 1207 GLU A O 1
ATOM 9584 N N . ALA A 1 1208 ? 35.053 37.997 -13.919 1.00 89.75 1208 ALA A N 1
ATOM 9585 C CA . ALA A 1 1208 ? 33.663 38.344 -14.202 1.00 89.75 1208 ALA A CA 1
ATOM 9586 C C . ALA A 1 1208 ? 32.692 37.267 -13.681 1.00 89.75 1208 ALA A C 1
ATOM 9588 O O . ALA A 1 1208 ? 31.720 37.596 -13.004 1.00 89.75 1208 ALA A O 1
ATOM 9589 N N . ILE A 1 1209 ? 32.970 35.979 -13.925 1.00 89.56 1209 ILE A N 1
ATOM 9590 C CA . ILE A 1 1209 ? 32.148 34.864 -13.424 1.00 89.56 1209 ILE A CA 1
ATOM 9591 C C . ILE A 1 1209 ? 32.115 34.839 -11.894 1.00 89.56 1209 ILE A C 1
ATOM 9593 O O . ILE A 1 1209 ? 31.051 34.600 -11.320 1.00 89.56 1209 ILE A O 1
ATOM 9597 N N . GLU A 1 1210 ? 33.245 35.073 -11.223 1.00 90.25 1210 GLU A N 1
ATOM 9598 C CA . GLU A 1 1210 ? 33.299 35.105 -9.759 1.00 90.25 1210 GLU A CA 1
ATOM 9599 C C . GLU A 1 1210 ? 32.372 36.192 -9.194 1.00 90.25 1210 GLU A C 1
ATOM 9601 O O . GLU A 1 1210 ? 31.550 35.912 -8.318 1.00 90.25 1210 GLU A O 1
ATOM 9606 N N . LYS A 1 1211 ? 32.435 37.407 -9.754 1.00 90.75 1211 LYS A N 1
ATOM 9607 C CA . LYS A 1 1211 ? 31.607 38.541 -9.318 1.00 90.75 1211 LYS A CA 1
ATOM 9608 C C . LYS A 1 1211 ? 30.125 38.356 -9.623 1.00 90.75 1211 LYS A C 1
ATOM 9610 O O . LYS A 1 1211 ? 29.281 38.638 -8.776 1.00 90.75 1211 LYS A O 1
ATOM 9615 N N . LEU A 1 1212 ? 29.797 37.817 -10.790 1.00 90.50 1212 LEU A N 1
ATOM 9616 C CA . LEU A 1 1212 ? 28.416 37.511 -11.157 1.00 90.50 1212 LEU A CA 1
ATOM 9617 C C . LEU A 1 1212 ? 27.836 36.359 -10.314 1.00 90.50 1212 LEU A C 1
ATOM 9619 O O . LEU A 1 1212 ? 26.667 36.390 -9.936 1.00 90.50 1212 LEU A O 1
ATOM 9623 N N . SER A 1 1213 ? 28.659 35.381 -9.924 1.00 87.81 1213 SER A N 1
ATOM 9624 C CA . SER A 1 1213 ? 28.247 34.320 -8.991 1.00 87.81 1213 SER A CA 1
ATOM 9625 C C . SER A 1 1213 ? 27.976 34.860 -7.578 1.00 87.81 1213 SER A C 1
ATOM 9627 O O . SER A 1 1213 ? 27.106 34.347 -6.873 1.00 87.81 1213 SER A O 1
ATOM 9629 N N . GLU A 1 1214 ? 28.704 35.895 -7.147 1.00 88.81 1214 GLU A N 1
ATOM 9630 C CA . GLU A 1 1214 ? 28.437 36.623 -5.898 1.00 88.81 1214 GLU A CA 1
ATOM 9631 C C . GLU A 1 1214 ? 27.083 37.351 -5.965 1.00 88.81 1214 GLU A C 1
ATOM 9633 O O . GLU A 1 1214 ? 26.263 37.197 -5.059 1.00 88.81 1214 GLU A O 1
ATOM 9638 N N . GLN A 1 1215 ? 26.777 38.005 -7.092 1.00 87.94 1215 GLN A N 1
ATOM 9639 C CA . GLN A 1 1215 ? 25.479 38.649 -7.334 1.00 87.94 1215 GLN A CA 1
ATOM 9640 C C . GLN A 1 1215 ? 24.297 37.663 -7.267 1.00 87.94 1215 GLN A C 1
ATOM 9642 O O . GLN A 1 1215 ? 23.240 38.002 -6.729 1.00 87.94 1215 GLN A O 1
ATOM 9647 N N . VAL A 1 1216 ? 24.462 36.427 -7.755 1.00 86.88 1216 VAL A N 1
ATOM 9648 C CA . VAL A 1 1216 ? 23.446 35.363 -7.619 1.00 86.88 1216 VAL A CA 1
ATOM 9649 C C . VAL A 1 1216 ? 23.228 34.989 -6.148 1.00 86.88 1216 VAL A C 1
ATOM 9651 O O . VAL A 1 1216 ? 22.088 34.822 -5.716 1.00 86.88 1216 VAL A O 1
ATOM 9654 N N . LYS A 1 1217 ? 24.295 34.890 -5.344 1.00 84.12 1217 LYS A N 1
ATOM 9655 C CA . LYS A 1 1217 ? 24.177 34.594 -3.903 1.00 84.12 1217 LYS A CA 1
ATOM 9656 C C . LYS A 1 1217 ? 23.458 35.704 -3.146 1.00 84.12 1217 LYS A C 1
ATOM 9658 O O . LYS A 1 1217 ? 22.644 35.406 -2.275 1.00 84.12 1217 LYS A O 1
ATOM 9663 N N . ASP A 1 1218 ? 23.744 36.960 -3.467 1.00 85.62 1218 ASP A N 1
ATOM 9664 C CA . ASP A 1 1218 ? 23.071 38.098 -2.840 1.00 85.62 1218 ASP A CA 1
ATOM 9665 C C . ASP A 1 1218 ? 21.603 38.188 -3.268 1.00 85.62 1218 ASP A C 1
ATOM 9667 O O . ASP A 1 1218 ? 20.732 38.389 -2.424 1.00 85.62 1218 ASP A O 1
ATOM 9671 N N . SER A 1 1219 ? 21.308 37.869 -4.530 1.00 84.44 1219 SER A N 1
ATOM 9672 C CA . SER A 1 1219 ? 19.939 37.715 -5.035 1.00 84.44 1219 SER A CA 1
ATOM 9673 C C . SER A 1 1219 ? 19.145 36.682 -4.212 1.00 84.44 1219 SER A C 1
ATOM 9675 O O . SER A 1 1219 ? 18.015 36.942 -3.808 1.00 84.44 1219 SER A O 1
ATOM 9677 N N . TRP A 1 1220 ? 19.736 35.539 -3.850 1.00 81.12 1220 TRP A N 1
ATOM 9678 C CA . TRP A 1 1220 ? 19.082 34.565 -2.960 1.00 81.12 1220 TRP A CA 1
ATOM 9679 C C . TRP A 1 1220 ? 18.811 35.088 -1.543 1.00 81.12 1220 TRP A C 1
ATOM 9681 O O . TRP A 1 1220 ? 17.804 34.712 -0.940 1.00 81.12 1220 TRP A O 1
ATOM 9691 N N . LYS A 1 1221 ? 19.685 35.941 -0.994 1.00 81.88 1221 LYS A N 1
ATOM 9692 C CA . LYS A 1 1221 ? 19.450 36.578 0.313 1.00 81.88 1221 LYS A CA 1
ATOM 9693 C C . LYS A 1 1221 ? 18.264 37.533 0.232 1.00 81.88 1221 LYS A C 1
ATOM 9695 O O . LYS A 1 1221 ? 17.354 37.419 1.046 1.00 81.88 1221 LYS A O 1
ATOM 9700 N N . ASP A 1 1222 ? 18.238 38.373 -0.800 1.00 79.81 1222 ASP A N 1
ATOM 9701 C CA . ASP A 1 1222 ? 17.140 39.301 -1.068 1.00 79.81 1222 ASP A CA 1
ATOM 9702 C C . ASP A 1 1222 ? 15.791 38.574 -1.212 1.00 79.81 1222 ASP A C 1
ATOM 9704 O O . ASP A 1 1222 ? 14.794 39.002 -0.633 1.00 79.81 1222 ASP A O 1
ATOM 9708 N N . LEU A 1 1223 ? 15.764 37.434 -1.920 1.00 82.19 1223 LEU A N 1
ATOM 9709 C CA . LEU A 1 1223 ? 14.567 36.595 -2.069 1.00 82.19 1223 LEU A CA 1
ATOM 9710 C C . LEU A 1 1223 ? 14.024 36.113 -0.715 1.00 82.19 1223 LEU A C 1
ATOM 9712 O O . LEU A 1 1223 ? 12.819 36.149 -0.465 1.00 82.19 1223 LEU A O 1
ATOM 9716 N N . ASN A 1 1224 ? 14.920 35.622 0.144 1.00 79.19 1224 ASN A N 1
ATOM 9717 C CA . ASN A 1 1224 ? 14.562 35.071 1.447 1.00 79.19 1224 ASN A CA 1
ATOM 9718 C C . ASN A 1 1224 ? 14.083 36.166 2.406 1.00 79.19 1224 ASN A C 1
ATOM 9720 O O . ASN A 1 1224 ? 13.147 35.931 3.166 1.00 79.19 1224 ASN A O 1
ATOM 9724 N N . GLU A 1 1225 ? 14.682 37.356 2.356 1.00 78.81 1225 GLU A N 1
ATOM 9725 C CA . GLU A 1 1225 ? 14.228 38.513 3.132 1.00 78.81 1225 GLU A CA 1
ATOM 9726 C C . GLU A 1 1225 ? 12.833 38.982 2.692 1.00 78.81 1225 GLU A C 1
ATOM 9728 O O . GLU A 1 1225 ? 11.967 39.211 3.537 1.00 78.81 1225 GLU A O 1
ATOM 9733 N N . ASP A 1 1226 ? 12.565 39.046 1.385 1.00 71.88 1226 ASP A N 1
ATOM 9734 C CA . ASP A 1 1226 ? 11.250 39.430 0.862 1.00 71.88 1226 ASP A CA 1
ATOM 9735 C C . ASP A 1 1226 ? 10.152 38.414 1.211 1.00 71.88 1226 ASP A C 1
ATOM 9737 O O . ASP A 1 1226 ? 9.039 38.813 1.553 1.00 71.88 1226 ASP A O 1
ATOM 9741 N N . LEU A 1 1227 ? 10.455 37.110 1.204 1.00 73.56 1227 LEU A N 1
ATOM 9742 C CA . LEU A 1 1227 ? 9.514 36.057 1.621 1.00 73.56 1227 LEU A CA 1
ATOM 9743 C C . LEU A 1 1227 ? 9.132 36.128 3.110 1.00 73.56 1227 LEU A C 1
ATOM 9745 O O . LEU A 1 1227 ? 8.102 35.572 3.503 1.00 73.56 1227 LEU A O 1
ATOM 9749 N N . LEU A 1 1228 ? 9.949 36.787 3.936 1.00 72.94 1228 LEU A N 1
ATOM 9750 C CA . LEU A 1 1228 ? 9.696 36.999 5.364 1.00 72.94 1228 LEU A CA 1
ATOM 9751 C C . LEU A 1 1228 ? 8.909 38.289 5.641 1.00 72.94 1228 LEU A C 1
ATOM 9753 O O . LEU A 1 1228 ? 8.337 38.433 6.724 1.00 72.94 1228 LEU A O 1
ATOM 9757 N N . ASN A 1 1229 ? 8.842 39.205 4.673 1.00 71.56 1229 ASN A N 1
ATOM 9758 C CA . ASN A 1 1229 ? 8.092 40.450 4.781 1.00 71.56 1229 ASN A CA 1
ATOM 9759 C C . ASN A 1 1229 ? 6.611 40.254 4.389 1.00 71.56 1229 ASN A C 1
ATOM 9761 O O . ASN A 1 1229 ? 6.284 39.426 3.537 1.00 71.56 1229 ASN A O 1
ATOM 9765 N N . PRO A 1 1230 ? 5.669 41.006 4.989 1.00 61.94 1230 PRO A N 1
ATOM 9766 C CA . PRO A 1 1230 ? 4.250 40.898 4.654 1.00 61.94 1230 PRO A CA 1
ATOM 9767 C C . PRO A 1 1230 ? 3.969 41.450 3.244 1.00 61.94 1230 PRO A C 1
ATOM 9769 O O . PRO A 1 1230 ? 3.866 42.659 3.046 1.00 61.94 1230 PRO A O 1
ATOM 9772 N N . ILE A 1 1231 ? 3.822 40.554 2.263 1.00 73.06 1231 ILE A N 1
ATOM 9773 C CA . ILE A 1 1231 ? 3.439 40.872 0.877 1.00 73.06 1231 ILE A CA 1
ATOM 9774 C C . ILE A 1 1231 ? 1.919 40.688 0.707 1.00 73.06 1231 ILE A C 1
ATOM 9776 O O . ILE A 1 1231 ? 1.324 39.770 1.265 1.00 73.06 1231 ILE A O 1
ATOM 9780 N N . THR A 1 1232 ? 1.274 41.545 -0.092 1.00 77.44 1232 THR A N 1
ATOM 9781 C CA . THR A 1 1232 ? -0.181 41.525 -0.365 1.00 77.44 1232 THR A CA 1
ATOM 9782 C C . THR A 1 1232 ? -0.650 40.366 -1.254 1.00 77.44 1232 THR A C 1
ATOM 9784 O O . THR A 1 1232 ? -1.849 40.196 -1.473 1.00 77.44 1232 THR A O 1
ATOM 9787 N N . ILE A 1 1233 ? 0.279 39.570 -1.782 1.00 86.50 1233 ILE A N 1
ATOM 9788 C CA . ILE A 1 1233 ? 0.018 38.458 -2.694 1.00 86.50 1233 ILE A CA 1
ATOM 9789 C C . ILE A 1 1233 ? -0.122 37.156 -1.899 1.00 86.50 1233 ILE A C 1
ATOM 9791 O O . ILE A 1 1233 ? 0.699 36.896 -1.018 1.00 86.50 1233 ILE A O 1
ATOM 9795 N N . PRO A 1 1234 ? -1.123 36.309 -2.210 1.00 85.56 1234 PRO A N 1
ATOM 9796 C CA . PRO A 1 1234 ? -1.296 35.020 -1.558 1.00 85.56 1234 PRO A CA 1
ATOM 9797 C C . PRO A 1 1234 ? -0.006 34.198 -1.529 1.00 85.56 1234 PRO A C 1
ATOM 9799 O O . PRO A 1 1234 ? 0.631 33.971 -2.559 1.00 85.56 1234 PRO A O 1
ATOM 9802 N N . ARG A 1 1235 ? 0.335 33.677 -0.347 1.00 82.94 1235 ARG A N 1
ATOM 9803 C CA . ARG A 1 1235 ? 1.517 32.830 -0.138 1.00 82.94 1235 ARG A CA 1
ATOM 9804 C C . ARG A 1 1235 ? 1.637 31.667 -1.141 1.00 82.94 1235 ARG A C 1
ATOM 9806 O O . ARG A 1 1235 ? 2.757 31.437 -1.589 1.00 82.94 1235 ARG A O 1
ATOM 9813 N N . PRO A 1 1236 ? 0.556 30.974 -1.563 1.00 84.88 1236 PRO A N 1
ATOM 9814 C CA . PRO A 1 1236 ? 0.657 29.931 -2.589 1.00 84.88 1236 PRO A CA 1
ATOM 9815 C C . PRO A 1 1236 ? 1.248 30.415 -3.919 1.00 84.88 1236 PRO A C 1
ATOM 9817 O O . PRO A 1 1236 ? 2.012 29.683 -4.537 1.00 84.88 1236 PRO A O 1
ATOM 9820 N N . LEU A 1 1237 ? 0.963 31.653 -4.339 1.00 86.38 1237 LEU A N 1
ATOM 9821 C CA . LEU A 1 1237 ? 1.534 32.226 -5.562 1.00 86.38 1237 LEU A CA 1
ATOM 9822 C C . LEU A 1 1237 ? 3.018 32.552 -5.394 1.00 86.38 1237 LEU A C 1
ATOM 9824 O O . LEU A 1 1237 ? 3.817 32.248 -6.274 1.00 86.38 1237 LEU A O 1
ATOM 9828 N N . LEU A 1 1238 ? 3.405 33.089 -4.234 1.00 85.44 1238 LEU A N 1
ATOM 9829 C CA . LEU A 1 1238 ? 4.809 33.361 -3.906 1.00 85.44 1238 LEU A CA 1
ATOM 9830 C C . LEU A 1 1238 ? 5.648 32.076 -3.848 1.00 85.44 1238 LEU A C 1
ATOM 9832 O O . LEU A 1 1238 ? 6.795 32.065 -4.293 1.00 85.44 1238 LEU A O 1
ATOM 9836 N N . MET A 1 1239 ? 5.066 30.972 -3.371 1.00 83.50 1239 MET A N 1
ATOM 9837 C CA . MET A 1 1239 ? 5.737 29.670 -3.370 1.00 83.50 1239 MET A CA 1
ATOM 9838 C C . MET A 1 1239 ? 6.029 29.156 -4.783 1.00 83.50 1239 MET A C 1
ATOM 9840 O O . MET A 1 1239 ? 7.056 28.510 -4.982 1.00 83.50 1239 MET A O 1
ATOM 9844 N N . GLN A 1 1240 ? 5.182 29.467 -5.768 1.00 85.00 1240 GLN A N 1
ATOM 9845 C CA . GLN A 1 1240 ? 5.446 29.096 -7.159 1.00 85.00 1240 GLN A CA 1
ATOM 9846 C C . GLN A 1 1240 ? 6.585 29.914 -7.778 1.00 85.00 1240 GLN A C 1
ATOM 9848 O O . GLN A 1 1240 ? 7.402 29.363 -8.513 1.00 85.00 1240 GLN A O 1
ATOM 9853 N N . VAL A 1 1241 ? 6.712 31.196 -7.414 1.00 85.38 1241 VAL A N 1
ATOM 9854 C CA . VAL A 1 1241 ? 7.880 32.014 -7.794 1.00 85.38 1241 VAL A CA 1
ATOM 9855 C C . VAL A 1 1241 ? 9.159 31.395 -7.234 1.00 85.38 1241 VAL A C 1
ATOM 9857 O O . VAL A 1 1241 ? 10.120 31.197 -7.969 1.00 85.38 1241 VAL A O 1
ATOM 9860 N N . LEU A 1 1242 ? 9.157 30.998 -5.957 1.00 82.62 1242 LEU A N 1
ATOM 9861 C CA . LEU A 1 1242 ? 10.306 30.346 -5.323 1.00 82.62 1242 LEU A CA 1
ATOM 9862 C C . LEU A 1 1242 ? 10.674 29.013 -5.993 1.00 82.62 1242 LEU A C 1
ATOM 9864 O O . LEU A 1 1242 ? 11.857 28.752 -6.215 1.00 82.62 1242 LEU A O 1
ATOM 9868 N N . LYS A 1 1243 ? 9.683 28.178 -6.333 1.00 81.00 1243 LYS A N 1
ATOM 9869 C CA . LYS A 1 1243 ? 9.906 26.937 -7.092 1.00 81.00 1243 LYS A CA 1
ATOM 9870 C C . LYS A 1 1243 ? 10.579 27.231 -8.438 1.00 81.00 1243 LYS A C 1
ATOM 9872 O O . LYS A 1 1243 ? 11.567 26.582 -8.767 1.00 81.00 1243 LYS A O 1
ATOM 9877 N N . LEU A 1 1244 ? 10.130 28.258 -9.160 1.00 81.62 1244 LEU A N 1
ATOM 9878 C CA . LEU A 1 1244 ? 10.708 28.647 -10.449 1.00 81.62 1244 LEU A CA 1
ATOM 9879 C C . LEU A 1 1244 ? 12.169 29.130 -10.327 1.00 81.62 1244 LEU A C 1
ATOM 9881 O O . LEU A 1 1244 ? 13.013 28.723 -11.122 1.00 81.62 1244 LEU A O 1
ATOM 9885 N N . VAL A 1 1245 ? 12.504 29.921 -9.295 1.00 80.88 1245 VAL A N 1
ATOM 9886 C CA . VAL A 1 1245 ? 13.900 30.337 -9.018 1.00 80.88 1245 VAL A CA 1
ATOM 9887 C C . VAL A 1 1245 ? 14.800 29.120 -8.777 1.00 80.88 1245 VAL A C 1
ATOM 9889 O O . VAL A 1 1245 ? 15.929 29.074 -9.266 1.00 80.88 1245 VAL A O 1
ATOM 9892 N N . ARG A 1 1246 ? 14.306 28.123 -8.031 1.00 76.94 1246 ARG A N 1
ATOM 9893 C CA . ARG A 1 1246 ? 15.049 26.889 -7.728 1.00 76.94 1246 ARG A CA 1
ATOM 9894 C C . ARG A 1 1246 ? 15.308 26.060 -8.970 1.00 76.94 1246 ARG A C 1
ATOM 9896 O O . ARG A 1 1246 ? 16.441 25.653 -9.184 1.00 76.94 1246 ARG A O 1
ATOM 9903 N N . VAL A 1 1247 ? 14.271 25.852 -9.778 1.00 76.44 1247 VAL A N 1
ATOM 9904 C CA . VAL A 1 1247 ? 14.369 25.119 -11.042 1.00 76.44 1247 VAL A CA 1
ATOM 9905 C C . VAL A 1 1247 ? 15.420 25.774 -11.942 1.00 76.44 1247 VAL A C 1
ATOM 9907 O O . VAL A 1 1247 ? 16.357 25.097 -12.355 1.00 76.44 1247 VAL A O 1
ATOM 9910 N N . ASN A 1 1248 ? 15.354 27.097 -12.136 1.00 75.56 1248 ASN A N 1
ATOM 9911 C CA . ASN A 1 1248 ? 16.343 27.834 -12.929 1.00 75.56 1248 ASN A CA 1
ATOM 9912 C C . ASN A 1 1248 ? 17.769 27.714 -12.369 1.00 75.56 1248 ASN A C 1
ATOM 9914 O O . ASN A 1 1248 ? 18.704 27.456 -13.119 1.00 75.56 1248 ASN A O 1
ATOM 9918 N N . HIS A 1 1249 ? 17.958 27.882 -11.057 1.00 75.94 1249 HIS A N 1
ATOM 9919 C CA . HIS A 1 1249 ? 19.284 27.752 -10.447 1.00 75.94 1249 HIS A CA 1
ATOM 9920 C C . HIS A 1 1249 ? 19.856 26.346 -10.661 1.00 75.94 1249 HIS A C 1
ATOM 9922 O O . HIS A 1 1249 ? 21.001 26.212 -11.084 1.00 75.94 1249 HIS A O 1
ATOM 9928 N N . GLU A 1 1250 ? 19.063 25.307 -10.411 1.00 71.81 1250 GLU A N 1
ATOM 9929 C CA . GLU A 1 1250 ? 19.521 23.924 -10.513 1.00 71.81 1250 GLU A CA 1
ATOM 9930 C C . GLU A 1 1250 ? 19.869 23.523 -11.945 1.00 71.81 1250 GLU A C 1
ATOM 9932 O O . GLU A 1 1250 ? 20.943 22.967 -12.170 1.00 71.81 1250 GLU A O 1
ATOM 9937 N N . ILE A 1 1251 ? 19.031 23.876 -12.923 1.00 69.19 1251 ILE A N 1
ATOM 9938 C CA . ILE A 1 1251 ? 19.273 23.553 -14.337 1.00 69.19 1251 ILE A CA 1
ATOM 9939 C C . ILE A 1 1251 ? 20.612 24.119 -14.822 1.00 69.19 1251 ILE A C 1
ATOM 9941 O O . ILE A 1 1251 ? 21.357 23.418 -15.501 1.00 69.19 1251 ILE A O 1
ATOM 9945 N N . TYR A 1 1252 ? 20.953 25.350 -14.433 1.00 72.25 1252 TYR A N 1
ATOM 9946 C CA . TYR A 1 1252 ? 22.169 26.027 -14.894 1.00 72.25 1252 TYR A CA 1
ATOM 9947 C C . TYR A 1 1252 ? 23.377 25.858 -13.953 1.00 72.25 1252 TYR A C 1
ATOM 9949 O O . TYR A 1 1252 ? 24.453 26.401 -14.220 1.00 72.25 1252 TYR A O 1
ATOM 9957 N N . ARG A 1 1253 ? 23.240 25.111 -12.846 1.00 68.69 1253 ARG A N 1
ATOM 9958 C CA . ARG A 1 1253 ? 24.267 24.997 -11.790 1.00 68.69 1253 ARG A CA 1
ATOM 9959 C C . ARG A 1 1253 ? 25.589 24.423 -12.295 1.00 68.69 1253 ARG A C 1
ATOM 9961 O O . ARG A 1 1253 ? 26.659 24.885 -11.896 1.00 68.69 1253 ARG A O 1
ATOM 9968 N N . GLU A 1 1254 ? 25.522 23.412 -13.157 1.00 60.22 1254 GLU A N 1
ATOM 9969 C CA . GLU A 1 1254 ? 26.692 22.656 -13.627 1.00 60.22 1254 GLU A CA 1
ATOM 9970 C C . GLU A 1 1254 ? 27.066 22.951 -15.094 1.00 60.22 1254 GLU A C 1
ATOM 9972 O O . GLU A 1 1254 ? 28.036 22.398 -15.613 1.00 60.22 1254 GLU A O 1
ATOM 9977 N N . GLY A 1 1255 ? 26.336 23.858 -15.750 1.00 62.56 1255 GLY A N 1
ATOM 9978 C CA . GLY A 1 1255 ? 26.467 24.196 -17.169 1.00 62.56 1255 GLY A CA 1
ATOM 9979 C C . GLY A 1 1255 ? 25.102 24.319 -17.846 1.00 62.56 1255 GLY A C 1
ATOM 9980 O O . GLY A 1 1255 ? 24.085 23.989 -17.248 1.00 62.56 1255 GLY A O 1
ATOM 9981 N N . ASP A 1 1256 ? 25.082 24.806 -19.084 1.00 60.00 1256 ASP A N 1
ATOM 9982 C CA . ASP A 1 1256 ? 23.857 24.868 -19.885 1.00 60.00 1256 ASP A CA 1
ATOM 9983 C C . ASP A 1 1256 ? 23.422 23.460 -20.354 1.00 60.00 1256 ASP A C 1
ATOM 9985 O O . ASP A 1 1256 ? 24.203 22.707 -20.950 1.00 60.00 1256 ASP A O 1
ATOM 9989 N N . GLY A 1 1257 ? 22.167 23.106 -20.059 1.00 53.66 1257 GLY A N 1
ATOM 9990 C CA . GLY A 1 1257 ? 21.543 21.834 -20.425 1.00 53.66 1257 GLY A CA 1
ATOM 9991 C C . GLY A 1 1257 ? 21.363 21.656 -21.935 1.00 53.66 1257 GLY A C 1
ATOM 9992 O O . GLY A 1 1257 ? 21.517 20.531 -22.423 1.00 53.66 1257 GLY A O 1
ATOM 9993 N N . PHE A 1 1258 ? 21.172 22.752 -22.685 1.00 52.69 1258 PHE A N 1
ATOM 9994 C CA . PHE A 1 1258 ? 20.977 22.725 -24.140 1.00 52.69 1258 PHE A CA 1
ATOM 9995 C C . PHE A 1 1258 ? 22.234 22.293 -24.899 1.00 52.69 1258 PHE A C 1
ATOM 9997 O O . PHE A 1 1258 ? 22.151 21.647 -25.946 1.00 52.69 1258 PHE A O 1
ATOM 10004 N N . THR A 1 1259 ? 23.415 22.624 -24.374 1.00 50.91 1259 THR A N 1
ATOM 10005 C CA . THR A 1 1259 ? 24.707 22.320 -25.006 1.00 50.91 1259 THR A CA 1
ATOM 10006 C C . THR A 1 1259 ? 25.368 21.041 -24.475 1.00 50.91 1259 THR A C 1
ATOM 10008 O O . THR A 1 1259 ? 26.321 20.552 -25.093 1.00 50.91 1259 THR A O 1
ATOM 10011 N N . GLN A 1 1260 ? 24.864 20.446 -23.379 1.00 53.97 1260 GLN A N 1
ATOM 10012 C CA . GLN A 1 1260 ? 25.408 19.222 -22.762 1.00 53.97 1260 GLN A CA 1
ATOM 10013 C C . GLN A 1 1260 ? 24.321 18.205 -22.331 1.00 53.97 1260 GLN A C 1
ATOM 10015 O O . GLN A 1 1260 ? 24.008 18.082 -21.142 1.00 53.97 1260 GLN A O 1
ATOM 10020 N N . PRO A 1 1261 ? 23.830 17.346 -23.250 1.00 49.53 1261 PRO A N 1
ATOM 10021 C CA . PRO A 1 1261 ? 22.726 16.405 -22.990 1.00 49.53 1261 PRO A CA 1
ATOM 10022 C C . PRO A 1 1261 ? 22.965 15.409 -21.835 1.00 49.53 1261 PRO A C 1
ATOM 10024 O O . PRO A 1 1261 ? 22.029 14.911 -21.206 1.00 49.53 1261 PRO A O 1
ATOM 10027 N N . THR A 1 1262 ? 24.228 15.088 -21.532 1.00 52.44 1262 THR A N 1
ATOM 10028 C CA . THR A 1 1262 ? 24.606 14.204 -20.415 1.00 52.44 1262 THR A CA 1
ATOM 10029 C C . THR A 1 1262 ? 24.469 14.857 -19.041 1.00 52.44 1262 THR A C 1
ATOM 10031 O O . THR A 1 1262 ? 24.280 14.138 -18.063 1.00 52.44 1262 THR A O 1
ATOM 10034 N N . LEU A 1 1263 ? 24.554 16.188 -18.963 1.00 52.03 1263 LEU A N 1
ATOM 10035 C CA . LEU A 1 1263 ? 24.446 16.951 -17.720 1.00 52.03 1263 LEU A CA 1
ATOM 10036 C C . LEU A 1 1263 ? 22.982 17.047 -17.268 1.00 52.03 1263 LEU A C 1
ATOM 10038 O O . LEU A 1 1263 ? 22.654 16.708 -16.132 1.00 52.03 1263 LEU A O 1
ATOM 10042 N N . LEU A 1 1264 ? 22.092 17.372 -18.210 1.00 51.03 1264 LEU A N 1
ATOM 10043 C CA . LEU A 1 1264 ? 20.644 17.423 -18.011 1.00 51.03 1264 LEU A CA 1
ATOM 10044 C C . LEU A 1 1264 ? 20.086 16.088 -17.488 1.00 51.03 1264 LEU A C 1
ATOM 10046 O O . LEU A 1 1264 ? 19.299 16.055 -16.547 1.00 51.03 1264 LEU A O 1
ATOM 10050 N N . LYS A 1 1265 ? 20.565 14.963 -18.033 1.00 50.72 1265 LYS A N 1
ATOM 10051 C CA . LYS A 1 1265 ? 20.196 13.613 -17.579 1.00 50.72 1265 LYS A CA 1
ATOM 10052 C C . LYS A 1 1265 ? 20.536 13.364 -16.099 1.00 50.72 1265 LYS A C 1
ATOM 10054 O O . LYS A 1 1265 ? 19.793 12.647 -15.435 1.00 50.72 1265 LYS A O 1
ATOM 10059 N N . ASN A 1 1266 ? 21.629 13.932 -15.586 1.00 51.66 1266 ASN A N 1
ATOM 10060 C CA . ASN A 1 1266 ? 22.047 13.775 -14.190 1.00 51.66 1266 ASN A CA 1
ATOM 10061 C C . ASN A 1 1266 ? 21.317 14.751 -13.248 1.00 51.66 1266 ASN A C 1
ATOM 10063 O O . ASN A 1 1266 ? 20.982 14.366 -12.132 1.00 51.66 1266 ASN A O 1
ATOM 10067 N N . LEU A 1 1267 ? 21.016 15.970 -13.709 1.00 50.34 1267 LEU A N 1
ATOM 10068 C CA . LEU A 1 1267 ? 20.224 16.969 -12.974 1.00 50.34 1267 LEU A CA 1
ATOM 10069 C C . LEU A 1 1267 ? 18.752 16.559 -12.831 1.00 50.34 1267 LEU A C 1
ATOM 10071 O O . LEU A 1 1267 ? 18.190 16.636 -11.740 1.00 50.34 1267 LEU A O 1
ATOM 10075 N N . ILE A 1 1268 ? 18.149 16.034 -13.905 1.00 49.78 1268 ILE A N 1
ATOM 10076 C CA . ILE A 1 1268 ? 16.812 15.423 -13.869 1.00 49.78 1268 ILE A CA 1
ATOM 10077 C C . ILE A 1 1268 ? 16.808 14.259 -12.874 1.00 49.78 1268 ILE A C 1
ATOM 10079 O O . ILE A 1 1268 ? 15.904 14.163 -12.058 1.00 49.78 1268 ILE A O 1
ATOM 10083 N N . HIS A 1 1269 ? 17.848 13.420 -12.871 1.00 45.44 1269 HIS A N 1
ATOM 10084 C CA . HIS A 1 1269 ? 17.999 12.333 -11.901 1.00 45.44 1269 HIS A CA 1
ATOM 10085 C C . HIS A 1 1269 ? 18.121 12.859 -10.454 1.00 45.44 1269 HIS A C 1
ATOM 10087 O O . HIS A 1 1269 ? 17.528 12.273 -9.553 1.00 45.44 1269 HIS A O 1
ATOM 10093 N N . SER A 1 1270 ? 18.804 13.987 -10.207 1.00 43.62 1270 SER A N 1
ATOM 10094 C CA . SER A 1 1270 ? 18.938 14.548 -8.852 1.00 43.62 1270 SER A CA 1
ATOM 10095 C C . SER A 1 1270 ? 17.685 15.256 -8.333 1.00 43.62 1270 SER A C 1
ATOM 10097 O O . SER A 1 1270 ? 17.379 15.096 -7.158 1.00 43.62 1270 SER A O 1
ATOM 10099 N N . LEU A 1 1271 ? 16.948 15.986 -9.183 1.00 41.16 1271 LEU A N 1
ATOM 10100 C CA . LEU A 1 1271 ? 15.679 16.657 -8.830 1.00 41.16 1271 LEU A CA 1
ATOM 10101 C C . LEU A 1 1271 ? 14.546 15.665 -8.497 1.00 41.16 1271 LEU A C 1
ATOM 10103 O O . LEU A 1 1271 ? 13.554 16.033 -7.875 1.00 41.16 1271 LEU A O 1
ATOM 10107 N N . ILE A 1 1272 ? 14.708 14.419 -8.941 1.00 42.81 1272 ILE A N 1
ATOM 10108 C CA . ILE A 1 1272 ? 13.748 13.316 -8.865 1.00 42.81 1272 ILE A CA 1
ATOM 10109 C C . ILE A 1 1272 ? 14.086 12.354 -7.708 1.00 42.81 1272 ILE A C 1
ATOM 10111 O O . ILE A 1 1272 ? 13.178 11.854 -7.051 1.00 42.81 1272 ILE A O 1
ATOM 10115 N N . ILE A 1 1273 ? 15.376 12.114 -7.430 1.00 37.22 1273 ILE A N 1
ATOM 10116 C CA . ILE A 1 1273 ? 15.845 11.249 -6.325 1.00 37.22 1273 ILE A CA 1
ATOM 10117 C C . ILE A 1 1273 ? 15.841 11.972 -4.980 1.00 37.22 1273 ILE A C 1
ATOM 10119 O O . ILE A 1 1273 ? 15.484 11.381 -3.965 1.00 37.22 1273 ILE A O 1
ATOM 10123 N N . ASN A 1 1274 ? 16.261 13.236 -4.972 1.00 35.31 1274 ASN A N 1
ATOM 10124 C CA . ASN A 1 1274 ? 16.269 14.073 -3.786 1.00 35.31 1274 ASN A CA 1
ATOM 10125 C C . ASN A 1 1274 ? 15.322 15.242 -4.062 1.00 35.31 1274 ASN A C 1
ATOM 10127 O O . ASN A 1 1274 ? 15.750 16.200 -4.718 1.00 35.31 1274 ASN A O 1
ATOM 10131 N N . PRO A 1 1275 ? 14.062 15.237 -3.579 1.00 32.19 1275 PRO A N 1
ATOM 10132 C CA . PRO A 1 1275 ? 13.399 16.517 -3.381 1.00 32.19 1275 PRO A CA 1
ATOM 10133 C C . PRO A 1 1275 ? 14.379 17.382 -2.585 1.00 32.19 1275 PRO A C 1
ATOM 10135 O O . PRO A 1 1275 ? 14.976 16.910 -1.619 1.00 32.19 1275 PRO A O 1
ATOM 10138 N N . ILE A 1 1276 ? 14.644 18.603 -3.048 1.00 29.59 1276 ILE A N 1
ATOM 10139 C CA . ILE A 1 1276 ? 15.491 19.529 -2.297 1.00 29.59 1276 ILE A CA 1
ATOM 10140 C C . ILE A 1 1276 ? 14.788 19.748 -0.959 1.00 29.59 1276 ILE A C 1
ATOM 10142 O O . ILE A 1 1276 ? 13.803 20.491 -0.898 1.00 29.59 1276 ILE A O 1
ATOM 10146 N N . ASP A 1 1277 ? 15.275 19.051 0.069 1.00 26.64 1277 ASP A N 1
ATOM 10147 C CA . ASP A 1 1277 ? 14.860 19.215 1.452 1.00 26.64 1277 ASP A CA 1
ATOM 10148 C C . ASP A 1 1277 ? 14.933 20.706 1.796 1.00 26.64 1277 ASP A C 1
ATOM 10150 O O . ASP A 1 1277 ? 15.925 21.389 1.514 1.00 26.64 1277 ASP A O 1
ATOM 10154 N N . PHE A 1 1278 ? 13.838 21.213 2.355 1.00 27.56 1278 PHE A N 1
ATOM 10155 C CA . PHE A 1 1278 ? 13.796 22.506 3.027 1.00 27.56 1278 PHE A CA 1
ATOM 10156 C C . PHE A 1 1278 ? 14.213 22.351 4.484 1.00 27.56 1278 PHE A C 1
ATOM 10158 O O . PHE A 1 1278 ? 13.652 21.453 5.154 1.00 27.56 1278 PHE A O 1
#

Radius of gyration: 42.51 Å; Cα contacts (8 Å, |Δi|>4): 2555; chains: 1; bounding box: 119×93×147 Å

Organism: Cannabis sativa (NCBI:txid3483)

Sequence (1278 aa):
MMSILFVVGFMFMLLFSTTANVVNSYESSNTPQCIPKEREALLKFKTTLNDSEGDLSTWSNNSTTQNCCEWRHISCDDQTNHVVYVEVGGIYTLGGEIDSSLAELHHLNTLNLYGMNISHIPKFIGSFKELSFLNLYDNPISGIIPPQLGNLTQLESLHLESTSQMIIDNPEWLSQLTSLKKLWLSNCRLLKVPDHTSSSSLSHSNYSFTSLQYLEISQSFIHPTTITWLLNSTINLEFIRLGDNNLSGTLLHNLLGNISSSTRNSLHYLYLSSNQLGGLILNDFENTFPSLTDLYLDNNKLEGHFPNRLKTFPNLKTLDISDNQFIGVLPDLSSMPNLISFKASNNKFSGTSSESIGKLDNLSYLDVSSNRLTGYISHVVNLQCPSLKYLDISYNIDMLLKFNSKYPIIPSFNLATINLASCKLGPELPNWLLTQTNLKHLDVSNSSISGPLPNWFPNITFNLKYLNMSHNLLSNTLANFSLSQENNVIVDLSSNQFQGSVPPSLLVNTTRLYLSNNKFTEFSSSLCEAKEQARSTEILDLSNNNLFDNIPNCWENFTQLVVLNLGYNKLFGNIPNSINMTSIKTLQLRHNNFSGKFPSSLKYCTSLEVLDLGSNSLEGSIPSWIGEELNNLVFLSLKSNKFYGSIPLSLCQLTQIQILDFSSNDLSGPIPSCIKNFTAMVQINSSETTISSHIKIRFRKSCGLDRACNLGPVSYENNASITWKGAQHEYVKILGLLRVIDLSSNKLNGEIPMEVTHLSQLGALNLSRNNLSGKIPRKIGKLTNLQVLDFSYNKINGEIPTSLAEVSSLSYLDLSNNRLSGRIPIGTQLQSFNASSYSMNLGLCGNPLPSSCPGDDDDESSHVPASNSAHDHDNDGEWFDLSWFYKGIRGGFTIGFCGVCGNLLINKSWRASYFRLMQNIGDWLYVETMENNNKESYEKIIEMKEQVKNKLLHGLHPLENPLETLEYIDDIQRLGLWWKEFDYKSKHSFIKDRIVECYFWVYGVFFEAETSQIRLIITKLIAILTIIDDAYDSFGTLEELEPFTQAIERWDICAMDTLPEYMKIFYMKLLEIYNEIEQFSKERSYCPSYAKKGVQSLIRAYFKEAKWLHTKYIPTLDEYMPVGVDSAGSFMLISMVFIGMGDIVTKHSMDWIFSNPQPKIIQTMAIVGRVMNDIGYHKSERKKSSGEIVASTVECYMKQYGVTGEEAIEKLSEQVKDSWKDLNEDLLNPITIPRPLLMQVLKLVRVNHEIYREGDGFTQPTLLKNLIHSLIINPIDF

pLDDT: mean 78.86, std 19.24, range [25.25, 98.75]